Protein 3P94 (pdb70)

CATH classification: 3.40.50.1110

B-factor: mean 22.89, std 10.38, range [4.09, 93.16]

Nearest PDB structures (foldseek):
  3p94-assembly1_A  TM=1.005E+00  e=5.180E-40  Parabacteroides distasonis ATCC 8503
  7pzh-assembly4_GGG  TM=8.261E-01  e=2.204E-11  Phocaeicola vulgatus
  7pzg-assembly1_AAA  TM=8.199E-01  e=1.010E-10  Phocaeicola vulgatus
  2hsj-assembly1_D  TM=8.376E-01  e=4.397E-09  Streptococcus pneumoniae TIGR4
  3dt9-assembly1_A  TM=8.050E-01  e=1.764E-09  Bos taurus

Radius of gyration: 29.75 Å; Cα contacts (8 Å, |Δi|>4): 1535; chains: 4; bounding box: 82×63×66 Å

Foldseek 3Di:
DDDDDVLPLVPCVPVLVPQDPPFAEEEEEVQLVVLCVQPVCLCVVVRYHRDYYYLDALVSLVSCCSRPLVNNYQAYEYAHHPSQLLQSVHPDDLVVSLVSVVVCVVCVVSNHAYEYEQHAFAQAQPVRGDGCQVSSVVSNVSVVVVCVVVVHHYQYLQVCADPSRWADCQQDVRRRHGHSVSVVSSVRVVVRSVVSGD/DDDDDVLPLVVCVVVLVPQDPPFAEEEEEVQLVVLCVQPVCLCVVVRYHRDYYYLDALVNLVNCCSRPLSNNYQAYEYAHHPSQLLQSVHDDDLVVSLVSVVVCVVCVVSNHAYEYEQHAFAQAAPVRGDGCQVSSVVSNVSVVVVCVVVVHHYQYLQVCADPSRWDDCQQDVRRHHGHSVSVVSSVRVVVRSVVRGD/DPVLPLVPCVVVLVPQDPPFAEEEEEVQLVVLCVQPVCLCVVVRYHRDYYYLDALVSLVSCCVRPLVNNYQAYEYAHHPSQLLQSVHDDDLVVSLVSVVVCVVCVVSNHAYEYEQHAFAQADPVRGDGCQVSSVVSNVSVVVVCVVVVHHYQYLQVCADPRSWDDCQQDVRRHHGHSVSSVSSVRVVVSSVVSD/DDDVLPLVPCQPVLVPQDPPFAEEEEEVQLVVLCVQPVCLCVVVRYHRDYYYLDALVNLVSCCRRPLSNNYQAYEYAHHPSQLLQSVHDDDLVVSLVSVVVCVVCVVSNHAYEYEQHAFAQAQPVRGDGCQVSSVVSNVSVVVVCVVVVHHYQYLQVCADPSSWDDCQQDVRRHHGHSVSSVSSVRVVVSSVVRD

Sequence (785 aa):
GEEKGDWAQFGRYAEANKTVKVPSNVVFGNSSITDGWWPADSTFFIRNNFVDRGISGQTTSELVRFRQQDVINLKPKAVVILAGINDIAHNNGVVIALEENVFGNLVSAELAKKANHIKVIFCSVLPAYDFPWWRPGQPADKVIQLNKWIKEYADKNGLTYVDYHSAKDEERNGLPANLSKDGVHPTLEGYKIEKIVLEAIHKTVKGEEKGDWAQFGRYAEANKTVKKVPSNVVFGNSITDGWWPADSTFFIRNNFVDRGISSGQTTSELVRFRQDVINLKPKAVVILAGINDIAHNNGVVIALENVFGNLVSAELAKANHIIKVIFCSVLPAYDFPWRPGQPADKVIQLNKKWIKKEYADKNGLTYVDYHSAKDERNGLPANLSKDGVHPTLEGYKIEKIVLEAIHKTVKGDWAQFGRYAEANKTVKVPSNVVFGNSITDGWWPADSTFFIRNNFVDRGISSGQTTSELVRFRQDVINLKPKAVVILAGINDIAHNNGVIALENVFGNLVSAELAKANHIKVIFCSVLPAYDFPWRRPGQPADKVIIQLNKWIKEYADKNGLTYVDYHSAKDERNGLPANLSKDGVHPTLEGYKIEKIVLEAIHKTVKGDWAQFGRYAEANKTVKVPSNVVFGNSSITDGWWPADSTFFIRNNFVDRGISGQTTSELVRFRQQDVIINLKPKAVVILAGINDIAHNNGVVIALENVFGNLVSAELAKANHIKVIFCSVLPAYDFPWRPGQPADKVIQLNKWIKEYADKNGLTYVDYHSAKDERNGLPANLSKDGVHPTLEGYKIEKIVLEAIHHKKTV

InterPro domains:
  IPR013830 SGNH hydrolase-type esterase domain [PF13472] (50-213)
  IPR036514 SGNH hydrolase superfamily [G3DSA:3.40.50.1110] (24-227)
  IPR051532 Diverse Ester Hydrolysis Enzymes [PTHR30383] (34-227)

Secondary structure (DSSP, 8-state):
---S-TT-TTTTHHHHTTS-SSEEEE---HHHHTHHHH-TTHHHHHTEE----TT--S----THHHHTGGG-EEEEEE---HHHHTTBTB---HHHHHHHHH--HHHHHTT-EEEEEPPPP-S-BTTB----HHHHHHHHHHHHHHHHHTT-EEE-TTT---TTSS--TTTBSSSSSB-HHHHH--HHHHHHHHHH--/---S-TT-TTTTHHHHTTS-SSEEEE---HHHHTHHHHSTTHHHHHTEE----TT--S----THHHHTGGG-EEEEEE---HHHHTTBTB---HHHHHHHHH--HHHHHTT-EEEEEPPPP-S-BTTB----HHHHHHHHHHHHHHHHHTT-EEE-TTT---TTSS--TTTBSSSSSB-HHHHH--HHHHHHHHHH--/-BTT-TTTTHHHHTTS-SSEEEE---HHHHTHHHH-TTHHHHHTEE----TT--S----THHHHTGGG-EEEEEE---HHHHTTBTB---HHHHHHHHH--HHHHHTT-EEEEEPPPP-S-BTTB---HHHHHHHHHHHHHHHHHHTT-EEE-TTT---TTSS--TTTBSSSSSB-HHHHH--HHHHHHHHHH-/---TT-TTTTHHHHTTS-SSEEEE---HHHHTHHHHSTTHHHHHTEE----TT--S----THHHHTGGG-EEEEEE---HHHHTTTTS---HHHHHHHHH--HHHHHTT-EEEEEPPPP-S-BTTB----HHHHHHHHHHHHHHHHHTT-EEE-TTT---TTSS--TTTBSSSSSB-HHHHH--HHHHHHHHHH-

Organism: Parabacteroides distasonis (strain ATCC 8503 / DSM 20701 / CIP 104284 / JCM 5825 / NCTC 11152) (NCBI:txid435591)

Solvent-accessible surface area: 33864 Å² total

Structure (mmCIF, N/CA/C/O backbone):
data_3P94
#
_entry.id   3P94
#
_cell.length_a   72.800
_cell.length_b   58.360
_cell.length_c   98.610
_cell.angle_alpha   90.000
_cell.angle_beta   98.120
_cell.angle_gamma   90.000
#
_symmetry.space_group_name_H-M   'P 1 21 1'
#
loop_
_entity.id
_entity.type
_entity.pdbx_description
1 polymer 'GDSL-like Lipase'
2 non-polymer 'TETRAETHYLENE GLYCOL'
3 water water
#
loop_
_atom_site.group_PDB
_atom_site.id
_atom_site.type_symbol
_atom_site.label_atom_id
_atom_site.label_alt_id
_atom_site.label_comp_id
_atom_site.label_asym_id
_atom_site.label_entity_id
_atom_site.label_seq_id
_atom_site.pdbx_PDB_ins_code
_atom_site.Cartn_x
_atom_site.Cartn_y
_atom_site.Cartn_z
_atom_site.occupancy
_atom_site.B_iso_or_equiv
_atom_site.auth_seq_id
_atom_site.auth_comp_id
_atom_site.auth_asym_id
_atom_site.auth_atom_id
_atom_site.pdbx_PDB_model_num
ATOM 1 N N . GLY A 1 1 ? 33.022 30.168 28.680 1.00 39.26 0 GLY A N 1
ATOM 2 C CA . GLY A 1 1 ? 31.795 29.965 27.920 1.00 37.29 0 GLY A CA 1
ATOM 3 C C . GLY A 1 1 ? 31.946 30.298 26.448 1.00 37.43 0 GLY A C 1
ATOM 4 O O . GLY A 1 1 ? 33.071 30.437 25.952 1.00 38.30 0 GLY A O 1
ATOM 5 N N . GLU A 1 2 ? 30.798 30.424 25.746 1.00 29.80 25 GLU A N 1
ATOM 6 C CA A GLU A 1 2 ? 30.742 30.751 24.313 0.50 27.54 25 GLU A CA 1
ATOM 7 C CA B GLU A 1 2 ? 30.739 30.757 24.321 0.50 27.98 25 GLU A CA 1
ATOM 8 C C . GLU A 1 2 ? 31.270 32.174 24.103 1.00 28.61 25 GLU A C 1
ATOM 9 O O . GLU A 1 2 ? 31.126 33.023 24.984 1.00 26.15 25 GLU A O 1
ATOM 20 N N . LYS A 1 3 ? 31.904 32.424 22.955 1.00 22.73 26 LYS A N 1
ATOM 21 C CA . LYS A 1 3 ? 32.425 33.753 22.664 1.00 21.66 26 LYS A CA 1
ATOM 22 C C . LYS A 1 3 ? 31.534 34.443 21.641 1.00 22.84 26 LYS A C 1
ATOM 23 O O . LYS A 1 3 ? 31.310 35.643 21.737 1.00 22.43 26 LYS A O 1
ATOM 29 N N . GLY A 1 4 ? 31.070 33.685 20.656 1.00 18.53 27 GLY A N 1
ATOM 30 C CA . GLY A 1 4 ? 30.281 34.207 19.553 1.00 17.68 27 GLY A CA 1
ATOM 31 C C . GLY A 1 4 ? 28.782 34.176 19.743 1.00 20.96 27 GLY A C 1
ATOM 32 O O . GLY A 1 4 ? 28.278 34.221 20.863 1.00 20.02 27 GLY A O 1
ATOM 33 N N . ASP A 1 5 ? 28.073 34.120 18.619 1.00 17.28 28 ASP A N 1
ATOM 34 C CA . ASP A 1 5 ? 26.616 34.110 18.517 1.00 16.50 28 ASP A CA 1
ATOM 35 C C . ASP A 1 5 ? 26.114 32.652 18.664 1.00 18.37 28 ASP A C 1
ATOM 36 O O . ASP A 1 5 ? 25.970 31.936 17.675 1.00 17.65 28 ASP A O 1
ATOM 41 N N . TRP A 1 6 ? 25.898 32.212 19.915 1.00 14.01 29 TRP A N 1
ATOM 42 C CA . TRP A 1 6 ? 25.516 30.841 20.266 1.00 14.22 29 TRP A CA 1
ATOM 43 C C . TRP A 1 6 ? 24.279 30.331 19.499 1.00 16.57 29 TRP A C 1
ATOM 44 O O . TRP A 1 6 ? 24.327 29.246 18.922 1.00 15.06 29 TRP A O 1
ATOM 55 N N . ALA A 1 7 ? 23.191 31.109 19.476 1.00 13.17 30 ALA A N 1
ATOM 56 C CA . ALA A 1 7 ? 21.944 30.707 18.821 1.00 11.70 30 ALA A CA 1
ATOM 57 C C . ALA A 1 7 ? 21.975 30.952 17.302 1.00 14.95 30 ALA A C 1
ATOM 58 O O . ALA A 1 7 ? 21.057 30.540 16.595 1.00 13.31 30 ALA A O 1
ATOM 60 N N . GLN A 1 8 ? 23.046 31.603 16.817 1.00 14.59 31 GLN A N 1
ATOM 61 C CA . GLN A 1 8 ? 23.286 31.949 15.398 1.00 15.51 31 GLN A CA 1
ATOM 62 C C . GLN A 1 8 ? 22.122 32.797 14.834 1.00 18.41 31 GLN A C 1
ATOM 63 O O . GLN A 1 8 ? 21.567 32.495 13.778 1.00 18.10 31 GLN A O 1
ATOM 69 N N . PHE A 1 9 ? 21.778 33.879 15.557 1.00 15.32 32 PHE A N 1
ATOM 70 C CA . PHE A 1 9 ? 20.750 34.848 15.139 1.00 14.88 32 PHE A CA 1
ATOM 71 C C . PHE A 1 9 ? 21.216 35.594 13.873 1.00 19.35 32 PHE A C 1
ATOM 72 O O . PHE A 1 9 ? 20.391 36.020 13.063 1.00 19.30 32 PHE A O 1
ATOM 80 N N . GLY A 1 10 ? 22.536 35.733 13.738 1.00 15.93 33 GLY A N 1
ATOM 81 C CA . GLY A 1 10 ? 23.196 36.391 12.614 1.00 16.50 33 GLY A CA 1
ATOM 82 C C . GLY A 1 10 ? 23.080 35.671 11.284 1.00 20.74 33 GLY A C 1
ATOM 83 O O . GLY A 1 10 ? 23.231 36.300 10.240 1.00 21.01 33 GLY A O 1
ATOM 84 N N . ARG A 1 11 ? 22.800 34.354 11.295 1.00 16.88 34 ARG A N 1
ATOM 85 C CA . ARG A 1 11 ? 22.677 33.581 10.056 1.00 15.97 34 ARG A CA 1
ATOM 86 C C . ARG A 1 11 ? 21.520 34.089 9.168 1.00 19.67 34 ARG A C 1
ATOM 87 O O . ARG A 1 11 ? 21.727 34.284 7.961 1.00 19.30 34 ARG A O 1
ATOM 95 N N . TYR A 1 12 ? 20.327 34.314 9.747 1.00 14.72 35 TYR A N 1
ATOM 96 C CA . TYR A 1 12 ? 19.180 34.753 8.940 1.00 14.65 35 TYR A CA 1
ATOM 97 C C . TYR A 1 12 ? 18.621 36.134 9.296 1.00 19.19 35 TYR A C 1
ATOM 98 O O . TYR A 1 12 ? 17.595 36.520 8.726 1.00 18.11 35 TYR A O 1
ATOM 107 N N . ALA A 1 13 ? 19.278 36.886 10.207 1.00 17.47 36 ALA A N 1
ATOM 108 C CA . ALA A 1 13 ? 18.803 38.218 10.617 1.00 18.17 36 ALA A CA 1
ATOM 109 C C . ALA A 1 13 ? 18.520 39.129 9.394 1.00 22.78 36 ALA A C 1
ATOM 110 O O . ALA A 1 13 ? 17.462 39.746 9.327 1.00 22.35 36 ALA A O 1
ATOM 112 N N . GLU A 1 14 ? 19.439 39.152 8.409 1.00 19.66 37 GLU A N 1
ATOM 113 C CA . GLU A 1 14 ? 19.316 39.967 7.202 1.00 20.54 37 GLU A CA 1
ATOM 114 C C . GLU A 1 14 ? 18.256 39.418 6.255 1.00 23.37 37 GLU A C 1
ATOM 115 O O . GLU A 1 14 ? 17.435 40.193 5.753 1.00 24.09 37 GLU A O 1
ATOM 121 N N . ALA A 1 15 ? 18.265 38.094 6.018 1.00 19.20 38 ALA A N 1
ATOM 122 C CA . ALA A 1 15 ? 17.301 37.406 5.159 1.00 18.97 38 ALA A CA 1
ATOM 123 C C . ALA A 1 15 ? 15.854 37.639 5.623 1.00 23.61 38 ALA A C 1
ATOM 124 O O . ALA A 1 15 ? 14.976 37.822 4.782 1.00 24.27 38 ALA A O 1
ATOM 126 N N . ASN A 1 16 ? 15.615 37.667 6.951 1.00 20.96 39 ASN A N 1
ATOM 127 C CA . ASN A 1 16 ? 14.294 37.891 7.555 1.00 21.37 39 ASN A CA 1
ATOM 128 C C . ASN A 1 16 ? 13.686 39.249 7.169 1.00 28.33 39 ASN A C 1
ATOM 129 O O . ASN A 1 16 ? 12.464 39.353 7.056 1.00 28.79 39 ASN A O 1
ATOM 134 N N . LYS A 1 17 ? 14.532 40.263 6.933 1.00 27.10 40 LYS A N 1
ATOM 135 C CA . LYS A 1 17 ? 14.121 41.637 6.586 1.00 28.45 40 LYS A CA 1
ATOM 136 C C . LYS A 1 17 ? 13.454 41.752 5.196 1.00 33.92 40 LYS A C 1
ATOM 137 O O . LYS A 1 17 ? 12.783 42.752 4.943 1.00 35.71 40 LYS A O 1
ATOM 143 N N . THR A 1 18 ? 13.609 40.751 4.313 1.00 29.83 41 THR A N 1
ATOM 144 C CA . THR A 1 18 ? 13.000 40.810 2.979 1.00 30.31 41 THR A CA 1
ATOM 145 C C . THR A 1 18 ? 11.961 39.699 2.762 1.00 33.21 41 THR A C 1
ATOM 146 O O . THR A 1 18 ? 11.378 39.608 1.673 1.00 34.68 41 THR A O 1
ATOM 150 N N . VAL A 1 19 ? 11.681 38.897 3.807 1.00 26.28 42 VAL A N 1
ATOM 151 C CA . VAL A 1 19 ? 10.634 37.884 3.774 1.00 25.33 42 VAL A CA 1
ATOM 152 C C . VAL A 1 19 ? 9.288 38.623 3.837 1.00 28.74 42 VAL A C 1
ATOM 153 O O . VAL A 1 19 ? 9.137 39.530 4.662 1.00 27.67 42 VAL A O 1
ATOM 157 N N . LYS A 1 20 ? 8.329 38.263 2.960 1.00 24.79 43 LYS A N 1
ATOM 158 C CA . LYS A 1 20 ? 6.994 38.868 3.001 1.00 25.07 43 LYS A CA 1
ATOM 159 C C . LYS A 1 20 ? 6.274 38.312 4.236 1.00 29.39 43 LYS A C 1
ATOM 160 O O . LYS A 1 20 ? 6.207 37.092 4.415 1.00 28.51 43 LYS A O 1
ATOM 163 N N . VAL A 1 21 ? 5.803 39.212 5.116 1.00 26.50 44 VAL A N 1
ATOM 164 C CA . VAL A 1 21 ? 5.133 38.841 6.364 1.00 25.87 44 VAL A CA 1
ATOM 165 C C . VAL A 1 21 ? 3.671 39.367 6.341 1.00 29.94 44 VAL A C 1
ATOM 166 O O . VAL A 1 21 ? 3.475 40.540 6.033 1.00 31.22 44 VAL A O 1
ATOM 170 N N . PRO A 1 22 ? 2.636 38.538 6.639 1.00 25.84 45 PRO A N 1
ATOM 171 C CA . PRO A 1 22 ? 2.685 37.112 7.035 1.00 24.29 45 PRO A CA 1
ATOM 172 C C . PRO A 1 22 ? 3.182 36.198 5.911 1.00 26.85 45 PRO A C 1
ATOM 173 O O . PRO A 1 22 ? 2.936 36.457 4.729 1.00 26.48 45 PRO A O 1
ATOM 177 N N . SER A 1 23 ? 3.927 35.158 6.300 1.00 21.94 46 SER A N 1
ATOM 178 C CA . SER A 1 23 ? 4.522 34.179 5.390 1.00 20.41 46 SER A CA 1
ATOM 179 C C . SER A 1 23 ? 3.669 32.913 5.326 1.00 24.43 46 SER A C 1
ATOM 180 O O . SER A 1 23 ? 2.622 32.840 5.974 1.00 24.89 46 SER A O 1
ATOM 183 N N . ASN A 1 24 ? 4.105 31.921 4.531 1.00 20.34 47 ASN A N 1
ATOM 184 C CA . ASN A 1 24 ? 3.355 30.693 4.316 1.00 19.13 47 ASN A CA 1
ATOM 185 C C . ASN A 1 24 ? 3.796 29.596 5.303 1.00 20.98 47 ASN A C 1
ATOM 186 O O . ASN A 1 24 ? 3.136 29.391 6.326 1.00 19.26 47 ASN A O 1
ATOM 191 N N . VAL A 1 25 ? 4.905 28.896 5.004 1.00 16.36 48 VAL A N 1
ATOM 192 C CA . VAL A 1 25 ? 5.427 27.814 5.837 1.00 14.28 48 VAL A CA 1
ATOM 193 C C . VAL A 1 25 ? 6.914 28.023 6.044 1.00 19.31 48 VAL A C 1
ATOM 194 O O . VAL A 1 25 ? 7.654 28.228 5.078 1.00 20.45 48 VAL A O 1
ATOM 198 N N . VAL A 1 26 ? 7.353 27.933 7.294 1.00 14.05 49 VAL A N 1
ATOM 199 C CA . VAL A 1 26 ? 8.745 28.048 7.659 1.00 13.44 49 VAL A CA 1
ATOM 200 C C . VAL A 1 26 ? 9.261 26.643 8.005 1.00 16.90 49 VAL A C 1
ATOM 201 O O . VAL A 1 26 ? 8.591 25.910 8.726 1.00 16.38 49 VAL A O 1
ATOM 205 N N . PHE A 1 27 ? 10.418 26.264 7.458 1.00 13.76 50 PHE A N 1
ATOM 206 C CA . PHE A 1 27 ? 11.073 24.992 7.773 1.00 13.78 50 PHE A CA 1
ATOM 207 C C . PHE A 1 27 ? 12.160 25.281 8.803 1.00 18.30 50 PHE A C 1
ATOM 208 O O . PHE A 1 27 ? 13.162 25.936 8.487 1.00 18.29 50 PHE A O 1
ATOM 224 N N . GLY A 1 29 ? 14.956 23.794 11.349 1.00 18.01 52 GLY A N 1
ATOM 225 C CA . GLY A 1 29 ? 15.773 22.605 11.473 1.00 17.15 52 GLY A CA 1
ATOM 226 C C . GLY A 1 29 ? 17.266 22.791 11.617 1.00 19.52 52 GLY A C 1
ATOM 227 O O . GLY A 1 29 ? 17.783 23.894 11.839 1.00 18.42 52 GLY A O 1
ATOM 228 N N . ASN A 1 30 ? 17.948 21.667 11.505 1.00 16.42 53 ASN A N 1
ATOM 229 C CA . ASN A 1 30 ? 19.388 21.511 11.650 1.00 16.18 53 ASN A CA 1
ATOM 230 C C . ASN A 1 30 ? 20.065 21.326 10.277 1.00 18.17 53 ASN A C 1
ATOM 231 O O . ASN A 1 30 ? 19.619 21.922 9.291 1.00 15.53 53 ASN A O 1
ATOM 236 N N . SER A 1 31 ? 21.140 20.502 10.228 1.00 14.74 54 SER A N 1
ATOM 237 C CA A SER A 1 31 ? 21.920 20.224 9.016 0.50 15.04 54 SER A CA 1
ATOM 238 C CA B SER A 1 31 ? 21.923 20.218 9.018 0.50 14.82 54 SER A CA 1
ATOM 239 C C . SER A 1 31 ? 21.090 19.515 7.928 1.00 18.84 54 SER A C 1
ATOM 240 O O . SER A 1 31 ? 21.368 19.684 6.737 1.00 19.38 54 SER A O 1
ATOM 245 N N . ILE A 1 32 ? 20.075 18.741 8.322 1.00 16.18 55 ILE A N 1
ATOM 246 C CA . ILE A 1 32 ? 19.208 18.056 7.343 1.00 16.91 55 ILE A CA 1
ATOM 247 C C . ILE A 1 32 ? 18.373 19.109 6.583 1.00 20.58 55 ILE A C 1
ATOM 248 O O . ILE A 1 32 ? 18.277 19.038 5.360 1.00 22.07 55 ILE A O 1
ATOM 253 N N . THR A 1 33 ? 17.832 20.105 7.289 1.00 16.06 56 THR A N 1
ATOM 254 C CA . THR A 1 33 ? 17.085 21.187 6.648 1.00 14.94 56 THR A CA 1
ATOM 255 C C . THR A 1 33 ? 18.086 22.089 5.890 1.00 16.86 56 THR A C 1
ATOM 256 O O . THR A 1 33 ? 17.822 22.472 4.755 1.00 15.66 56 THR A O 1
ATOM 260 N N . ASP A 1 34 ? 19.243 22.392 6.509 1.00 14.56 57 ASP A N 1
ATOM 261 C CA . ASP A 1 34 ? 20.288 23.241 5.893 1.00 14.72 57 ASP A CA 1
ATOM 262 C C . ASP A 1 34 ? 20.906 22.604 4.605 1.00 19.19 57 ASP A C 1
ATOM 263 O O . ASP A 1 34 ? 21.358 23.323 3.716 1.00 18.71 57 ASP A O 1
ATOM 268 N N . GLY A 1 35 ? 20.885 21.277 4.505 1.00 17.83 58 GLY A N 1
ATOM 269 C CA . GLY A 1 35 ? 21.420 20.561 3.352 1.00 17.38 58 GLY A CA 1
ATOM 270 C C . GLY A 1 35 ? 20.454 20.416 2.192 1.00 20.64 58 GLY A C 1
ATOM 271 O O . GLY A 1 35 ? 20.834 19.949 1.112 1.00 20.35 58 GLY A O 1
ATOM 272 N N . TRP A 1 36 ? 19.198 20.815 2.398 1.00 15.95 59 TRP A N 1
ATOM 273 C CA . TRP A 1 36 ? 18.154 20.685 1.398 1.00 15.58 59 TRP A CA 1
ATOM 274 C C . TRP A 1 36 ? 18.375 21.626 0.211 1.00 17.91 59 TRP A C 1
ATOM 275 O O . TRP A 1 36 ? 18.269 21.153 -0.922 1.00 18.03 59 TRP A O 1
ATOM 286 N N . TRP A 1 37 ? 18.679 22.929 0.447 1.00 14.19 60 TRP A N 1
ATOM 287 C CA . TRP A 1 37 ? 18.903 23.891 -0.654 1.00 14.65 60 TRP A CA 1
ATOM 288 C C . TRP A 1 37 ? 20.074 23.443 -1.589 1.00 17.84 60 TRP A C 1
ATOM 289 O O . TRP A 1 37 ? 19.824 23.379 -2.784 1.00 15.13 60 TRP A O 1
ATOM 300 N N . PRO A 1 38 ? 21.297 23.065 -1.119 1.00 15.95 61 PRO A N 1
ATOM 301 C CA . PRO A 1 38 ? 22.325 22.621 -2.075 1.00 17.58 61 PRO A CA 1
ATOM 302 C C . PRO A 1 38 ? 21.903 21.397 -2.907 1.00 22.47 61 PRO A C 1
ATOM 303 O O . PRO A 1 38 ? 22.297 21.290 -4.063 1.00 20.86 61 PRO A O 1
ATOM 307 N N . ALA A 1 39 ? 21.066 20.501 -2.335 1.00 19.51 62 ALA A N 1
ATOM 308 C CA . ALA A 1 39 ? 20.575 19.310 -3.020 1.00 19.28 62 ALA A CA 1
ATOM 309 C C . ALA A 1 39 ? 19.477 19.653 -4.056 1.00 22.20 62 ALA A C 1
ATOM 310 O O . ALA A 1 39 ? 19.448 19.042 -5.126 1.00 22.72 62 ALA A O 1
ATOM 312 N N . ASP A 1 40 ? 18.572 20.599 -3.725 1.00 16.61 63 ASP A N 1
ATOM 313 C CA . ASP A 1 40 ? 17.439 20.994 -4.577 1.00 16.74 63 ASP A CA 1
ATOM 314 C C . ASP A 1 40 ? 17.176 22.488 -4.359 1.00 20.41 63 ASP A C 1
ATOM 315 O O . ASP A 1 40 ? 16.301 22.858 -3.584 1.00 20.26 63 ASP A O 1
ATOM 320 N N . SER A 1 41 ? 17.945 23.334 -5.058 1.00 17.11 64 SER A N 1
ATOM 321 C CA . SER A 1 41 ? 17.961 24.799 -4.924 1.00 17.40 64 SER A CA 1
ATOM 322 C C . SER A 1 41 ? 16.601 25.503 -5.084 1.00 21.32 64 SER A C 1
ATOM 323 O O . SER A 1 41 ? 16.454 26.598 -4.550 1.00 20.74 64 SER A O 1
ATOM 326 N N . THR A 1 42 ? 15.609 24.884 -5.762 1.00 19.30 65 THR A N 1
ATOM 327 C CA . THR A 1 42 ? 14.312 25.543 -5.941 1.00 19.05 65 THR A CA 1
ATOM 328 C C . THR A 1 42 ? 13.177 24.934 -5.076 1.00 22.68 65 THR A C 1
ATOM 329 O O . THR A 1 42 ? 12.051 25.414 -5.193 1.00 22.84 65 THR A O 1
ATOM 333 N N . PHE A 1 43 ? 13.463 23.931 -4.200 1.00 18.25 66 PHE A N 1
ATOM 334 C CA . PHE A 1 43 ? 12.433 23.279 -3.363 1.00 17.18 66 PHE A CA 1
ATOM 335 C C . PHE A 1 43 ? 11.608 24.281 -2.542 1.00 19.45 66 PHE A C 1
ATOM 336 O O . PHE A 1 43 ? 10.377 24.194 -2.513 1.00 18.99 66 PHE A O 1
ATOM 344 N N . PHE A 1 44 ? 12.284 25.174 -1.831 1.00 15.07 67 PHE A N 1
ATOM 345 C CA . PHE A 1 44 ? 11.583 26.124 -0.976 1.00 14.22 67 PHE A CA 1
ATOM 346 C C . PHE A 1 44 ? 10.891 27.204 -1.809 1.00 19.59 67 PHE A C 1
ATOM 347 O O . PHE A 1 44 ? 9.724 27.477 -1.569 1.00 18.69 67 PHE A O 1
ATOM 355 N N . ILE A 1 45 ? 11.596 27.789 -2.792 1.00 18.64 68 ILE A N 1
ATOM 356 C CA . ILE A 1 45 ? 11.083 28.875 -3.629 1.00 20.90 68 ILE A CA 1
ATOM 357 C C . ILE A 1 45 ? 9.836 28.444 -4.437 1.00 23.45 68 ILE A C 1
ATOM 358 O O . ILE A 1 45 ? 8.876 29.205 -4.465 1.00 23.24 68 ILE A O 1
ATOM 363 N N . ARG A 1 46 ? 9.833 27.250 -5.074 1.00 19.47 69 ARG A N 1
ATOM 364 C CA . ARG A 1 46 ? 8.683 26.815 -5.900 1.00 19.62 69 ARG A CA 1
ATOM 365 C C . ARG A 1 46 ? 7.419 26.523 -5.076 1.00 24.45 69 ARG A C 1
ATOM 366 O O . ARG A 1 46 ? 6.314 26.552 -5.612 1.00 24.40 69 ARG A O 1
ATOM 374 N N . ASN A 1 47 ? 7.577 26.289 -3.770 1.00 21.20 70 ASN A N 1
ATOM 375 C CA . ASN A 1 47 ? 6.449 26.013 -2.891 1.00 20.23 70 ASN A CA 1
ATOM 376 C C . ASN A 1 47 ? 6.121 27.187 -1.961 1.00 25.98 70 ASN A C 1
ATOM 377 O O . ASN A 1 47 ? 5.177 27.090 -1.170 1.00 27.34 70 ASN A O 1
ATOM 382 N N . ASN A 1 48 ? 6.892 28.288 -2.053 1.00 21.77 71 ASN A N 1
ATOM 383 C CA . ASN A 1 48 ? 6.779 29.472 -1.204 1.00 21.81 71 ASN A CA 1
ATOM 384 C C . ASN A 1 48 ? 7.009 29.065 0.264 1.00 24.80 71 ASN A C 1
ATOM 385 O O . ASN A 1 48 ? 6.225 29.393 1.147 1.00 24.71 71 ASN A O 1
ATOM 390 N N . PHE A 1 49 ? 8.085 28.308 0.504 1.00 20.13 72 PHE A N 1
ATOM 391 C CA . PHE A 1 49 ? 8.511 27.898 1.841 1.00 18.55 72 PHE A CA 1
ATOM 392 C C . PHE A 1 49 ? 9.718 28.734 2.251 1.00 21.80 72 PHE A C 1
ATOM 393 O O . PHE A 1 49 ? 10.506 29.136 1.389 1.00 22.27 72 PHE A O 1
ATOM 401 N N . VAL A 1 50 ? 9.862 28.991 3.554 1.00 16.53 73 VAL A N 1
ATOM 402 C CA . VAL A 1 50 ? 10.983 29.762 4.088 1.00 15.69 73 VAL A CA 1
ATOM 403 C C . VAL A 1 50 ? 11.935 28.768 4.753 1.00 19.05 73 VAL A C 1
ATOM 404 O O . VAL A 1 50 ? 11.536 28.077 5.685 1.00 20.07 73 VAL A O 1
ATOM 408 N N . ASP A 1 51 ? 13.176 28.688 4.263 1.00 13.95 74 ASP A N 1
ATOM 409 C CA . ASP A 1 51 ? 14.189 27.762 4.776 1.00 13.53 74 ASP A CA 1
ATOM 410 C C . ASP A 1 51 ? 14.952 28.422 5.929 1.00 15.68 74 ASP A C 1
ATOM 411 O O . ASP A 1 51 ? 15.627 29.432 5.737 1.00 15.41 74 ASP A O 1
ATOM 416 N N . ARG A 1 52 ? 14.824 27.857 7.129 1.00 13.36 75 ARG A N 1
ATOM 417 C CA . ARG A 1 52 ? 15.502 28.384 8.309 1.00 12.27 75 ARG A CA 1
ATOM 418 C C . ARG A 1 52 ? 16.303 27.281 9.029 1.00 15.62 75 ARG A C 1
ATOM 419 O O . ARG A 1 52 ? 16.467 27.318 10.250 1.00 15.40 75 ARG A O 1
ATOM 427 N N . GLY A 1 53 ? 16.855 26.347 8.249 1.00 13.41 76 GLY A N 1
ATOM 428 C CA . GLY A 1 53 ? 17.710 25.289 8.781 1.00 12.62 76 GLY A CA 1
ATOM 429 C C . GLY A 1 53 ? 19.113 25.802 9.049 1.00 14.23 76 GLY A C 1
ATOM 430 O O . GLY A 1 53 ? 19.614 26.625 8.283 1.00 15.61 76 GLY A O 1
ATOM 431 N N . ILE A 1 54 ? 19.738 25.383 10.159 1.00 9.79 77 ILE A N 1
ATOM 432 C CA . ILE A 1 54 ? 21.122 25.783 10.486 1.00 9.79 77 ILE A CA 1
ATOM 433 C C . ILE A 1 54 ? 21.912 24.551 10.909 1.00 16.20 77 ILE A C 1
ATOM 434 O O . ILE A 1 54 ? 21.590 23.931 11.935 1.00 13.58 77 ILE A O 1
ATOM 439 N N . SER A 1 55 ? 22.979 24.230 10.141 1.00 12.68 78 SER A N 1
ATOM 440 C CA . SER A 1 55 ? 23.846 23.089 10.411 1.00 13.24 78 SER A CA 1
ATOM 441 C C . SER A 1 55 ? 24.332 23.031 11.863 1.00 18.77 78 SER A C 1
ATOM 442 O O . SER A 1 55 ? 24.692 24.059 12.425 1.00 17.02 78 SER A O 1
ATOM 445 N N . GLY A 1 56 ? 24.321 21.818 12.427 1.00 17.60 79 GLY A N 1
ATOM 446 C CA . GLY A 1 56 ? 24.809 21.512 13.768 1.00 18.19 79 GLY A CA 1
ATOM 447 C C . GLY A 1 56 ? 23.964 21.920 14.958 1.00 20.81 79 GLY A C 1
ATOM 448 O O . GLY A 1 56 ? 24.328 21.603 16.095 1.00 20.23 79 GLY A O 1
ATOM 449 N N . GLN A 1 57 ? 22.838 22.607 14.725 1.00 16.74 80 GLN A N 1
ATOM 450 C CA . GLN A 1 57 ? 22.004 23.097 15.819 1.00 15.74 80 GLN A CA 1
ATOM 451 C C . GLN A 1 57 ? 21.217 21.995 16.523 1.00 18.07 80 GLN A C 1
ATOM 452 O O . GLN A 1 57 ? 20.789 21.022 15.898 1.00 18.00 80 GLN A O 1
ATOM 458 N N . THR A 1 58 ? 21.030 22.176 17.829 1.00 13.71 81 THR A N 1
ATOM 459 C CA . THR A 1 58 ? 20.231 21.287 18.663 1.00 13.40 81 THR A CA 1
ATOM 460 C C . THR A 1 58 ? 18.896 21.996 18.926 1.00 15.16 81 THR A C 1
ATOM 461 O O . THR A 1 58 ? 18.729 23.162 18.541 1.00 11.13 81 THR A O 1
ATOM 465 N N . THR A 1 59 ? 17.968 21.316 19.617 1.00 12.95 82 THR A N 1
ATOM 466 C CA . THR A 1 59 ? 16.653 21.901 19.953 1.00 12.54 82 THR A CA 1
ATOM 467 C C . THR A 1 59 ? 16.812 23.135 20.866 1.00 15.13 82 THR A C 1
ATOM 468 O O . THR A 1 59 ? 15.928 23.988 20.860 1.00 14.21 82 THR A O 1
ATOM 472 N N . SER A 1 60 ? 17.939 23.231 21.638 1.00 12.44 83 SER A N 1
ATOM 473 C CA . SER A 1 60 ? 18.186 24.364 22.536 1.00 12.95 83 SER A CA 1
ATOM 474 C C . SER A 1 60 ? 18.391 25.671 21.744 1.00 15.18 83 SER A C 1
ATOM 475 O O . SER A 1 60 ? 17.707 26.650 22.038 1.00 14.99 83 SER A O 1
ATOM 478 N N . GLU A 1 61 ? 19.282 25.684 20.722 1.00 13.09 84 GLU A N 1
ATOM 479 C CA . GLU A 1 61 ? 19.506 26.889 19.899 1.00 12.40 84 GLU A CA 1
ATOM 480 C C . GLU A 1 61 ? 18.243 27.239 19.148 1.00 14.90 84 GLU A C 1
ATOM 481 O O . GLU A 1 61 ? 17.894 28.408 19.011 1.00 13.71 84 GLU A O 1
ATOM 495 N N . LEU A 1 63 ? 15.047 26.621 20.036 1.00 11.15 86 LEU A N 1
ATOM 496 C CA . LEU A 1 63 ? 14.045 27.227 20.926 1.00 10.30 86 LEU A CA 1
ATOM 497 C C . LEU A 1 63 ? 14.360 28.730 21.135 1.00 13.69 86 LEU A C 1
ATOM 498 O O . LEU A 1 63 ? 13.444 29.556 21.134 1.00 14.34 86 LEU A O 1
ATOM 503 N N . VAL A 1 64 ? 15.647 29.080 21.265 1.00 10.84 87 VAL A N 1
ATOM 504 C CA . VAL A 1 64 ? 16.085 30.469 21.455 1.00 10.54 87 VAL A CA 1
ATOM 505 C C . VAL A 1 64 ? 15.940 31.276 20.123 1.00 15.39 87 VAL A C 1
ATOM 506 O O . VAL A 1 64 ? 15.472 32.412 20.144 1.00 14.50 87 VAL A O 1
ATOM 510 N N . ARG A 1 65 ? 16.291 30.672 18.988 1.00 13.56 88 ARG A N 1
ATOM 511 C CA . ARG A 1 65 ? 16.208 31.276 17.646 1.00 13.98 88 ARG A CA 1
ATOM 512 C C . ARG A 1 65 ? 14.752 31.367 17.118 1.00 17.34 88 ARG A C 1
ATOM 513 O O . ARG A 1 65 ? 14.478 32.133 16.189 1.00 15.46 88 ARG A O 1
ATOM 521 N N . PHE A 1 66 ? 13.833 30.565 17.699 1.00 16.08 89 PHE A N 1
ATOM 522 C CA . PHE A 1 66 ? 12.430 30.417 17.305 1.00 14.92 89 PHE A CA 1
ATOM 523 C C . PHE A 1 66 ? 11.684 31.734 17.125 1.00 18.05 89 PHE A C 1
ATOM 524 O O . PHE A 1 66 ? 10.913 31.861 16.177 1.00 16.05 89 PHE A O 1
ATOM 532 N N . ARG A 1 67 ? 11.883 32.700 18.034 1.00 15.68 90 ARG A N 1
ATOM 533 C CA . ARG A 1 67 ? 11.187 33.988 17.960 1.00 14.69 90 ARG A CA 1
ATOM 534 C C . ARG A 1 67 ? 11.563 34.776 16.666 1.00 15.52 90 ARG A C 1
ATOM 535 O O . ARG A 1 67 ? 10.668 35.255 15.982 1.00 14.46 90 ARG A O 1
ATOM 543 N N . GLN A 1 68 ? 12.863 34.877 16.332 1.00 12.21 91 GLN A N 1
ATOM 544 C CA A GLN A 1 68 ? 13.340 35.622 15.160 0.60 11.74 91 GLN A CA 1
ATOM 545 C CA B GLN A 1 68 ? 13.306 35.630 15.153 0.40 11.93 91 GLN A CA 1
ATOM 546 C C . GLN A 1 68 ? 13.045 34.903 13.841 1.00 15.17 91 GLN A C 1
ATOM 547 O O . GLN A 1 68 ? 12.597 35.529 12.884 1.00 14.61 91 GLN A O 1
ATOM 558 N N . ASP A 1 69 ? 13.333 33.609 13.784 1.00 11.95 92 ASP A N 1
ATOM 559 C CA . ASP A 1 69 ? 13.217 32.854 12.551 1.00 11.39 92 ASP A CA 1
ATOM 560 C C . ASP A 1 69 ? 11.880 32.177 12.302 1.00 15.59 92 ASP A C 1
ATOM 561 O O . ASP A 1 69 ? 11.696 31.645 11.211 1.00 12.02 92 ASP A O 1
ATOM 566 N N . VAL A 1 70 ? 10.931 32.221 13.266 1.00 15.05 93 VAL A N 1
ATOM 567 C CA . VAL A 1 70 ? 9.613 31.612 13.079 1.00 15.04 93 VAL A CA 1
ATOM 568 C C . VAL A 1 70 ? 8.518 32.611 13.469 1.00 17.51 93 VAL A C 1
ATOM 569 O O . VAL A 1 70 ? 7.795 33.062 12.595 1.00 16.31 93 VAL A O 1
ATOM 573 N N . ILE A 1 71 ? 8.386 32.932 14.771 1.00 14.57 94 ILE A N 1
ATOM 574 C CA . ILE A 1 71 ? 7.319 33.810 15.303 1.00 14.25 94 ILE A CA 1
ATOM 575 C C . ILE A 1 71 ? 7.261 35.160 14.562 1.00 19.17 94 ILE A C 1
ATOM 576 O O . ILE A 1 71 ? 6.184 35.549 14.097 1.00 17.23 94 ILE A O 1
ATOM 581 N N . ASN A 1 72 ? 8.407 35.860 14.439 1.00 16.48 95 ASN A N 1
ATOM 582 C CA . ASN A 1 72 ? 8.448 37.180 13.803 1.00 17.14 95 ASN A CA 1
ATOM 583 C C . ASN A 1 72 ? 8.135 37.151 12.296 1.00 20.61 95 ASN A C 1
ATOM 584 O O . ASN A 1 72 ? 7.803 38.206 11.741 1.00 20.53 95 ASN A O 1
ATOM 589 N N . LEU A 1 73 ? 8.161 35.960 11.661 1.00 15.54 96 LEU A N 1
ATOM 590 C CA . LEU A 1 73 ? 7.820 35.839 10.238 1.00 16.25 96 LEU A CA 1
ATOM 591 C C . LEU A 1 73 ? 6.313 35.594 10.049 1.00 19.96 96 LEU A C 1
ATOM 592 O O . LEU A 1 73 ? 5.838 35.584 8.919 1.00 19.56 96 LEU A O 1
ATOM 597 N N . LYS A 1 74 ? 5.563 35.426 11.162 1.00 17.00 97 LYS A N 1
ATOM 598 C CA . LYS A 1 74 ? 4.112 35.176 11.199 1.00 16.80 97 LYS A CA 1
ATOM 599 C C . LYS A 1 74 ? 3.656 34.134 10.121 1.00 20.81 97 LYS A C 1
ATOM 600 O O . LYS A 1 74 ? 2.809 34.456 9.287 1.00 21.08 97 LYS A O 1
ATOM 606 N N . PRO A 1 75 ? 4.208 32.898 10.087 1.00 16.67 98 PRO A N 1
ATOM 607 C CA . PRO A 1 75 ? 3.757 31.936 9.068 1.00 17.01 98 PRO A CA 1
ATOM 608 C C . PRO A 1 75 ? 2.440 31.268 9.436 1.00 21.16 98 PRO A C 1
ATOM 609 O O . PRO A 1 75 ? 2.037 31.299 10.588 1.00 20.03 98 PRO A O 1
ATOM 613 N N . LYS A 1 76 ? 1.802 30.618 8.457 1.00 18.80 99 LYS A N 1
ATOM 614 C CA . LYS A 1 76 ? 0.589 29.827 8.675 1.00 17.93 99 LYS A CA 1
ATOM 615 C C . LYS A 1 76 ? 0.973 28.575 9.463 1.00 18.90 99 LYS A C 1
ATOM 616 O O . LYS A 1 76 ? 0.248 28.152 10.368 1.00 15.24 99 LYS A O 1
ATOM 622 N N . ALA A 1 77 ? 2.147 28.005 9.134 1.00 15.35 100 ALA A N 1
ATOM 623 C CA . ALA A 1 77 ? 2.660 26.800 9.787 1.00 14.55 100 ALA A CA 1
ATOM 624 C C . ALA A 1 77 ? 4.178 26.786 9.883 1.00 17.06 100 ALA A C 1
ATOM 625 O O . ALA A 1 77 ? 4.857 27.511 9.164 1.00 16.86 100 ALA A O 1
ATOM 627 N N . VAL A 1 78 ? 4.702 25.952 10.780 1.00 12.55 101 VAL A N 1
ATOM 628 C CA . VAL A 1 78 ? 6.134 25.717 10.939 1.00 12.36 101 VAL A CA 1
ATOM 629 C C . VAL A 1 78 ? 6.351 24.191 10.863 1.00 16.40 101 VAL A C 1
ATOM 630 O O . VAL A 1 78 ? 5.617 23.417 11.489 1.00 17.10 101 VAL A O 1
ATOM 634 N N . VAL A 1 79 ? 7.331 23.777 10.056 1.00 12.37 102 VAL A N 1
ATOM 635 C CA . VAL A 1 79 ? 7.710 22.378 9.886 1.00 11.51 102 VAL A CA 1
ATOM 636 C C . VAL A 1 79 ? 8.958 22.209 10.725 1.00 16.59 102 VAL A C 1
ATOM 637 O O . VAL A 1 79 ? 9.962 22.876 10.455 1.00 16.52 102 VAL A O 1
ATOM 641 N N . ILE A 1 80 ? 8.881 21.378 11.790 1.00 13.77 103 ILE A N 1
ATOM 642 C CA . ILE A 1 80 ? 10.028 21.206 12.674 1.00 13.83 103 ILE A CA 1
ATOM 643 C C . ILE A 1 80 ? 10.648 19.814 12.511 1.00 16.91 103 ILE A C 1
ATOM 644 O O . ILE A 1 80 ? 9.980 18.810 12.724 1.00 16.57 103 ILE A O 1
ATOM 649 N N . LEU A 1 81 ? 11.939 19.780 12.177 1.00 14.95 104 LEU A N 1
ATOM 650 C CA . LEU A 1 81 ? 12.733 18.566 12.101 1.00 16.01 104 LEU A CA 1
ATOM 651 C C . LEU A 1 81 ? 13.979 18.827 12.934 1.00 17.63 104 LEU A C 1
ATOM 652 O O . LEU A 1 81 ? 14.876 19.539 12.499 1.00 15.73 104 LEU A O 1
ATOM 657 N N . ALA A 1 82 ? 13.985 18.309 14.169 1.00 16.59 105 ALA A N 1
ATOM 658 C CA . ALA A 1 82 ? 15.047 18.588 15.131 1.00 16.93 105 ALA A CA 1
ATOM 659 C C . ALA A 1 82 ? 15.200 17.485 16.173 1.00 19.56 105 ALA A C 1
ATOM 660 O O . ALA A 1 82 ? 14.256 16.751 16.441 1.00 18.66 105 ALA A O 1
ATOM 662 N N . GLY A 1 83 ? 16.386 17.417 16.770 1.00 16.39 106 GLY A N 1
ATOM 663 C CA . GLY A 1 83 ? 16.684 16.458 17.825 1.00 17.08 106 GLY A CA 1
ATOM 664 C C . GLY A 1 83 ? 17.894 15.576 17.600 1.00 21.73 106 GLY A C 1
ATOM 665 O O . GLY A 1 83 ? 18.477 15.101 18.580 1.00 23.79 106 GLY A O 1
ATOM 666 N N . ILE A 1 84 ? 18.283 15.328 16.326 1.00 15.54 107 ILE A N 1
ATOM 667 C CA . ILE A 1 84 ? 19.421 14.447 16.051 1.00 14.71 107 ILE A CA 1
ATOM 668 C C . ILE A 1 84 ? 20.737 15.015 16.622 1.00 15.92 107 ILE A C 1
ATOM 669 O O . ILE A 1 84 ? 21.544 14.242 17.142 1.00 14.90 107 ILE A O 1
ATOM 674 N N . ASN A 1 85 ? 20.948 16.341 16.555 1.00 11.54 108 ASN A N 1
ATOM 675 C CA . ASN A 1 85 ? 22.201 16.909 17.076 1.00 11.44 108 ASN A CA 1
ATOM 676 C C . ASN A 1 85 ? 22.206 16.918 18.615 1.00 14.24 108 ASN A C 1
ATOM 677 O O . ASN A 1 85 ? 23.277 16.875 19.206 1.00 13.18 108 ASN A O 1
ATOM 682 N N . ASP A 1 86 ? 21.018 16.882 19.249 1.00 11.17 109 ASP A N 1
ATOM 683 C CA . ASP A 1 86 ? 20.904 16.731 20.709 1.00 12.41 109 ASP A CA 1
ATOM 684 C C . ASP A 1 86 ? 21.348 15.319 21.105 1.00 19.23 109 ASP A C 1
ATOM 685 O O . ASP A 1 86 ? 22.020 15.147 22.119 1.00 20.94 109 ASP A O 1
ATOM 690 N N . ILE A 1 87 ? 20.966 14.310 20.288 1.00 16.68 110 ILE A N 1
ATOM 691 C CA . ILE A 1 87 ? 21.336 12.894 20.494 1.00 17.36 110 ILE A CA 1
ATOM 692 C C . ILE A 1 87 ? 22.865 12.758 20.299 1.00 20.23 110 ILE A C 1
ATOM 693 O O . ILE A 1 87 ? 23.514 12.004 21.027 1.00 19.20 110 ILE A O 1
ATOM 698 N N . ALA A 1 88 ? 23.440 13.556 19.387 1.00 17.89 111 ALA A N 1
ATOM 699 C CA . ALA A 1 88 ? 24.892 13.569 19.146 1.00 18.57 111 ALA A CA 1
ATOM 700 C C . ALA A 1 88 ? 25.653 14.427 20.195 1.00 24.78 111 ALA A C 1
ATOM 701 O O . ALA A 1 88 ? 26.891 14.461 20.170 1.00 26.85 111 ALA A O 1
ATOM 703 N N . HIS A 1 89 ? 24.915 15.105 21.107 1.00 19.20 112 HIS A N 1
ATOM 704 C CA . HIS A 1 89 ? 25.432 15.993 22.162 1.00 19.27 112 HIS A CA 1
ATOM 705 C C . HIS A 1 89 ? 26.234 17.174 21.583 1.00 22.61 112 HIS A C 1
ATOM 706 O O . HIS A 1 89 ? 27.265 17.553 22.154 1.00 22.97 112 HIS A O 1
ATOM 713 N N . ASN A 1 90 ? 25.755 17.774 20.474 1.00 18.05 113 ASN A N 1
ATOM 714 C CA . ASN A 1 90 ? 26.440 18.920 19.852 1.00 17.95 113 ASN A CA 1
ATOM 715 C C . ASN A 1 90 ? 26.537 20.119 20.802 1.00 21.50 113 ASN A C 1
ATOM 716 O O . ASN A 1 90 ? 27.513 20.864 20.738 1.00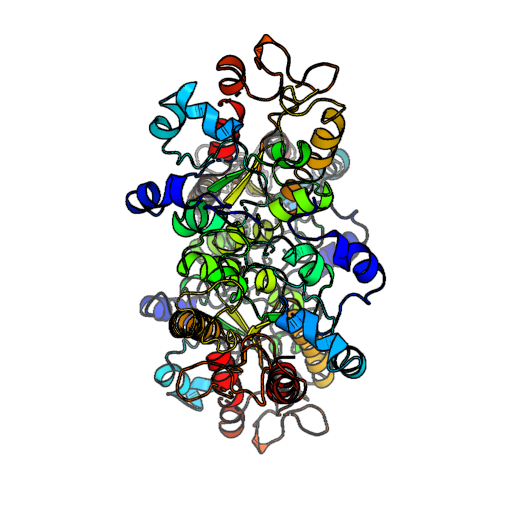 21.37 113 ASN A O 1
ATOM 721 N N . ASN A 1 91 ? 25.522 20.310 21.664 1.00 17.28 114 ASN A N 1
ATOM 722 C CA . ASN A 1 91 ? 25.515 21.402 22.636 1.00 17.17 114 ASN A CA 1
ATOM 723 C C . ASN A 1 91 ? 25.749 20.836 24.051 1.00 21.73 114 ASN A C 1
ATOM 724 O O . ASN A 1 91 ? 25.297 21.406 25.052 1.00 20.04 114 ASN A O 1
ATOM 729 N N . GLY A 1 92 ? 26.488 19.728 24.113 1.00 20.12 115 GLY A N 1
ATOM 730 C CA . GLY A 1 92 ? 26.798 19.050 25.364 1.00 19.79 115 GLY A CA 1
ATOM 731 C C . GLY A 1 92 ? 25.771 17.991 25.703 1.00 21.68 115 GLY A C 1
ATOM 732 O O . GLY A 1 92 ? 24.823 17.788 24.945 1.00 19.27 115 GLY A O 1
ATOM 733 N N . VAL A 1 93 ? 25.965 17.313 26.849 1.00 18.59 116 VAL A N 1
ATOM 734 C CA A VAL A 1 93 ? 25.083 16.251 27.329 0.50 18.59 116 VAL A CA 1
ATOM 735 C CA B VAL A 1 93 ? 25.084 16.247 27.342 0.50 18.82 116 VAL A CA 1
ATOM 736 C C . VAL A 1 93 ? 23.681 16.828 27.615 1.00 22.10 116 VAL A C 1
ATOM 737 O O . VAL A 1 93 ? 23.551 17.910 28.209 1.00 21.62 116 VAL A O 1
ATOM 744 N N . ILE A 1 94 ? 22.653 16.117 27.173 1.00 17.25 117 ILE A N 1
ATOM 745 C CA . ILE A 1 94 ? 21.257 16.495 27.391 1.00 16.70 117 ILE A CA 1
ATOM 746 C C . ILE A 1 94 ? 20.409 15.213 27.452 1.00 20.77 117 ILE A C 1
ATOM 747 O O . ILE A 1 94 ? 20.560 14.339 26.597 1.00 20.56 117 ILE A O 1
ATOM 752 N N . ALA A 1 95 ? 19.552 15.091 28.481 1.00 17.54 118 ALA A N 1
ATOM 753 C CA . ALA A 1 95 ? 18.650 13.947 28.627 1.00 18.38 118 ALA A CA 1
ATOM 754 C C . ALA A 1 95 ? 17.597 14.003 27.526 1.00 22.27 118 ALA A C 1
ATOM 755 O O . ALA A 1 95 ? 17.150 15.095 27.150 1.00 20.49 118 ALA A O 1
ATOM 757 N N . LEU A 1 96 ? 17.234 12.836 26.973 1.00 19.64 119 LEU A N 1
ATOM 758 C CA . LEU A 1 96 ? 16.292 12.750 25.855 1.00 19.86 119 LEU A CA 1
ATOM 759 C C . LEU A 1 96 ? 14.945 13.414 26.177 1.00 21.97 119 LEU A C 1
ATOM 760 O O . LEU A 1 96 ? 14.347 14.016 25.276 1.00 21.92 119 LEU A O 1
ATOM 765 N N . GLU A 1 97 ? 14.498 13.340 27.452 1.00 16.24 120 GLU A N 1
ATOM 766 C CA A GLU A 1 97 ? 13.253 13.965 27.917 0.50 15.79 120 GLU A CA 1
ATOM 767 C CA B GLU A 1 97 ? 13.253 13.967 27.923 0.50 16.00 120 GLU A CA 1
ATOM 768 C C . GLU A 1 97 ? 13.316 15.498 27.791 1.00 18.29 120 GLU A C 1
ATOM 769 O O . GLU A 1 97 ? 12.294 16.133 27.535 1.00 18.69 120 GLU A O 1
ATOM 780 N N . ASN A 1 98 ? 14.511 16.088 27.966 1.00 14.33 121 ASN A N 1
ATOM 781 C CA . ASN A 1 98 ? 14.728 17.528 27.890 1.00 13.23 121 ASN A CA 1
ATOM 782 C C . ASN A 1 98 ? 14.804 17.996 26.434 1.00 16.55 121 ASN A C 1
ATOM 783 O O . ASN A 1 98 ? 14.454 19.144 26.143 1.00 14.80 121 ASN A O 1
ATOM 788 N N . VAL A 1 99 ? 15.210 17.091 25.517 1.00 13.71 122 VAL A N 1
ATOM 789 C CA . VAL A 1 99 ? 15.215 17.320 24.065 1.00 13.14 122 VAL A CA 1
ATOM 790 C C . VAL A 1 99 ? 13.745 17.446 23.647 1.00 17.69 122 VAL A C 1
ATOM 791 O O . VAL A 1 99 ? 13.363 18.420 22.988 1.00 17.51 122 VAL A O 1
ATOM 795 N N . PHE A 1 100 ? 12.913 16.485 24.110 1.00 11.74 123 PHE A N 1
ATOM 796 C CA . PHE A 1 100 ? 11.474 16.476 23.873 1.00 12.58 123 PHE A CA 1
ATOM 797 C C . PHE A 1 100 ? 10.829 17.752 24.450 1.00 16.55 123 PHE A C 1
ATOM 798 O O . PHE A 1 100 ? 9.975 18.338 23.794 1.00 15.96 123 PHE A O 1
ATOM 806 N N . GLY A 1 101 ? 11.260 18.156 25.651 1.00 13.82 124 GLY A N 1
ATOM 807 C CA . GLY A 1 101 ? 10.766 19.347 26.340 1.00 14.42 124 GLY A CA 1
ATOM 808 C C . GLY A 1 101 ? 10.963 20.619 25.541 1.00 17.15 124 GLY A C 1
ATOM 809 O O . GLY A 1 101 ? 10.075 21.477 25.514 1.00 16.72 124 GLY A O 1
ATOM 810 N N . ASN A 1 102 ? 12.124 20.747 24.871 1.00 13.74 125 ASN A N 1
ATOM 811 C CA . ASN A 1 102 ? 12.431 21.881 24.002 1.00 13.00 125 ASN A CA 1
ATOM 812 C C . ASN A 1 102 ? 11.462 21.922 22.817 1.00 16.52 125 ASN A C 1
ATOM 813 O O . ASN A 1 102 ? 11.018 23.007 22.427 1.00 14.45 125 ASN A O 1
ATOM 818 N N . LEU A 1 103 ? 11.145 20.733 22.245 1.00 13.25 126 LEU A N 1
ATOM 819 C CA . LEU A 1 103 ? 10.205 20.626 21.120 1.00 12.95 126 LEU A CA 1
ATOM 820 C C . LEU A 1 103 ? 8.797 21.023 21.580 1.00 15.55 126 LEU A C 1
ATOM 821 O O . LEU A 1 103 ? 8.113 21.727 20.848 1.00 13.92 126 LEU A O 1
ATOM 826 N N . VAL A 1 104 ? 8.392 20.621 22.808 1.00 12.45 127 VAL A N 1
ATOM 827 C CA . VAL A 1 104 ? 7.081 20.982 23.399 1.00 12.34 127 VAL A CA 1
ATOM 828 C C . VAL A 1 104 ? 7.009 22.515 23.602 1.00 16.34 127 VAL A C 1
ATOM 829 O O . VAL A 1 104 ? 5.983 23.126 23.295 1.00 13.93 127 VAL A O 1
ATOM 833 N N . SER A 1 105 ? 8.101 23.131 24.084 1.00 12.73 128 SER A N 1
ATOM 834 C CA . SER A 1 105 ? 8.143 24.584 24.281 1.00 12.40 128 SER A CA 1
ATOM 835 C C . SER A 1 105 ? 8.028 25.314 22.932 1.00 14.23 128 SER A C 1
ATOM 836 O O . SER A 1 105 ? 7.306 26.302 22.862 1.00 13.98 128 SER A O 1
ATOM 847 N N . ALA A 1 107 ? 6.426 24.100 20.246 1.00 12.21 130 ALA A N 1
ATOM 848 C CA . ALA A 1 107 ? 5.025 23.869 19.870 1.00 12.74 130 ALA A CA 1
ATOM 849 C C . ALA A 1 107 ? 4.101 24.837 20.603 1.00 17.39 130 ALA A C 1
ATOM 850 O O . ALA A 1 107 ? 3.211 25.416 19.981 1.00 17.67 130 ALA A O 1
ATOM 852 N N . GLU A 1 108 ? 4.336 25.046 21.908 1.00 14.24 131 GLU A N 1
ATOM 853 C CA . GLU A 1 108 ? 3.510 25.936 22.729 1.00 14.99 131 GLU A CA 1
ATOM 854 C C . GLU A 1 108 ? 3.699 27.407 22.328 1.00 19.08 131 GLU A C 1
ATOM 855 O O . GLU A 1 108 ? 2.717 28.154 22.317 1.00 19.04 131 GLU A O 1
ATOM 861 N N . LEU A 1 109 ? 4.930 27.816 21.967 1.00 15.82 132 LEU A N 1
ATOM 862 C CA . LEU A 1 109 ? 5.196 29.186 21.502 1.00 15.80 132 LEU A CA 1
ATOM 863 C C . LEU A 1 109 ? 4.509 29.437 20.162 1.00 16.47 132 LEU A C 1
ATOM 864 O O . LEU A 1 109 ? 3.943 30.513 19.960 1.00 15.35 132 LEU A O 1
ATOM 869 N N . ALA A 1 110 ? 4.543 28.437 19.255 1.00 12.56 133 ALA A N 1
ATOM 870 C CA . ALA A 1 110 ? 3.890 28.531 17.954 1.00 12.66 133 ALA A CA 1
ATOM 871 C C . ALA A 1 110 ? 2.372 28.639 18.121 1.00 15.63 133 ALA A C 1
ATOM 872 O O . ALA A 1 110 ? 1.766 29.503 17.483 1.00 15.98 133 ALA A O 1
ATOM 874 N N . LYS A 1 111 ? 1.761 27.797 18.988 1.00 11.04 134 LYS A N 1
ATOM 875 C CA A LYS A 1 111 ? 0.315 27.832 19.190 0.60 11.53 134 LYS A CA 1
ATOM 876 C CA B LYS A 1 111 ? 0.314 27.826 19.204 0.40 11.70 134 LYS A CA 1
ATOM 877 C C . LYS A 1 111 ? -0.135 29.188 19.793 1.00 16.84 134 LYS A C 1
ATOM 878 O O . LYS A 1 111 ? -1.164 29.736 19.375 1.00 16.99 134 LYS A O 1
ATOM 889 N N . ALA A 1 112 ? 0.637 29.740 20.746 1.00 14.58 135 ALA A N 1
ATOM 890 C CA . ALA A 1 112 ? 0.336 31.031 21.379 1.00 14.75 135 ALA A CA 1
ATOM 891 C C . ALA A 1 112 ? 0.386 32.191 20.359 1.00 19.14 135 ALA A C 1
ATOM 892 O O . ALA A 1 112 ? -0.244 33.224 20.567 1.00 18.90 135 ALA A O 1
ATOM 894 N N . ASN A 1 113 ? 1.115 31.989 19.255 1.00 16.83 136 ASN A N 1
ATOM 895 C CA . ASN A 1 113 ? 1.274 32.967 18.185 1.00 17.50 136 ASN A CA 1
ATOM 896 C C . ASN A 1 113 ? 0.474 32.584 16.922 1.00 22.57 136 ASN A C 1
ATOM 897 O O . ASN A 1 113 ? 0.670 33.180 15.856 1.00 22.52 136 ASN A O 1
ATOM 902 N N . HIS A 1 114 ? -0.470 31.633 17.080 1.00 20.53 137 HIS A N 1
ATOM 903 C CA . HIS A 1 114 ? -1.432 31.139 16.086 1.00 22.32 137 HIS A CA 1
ATOM 904 C C . HIS A 1 114 ? -0.740 30.526 14.856 1.00 24.16 137 HIS A C 1
ATOM 905 O O . HIS A 1 114 ? -1.212 30.679 13.724 1.00 24.47 137 HIS A O 1
ATOM 912 N N . ILE A 1 115 ? 0.361 29.807 15.093 1.00 17.20 138 ILE A N 1
ATOM 913 C CA . ILE A 1 115 ? 1.112 29.107 14.048 1.00 15.72 138 ILE A CA 1
ATOM 914 C C . ILE A 1 115 ? 0.844 27.609 14.205 1.00 19.38 138 ILE A C 1
ATOM 915 O O . ILE A 1 115 ? 0.992 27.084 15.309 1.00 18.66 138 ILE A O 1
ATOM 920 N N . LYS A 1 116 ? 0.451 26.927 13.108 1.00 16.32 139 LYS A N 1
ATOM 921 C CA . LYS A 1 116 ? 0.207 25.479 13.116 1.00 16.01 139 LYS A CA 1
ATOM 922 C C . LYS A 1 116 ? 1.545 24.738 13.144 1.00 18.12 139 LYS A C 1
ATOM 923 O O . LYS A 1 116 ? 2.435 25.069 12.360 1.00 16.44 139 LYS A O 1
ATOM 929 N N . VAL A 1 117 ? 1.696 23.754 14.038 1.00 13.97 140 VAL A N 1
ATOM 930 C CA . VAL A 1 117 ? 2.951 22.994 14.115 1.00 14.11 140 VAL A CA 1
ATOM 931 C C . VAL A 1 117 ? 2.831 21.676 13.354 1.00 17.77 140 VAL A C 1
ATOM 932 O O . VAL A 1 117 ? 1.933 20.869 13.615 1.00 16.36 140 VAL A O 1
ATOM 936 N N . ILE A 1 118 ? 3.800 21.442 12.466 1.00 14.83 141 ILE A N 1
ATOM 937 C CA . ILE A 1 118 ? 3.949 20.195 11.738 1.00 14.40 141 ILE A CA 1
ATOM 938 C C . ILE A 1 118 ? 5.249 19.570 12.247 1.00 19.79 141 ILE A C 1
ATOM 939 O O . ILE A 1 118 ? 6.329 20.082 11.969 1.00 19.20 141 ILE A O 1
ATOM 944 N N . PHE A 1 119 ? 5.135 18.506 13.049 1.00 17.18 142 PHE A N 1
ATOM 945 C CA . PHE A 1 119 ? 6.300 17.821 13.594 1.00 16.21 142 PHE A CA 1
ATOM 946 C C . PHE A 1 119 ? 6.766 16.727 12.655 1.00 19.89 142 PHE A C 1
ATOM 947 O O . PHE A 1 119 ? 5.941 15.987 12.114 1.00 18.49 142 PHE A O 1
ATOM 955 N N . CYS A 1 120 ? 8.096 16.610 12.479 1.00 16.44 143 CYS A N 1
ATOM 956 C CA . CYS A 1 120 ? 8.707 15.573 11.652 1.00 15.91 143 CYS A CA 1
ATOM 957 C C . CYS A 1 120 ? 9.424 14.571 12.517 1.00 17.98 143 CYS A C 1
ATOM 958 O O . CYS A 1 120 ? 10.132 14.951 13.449 1.00 15.87 143 CYS A O 1
ATOM 961 N N . SER A 1 121 ? 9.326 13.292 12.135 1.00 16.10 144 SER A N 1
ATOM 962 C CA . SER A 1 121 ? 10.073 12.211 12.764 1.00 16.00 144 SER A CA 1
ATOM 963 C C . SER A 1 121 ? 11.542 12.478 12.569 1.00 19.88 144 SER A C 1
ATOM 964 O O . SER A 1 121 ? 11.943 12.817 11.451 1.00 19.01 144 SER A O 1
ATOM 967 N N . VAL A 1 122 ? 12.350 12.310 13.621 1.00 17.43 145 VAL A N 1
ATOM 968 C CA . VAL A 1 122 ? 13.803 12.419 13.497 1.00 16.26 145 VAL A CA 1
ATOM 969 C C . VAL A 1 122 ? 14.203 11.296 12.527 1.00 19.02 145 VAL A C 1
ATOM 970 O O . VAL A 1 122 ? 13.646 10.191 12.604 1.00 17.23 145 VAL A O 1
ATOM 974 N N . LEU A 1 123 ? 15.087 11.603 11.562 1.00 14.59 146 LEU A N 1
ATOM 975 C CA . LEU A 1 123 ? 15.502 10.622 10.564 1.00 14.53 146 LEU A CA 1
ATOM 976 C C . LEU A 1 123 ? 16.262 9.442 11.208 1.00 18.86 146 LEU A C 1
ATOM 977 O O . LEU A 1 123 ? 16.906 9.613 12.254 1.00 16.83 146 LEU A O 1
ATOM 982 N N . PRO A 1 124 ? 16.203 8.240 10.584 1.00 16.10 147 PRO A N 1
ATOM 983 C CA . PRO A 1 124 ? 16.998 7.113 11.101 1.00 16.14 147 PRO A CA 1
ATOM 984 C C . PRO A 1 124 ? 18.493 7.450 11.071 1.00 19.25 147 PRO A C 1
ATOM 985 O O . PRO A 1 124 ? 18.945 8.192 10.199 1.00 18.50 147 PRO A O 1
ATOM 989 N N . ALA A 1 125 ? 19.233 6.973 12.070 1.00 16.19 148 ALA A N 1
ATOM 990 C CA . ALA A 1 125 ? 20.681 7.136 12.173 1.00 15.65 148 ALA A CA 1
ATOM 991 C C . ALA A 1 125 ? 21.227 5.986 12.982 1.00 20.99 148 ALA A C 1
ATOM 992 O O . ALA A 1 125 ? 20.796 5.772 14.114 1.00 19.87 148 ALA A O 1
ATOM 994 N N . TYR A 1 126 ? 22.156 5.234 12.396 1.00 18.66 149 TYR A N 1
ATOM 995 C CA . TYR A 1 126 ? 22.775 4.091 13.067 1.00 19.45 149 TYR A CA 1
ATOM 996 C C . TYR A 1 126 ? 24.049 4.510 13.805 1.00 23.17 149 TYR A C 1
ATOM 997 O O . TYR A 1 126 ? 24.393 3.907 14.824 1.00 21.83 149 TYR A O 1
ATOM 1006 N N . ASP A 1 127 ? 24.761 5.527 13.277 1.00 20.75 150 ASP A N 1
ATOM 1007 C CA . ASP A 1 127 ? 26.014 6.023 13.858 1.00 21.31 150 ASP A CA 1
ATOM 1008 C C . ASP A 1 127 ? 26.344 7.422 13.348 1.00 26.26 150 ASP A C 1
ATOM 1009 O O . ASP A 1 127 ? 25.946 7.792 12.233 1.00 27.09 150 ASP A O 1
ATOM 1014 N N . PHE A 1 128 ? 27.057 8.200 14.170 1.00 22.62 151 PHE A N 1
ATOM 1015 C CA . PHE A 1 128 ? 27.517 9.539 13.812 1.00 22.15 151 PHE A CA 1
ATOM 1016 C C . PHE A 1 128 ? 28.995 9.456 13.470 1.00 29.98 151 PHE A C 1
ATOM 1017 O O . PHE A 1 128 ? 29.799 9.243 14.374 1.00 29.84 151 PHE A O 1
ATOM 1025 N N . PRO A 1 129 ? 29.404 9.544 12.192 1.00 29.70 152 PRO A N 1
ATOM 1026 C CA . PRO A 1 129 ? 30.843 9.430 11.884 1.00 31.67 152 PRO A CA 1
ATOM 1027 C C . PRO A 1 129 ? 31.703 10.466 12.632 1.00 38.78 152 PRO A C 1
ATOM 1028 O O . PRO A 1 129 ? 32.832 10.157 13.010 1.00 39.86 152 PRO A O 1
ATOM 1032 N N . TRP A 1 130 ? 31.123 11.671 12.868 1.00 36.24 153 TRP A N 1
ATOM 1033 C CA A TRP A 1 130 ? 31.735 12.816 13.555 0.50 36.05 153 TRP A CA 1
ATOM 1034 C CA B TRP A 1 130 ? 31.730 12.814 13.549 0.50 36.41 153 TRP A CA 1
ATOM 1035 C C . TRP A 1 130 ? 31.718 12.648 15.093 1.00 41.69 153 TRP A C 1
ATOM 1036 O O . TRP A 1 130 ? 32.472 13.336 15.786 1.00 42.78 153 TRP A O 1
ATOM 1057 N N . ARG A 1 131 ? 30.857 11.750 15.630 1.00 38.34 154 ARG A N 1
ATOM 1058 C CA . ARG A 1 131 ? 30.748 11.465 17.072 1.00 37.82 154 ARG A CA 1
ATOM 1059 C C . ARG A 1 131 ? 30.542 9.932 17.255 1.00 41.15 154 ARG A C 1
ATOM 1060 O O . ARG A 1 131 ? 29.426 9.485 17.523 1.00 40.47 154 ARG A O 1
ATOM 1068 N N . PRO A 1 132 ? 31.588 9.106 17.021 1.00 38.08 155 PRO A N 1
ATOM 1069 C CA . PRO A 1 132 ? 31.409 7.640 17.080 1.00 38.43 155 PRO A CA 1
ATOM 1070 C C . PRO A 1 132 ? 30.998 7.058 18.440 1.00 42.67 155 PRO A C 1
ATOM 1071 O O . PRO A 1 132 ? 31.239 7.660 19.486 1.00 43.25 155 PRO A O 1
ATOM 1075 N N . GLY A 1 133 ? 30.394 5.871 18.384 1.00 38.58 156 GLY A N 1
ATOM 1076 C CA . GLY A 1 133 ? 29.953 5.074 19.529 1.00 38.59 156 GLY A CA 1
ATOM 1077 C C . GLY A 1 133 ? 28.808 5.625 20.349 1.00 40.17 156 GLY A C 1
ATOM 1078 O O . GLY A 1 133 ? 28.693 5.287 21.526 1.00 39.87 156 GLY A O 1
ATOM 1087 N N . GLN A 1 135 ? 25.519 5.167 19.587 1.00 25.31 158 GLN A N 1
ATOM 1088 C CA . GLN A 1 135 ? 24.380 4.263 19.379 1.00 25.06 158 GLN A CA 1
ATOM 1089 C C . GLN A 1 135 ? 23.023 5.040 19.263 1.00 25.64 158 GLN A C 1
ATOM 1090 O O . GLN A 1 135 ? 22.127 4.872 20.092 1.00 26.00 158 GLN A O 1
ATOM 1096 N N . PRO A 1 136 ? 22.868 5.908 18.239 1.00 20.62 159 PRO A N 1
ATOM 1097 C CA . PRO A 1 136 ? 21.650 6.740 18.170 1.00 19.66 159 PRO A CA 1
ATOM 1098 C C . PRO A 1 136 ? 20.341 6.072 17.739 1.00 23.40 159 PRO A C 1
ATOM 1099 O O . PRO A 1 136 ? 19.290 6.663 18.012 1.00 21.38 159 PRO A O 1
ATOM 1103 N N . ALA A 1 137 ? 20.384 4.902 17.043 1.00 21.18 160 ALA A N 1
ATOM 1104 C CA . ALA A 1 137 ? 19.203 4.246 16.448 1.00 21.09 160 ALA A CA 1
ATOM 1105 C C . ALA A 1 137 ? 17.976 4.168 17.372 1.00 26.29 160 ALA A C 1
ATOM 1106 O O . ALA A 1 137 ? 16.906 4.638 16.980 1.00 26.85 160 ALA A O 1
ATOM 1108 N N . ASP A 1 138 ? 18.121 3.596 18.573 1.00 23.30 161 ASP A N 1
ATOM 1109 C CA . ASP A 1 138 ? 16.992 3.420 19.501 1.00 22.80 161 ASP A CA 1
ATOM 1110 C C . ASP A 1 138 ? 16.590 4.714 20.187 1.00 24.43 161 ASP A C 1
ATOM 1111 O O . ASP A 1 138 ? 15.434 4.834 20.601 1.00 23.26 161 ASP A O 1
ATOM 1116 N N . LYS A 1 139 ? 17.528 5.678 20.310 1.00 19.72 162 LYS A N 1
ATOM 1117 C CA . LYS A 1 139 ? 17.272 6.999 20.908 1.00 18.24 162 LYS A CA 1
ATOM 1118 C C . LYS A 1 139 ? 16.356 7.786 19.977 1.00 22.64 162 LYS A C 1
ATOM 1119 O O . LYS A 1 139 ? 15.383 8.390 20.437 1.00 21.15 162 LYS A O 1
ATOM 1125 N N . VAL A 1 140 ? 16.625 7.712 18.650 1.00 20.18 163 VAL A N 1
ATOM 1126 C CA . VAL A 1 140 ? 15.795 8.334 17.603 1.00 18.00 163 VAL A CA 1
ATOM 1127 C C . VAL A 1 140 ? 14.364 7.754 17.686 1.00 19.91 163 VAL A C 1
ATOM 1128 O O . VAL A 1 140 ? 13.401 8.515 17.670 1.00 18.94 163 VAL A O 1
ATOM 1132 N N . ILE A 1 141 ? 14.244 6.414 17.813 1.00 16.60 164 ILE A N 1
ATOM 1133 C CA . ILE A 1 141 ? 12.950 5.734 17.892 1.00 16.90 164 ILE A CA 1
ATOM 1134 C C . ILE A 1 141 ? 12.199 6.176 19.161 1.00 19.12 164 ILE A C 1
ATOM 1135 O O . ILE A 1 141 ? 11.008 6.454 19.061 1.00 17.22 164 ILE A O 1
ATOM 1140 N N . GLN A 1 142 ? 12.890 6.274 20.324 1.00 17.07 165 GLN A N 1
ATOM 1141 C CA . GLN A 1 142 ? 12.248 6.692 21.578 1.00 17.94 165 GLN A CA 1
ATOM 1142 C C . GLN A 1 142 ? 11.726 8.135 21.478 1.00 20.38 165 GLN A C 1
ATOM 1143 O O . GLN A 1 142 ? 10.569 8.397 21.830 1.00 19.62 165 GLN A O 1
ATOM 1149 N N . LEU A 1 143 ? 12.570 9.051 20.984 1.00 14.86 166 LEU A N 1
ATOM 1150 C CA . LEU A 1 143 ? 12.193 10.456 20.810 1.00 13.67 166 LEU A CA 1
ATOM 1151 C C . LEU A 1 143 ? 10.996 10.570 19.867 1.00 17.69 166 LEU A C 1
ATOM 1152 O O . LEU A 1 143 ? 10.071 11.311 20.185 1.00 17.19 166 LEU A O 1
ATOM 1157 N N . ASN A 1 144 ? 10.995 9.815 18.742 1.00 14.42 167 ASN A N 1
ATOM 1158 C CA . ASN A 1 144 ? 9.899 9.838 17.767 1.00 14.46 167 ASN A CA 1
ATOM 1159 C C . ASN A 1 144 ? 8.590 9.340 18.361 1.00 18.44 167 ASN A C 1
ATOM 1160 O O . ASN A 1 144 ? 7.540 9.852 17.993 1.00 16.13 167 ASN A O 1
ATOM 1165 N N . LYS A 1 145 ? 8.656 8.373 19.304 1.00 16.80 168 LYS A N 1
ATOM 1166 C CA . LYS A 1 145 ? 7.483 7.839 19.987 1.00 17.43 168 LYS A CA 1
ATOM 1167 C C . LYS A 1 145 ? 6.817 8.954 20.786 1.00 19.51 168 LYS A C 1
ATOM 1168 O O . LYS A 1 145 ? 5.595 9.103 20.729 1.00 18.48 168 LYS A O 1
ATOM 1174 N N . TRP A 1 146 ? 7.634 9.753 21.502 1.00 16.13 169 TRP A N 1
ATOM 1175 C CA . TRP A 1 146 ? 7.173 10.890 22.308 1.00 15.99 169 TRP A CA 1
ATOM 1176 C C . TRP A 1 146 ? 6.605 12.002 21.430 1.00 18.91 169 TRP A C 1
ATOM 1177 O O . TRP A 1 146 ? 5.535 12.533 21.752 1.00 16.67 169 TRP A O 1
ATOM 1188 N N . ILE A 1 147 ? 7.312 12.345 20.329 1.00 16.18 170 ILE A N 1
ATOM 1189 C CA . ILE A 1 147 ? 6.871 13.380 19.382 1.00 15.34 170 ILE A CA 1
ATOM 1190 C C . ILE A 1 147 ? 5.509 12.994 18.794 1.00 19.18 170 ILE A C 1
ATOM 1191 O O . ILE A 1 147 ? 4.593 13.820 18.801 1.00 17.29 170 ILE A O 1
ATOM 1196 N N . LYS A 1 148 ? 5.387 11.747 18.285 1.00 17.55 171 LYS A N 1
ATOM 1197 C CA . LYS A 1 148 ? 4.145 11.251 17.679 1.00 18.26 171 LYS A CA 1
ATOM 1198 C C . LYS A 1 148 ? 2.973 11.264 18.671 1.00 22.39 171 LYS A C 1
ATOM 1199 O O . LYS A 1 148 ? 1.877 11.693 18.304 1.00 21.86 171 LYS A O 1
ATOM 1205 N N . GLU A 1 149 ? 3.198 10.789 19.910 1.00 19.21 172 GLU A N 1
ATOM 1206 C CA . GLU A 1 149 ? 2.172 10.754 20.955 1.00 17.71 172 GLU A CA 1
ATOM 1207 C C . GLU A 1 149 ? 1.720 12.180 21.318 1.00 20.36 172 GLU A C 1
ATOM 1208 O O . GLU A 1 149 ? 0.516 12.416 21.451 1.00 19.06 172 GLU A O 1
ATOM 1214 N N . TYR A 1 150 ? 2.668 13.132 21.422 1.00 17.55 173 TYR A N 1
ATOM 1215 C CA . TYR A 1 150 ? 2.370 14.546 21.678 1.00 17.56 173 TYR A CA 1
ATOM 1216 C C . TYR A 1 150 ? 1.548 15.150 20.516 1.00 22.01 173 TYR A C 1
ATOM 1217 O O . TYR A 1 150 ? 0.549 15.829 20.766 1.00 21.18 173 TYR A O 1
ATOM 1226 N N . ALA A 1 151 ? 1.979 14.911 19.260 1.00 18.80 174 ALA A N 1
ATOM 1227 C CA . ALA A 1 151 ? 1.301 15.426 18.070 1.00 18.31 174 ALA A CA 1
ATOM 1228 C C . ALA A 1 151 ? -0.142 14.909 17.994 1.00 24.20 174 ALA A C 1
ATOM 1229 O O . ALA A 1 151 ? -1.053 15.712 17.780 1.00 25.47 174 ALA A O 1
ATOM 1231 N N . ASP A 1 152 ? -0.353 13.593 18.235 1.00 20.25 175 ASP A N 1
ATOM 1232 C CA . ASP A 1 152 ? -1.671 12.963 18.203 1.00 21.21 175 ASP A CA 1
ATOM 1233 C C . ASP A 1 152 ? -2.598 13.547 19.277 1.00 27.63 175 ASP A C 1
ATOM 1234 O O . ASP A 1 152 ? -3.747 13.883 18.982 1.00 28.72 175 ASP A O 1
ATOM 1239 N N . LYS A 1 153 ? -2.084 13.687 20.507 1.00 24.39 176 LYS A N 1
ATOM 1240 C CA . LYS A 1 153 ? -2.825 14.193 21.666 1.00 24.79 176 LYS A CA 1
ATOM 1241 C C . LYS A 1 153 ? -3.184 15.689 21.523 1.00 25.48 176 LYS A C 1
ATOM 1242 O O . LYS A 1 153 ? -4.137 16.141 22.162 1.00 25.36 176 LYS A O 1
ATOM 1246 N N . ASN A 1 154 ? -2.415 16.455 20.713 1.00 18.29 177 ASN A N 1
ATOM 1247 C CA . ASN A 1 154 ? -2.626 17.891 20.582 1.00 17.30 177 ASN A CA 1
ATOM 1248 C C . ASN A 1 154 ? -3.111 18.329 19.194 1.00 21.47 177 ASN A C 1
ATOM 1249 O O . ASN A 1 154 ? -3.078 19.525 18.889 1.00 19.14 177 ASN A O 1
ATOM 1254 N N . GLY A 1 155 ? -3.595 17.378 18.397 1.00 20.08 178 GLY A N 1
ATOM 1255 C CA . GLY A 1 155 ? -4.125 17.642 17.061 1.00 21.09 178 GLY A CA 1
ATOM 1256 C C . GLY A 1 155 ? -3.129 18.243 16.084 1.00 23.76 178 GLY A C 1
ATOM 1257 O O . GLY A 1 155 ? -3.506 19.046 15.228 1.00 23.83 178 GLY A O 1
ATOM 1258 N N . LEU A 1 156 ? -1.848 17.872 16.220 1.00 19.52 179 LEU A N 1
ATOM 1259 C CA . LEU A 1 156 ? -0.777 18.340 15.341 1.00 18.76 179 LEU A CA 1
ATOM 1260 C C . LEU A 1 156 ? -0.455 17.266 14.307 1.00 23.66 179 LEU A C 1
ATOM 1261 O O . LEU A 1 156 ? -0.595 16.076 14.593 1.00 24.48 179 LEU A O 1
ATOM 1266 N N . THR A 1 157 ? -0.039 17.679 13.108 1.00 19.72 180 THR A N 1
ATOM 1267 C CA . THR A 1 157 ? 0.327 16.759 12.030 1.00 18.98 180 THR A CA 1
ATOM 1268 C C . THR A 1 157 ? 1.718 16.156 12.324 1.00 22.18 180 THR A C 1
ATOM 1269 O O . THR A 1 157 ? 2.634 16.892 12.709 1.00 19.82 180 THR A O 1
ATOM 1273 N N . TYR A 1 158 ? 1.864 14.824 12.146 1.00 17.99 181 TYR A N 1
ATOM 1274 C CA . TYR A 1 158 ? 3.144 14.132 12.321 1.00 17.75 181 TYR A CA 1
ATOM 1275 C C . TYR A 1 158 ? 3.611 13.616 10.955 1.00 22.27 181 TYR A C 1
ATOM 1276 O O . TYR A 1 158 ? 2.858 12.930 10.264 1.00 23.89 181 TYR A O 1
ATOM 1285 N N . VAL A 1 159 ? 4.825 13.996 10.549 1.00 17.66 182 VAL A N 1
ATOM 1286 C CA . VAL A 1 159 ? 5.420 13.615 9.267 1.00 16.63 182 VAL A CA 1
ATOM 1287 C C . VAL A 1 159 ? 6.371 12.455 9.536 1.00 19.28 182 VAL A C 1
ATOM 1288 O O . VAL A 1 159 ? 7.426 12.650 10.154 1.00 16.49 182 VAL A O 1
ATOM 1292 N N . ASP A 1 160 ? 5.993 11.247 9.088 1.00 16.59 183 ASP A N 1
ATOM 1293 C CA . ASP A 1 160 ? 6.797 10.062 9.345 1.00 16.48 183 ASP A CA 1
ATOM 1294 C C . ASP A 1 160 ? 7.813 9.771 8.223 1.00 20.28 183 ASP A C 1
ATOM 1295 O O . ASP A 1 160 ? 7.663 8.823 7.428 1.00 19.96 183 ASP A O 1
ATOM 1300 N N . TYR A 1 161 ? 8.908 10.539 8.233 1.00 15.69 184 TYR A N 1
ATOM 1301 C CA . TYR A 1 161 ? 10.028 10.288 7.328 1.00 15.55 184 TYR A CA 1
ATOM 1302 C C . TYR A 1 161 ? 10.704 8.963 7.665 1.00 19.02 184 TYR A C 1
ATOM 1303 O O . TYR A 1 161 ? 11.132 8.240 6.767 1.00 18.36 184 TYR A O 1
ATOM 1312 N N . HIS A 1 162 ? 10.861 8.699 8.980 1.00 15.07 185 HIS A N 1
ATOM 1313 C CA . HIS A 1 162 ? 11.588 7.566 9.564 1.00 15.02 185 HIS A CA 1
ATOM 1314 C C . HIS A 1 162 ? 11.127 6.206 9.018 1.00 21.18 185 HIS A C 1
ATOM 1315 O O . HIS A 1 162 ? 11.976 5.444 8.553 1.00 21.89 185 HIS A O 1
ATOM 1322 N N . SER A 1 163 ? 9.810 5.899 9.051 1.00 18.23 186 SER A N 1
ATOM 1323 C CA . SER A 1 163 ? 9.310 4.614 8.548 1.00 18.73 186 SER A CA 1
ATOM 1324 C C . SER A 1 163 ? 9.551 4.438 7.040 1.00 23.57 186 SER A C 1
ATOM 1325 O O . SER A 1 163 ? 9.791 3.313 6.581 1.00 23.53 186 SER A O 1
ATOM 1328 N N . ALA A 1 164 ? 9.506 5.546 6.283 1.00 19.25 187 ALA A N 1
ATOM 1329 C CA . ALA A 1 164 ? 9.706 5.548 4.833 1.00 20.54 187 ALA A CA 1
ATOM 1330 C C . ALA A 1 164 ? 11.176 5.394 4.419 1.00 24.38 187 ALA A C 1
ATOM 1331 O O . ALA A 1 164 ? 11.445 5.026 3.273 1.00 26.48 187 ALA A O 1
ATOM 1341 N N . LYS A 1 166 ? 13.965 4.121 6.824 1.00 19.34 189 LYS A N 1
ATOM 1342 C CA . LYS A 1 166 ? 14.805 3.226 7.639 1.00 19.14 189 LYS A CA 1
ATOM 1343 C C . LYS A 1 166 ? 15.169 1.910 6.937 1.00 25.13 189 LYS A C 1
ATOM 1344 O O . LYS A 1 166 ? 14.409 1.416 6.110 1.00 24.53 189 LYS A O 1
ATOM 1350 N N . ASP A 1 167 ? 16.352 1.356 7.285 1.00 23.29 190 ASP A N 1
ATOM 1351 C CA . ASP A 1 167 ? 16.805 0.038 6.838 1.00 24.11 190 ASP A CA 1
ATOM 1352 C C . ASP A 1 167 ? 16.574 -0.935 8.008 1.00 28.76 190 ASP A C 1
ATOM 1353 O O . ASP A 1 167 ? 15.963 -0.537 9.011 1.00 27.77 190 ASP A O 1
ATOM 1358 N N . GLU A 1 168 ? 17.073 -2.185 7.884 1.00 27.30 191 GLU A N 1
ATOM 1359 C CA A GLU A 1 168 ? 16.915 -3.256 8.879 0.50 27.55 191 GLU A CA 1
ATOM 1360 C CA B GLU A 1 168 ? 16.927 -3.264 8.871 0.50 27.60 191 GLU A CA 1
ATOM 1361 C C . GLU A 1 168 ? 17.558 -2.938 10.250 1.00 30.87 191 GLU A C 1
ATOM 1362 O O . GLU A 1 168 ? 17.162 -3.532 11.253 1.00 31.81 191 GLU A O 1
ATOM 1373 N N . ARG A 1 169 ? 18.555 -2.034 10.303 1.00 26.06 192 ARG A N 1
ATOM 1374 C CA . ARG A 1 169 ? 19.225 -1.701 11.568 1.00 25.40 192 ARG A CA 1
ATOM 1375 C C . ARG A 1 169 ? 18.807 -0.314 12.087 1.00 27.35 192 ARG A C 1
ATOM 1376 O O . ARG A 1 169 ? 19.467 0.237 12.974 1.00 27.98 192 ARG A O 1
ATOM 1384 N N . ASN A 1 170 ? 17.682 0.219 11.557 1.00 22.01 193 ASN A N 1
ATOM 1385 C CA . ASN A 1 170 ? 17.084 1.528 11.911 1.00 21.27 193 ASN A CA 1
ATOM 1386 C C . ASN A 1 170 ? 18.039 2.700 11.640 1.00 23.46 193 ASN A C 1
ATOM 1387 O O . ASN A 1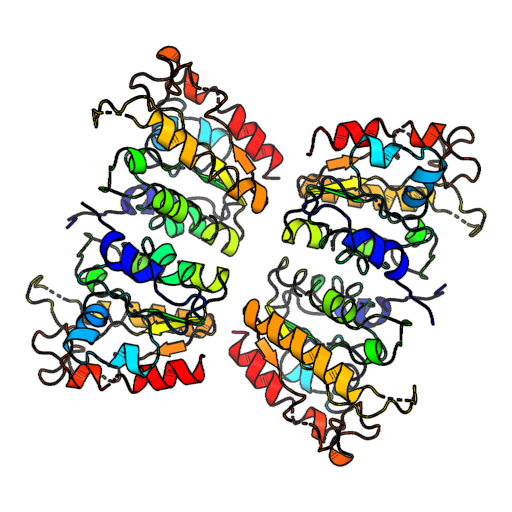 170 ? 18.047 3.702 12.361 1.00 21.26 193 ASN A O 1
ATOM 1392 N N . GLY A 1 171 ? 18.805 2.558 10.569 1.00 20.77 194 GLY A N 1
ATOM 1393 C CA . GLY A 1 171 ? 19.707 3.582 10.069 1.00 20.19 194 GLY A CA 1
ATOM 1394 C C . GLY A 1 171 ? 19.267 3.978 8.679 1.00 23.99 194 GLY A C 1
ATOM 1395 O O . GLY A 1 171 ? 18.205 3.534 8.214 1.00 23.15 194 GLY A O 1
ATOM 1396 N N . LEU A 1 172 ? 20.062 4.817 8.007 1.00 20.19 195 LEU A N 1
ATOM 1397 C CA . LEU A 1 172 ? 19.780 5.215 6.627 1.00 20.12 195 LEU A CA 1
ATOM 1398 C C . LEU A 1 172 ? 20.618 4.371 5.660 1.00 23.77 195 LEU A C 1
ATOM 1399 O O . LEU A 1 172 ? 21.818 4.242 5.867 1.00 23.63 195 LEU A O 1
ATOM 1404 N N . PRO A 1 173 ? 20.034 3.797 4.595 1.00 21.06 196 PRO A N 1
ATOM 1405 C CA . PRO A 1 173 ? 20.867 3.034 3.646 1.00 22.01 196 PRO A CA 1
ATOM 1406 C C . PRO A 1 173 ? 21.728 3.972 2.793 1.00 26.00 196 PRO A C 1
ATOM 1407 O O . PRO A 1 173 ? 21.402 5.156 2.672 1.00 24.95 196 PRO A O 1
ATOM 1411 N N . ALA A 1 174 ? 22.825 3.446 2.224 1.00 23.18 197 ALA A N 1
ATOM 1412 C CA . ALA A 1 174 ? 23.811 4.182 1.418 1.00 24.21 197 ALA A CA 1
ATOM 1413 C C . ALA A 1 174 ? 23.199 4.996 0.268 1.00 29.50 197 ALA A C 1
ATOM 1414 O O . ALA A 1 174 ? 23.682 6.092 0.002 1.00 29.30 197 ALA A O 1
ATOM 1416 N N . ASN A 1 175 ? 22.129 4.495 -0.388 1.00 27.03 198 ASN A N 1
ATOM 1417 C CA . ASN A 1 175 ? 21.484 5.219 -1.494 1.00 26.48 198 ASN A CA 1
ATOM 1418 C C . ASN A 1 175 ? 20.734 6.459 -1.002 1.00 27.34 198 ASN A C 1
ATOM 1419 O O . ASN A 1 175 ? 20.573 7.408 -1.772 1.00 28.11 198 ASN A O 1
ATOM 1424 N N . LEU A 1 176 ? 20.321 6.478 0.279 1.00 20.98 199 LEU A N 1
ATOM 1425 C CA . LEU A 1 176 ? 19.597 7.622 0.839 1.00 19.51 199 LEU A CA 1
ATOM 1426 C C . LEU A 1 176 ? 20.493 8.577 1.613 1.00 21.71 199 LEU A C 1
ATOM 1427 O O . LEU A 1 176 ? 20.041 9.675 1.934 1.00 18.43 199 LEU A O 1
ATOM 1432 N N . SER A 1 177 ? 21.751 8.189 1.901 1.00 19.64 200 SER A N 1
ATOM 1433 C CA . SER A 1 177 ? 22.650 9.016 2.709 1.00 20.07 200 SER A CA 1
ATOM 1434 C C . SER A 1 177 ? 24.109 8.638 2.524 1.00 26.87 200 SER A C 1
ATOM 1435 O O . SER A 1 177 ? 24.433 7.453 2.504 1.00 28.19 200 SER A O 1
ATOM 1438 N N . LYS A 1 178 ? 25.000 9.644 2.427 1.00 24.73 201 LYS A N 1
ATOM 1439 C CA . LYS A 1 178 ? 26.440 9.386 2.293 1.00 25.36 201 LYS A CA 1
ATOM 1440 C C . LYS A 1 178 ? 27.091 9.083 3.654 1.00 28.16 201 LYS A C 1
ATOM 1441 O O . LYS A 1 178 ? 27.990 8.241 3.709 1.00 28.77 201 LYS A O 1
ATOM 1447 N N . ASP A 1 179 ? 26.633 9.743 4.746 1.00 22.22 202 ASP A N 1
ATOM 1448 C CA . ASP A 1 179 ? 27.199 9.522 6.075 1.00 22.28 202 ASP A CA 1
ATOM 1449 C C . ASP A 1 179 ? 26.268 8.684 6.985 1.00 27.26 202 ASP A C 1
ATOM 1450 O O . ASP A 1 179 ? 26.589 8.478 8.165 1.00 26.68 202 ASP A O 1
ATOM 1455 N N . GLY A 1 180 ? 25.124 8.253 6.445 1.00 24.22 203 GLY A N 1
ATOM 1456 C CA . GLY A 1 180 ? 24.119 7.497 7.190 1.00 23.63 203 GLY A CA 1
ATOM 1457 C C . GLY A 1 180 ? 23.251 8.346 8.113 1.00 24.45 203 GLY A C 1
ATOM 1458 O O . GLY A 1 180 ? 22.509 7.796 8.926 1.00 22.79 203 GLY A O 1
ATOM 1459 N N . VAL A 1 181 ? 23.333 9.696 8.008 1.00 19.26 204 VAL A N 1
ATOM 1460 C CA . VAL A 1 181 ? 22.570 10.649 8.836 1.00 17.79 204 VAL A CA 1
ATOM 1461 C C . VAL A 1 181 ? 21.906 11.733 7.939 1.00 21.01 204 VAL A C 1
ATOM 1462 O O . VAL A 1 181 ? 20.713 12.032 8.100 1.00 19.88 204 VAL A O 1
ATOM 1466 N N . HIS A 1 182 ? 22.699 12.339 7.036 1.00 17.13 205 HIS A N 1
ATOM 1467 C CA . HIS A 1 182 ? 22.252 13.416 6.153 1.00 16.83 205 HIS A CA 1
ATOM 1468 C C . HIS A 1 182 ? 21.914 12.871 4.781 1.00 21.51 205 HIS A C 1
ATOM 1469 O O . HIS A 1 182 ? 22.684 12.118 4.170 1.00 20.81 205 HIS A O 1
ATOM 1476 N N . PRO A 1 183 ? 20.704 13.186 4.316 1.00 19.43 206 PRO A N 1
ATOM 1477 C CA . PRO A 1 183 ? 20.241 12.601 3.053 1.00 19.53 206 PRO A CA 1
ATOM 1478 C C . PRO A 1 183 ? 20.944 13.112 1.810 1.00 23.01 206 PRO A C 1
ATOM 1479 O O . PRO A 1 183 ? 21.476 14.216 1.768 1.00 21.32 206 PRO A O 1
ATOM 1483 N N . THR A 1 184 ? 20.913 12.281 0.785 1.00 20.03 207 THR A N 1
ATOM 1484 C CA . THR A 1 184 ? 21.330 12.600 -0.574 1.00 20.16 207 THR A CA 1
ATOM 1485 C C . THR A 1 184 ? 20.087 13.200 -1.237 1.00 23.46 207 THR A C 1
ATOM 1486 O O . THR A 1 184 ? 19.045 13.282 -0.584 1.00 21.51 207 THR A O 1
ATOM 1490 N N . LEU A 1 185 ? 20.144 13.516 -2.536 1.00 22.04 208 LEU A N 1
ATOM 1491 C CA . LEU A 1 185 ? 18.974 14.020 -3.257 1.00 21.65 208 LEU A CA 1
ATOM 1492 C C . LEU A 1 185 ? 17.849 12.963 -3.268 1.00 25.64 208 LEU A C 1
ATOM 1493 O O . LEU A 1 185 ? 16.677 13.317 -3.116 1.00 27.38 208 LEU A O 1
ATOM 1498 N N . GLU A 1 186 ? 18.209 11.669 -3.393 1.00 22.53 209 GLU A N 1
ATOM 1499 C CA . GLU A 1 186 ? 17.250 10.559 -3.384 1.00 23.00 209 GLU A CA 1
ATOM 1500 C C . GLU A 1 186 ? 16.433 10.566 -2.084 1.00 24.26 209 GLU A C 1
ATOM 1501 O O . GLU A 1 186 ? 15.216 10.379 -2.125 1.00 23.99 209 GLU A O 1
ATOM 1507 N N . GLY A 1 187 ? 17.106 10.812 -0.962 1.00 17.41 210 GLY A N 1
ATOM 1508 C CA . GLY A 1 187 ? 16.460 10.881 0.338 1.00 15.71 210 GLY A CA 1
ATOM 1509 C C . GLY A 1 187 ? 15.575 12.097 0.436 1.00 17.60 210 GLY A C 1
ATOM 1510 O O . GLY A 1 187 ? 14.440 11.988 0.893 1.00 18.71 210 GLY A O 1
ATOM 1511 N N . TYR A 1 188 ? 16.063 13.260 -0.050 1.00 14.48 211 TYR A N 1
ATOM 1512 C CA . TYR A 1 188 ? 15.282 14.506 -0.025 1.00 13.44 211 TYR A CA 1
ATOM 1513 C C . TYR A 1 188 ? 14.012 14.403 -0.862 1.00 17.67 211 TYR A C 1
ATOM 1514 O O . TYR A 1 188 ? 13.015 15.024 -0.505 1.00 17.38 211 TYR A O 1
ATOM 1523 N N . LYS A 1 189 ? 14.042 13.624 -1.962 1.00 15.04 212 LYS A N 1
ATOM 1524 C CA . LYS A 1 189 ? 12.875 13.439 -2.825 1.00 15.78 212 LYS A CA 1
ATOM 1525 C C . LYS A 1 189 ? 11.802 12.599 -2.114 1.00 19.90 212 LYS A C 1
ATOM 1526 O O . LYS A 1 189 ? 10.609 12.892 -2.268 1.00 20.47 212 LYS A O 1
ATOM 1532 N N . ILE A 1 190 ? 12.215 11.601 -1.290 1.00 16.71 213 ILE A N 1
ATOM 1533 C CA . ILE A 1 190 ? 11.269 10.811 -0.471 1.00 16.49 213 ILE A CA 1
ATOM 1534 C C . ILE A 1 190 ? 10.605 11.774 0.526 1.00 18.00 213 ILE A C 1
ATOM 1535 O O . ILE A 1 190 ? 9.382 11.808 0.656 1.00 17.76 213 ILE A O 1
ATOM 1548 N N . GLU A 1 192 ? 10.375 15.143 0.393 1.00 16.58 215 GLU A N 1
ATOM 1549 C CA . GLU A 1 192 ? 9.586 16.142 -0.318 1.00 16.00 215 GLU A CA 1
ATOM 1550 C C . GLU A 1 192 ? 8.141 15.657 -0.538 1.00 20.51 215 GLU A C 1
ATOM 1551 O O . GLU A 1 192 ? 7.217 16.407 -0.234 1.00 18.79 215 GLU A O 1
ATOM 1557 N N . LYS A 1 193 ? 7.958 14.413 -1.033 1.00 17.80 216 LYS A N 1
ATOM 1558 C CA . LYS A 1 193 ? 6.650 13.821 -1.306 1.00 19.07 216 LYS A CA 1
ATOM 1559 C C . LYS A 1 193 ? 5.802 13.740 -0.037 1.00 24.03 216 LYS A C 1
ATOM 1560 O O . LYS A 1 193 ? 4.652 14.162 -0.059 1.00 23.79 216 LYS A O 1
ATOM 1564 N N . ILE A 1 194 ? 6.384 13.257 1.074 1.00 21.84 217 ILE A N 1
ATOM 1565 C CA . ILE A 1 194 ? 5.693 13.080 2.355 1.00 21.69 217 ILE A CA 1
ATOM 1566 C C . ILE A 1 194 ? 5.325 14.437 3.001 1.00 24.16 217 ILE A C 1
ATOM 1567 O O . ILE A 1 194 ? 4.190 14.603 3.452 1.00 23.78 217 ILE A O 1
ATOM 1572 N N . VAL A 1 195 ? 6.273 15.392 3.051 1.00 18.19 218 VAL A N 1
ATOM 1573 C CA . VAL A 1 195 ? 6.024 16.686 3.695 1.00 17.18 218 VAL A CA 1
ATOM 1574 C C . VAL A 1 195 ? 5.041 17.537 2.872 1.00 21.13 218 VAL A C 1
ATOM 1575 O O . VAL A 1 195 ? 4.240 18.251 3.470 1.00 20.45 218 VAL A O 1
ATOM 1579 N N . LEU A 1 196 ? 5.071 17.445 1.523 1.00 18.52 219 LEU A N 1
ATOM 1580 C CA . LEU A 1 196 ? 4.134 18.214 0.699 1.00 19.42 219 LEU A CA 1
ATOM 1581 C C . LEU A 1 196 ? 2.695 17.755 0.947 1.00 25.54 219 LEU A C 1
ATOM 1582 O O . LEU A 1 196 ? 1.804 18.592 1.035 1.00 24.89 219 LEU A O 1
ATOM 1587 N N . GLU A 1 197 ? 2.486 16.437 1.090 1.00 23.55 220 GLU A N 1
ATOM 1588 C CA . GLU A 1 197 ? 1.169 15.841 1.359 1.00 25.08 220 GLU A CA 1
ATOM 1589 C C . GLU A 1 197 ? 0.677 16.284 2.752 1.00 28.64 220 GLU A C 1
ATOM 1590 O O . GLU A 1 197 ? -0.487 16.640 2.892 1.00 28.93 220 GLU A O 1
ATOM 1596 N N . ALA A 1 198 ? 1.576 16.303 3.757 1.00 25.39 221 ALA A N 1
ATOM 1597 C CA . ALA A 1 198 ? 1.250 16.739 5.120 1.00 24.62 221 ALA A CA 1
ATOM 1598 C C . ALA A 1 198 ? 0.892 18.236 5.170 1.00 28.27 221 ALA A C 1
ATOM 1599 O O . ALA A 1 198 ? -0.093 18.595 5.807 1.00 27.23 221 ALA A O 1
ATOM 1601 N N . ILE A 1 199 ? 1.669 19.096 4.476 1.00 24.65 222 ILE A N 1
ATOM 1602 C CA . ILE A 1 199 ? 1.424 20.546 4.430 1.00 24.50 222 ILE A CA 1
ATOM 1603 C C . ILE A 1 199 ? 0.079 20.841 3.747 1.00 31.77 222 ILE A C 1
ATOM 1604 O O . ILE A 1 199 ? -0.699 21.636 4.279 1.00 31.67 222 ILE A O 1
ATOM 1609 N N . HIS A 1 200 ? -0.195 20.213 2.581 1.00 30.71 223 HIS A N 1
ATOM 1610 C CA . HIS A 1 200 ? -1.425 20.455 1.820 1.00 32.71 223 HIS A CA 1
ATOM 1611 C C . HIS A 1 200 ? -2.679 20.002 2.589 1.00 36.73 223 HIS A C 1
ATOM 1612 O O . HIS A 1 200 ? -3.724 20.609 2.408 1.00 36.69 223 HIS A O 1
ATOM 1619 N N . LYS A 1 201 ? -2.566 18.997 3.476 1.00 34.17 224 LYS A N 1
ATOM 1620 C CA . LYS A 1 201 ? -3.691 18.543 4.289 1.00 34.99 224 LYS A CA 1
ATOM 1621 C C . LYS A 1 201 ? -3.873 19.448 5.538 1.00 38.27 224 LYS A C 1
ATOM 1622 O O . LYS A 1 201 ? -5.005 19.603 5.987 1.00 39.30 224 LYS A O 1
ATOM 1625 N N . THR A 1 202 ? -2.787 20.083 6.044 1.00 33.04 225 THR A N 1
ATOM 1626 C CA . THR A 1 202 ? -2.774 20.948 7.234 1.00 32.47 225 THR A CA 1
ATOM 1627 C C . THR A 1 202 ? -3.041 22.437 6.922 1.00 36.92 225 THR A C 1
ATOM 1628 O O . THR A 1 202 ? -3.738 23.103 7.691 1.00 36.50 225 THR A O 1
ATOM 1632 N N . VAL A 1 203 ? -2.412 22.965 5.855 1.00 33.38 226 VAL A N 1
ATOM 1633 C CA . VAL A 1 203 ? -2.433 24.381 5.482 1.00 32.72 226 VAL A CA 1
ATOM 1634 C C . VAL A 1 203 ? -3.310 24.599 4.264 1.00 38.32 226 VAL A C 1
ATOM 1635 O O . VAL A 1 203 ? -3.071 24.001 3.215 1.00 38.62 226 VAL A O 1
ATOM 1639 N N . LYS A 1 204 ? -4.285 25.501 4.384 1.00 36.26 227 LYS A N 1
ATOM 1640 C CA . LYS A 1 204 ? -5.189 25.825 3.278 1.00 41.77 227 LYS A CA 1
ATOM 1641 C C . LYS A 1 204 ? -5.114 27.318 2.934 1.00 65.91 227 LYS A C 1
ATOM 1642 O O . LYS A 1 204 ? -4.729 28.123 3.812 1.00 68.68 227 LYS A O 1
ATOM 1649 N N . GLY B 1 1 ? -42.924 22.347 20.471 1.00 39.19 0 GLY B N 1
ATOM 1650 C CA . GLY B 1 1 ? -41.791 23.141 20.013 1.00 38.05 0 GLY B CA 1
ATOM 1651 C C . GLY B 1 1 ? -42.066 24.628 19.867 1.00 38.41 0 GLY B C 1
ATOM 1652 O O . GLY B 1 1 ? -43.224 25.053 19.742 1.00 38.80 0 GLY B O 1
ATOM 1653 N N . GLU B 1 2 ? -40.973 25.421 19.878 1.00 31.05 25 GLU B N 1
ATOM 1654 C CA A GLU B 1 2 ? -41.019 26.876 19.751 0.60 29.39 25 GLU B CA 1
ATOM 1655 C CA B GLU B 1 2 ? -40.994 26.885 19.747 0.40 29.20 25 GLU B CA 1
ATOM 1656 C C . GLU B 1 2 ? -41.515 27.270 18.358 1.00 31.13 25 GLU B C 1
ATOM 1657 O O . GLU B 1 2 ? -41.315 26.527 17.396 1.00 31.42 25 GLU B O 1
ATOM 1668 N N . LYS B 1 3 ? -42.189 28.416 18.257 1.00 24.55 26 LYS B N 1
ATOM 1669 C CA . LYS B 1 3 ? -42.710 28.902 16.984 1.00 23.88 26 LYS B CA 1
ATOM 1670 C C . LYS B 1 3 ? -41.868 30.073 16.476 1.00 24.57 26 LYS B C 1
ATOM 1671 O O . LYS B 1 3 ? -41.717 30.239 15.264 1.00 24.39 26 LYS B O 1
ATOM 1677 N N . GLY B 1 4 ? -41.345 30.866 17.403 1.00 17.46 27 GLY B N 1
ATOM 1678 C CA . GLY B 1 4 ? -40.566 32.058 17.093 1.00 16.02 27 GLY B CA 1
ATOM 1679 C C . GLY B 1 4 ? -39.068 31.846 17.069 1.00 18.35 27 GLY B C 1
ATOM 1680 O O . GLY B 1 4 ? -38.584 30.730 16.865 1.00 18.33 27 GLY B O 1
ATOM 1681 N N . ASP B 1 5 ? -38.338 32.932 17.283 1.00 13.17 28 ASP B N 1
ATOM 1682 C CA . ASP B 1 5 ? -36.870 32.995 17.302 1.00 12.13 28 ASP B CA 1
ATOM 1683 C C . ASP B 1 5 ? -36.384 32.652 18.723 1.00 14.16 28 ASP B C 1
ATOM 1684 O O . ASP B 1 5 ? -36.227 33.545 19.567 1.00 12.74 28 ASP B O 1
ATOM 1689 N N . TRP B 1 6 ? -36.166 31.335 18.981 1.00 11.40 29 TRP B N 1
ATOM 1690 C CA . TRP B 1 6 ? -35.773 30.786 20.278 1.00 11.46 29 TRP B CA 1
ATOM 1691 C C . TRP B 1 6 ? -34.539 31.474 20.903 1.00 12.40 29 TRP B C 1
ATOM 1692 O O . TRP B 1 6 ? -34.615 31.872 22.070 1.00 10.59 29 TRP B O 1
ATOM 1703 N N . ALA B 1 7 ? -33.415 31.587 20.163 1.00 9.32 30 ALA B N 1
ATOM 1704 C CA . ALA B 1 7 ? -32.169 32.188 20.662 1.00 9.94 30 ALA B CA 1
ATOM 1705 C C . ALA B 1 7 ? -32.244 33.701 20.703 1.00 12.86 30 ALA B C 1
ATOM 1706 O O . ALA B 1 7 ? -31.341 34.324 21.256 1.00 11.86 30 ALA B O 1
ATOM 1708 N N . GLN B 1 8 ? -33.288 34.292 20.080 1.00 10.45 31 GLN B N 1
ATOM 1709 C CA . GLN B 1 8 ? -33.538 35.747 19.968 1.00 11.03 31 GLN B CA 1
ATOM 1710 C C . GLN B 1 8 ? -32.386 36.450 19.232 1.00 14.72 31 GLN B C 1
ATOM 1711 O O . GLN B 1 8 ? -31.855 37.472 19.688 1.00 14.25 31 GLN B O 1
ATOM 1717 N N . PHE B 1 9 ? -32.023 35.894 18.058 1.00 11.23 32 PHE B N 1
ATOM 1718 C CA . PHE B 1 9 ? -31.008 36.474 17.166 1.00 10.15 32 PHE B CA 1
ATOM 1719 C C . PHE B 1 9 ? -31.515 37.819 16.624 1.00 16.22 32 PHE B C 1
ATOM 1720 O O . PHE B 1 9 ? -30.713 38.679 16.301 1.00 15.51 32 PHE B O 1
ATOM 1728 N N . GLY B 1 10 ? -32.841 37.972 16.523 1.00 15.20 33 GLY B N 1
ATOM 1729 C CA . GLY B 1 10 ? -33.508 39.178 16.022 1.00 15.41 33 GLY B CA 1
ATOM 1730 C C . GLY B 1 10 ? -33.372 40.397 16.919 1.00 18.24 33 GLY B C 1
ATOM 1731 O O . GLY B 1 10 ? -33.499 41.520 16.440 1.00 18.29 33 GLY B O 1
ATOM 1732 N N . ARG B 1 11 ? -33.094 40.204 18.216 1.00 14.36 34 ARG B N 1
ATOM 1733 C CA . ARG B 1 11 ? -32.957 41.327 19.145 1.00 14.81 34 ARG B CA 1
ATOM 1734 C C . ARG B 1 11 ? -31.772 42.276 18.747 1.00 18.67 34 ARG B C 1
ATOM 1735 O O . ARG B 1 11 ? -31.949 43.496 18.713 1.00 17.21 34 ARG B O 1
ATOM 1743 N N . TYR B 1 12 ? -30.596 41.713 18.443 1.00 14.28 35 TYR B N 1
ATOM 1744 C CA . TYR B 1 12 ? -29.431 42.535 18.114 1.00 13.66 35 TYR B CA 1
ATOM 1745 C C . TYR B 1 12 ? -28.887 42.336 16.695 1.00 19.58 35 TYR B C 1
ATOM 1746 O O . TYR B 1 12 ? -27.861 42.942 16.385 1.00 21.61 35 TYR B O 1
ATOM 1755 N N . ALA B 1 13 ? -29.545 41.526 15.836 1.00 16.57 36 ALA B N 1
ATOM 1756 C CA . ALA B 1 13 ? -29.076 41.257 14.455 1.00 17.96 36 ALA B CA 1
ATOM 1757 C C . ALA B 1 13 ? -28.779 42.535 13.691 1.00 22.39 36 ALA B C 1
ATOM 1758 O O . ALA B 1 13 ? -27.702 42.648 13.120 1.00 22.04 36 ALA B O 1
ATOM 1760 N N . GLU B 1 14 ? -29.704 43.508 13.716 1.00 19.52 37 GLU B N 1
ATOM 1761 C CA . GLU B 1 14 ? -29.531 44.785 13.019 1.00 20.84 37 GLU B CA 1
ATOM 1762 C C . GLU B 1 14 ? -28.492 45.667 13.693 1.00 23.59 37 GLU B C 1
ATOM 1763 O O . GLU B 1 14 ? -27.645 46.223 12.992 1.00 22.95 37 GLU B O 1
ATOM 1769 N N . ALA B 1 15 ? -28.517 45.755 15.045 1.00 20.08 38 ALA B N 1
ATOM 1770 C CA . ALA B 1 15 ? -27.558 46.540 15.841 1.00 19.72 38 ALA B CA 1
ATOM 1771 C C . ALA B 1 15 ? -26.121 46.097 15.565 1.00 23.27 38 ALA B C 1
ATOM 1772 O O . ALA B 1 15 ? -25.253 46.943 15.439 1.00 24.28 38 ALA B O 1
ATOM 1774 N N . ASN B 1 16 ? -25.878 44.782 15.411 1.00 19.59 39 ASN B N 1
ATOM 1775 C CA . ASN B 1 16 ? -24.548 44.206 15.149 1.00 19.58 39 ASN B CA 1
ATOM 1776 C C . ASN B 1 16 ? -23.911 44.706 13.852 1.00 25.65 39 ASN B C 1
ATOM 1777 O O . ASN B 1 16 ? -22.689 44.832 13.780 1.00 26.07 39 ASN B O 1
ATOM 1782 N N . LYS B 1 17 ? -24.738 44.985 12.838 1.00 23.10 40 LYS B N 1
ATOM 1783 C CA . LYS B 1 17 ? -24.300 45.423 11.509 1.00 23.65 40 LYS B CA 1
ATOM 1784 C C . LYS B 1 17 ? -23.634 46.825 11.504 1.00 25.97 40 LYS B C 1
ATOM 1785 O O . LYS B 1 17 ? -22.926 47.143 10.545 1.00 25.69 40 LYS B O 1
ATOM 1791 N N . THR B 1 18 ? -23.852 47.647 12.542 1.00 21.71 41 THR B N 1
ATOM 1792 C CA . THR B 1 18 ? -23.271 48.991 12.579 1.00 22.20 41 THR B CA 1
ATOM 1793 C C . THR B 1 18 ? -22.313 49.175 13.768 1.00 25.80 41 THR B C 1
ATOM 1794 O O . THR B 1 18 ? -21.765 50.274 13.930 1.00 26.20 41 THR B O 1
ATOM 1798 N N . VAL B 1 19 ? -22.072 48.104 14.563 1.00 20.81 42 VAL B N 1
ATOM 1799 C CA . VAL B 1 19 ? -21.088 48.111 15.652 1.00 20.44 42 VAL B CA 1
ATOM 1800 C C . VAL B 1 19 ? -19.721 48.210 15.016 1.00 24.55 42 VAL B C 1
ATOM 1801 O O . VAL B 1 19 ? -19.463 47.515 14.021 1.00 24.35 42 VAL B O 1
ATOM 1805 N N . LYS B 1 20 ? -18.849 49.079 15.582 1.00 23.06 43 LYS B N 1
ATOM 1806 C CA A LYS B 1 20 ? -17.470 49.236 15.121 0.60 22.94 43 LYS B CA 1
ATOM 1807 C CA B LYS B 1 20 ? -17.471 49.231 15.113 0.40 23.02 43 LYS B CA 1
ATOM 1808 C C . LYS B 1 20 ? -16.710 47.948 15.474 1.00 26.25 43 LYS B C 1
ATOM 1809 O O . LYS B 1 20 ? -16.656 47.575 16.652 1.00 24.93 43 LYS B O 1
ATOM 1820 N N . VAL B 1 21 ? -16.186 47.235 14.449 1.00 23.88 44 VAL B N 1
ATOM 1821 C CA . VAL B 1 21 ? -15.461 45.968 14.623 1.00 23.14 44 VAL B CA 1
ATOM 1822 C C . VAL B 1 21 ? -14.013 46.166 14.130 1.00 28.47 44 VAL B C 1
ATOM 1823 O O . VAL B 1 21 ? -13.834 46.738 13.050 1.00 30.50 44 VAL B O 1
ATOM 1827 N N . PRO B 1 22 ? -12.966 45.764 14.904 1.00 23.33 45 PRO B N 1
ATOM 1828 C CA . PRO B 1 22 ? -13.008 45.118 16.232 1.00 21.73 45 PRO B CA 1
ATOM 1829 C C . PRO B 1 22 ? -13.552 46.060 17.320 1.00 24.06 45 PRO B C 1
ATOM 1830 O O . PRO B 1 22 ? -13.355 47.274 17.271 1.00 23.84 45 PRO B O 1
ATOM 1834 N N . SER B 1 23 ? -14.283 45.485 18.279 1.00 18.59 46 SER B N 1
ATOM 1835 C CA . SER B 1 23 ? -14.888 46.219 19.385 1.00 17.16 46 SER B CA 1
ATOM 1836 C C . SER B 1 23 ? -14.004 46.097 20.650 1.00 20.66 46 SER B C 1
ATOM 1837 O O . SER B 1 23 ? -12.948 45.458 20.614 1.00 20.15 46 SER B O 1
ATOM 1840 N N . ASN B 1 24 ? -14.425 46.732 21.749 1.00 17.36 47 ASN B N 1
ATOM 1841 C CA . ASN B 1 24 ? -13.666 46.752 22.996 1.00 17.21 47 ASN B CA 1
ATOM 1842 C C . ASN B 1 24 ? -14.102 45.596 23.917 1.00 19.23 47 ASN B C 1
ATOM 1843 O O . ASN B 1 24 ? -13.453 44.550 23.938 1.00 17.69 47 ASN B O 1
ATOM 1848 N N . VAL B 1 25 ? -15.174 45.789 24.685 1.00 15.60 48 VAL B N 1
ATOM 1849 C CA . VAL B 1 25 ? -15.700 44.788 25.609 1.00 12.99 48 VAL B CA 1
ATOM 1850 C C . VAL B 1 25 ? -17.192 44.592 25.342 1.00 16.66 48 VAL B C 1
ATOM 1851 O O . VAL B 1 25 ? -17.936 45.573 25.306 1.00 17.24 48 VAL B O 1
ATOM 1855 N N . VAL B 1 26 ? -17.621 43.321 25.205 1.00 11.48 49 VAL B N 1
ATOM 1856 C CA . VAL B 1 26 ? -19.028 42.960 25.048 1.00 10.43 49 VAL B CA 1
ATOM 1857 C C . VAL B 1 26 ? -19.518 42.396 26.387 1.00 13.91 49 VAL B C 1
ATOM 1858 O O . VAL B 1 26 ? -18.846 41.557 26.996 1.00 12.44 49 VAL B O 1
ATOM 1862 N N . PHE B 1 27 ? -20.702 42.850 26.828 1.00 11.14 50 PHE B N 1
ATOM 1863 C CA . PHE B 1 27 ? -21.348 42.342 28.023 1.00 11.33 50 PHE B CA 1
ATOM 1864 C C . PHE B 1 27 ? -22.422 41.360 27.574 1.00 17.13 50 PHE B C 1
ATOM 1865 O O . PHE B 1 27 ? -23.417 41.760 26.964 1.00 17.54 50 PHE B O 1
ATOM 1881 N N . GLY B 1 29 ? -25.208 38.596 28.630 1.00 16.61 52 GLY B N 1
ATOM 1882 C CA . GLY B 1 29 ? -26.030 38.279 29.779 1.00 15.35 52 GLY B CA 1
ATOM 1883 C C . GLY B 1 29 ? -27.522 38.172 29.558 1.00 18.28 52 GLY B C 1
ATOM 1884 O O . GLY B 1 29 ? -28.026 38.155 28.429 1.00 15.82 52 GLY B O 1
ATOM 1885 N N . ASN B 1 30 ? -28.218 38.109 30.690 1.00 14.85 53 ASN B N 1
ATOM 1886 C CA . ASN B 1 30 ? -29.653 37.935 30.821 1.00 14.73 53 ASN B CA 1
ATOM 1887 C C . ASN B 1 30 ? -30.329 39.263 31.211 1.00 18.33 53 ASN B C 1
ATOM 1888 O O . ASN B 1 30 ? -29.880 40.330 30.777 1.00 16.67 53 ASN B O 1
ATOM 1893 N N . SER B 1 31 ? -31.397 39.195 32.029 1.00 15.32 54 SER B N 1
ATOM 1894 C CA . SER B 1 31 ? -32.165 40.361 32.489 1.00 15.65 54 SER B CA 1
ATOM 1895 C C . SER B 1 31 ? -31.342 41.309 33.370 1.00 18.95 54 SER B C 1
ATOM 1896 O O . SER B 1 31 ? -31.643 42.504 33.406 1.00 19.07 54 SER B O 1
ATOM 1899 N N . ILE B 1 32 ? -30.330 40.797 34.086 1.00 14.70 55 ILE B N 1
ATOM 1900 C CA . ILE B 1 32 ? -29.469 41.647 34.914 1.00 15.00 55 ILE B CA 1
ATOM 1901 C C . ILE B 1 32 ? -28.634 42.567 33.982 1.00 19.43 55 ILE B C 1
ATOM 1902 O O . ILE B 1 32 ? -28.538 43.769 34.228 1.00 21.36 55 ILE B O 1
ATOM 1907 N N . THR B 1 33 ? -28.086 42.015 32.889 1.00 14.30 56 THR B N 1
ATOM 1908 C CA . THR B 1 33 ? -27.353 42.826 31.911 1.00 13.71 56 THR B CA 1
ATOM 1909 C C . THR B 1 33 ? -28.361 43.706 31.136 1.00 16.31 56 THR B C 1
ATOM 1910 O O . THR B 1 33 ? -28.104 44.887 30.945 1.00 16.44 56 THR B O 1
ATOM 1914 N N . ASP B 1 34 ? -29.519 43.139 30.733 1.00 13.20 57 ASP B N 1
ATOM 1915 C CA . ASP B 1 34 ? -30.558 43.867 29.987 1.00 12.96 57 ASP B CA 1
ATOM 1916 C C . ASP B 1 34 ? -31.198 45.014 30.823 1.00 17.44 57 ASP B C 1
ATOM 1917 O O . ASP B 1 34 ? -31.638 46.006 30.242 1.00 17.68 57 ASP B O 1
ATOM 1922 N N . GLY B 1 35 ? -31.205 44.883 32.156 1.00 13.80 58 GLY B N 1
ATOM 1923 C CA . GLY B 1 35 ? -31.741 45.897 33.069 1.00 13.15 58 GLY B CA 1
ATOM 1924 C C . GLY B 1 35 ? -30.786 47.028 33.402 1.00 17.22 58 GLY B C 1
ATOM 1925 O O . GLY B 1 35 ? -31.196 48.008 34.042 1.00 17.82 58 GLY B O 1
ATOM 1926 N N . TRP B 1 36 ? -29.510 46.916 32.980 1.00 12.51 59 TRP B N 1
ATOM 1927 C CA . TRP B 1 36 ? -28.500 47.945 33.284 1.00 14.16 59 TRP B CA 1
ATOM 1928 C C . TRP B 1 36 ? -28.785 49.253 32.538 1.00 20.44 59 TRP B C 1
ATOM 1929 O O . TRP B 1 36 ? -28.752 50.309 33.170 1.00 20.92 59 TRP B O 1
ATOM 1940 N N . TRP B 1 37 ? -29.028 49.194 31.208 1.00 17.21 60 TRP B N 1
ATOM 1941 C CA . TRP B 1 37 ? -29.294 50.415 30.431 1.00 18.52 60 TRP B CA 1
ATOM 1942 C C . TRP B 1 37 ? -30.476 51.232 31.034 1.00 23.27 60 TRP B C 1
ATOM 1943 O O . TRP B 1 37 ? -30.261 52.415 31.300 1.00 22.54 60 TRP B O 1
ATOM 1954 N N . PRO B 1 38 ? -31.692 50.681 31.330 1.00 20.50 61 PRO B N 1
ATOM 1955 C CA . PRO B 1 38 ? -32.736 51.547 31.924 1.00 20.31 61 PRO B CA 1
ATOM 1956 C C . PRO B 1 38 ? -32.334 52.162 33.277 1.00 23.02 61 PRO B C 1
ATOM 1957 O O . PRO B 1 38 ? -32.793 53.253 33.592 1.00 22.10 61 PRO B O 1
ATOM 1961 N N . ALA B 1 39 ? -31.470 51.482 34.056 1.00 20.06 62 ALA B N 1
ATOM 1962 C CA . ALA B 1 39 ? -30.994 51.969 35.353 1.00 20.52 62 ALA B CA 1
ATOM 1963 C C . ALA B 1 39 ? -29.922 53.058 35.204 1.00 24.08 62 ALA B C 1
ATOM 1964 O O . ALA B 1 39 ? -29.914 54.022 35.984 1.00 23.24 62 ALA B O 1
ATOM 1966 N N . ASP B 1 40 ? -28.981 52.860 34.257 1.00 18.58 63 ASP B N 1
ATOM 1967 C CA . ASP B 1 40 ? -27.848 53.741 33.976 1.00 17.95 63 ASP B CA 1
ATOM 1968 C C . ASP B 1 40 ? -27.612 53.762 32.444 1.00 22.44 63 ASP B C 1
ATOM 1969 O O . ASP B 1 40 ? -26.790 52.983 31.922 1.00 20.97 63 ASP B O 1
ATOM 1974 N N . SER B 1 41 ? -28.384 54.627 31.727 1.00 20.08 64 SER B N 1
ATOM 1975 C CA . SER B 1 41 ? -28.422 54.730 30.256 1.00 19.78 64 SER B CA 1
ATOM 1976 C C . SER B 1 41 ? -27.065 55.025 29.583 1.00 24.66 64 SER B C 1
ATOM 1977 O O . SER B 1 41 ? -26.916 54.704 28.404 1.00 24.82 64 SER B O 1
ATOM 1980 N N . THR B 1 42 ? -26.085 55.588 30.310 1.00 21.90 65 THR B N 1
ATOM 1981 C CA . THR B 1 42 ? -24.787 55.903 29.712 1.00 21.68 65 THR B CA 1
ATOM 1982 C C . THR B 1 42 ? -23.656 54.957 30.161 1.00 24.27 65 THR B C 1
ATOM 1983 O O . THR B 1 42 ? -22.523 55.160 29.715 1.00 24.01 65 THR B O 1
ATOM 1987 N N . PHE B 1 43 ? -23.953 53.926 31.004 1.00 19.31 66 PHE B N 1
ATOM 1988 C CA . PHE B 1 43 ? -22.943 52.959 31.504 1.00 18.13 66 PHE B CA 1
ATOM 1989 C C . PHE B 1 43 ? -22.098 52.319 30.379 1.00 20.41 66 PHE B C 1
ATOM 1990 O O . PHE B 1 43 ? -20.877 52.256 30.487 1.00 19.21 66 PHE B O 1
ATOM 1998 N N . PHE B 1 44 ? -22.735 51.830 29.327 1.00 17.73 67 PHE B N 1
ATOM 1999 C CA . PHE B 1 44 ? -21.997 51.164 28.255 1.00 17.14 67 PHE B CA 1
ATOM 2000 C C . PHE B 1 44 ? -21.309 52.168 27.335 1.00 20.74 67 PHE B C 1
ATOM 2001 O O . PHE B 1 44 ? -20.125 51.999 27.047 1.00 19.76 67 PHE B O 1
ATOM 2009 N N . ILE B 1 45 ? -22.026 53.226 26.925 1.00 19.01 68 ILE B N 1
ATOM 2010 C CA . ILE B 1 45 ? -21.519 54.244 26.005 1.00 20.65 68 ILE B CA 1
ATOM 2011 C C . ILE B 1 45 ? -20.292 54.984 26.566 1.00 23.27 68 ILE B C 1
ATOM 2012 O O . ILE B 1 45 ? -19.312 55.140 25.834 1.00 22.53 68 ILE B O 1
ATOM 2017 N N . ARG B 1 46 ? -20.329 55.422 27.834 1.00 20.32 69 ARG B N 1
ATOM 2018 C CA . ARG B 1 46 ? -19.214 56.185 28.414 1.00 20.90 69 ARG B CA 1
ATOM 2019 C C . ARG B 1 46 ? -17.924 55.334 28.534 1.00 23.84 69 ARG B C 1
ATOM 2020 O O . ARG B 1 46 ? -16.831 55.881 28.459 1.00 23.71 69 ARG B O 1
ATOM 2028 N N . ASN B 1 47 ? -18.057 54.018 28.677 1.00 19.67 70 ASN B N 1
ATOM 2029 C CA . ASN B 1 47 ? -16.912 53.129 28.810 1.00 19.50 70 ASN B CA 1
ATOM 2030 C C . ASN B 1 47 ? -16.537 52.408 27.505 1.00 22.85 70 ASN B C 1
ATOM 2031 O O . ASN B 1 47 ? -15.583 51.622 27.497 1.00 21.99 70 ASN B O 1
ATOM 2036 N N . ASN B 1 48 ? -17.296 52.660 26.413 1.00 19.17 71 ASN B N 1
ATOM 2037 C CA . ASN B 1 48 ? -17.135 52.008 25.105 1.00 18.05 71 ASN B CA 1
ATOM 2038 C C . ASN B 1 48 ? -17.338 50.480 25.273 1.00 20.06 71 ASN B C 1
ATOM 2039 O O . ASN B 1 48 ? -16.512 49.673 24.856 1.00 20.53 71 ASN B O 1
ATOM 2044 N N . PHE B 1 49 ? -18.436 50.104 25.938 1.00 15.51 72 PHE B N 1
ATOM 2045 C CA . PHE B 1 49 ? -18.849 48.709 26.122 1.00 14.58 72 PHE B CA 1
ATOM 2046 C C . PHE B 1 49 ? -20.041 48.420 25.214 1.00 18.28 72 PHE B C 1
ATOM 2047 O O . PHE B 1 49 ? -20.831 49.328 24.944 1.00 19.28 72 PHE B O 1
ATOM 2055 N N . VAL B 1 50 ? -20.164 47.173 24.729 1.00 13.74 73 VAL B N 1
ATOM 2056 C CA . VAL B 1 50 ? -21.284 46.749 23.871 1.00 12.40 73 VAL B CA 1
ATOM 2057 C C . VAL B 1 50 ? -22.217 45.904 24.741 1.00 18.73 73 VAL B C 1
ATOM 2058 O O . VAL B 1 50 ? -21.801 44.886 25.294 1.00 18.19 73 VAL B O 1
ATOM 2062 N N . ASP B 1 51 ? -23.469 46.350 24.874 1.00 16.08 74 ASP B N 1
ATOM 2063 C CA . ASP B 1 51 ? -24.484 45.690 25.686 1.00 15.88 74 ASP B CA 1
ATOM 2064 C C . ASP B 1 51 ? -25.211 44.638 24.846 1.00 18.11 74 ASP B C 1
ATOM 2065 O O . ASP B 1 51 ? -25.877 44.969 23.861 1.00 17.09 74 ASP B O 1
ATOM 2070 N N . ARG B 1 52 ? -25.067 43.361 25.239 1.00 14.43 75 ARG B N 1
ATOM 2071 C CA . ARG B 1 52 ? -25.722 42.267 24.531 1.00 13.63 75 ARG B CA 1
ATOM 2072 C C . ARG B 1 52 ? -26.530 41.386 25.502 1.00 15.55 75 ARG B C 1
ATOM 2073 O O . ARG B 1 52 ? -26.700 40.191 25.271 1.00 14.40 75 ARG B O 1
ATOM 2081 N N . GLY B 1 53 ? -27.077 42.011 26.546 1.00 12.25 76 GLY B N 1
ATOM 2082 C CA . GLY B 1 53 ? -27.944 41.335 27.502 1.00 12.44 76 GLY B CA 1
ATOM 2083 C C . GLY B 1 53 ? -29.358 41.173 26.965 1.00 15.70 76 GLY B C 1
ATOM 2084 O O . GLY B 1 53 ? -29.872 42.074 26.293 1.00 15.34 76 GLY B O 1
ATOM 2085 N N . ILE B 1 54 ? -29.985 39.994 27.198 1.00 11.94 77 ILE B N 1
ATOM 2086 C CA . ILE B 1 54 ? -31.370 39.744 26.767 1.00 10.89 77 ILE B CA 1
ATOM 2087 C C . ILE B 1 54 ? -32.169 39.136 27.935 1.00 15.13 77 ILE B C 1
ATOM 2088 O O . ILE B 1 54 ? -31.834 38.035 28.396 1.00 14.75 77 ILE B O 1
ATOM 2093 N N . SER B 1 55 ? -33.241 39.841 28.365 1.00 11.01 78 SER B N 1
ATOM 2094 C CA A SER B 1 55 ? -34.107 39.416 29.461 0.50 11.08 78 SER B CA 1
ATOM 2095 C CA B SER B 1 55 ? -34.099 39.419 29.468 0.50 11.14 78 SER B CA 1
ATOM 2096 C C . SER B 1 55 ? -34.597 37.981 29.298 1.00 14.36 78 SER B C 1
ATOM 2097 O O . SER B 1 55 ? -34.948 37.582 28.187 1.00 14.78 78 SER B O 1
ATOM 2102 N N . GLY B 1 56 ? -34.605 37.241 30.414 1.00 11.44 79 GLY B N 1
ATOM 2103 C CA . GLY B 1 56 ? -35.078 35.860 30.542 1.00 11.56 79 GLY B CA 1
ATOM 2104 C C . GLY B 1 56 ? -34.227 34.745 29.972 1.00 16.97 79 GLY B C 1
ATOM 2105 O O . GLY B 1 56 ? -34.575 33.571 30.125 1.00 16.67 79 GLY B O 1
ATOM 2106 N N . GLN B 1 57 ? -33.102 35.078 29.323 1.00 14.49 80 GLN B N 1
ATOM 2107 C CA . GLN B 1 57 ? -32.274 34.066 28.678 1.00 13.97 80 GLN B CA 1
ATOM 2108 C C . GLN B 1 57 ? -31.502 33.202 29.657 1.00 15.43 80 GLN B C 1
ATOM 2109 O O . GLN B 1 57 ? -31.075 33.669 30.707 1.00 15.77 80 GLN B O 1
ATOM 2115 N N . THR B 1 58 ? -31.323 31.931 29.284 1.00 10.80 81 THR B N 1
ATOM 2116 C CA . THR B 1 58 ? -30.512 30.977 30.027 1.00 10.70 81 THR B CA 1
ATOM 2117 C C . THR B 1 58 ? -29.163 30.846 29.290 1.00 12.94 81 THR B C 1
ATOM 2118 O O . THR B 1 58 ? -28.994 31.423 28.225 1.00 10.74 81 THR B O 1
ATOM 2122 N N . THR B 1 59 ? -28.247 30.044 29.823 1.00 10.18 82 THR B N 1
ATOM 2123 C CA . THR B 1 59 ? -26.937 29.798 29.215 1.00 10.03 82 THR B CA 1
ATOM 2124 C C . THR B 1 59 ? -27.078 29.080 27.855 1.00 13.62 82 THR B C 1
ATOM 2125 O O . THR B 1 59 ? -26.186 29.214 27.031 1.00 11.34 82 THR B O 1
ATOM 2129 N N . SER B 1 60 ? -28.195 28.334 27.628 1.00 10.95 83 SER B N 1
ATOM 2130 C CA . SER B 1 60 ? -28.451 27.613 26.379 1.00 10.70 83 SER B CA 1
ATOM 2131 C C . SER B 1 60 ? -28.655 28.593 25.211 1.00 13.55 83 SER B C 1
ATOM 2132 O O . SER B 1 60 ? -27.962 28.464 24.213 1.00 12.58 83 SER B O 1
ATOM 2135 N N . GLU B 1 61 ? -29.584 29.568 25.329 1.00 11.56 84 GLU B N 1
ATOM 2136 C CA . GLU B 1 61 ? -29.801 30.594 24.285 1.00 9.98 84 GLU B CA 1
ATOM 2137 C C . GLU B 1 61 ? -28.538 31.410 24.085 1.00 14.65 84 GLU B C 1
ATOM 2138 O O . GLU B 1 61 ? -28.224 31.770 22.955 1.00 14.54 84 GLU B O 1
ATOM 2152 N N . LEU B 1 63 ? -25.307 30.440 24.549 1.00 12.99 86 LEU B N 1
ATOM 2153 C CA . LEU B 1 63 ? -24.298 29.653 23.829 1.00 11.59 86 LEU B CA 1
ATOM 2154 C C . LEU B 1 63 ? -24.600 29.674 22.327 1.00 14.24 86 LEU B C 1
ATOM 2155 O O . LEU B 1 63 ? -23.679 29.840 21.537 1.00 13.89 86 LEU B O 1
ATOM 2160 N N . VAL B 1 64 ? -25.877 29.537 21.936 1.00 11.23 87 VAL B N 1
ATOM 2161 C CA . VAL B 1 64 ? -26.289 29.546 20.515 1.00 11.62 87 VAL B CA 1
ATOM 2162 C C . VAL B 1 64 ? -26.122 30.962 19.911 1.00 15.61 87 VAL B C 1
ATOM 2163 O O . VAL B 1 64 ? -25.644 31.113 18.790 1.00 13.61 87 VAL B O 1
ATOM 2167 N N . ARG B 1 65 ? -26.485 31.980 20.681 1.00 14.78 88 ARG B N 1
ATOM 2168 C CA . ARG B 1 65 ? -26.417 33.388 20.267 1.00 15.44 88 ARG B CA 1
ATOM 2169 C C . ARG B 1 65 ? -24.951 33.933 20.236 1.00 18.65 88 ARG B C 1
ATOM 2170 O O . ARG B 1 65 ? -24.674 34.932 19.568 1.00 18.10 88 ARG B O 1
ATOM 2178 N N . PHE B 1 66 ? -24.046 33.302 20.999 1.00 15.42 89 PHE B N 1
ATOM 2179 C CA . PHE B 1 66 ? -22.641 33.697 21.214 1.00 14.31 89 PHE B CA 1
ATOM 2180 C C . PHE B 1 66 ? -21.852 34.061 19.934 1.00 18.09 89 PHE B C 1
ATOM 2181 O O . PHE B 1 66 ? -21.064 34.998 19.956 1.00 16.13 89 PHE B O 1
ATOM 2189 N N . ARG B 1 67 ? -22.041 33.320 18.843 1.00 14.96 90 ARG B N 1
ATOM 2190 C CA . ARG B 1 67 ? -21.315 33.584 17.602 1.00 14.95 90 ARG B CA 1
ATOM 2191 C C . ARG B 1 67 ? -21.693 34.956 17.003 1.00 18.39 90 ARG B C 1
ATOM 2192 O O . ARG B 1 67 ? -20.802 35.724 16.620 1.00 17.95 90 ARG B O 1
ATOM 2200 N N . GLN B 1 68 ? -22.991 35.275 16.953 1.00 13.94 91 GLN B N 1
ATOM 2201 C CA . GLN B 1 68 ? -23.432 36.530 16.358 1.00 14.13 91 GLN B CA 1
ATOM 2202 C C . GLN B 1 68 ? -23.204 37.741 17.264 1.00 18.82 91 GLN B C 1
ATOM 2203 O O . GLN B 1 68 ? -22.764 38.791 16.781 1.00 19.19 91 GLN B O 1
ATOM 2209 N N . ASP B 1 69 ? -23.469 37.595 18.557 1.00 14.43 92 ASP B N 1
ATOM 2210 C CA . ASP B 1 69 ? -23.409 38.718 19.472 1.00 14.69 92 ASP B CA 1
ATOM 2211 C C . ASP B 1 69 ? -22.094 38.881 20.190 1.00 17.85 92 ASP B C 1
ATOM 2212 O O . ASP B 1 69 ? -21.937 39.882 20.893 1.00 16.54 92 ASP B O 1
ATOM 2217 N N . VAL B 1 70 ? -21.135 37.940 20.020 1.00 14.53 93 VAL B N 1
ATOM 2218 C CA . VAL B 1 70 ? -19.829 38.071 20.671 1.00 14.29 93 VAL B CA 1
ATOM 2219 C C . VAL B 1 70 ? -18.712 37.853 19.650 1.00 18.60 93 VAL B C 1
ATOM 2220 O O . VAL B 1 70 ? -17.987 38.807 19.350 1.00 18.62 93 VAL B O 1
ATOM 2224 N N . ILE B 1 71 ? -18.554 36.598 19.145 1.00 13.68 94 ILE B N 1
ATOM 2225 C CA . ILE B 1 71 ? -17.474 36.228 18.211 1.00 13.80 94 ILE B CA 1
ATOM 2226 C C . ILE B 1 71 ? -17.402 37.188 16.999 1.00 16.94 94 ILE B C 1
ATOM 2227 O O . ILE B 1 71 ? -16.329 37.722 16.706 1.00 16.75 94 ILE B O 1
ATOM 2232 N N . ASN B 1 72 ? -18.529 37.400 16.315 1.00 14.21 95 ASN B N 1
ATOM 2233 C CA . ASN B 1 72 ? -18.574 38.214 15.098 1.00 15.63 95 ASN B CA 1
ATOM 2234 C C . ASN B 1 72 ? -18.293 39.717 15.347 1.00 20.24 95 ASN B C 1
ATOM 2235 O O . ASN B 1 72 ? -17.980 40.434 14.397 1.00 21.35 95 ASN B O 1
ATOM 2240 N N . LEU B 1 73 ? -18.344 40.171 16.609 1.00 15.62 96 LEU B N 1
ATOM 2241 C CA . LEU B 1 73 ? -18.056 41.571 16.956 1.00 16.00 96 LEU B CA 1
ATOM 2242 C C . LEU B 1 73 ? -16.566 41.772 17.250 1.00 21.62 96 LEU B C 1
ATOM 2243 O O . LEU B 1 73 ? -16.121 42.909 17.430 1.00 23.00 96 LEU B O 1
ATOM 2248 N N . LYS B 1 74 ? -15.789 40.665 17.252 1.00 18.59 97 LYS B N 1
ATOM 2249 C CA . LYS B 1 74 ? -14.338 40.641 17.491 1.00 17.65 97 LYS B CA 1
ATOM 2250 C C . LYS B 1 74 ? -13.919 41.555 18.677 1.00 21.36 97 LYS B C 1
ATOM 2251 O O . LYS B 1 74 ? -13.091 42.456 18.487 1.00 22.36 97 LYS B O 1
ATOM 2257 N N . PRO B 1 75 ? -14.479 41.379 19.900 1.00 17.93 98 PRO B N 1
ATOM 2258 C CA . PRO B 1 75 ? -14.044 42.243 21.014 1.00 17.20 98 PRO B CA 1
ATOM 2259 C C . PRO B 1 75 ? -12.720 41.774 21.612 1.00 19.98 98 PRO B C 1
ATOM 2260 O O . PRO B 1 75 ? -12.291 40.637 21.388 1.00 19.76 98 PRO B O 1
ATOM 2264 N N . LYS B 1 76 ? -12.097 42.633 22.408 1.00 16.19 99 LYS B N 1
ATOM 2265 C CA . LYS B 1 76 ? -10.892 42.291 23.164 1.00 15.92 99 LYS B CA 1
ATOM 2266 C C . LYS B 1 76 ? -11.285 41.312 24.267 1.00 18.89 99 LYS B C 1
ATOM 2267 O O . LYS B 1 76 ? -10.563 40.362 24.550 1.00 19.08 99 LYS B O 1
ATOM 2273 N N . ALA B 1 77 ? -12.461 41.543 24.881 1.00 16.04 100 ALA B N 1
ATOM 2274 C CA . ALA B 1 77 ? -12.954 40.714 25.963 1.00 15.55 100 ALA B CA 1
ATOM 2275 C C . ALA B 1 77 ? -14.470 40.604 25.965 1.00 16.02 100 ALA B C 1
ATOM 2276 O O . ALA B 1 77 ? -15.170 41.425 25.360 1.00 13.77 100 ALA B O 1
ATOM 2278 N N . VAL B 1 78 ? -14.968 39.567 26.653 1.00 11.22 101 VAL B N 1
ATOM 2279 C CA . VAL B 1 78 ? -16.404 39.359 26.853 1.00 9.56 101 VAL B CA 1
ATOM 2280 C C . VAL B 1 78 ? -16.627 39.196 28.362 1.00 15.30 101 VAL B C 1
ATOM 2281 O O . VAL B 1 78 ? -15.891 38.463 29.019 1.00 17.24 101 VAL B O 1
ATOM 2285 N N . VAL B 1 79 ? -17.587 39.937 28.903 1.00 11.77 102 VAL B N 1
ATOM 2286 C CA . VAL B 1 79 ? -17.985 39.879 30.316 1.00 11.98 102 VAL B CA 1
ATOM 2287 C C . VAL B 1 79 ? -19.243 39.010 30.352 1.00 15.71 102 VAL B C 1
ATOM 2288 O O . VAL B 1 79 ? -20.232 39.364 29.728 1.00 17.24 102 VAL B O 1
ATOM 2292 N N . ILE B 1 80 ? -19.176 37.849 31.010 1.00 13.02 103 ILE B N 1
ATOM 2293 C CA . ILE B 1 80 ? -20.317 36.922 31.026 1.00 13.09 103 ILE B CA 1
ATOM 2294 C C . ILE B 1 80 ? -20.934 36.843 32.399 1.00 16.38 103 ILE B C 1
ATOM 2295 O O . ILE B 1 80 ? -20.267 36.461 33.353 1.00 16.72 103 ILE B O 1
ATOM 2300 N N . LEU B 1 81 ? -22.240 37.176 32.483 1.00 14.39 104 LEU B N 1
ATOM 2301 C CA . LEU B 1 81 ? -23.035 37.022 33.695 1.00 13.39 104 LEU B CA 1
ATOM 2302 C C . LEU B 1 81 ? -24.267 36.234 33.289 1.00 17.69 104 LEU B C 1
ATOM 2303 O O . LEU B 1 81 ? -25.156 36.764 32.621 1.00 16.41 104 LEU B O 1
ATOM 2308 N N . ALA B 1 82 ? -24.284 34.938 33.631 1.00 16.50 105 ALA B N 1
ATOM 2309 C CA . ALA B 1 82 ? -25.348 34.026 33.203 1.00 16.71 105 ALA B CA 1
ATOM 2310 C C . ALA B 1 82 ? -25.499 32.829 34.122 1.00 19.90 105 ALA B C 1
ATOM 2311 O O . ALA B 1 82 ? -24.543 32.428 34.795 1.00 18.99 105 ALA B O 1
ATOM 2313 N N . GLY B 1 83 ? -26.698 32.250 34.120 1.00 15.43 106 GLY B N 1
ATOM 2314 C CA . GLY B 1 83 ? -26.972 31.038 34.891 1.00 14.13 106 GLY B CA 1
ATOM 2315 C C . GLY B 1 83 ? -28.178 31.095 35.794 1.00 15.80 106 GLY B C 1
ATOM 2316 O O . GLY B 1 83 ? -28.751 30.049 36.096 1.00 13.96 106 GLY B O 1
ATOM 2317 N N . ILE B 1 84 ? -28.569 32.302 36.260 1.00 12.53 107 ILE B N 1
ATOM 2318 C CA . ILE B 1 84 ? -29.699 32.426 37.182 1.00 11.91 107 ILE B CA 1
ATOM 2319 C C . ILE B 1 84 ? -31.021 31.968 36.536 1.00 13.97 107 ILE B C 1
ATOM 2320 O O . ILE B 1 84 ? -31.821 31.334 37.216 1.00 13.96 107 ILE B O 1
ATOM 2325 N N . ASN B 1 85 ? -31.237 32.245 35.241 1.00 12.62 108 ASN B N 1
ATOM 2326 C CA . ASN B 1 85 ? -32.485 31.837 34.595 1.00 13.33 108 ASN B CA 1
ATOM 2327 C C . ASN B 1 85 ? -32.500 30.331 34.335 1.00 16.50 108 ASN B C 1
ATOM 2328 O O . ASN B 1 85 ? -33.582 29.742 34.281 1.00 17.22 108 ASN B O 1
ATOM 2333 N N . ASP B 1 86 ? -31.311 29.687 34.264 1.00 13.51 109 ASP B N 1
ATOM 2334 C CA . ASP B 1 86 ? -31.206 28.226 34.166 1.00 11.68 109 ASP B CA 1
ATOM 2335 C C . ASP B 1 86 ? -31.645 27.610 35.494 1.00 15.60 109 ASP B C 1
ATOM 2336 O O . ASP B 1 86 ? -32.298 26.580 35.504 1.00 15.70 109 ASP B O 1
ATOM 2341 N N . ILE B 1 87 ? -31.251 28.253 36.629 1.00 12.70 110 ILE B N 1
ATOM 2342 C CA . ILE B 1 87 ? -31.600 27.802 37.978 1.00 12.19 110 ILE B CA 1
ATOM 2343 C C . ILE B 1 87 ? -33.128 27.965 38.148 1.00 16.83 110 ILE B C 1
ATOM 2344 O O . ILE B 1 87 ? -33.761 27.120 38.775 1.00 18.72 110 ILE B O 1
ATOM 2349 N N . ALA B 1 88 ? -33.723 29.002 37.521 1.00 13.54 111 ALA B N 1
ATOM 2350 C CA . ALA B 1 88 ? -35.176 29.259 37.559 1.00 13.44 111 ALA B CA 1
ATOM 2351 C C . ALA B 1 88 ? -35.943 28.378 36.550 1.00 18.74 111 ALA B C 1
ATOM 2352 O O . ALA B 1 88 ? -37.179 28.406 36.522 1.00 19.37 111 ALA B O 1
ATOM 2354 N N . HIS B 1 89 ? -35.205 27.585 35.735 1.00 15.14 112 HIS B N 1
ATOM 2355 C CA . HIS B 1 89 ? -35.733 26.680 34.702 1.00 14.45 112 HIS B CA 1
ATOM 2356 C C . HIS B 1 89 ? -36.543 27.448 33.632 1.00 16.77 112 HIS B C 1
ATOM 2357 O O . HIS B 1 89 ? -37.574 26.948 33.172 1.00 15.85 112 HIS B O 1
ATOM 2364 N N . ASN B 1 90 ? -36.060 28.642 33.213 1.00 13.54 113 ASN B N 1
ATOM 2365 C CA . ASN B 1 90 ? -36.739 29.447 32.176 1.00 14.50 113 ASN B CA 1
ATOM 2366 C C . ASN B 1 90 ? -36.826 28.699 30.844 1.00 17.64 113 ASN B C 1
ATOM 2367 O O . ASN B 1 90 ? -37.801 28.876 30.120 1.00 17.05 113 ASN B O 1
ATOM 2372 N N . ASN B 1 91 ? -35.819 27.863 30.529 1.00 12.96 114 ASN B N 1
ATOM 2373 C CA . ASN B 1 91 ? -35.825 27.057 29.302 1.00 11.66 114 ASN B CA 1
ATOM 2374 C C . ASN B 1 91 ? -36.039 25.568 29.666 1.00 17.03 114 ASN B C 1
ATOM 2375 O O . ASN B 1 91 ? -35.580 24.673 28.966 1.00 16.79 114 ASN B O 1
ATOM 2380 N N . GLY B 1 92 ? -36.773 25.333 30.748 1.00 14.29 115 GLY B N 1
ATOM 2381 C CA . GLY B 1 92 ? -37.071 23.994 31.218 1.00 14.86 115 GLY B CA 1
ATOM 2382 C C . GLY B 1 92 ? -36.048 23.487 32.210 1.00 20.15 115 GLY B C 1
ATOM 2383 O O . GLY B 1 92 ? -35.107 24.213 32.557 1.00 20.23 115 GLY B O 1
ATOM 2384 N N . VAL B 1 93 ? -36.226 22.234 32.662 1.00 18.32 116 VAL B N 1
ATOM 2385 C CA A VAL B 1 93 ? -35.333 21.598 33.637 0.50 18.38 116 VAL B CA 1
ATOM 2386 C CA B VAL B 1 93 ? -35.337 21.603 33.640 0.50 18.44 116 VAL B CA 1
ATOM 2387 C C . VAL B 1 93 ? -33.930 21.430 33.033 1.00 20.78 116 VAL B C 1
ATOM 2388 O O . VAL B 1 93 ? -33.797 21.039 31.870 1.00 19.98 116 VAL B O 1
ATOM 2395 N N . ILE B 1 94 ? -32.899 21.749 33.813 1.00 16.70 117 ILE B N 1
ATOM 2396 C CA . ILE B 1 94 ? -31.498 21.593 33.399 1.00 16.29 117 ILE B CA 1
ATOM 2397 C C . ILE B 1 94 ? -30.639 21.345 34.660 1.00 19.86 117 ILE B C 1
ATOM 2398 O O . ILE B 1 94 ? -30.765 22.077 35.645 1.00 19.23 117 ILE B O 1
ATOM 2403 N N . ALA B 1 95 ? -29.790 20.309 34.626 1.00 16.80 118 ALA B N 1
ATOM 2404 C CA . ALA B 1 95 ? -28.889 19.984 35.732 1.00 16.76 118 ALA B CA 1
ATOM 2405 C C . ALA B 1 95 ? -27.841 21.087 35.852 1.00 17.79 118 ALA B C 1
ATOM 2406 O O . ALA B 1 95 ? -27.398 21.627 34.835 1.00 15.14 118 ALA B O 1
ATOM 2408 N N . LEU B 1 96 ? -27.470 21.444 37.084 1.00 14.93 119 LEU B N 1
ATOM 2409 C CA . LEU B 1 96 ? -26.506 22.523 37.346 1.00 14.41 119 LEU B CA 1
ATOM 2410 C C . LEU B 1 96 ? -25.164 22.297 36.653 1.00 16.62 119 LEU B C 1
ATOM 2411 O O . LEU B 1 96 ? -24.572 23.271 36.180 1.00 13.99 119 LEU B O 1
ATOM 2416 N N . GLU B 1 97 ? -24.715 21.029 36.536 1.00 13.93 120 GLU B N 1
ATOM 2417 C CA . GLU B 1 97 ? -23.451 20.716 35.855 1.00 13.92 120 GLU B CA 1
ATOM 2418 C C . GLU B 1 97 ? -23.526 21.034 34.342 1.00 17.41 120 GLU B C 1
ATOM 2419 O O . GLU B 1 97 ? -22.501 21.375 33.759 1.00 16.40 120 GLU B O 1
ATOM 2425 N N . ASN B 1 98 ? -24.743 20.964 33.734 1.00 14.01 121 ASN B N 1
ATOM 2426 C CA . ASN B 1 98 ? -24.959 21.257 32.321 1.00 12.36 121 ASN B CA 1
ATOM 2427 C C . ASN B 1 98 ? -25.029 22.772 32.095 1.00 15.34 121 ASN B C 1
ATOM 2428 O O . ASN B 1 98 ? -24.687 23.239 31.005 1.00 14.38 121 ASN B O 1
ATOM 2433 N N . VAL B 1 99 ? -25.440 23.540 33.136 1.00 10.22 122 VAL B N 1
ATOM 2434 C CA . VAL B 1 99 ? -25.455 25.006 33.136 1.00 8.97 122 VAL B CA 1
ATOM 2435 C C . VAL B 1 99 ? -23.994 25.442 33.079 1.00 13.40 122 VAL B C 1
ATOM 2436 O O . VAL B 1 99 ? -23.624 26.241 32.224 1.00 13.23 122 VAL B O 1
ATOM 2440 N N . PHE B 1 100 ? -23.153 24.841 33.952 1.00 11.68 123 PHE B N 1
ATOM 2441 C CA . PHE B 1 100 ? -21.711 25.078 33.989 1.00 12.20 123 PHE B CA 1
ATOM 2442 C C . PHE B 1 100 ? -21.072 24.703 32.648 1.00 14.30 123 PHE B C 1
ATOM 2443 O O . PHE B 1 100 ? -20.225 25.452 32.175 1.00 12.13 123 PHE B O 1
ATOM 2451 N N . GLY B 1 101 ? -21.499 23.570 32.062 1.00 11.72 124 GLY B N 1
ATOM 2452 C CA . GLY B 1 101 ? -21.014 23.096 30.769 1.00 11.18 124 GLY B CA 1
ATOM 2453 C C . GLY B 1 101 ? -21.213 24.089 29.642 1.00 13.51 124 GLY B C 1
ATOM 2454 O O . GLY B 1 101 ? -20.325 24.253 28.796 1.00 12.37 124 GLY B O 1
ATOM 2455 N N . ASN B 1 102 ? -22.388 24.774 29.631 1.00 9.18 125 ASN B N 1
ATOM 2456 C CA . ASN B 1 102 ? -22.693 25.805 28.642 1.00 9.10 125 ASN B CA 1
ATOM 2457 C C . ASN B 1 102 ? -21.731 26.988 28.788 1.00 13.50 125 ASN B C 1
ATOM 2458 O O . ASN B 1 102 ? -21.295 27.559 27.787 1.00 13.49 125 ASN B O 1
ATOM 2463 N N . LEU B 1 103 ? -21.411 27.355 30.041 1.00 11.45 126 LEU B N 1
ATOM 2464 C CA . LEU B 1 103 ? -20.466 28.447 30.331 1.00 11.47 126 LEU B CA 1
ATOM 2465 C C . LEU B 1 103 ? -19.052 28.067 29.878 1.00 12.18 126 LEU B C 1
ATOM 2466 O O . LEU B 1 103 ? -18.359 28.902 29.300 1.00 12.05 126 LEU B O 1
ATOM 2471 N N . VAL B 1 104 ? -18.649 26.791 30.078 1.00 9.31 127 VAL B N 1
ATOM 2472 C CA . VAL B 1 104 ? -17.339 26.274 29.625 1.00 8.71 127 VAL B CA 1
ATOM 2473 C C . VAL B 1 104 ? -17.272 26.340 28.080 1.00 12.16 127 VAL B C 1
ATOM 2474 O O . VAL B 1 104 ? -16.245 26.727 27.523 1.00 12.60 127 VAL B O 1
ATOM 2478 N N . SER B 1 105 ? -18.371 25.962 27.396 1.00 9.26 128 SER B N 1
ATOM 2479 C CA . SER B 1 105 ? -18.401 25.987 25.935 1.00 8.85 128 SER B CA 1
ATOM 2480 C C . SER B 1 105 ? -18.275 27.428 25.427 1.00 13.51 128 SER B C 1
ATOM 2481 O O . SER B 1 105 ? -17.551 27.650 24.461 1.00 12.54 128 SER B O 1
ATOM 2492 N N . ALA B 1 107 ? -16.670 29.894 27.029 1.00 12.74 130 ALA B N 1
ATOM 2493 C CA . ALA B 1 107 ? -15.271 30.227 27.311 1.00 13.59 130 ALA B CA 1
ATOM 2494 C C . ALA B 1 107 ? -14.338 29.649 26.246 1.00 17.59 130 ALA B C 1
ATOM 2495 O O . ALA B 1 107 ? -13.433 30.348 25.772 1.00 17.52 130 ALA B O 1
ATOM 2497 N N . GLU B 1 108 ? -14.577 28.385 25.842 1.00 12.58 131 GLU B N 1
ATOM 2498 C CA . GLU B 1 108 ? -13.759 27.705 24.833 1.00 11.05 131 GLU B CA 1
ATOM 2499 C C . GLU B 1 108 ? -13.933 28.346 23.452 1.00 14.55 131 GLU B C 1
ATOM 2500 O O . GLU B 1 108 ? -12.941 28.499 22.743 1.00 13.89 131 GLU B O 1
ATOM 2506 N N . LEU B 1 109 ? -15.162 28.756 23.093 1.00 11.54 132 LEU B N 1
ATOM 2507 C CA . LEU B 1 109 ? -15.434 29.438 21.818 1.00 12.08 132 LEU B CA 1
ATOM 2508 C C . LEU B 1 109 ? -14.748 30.795 21.775 1.00 15.39 132 LEU B C 1
ATOM 2509 O O . LEU B 1 109 ? -14.180 31.156 20.745 1.00 14.06 132 LEU B O 1
ATOM 2514 N N . ALA B 1 110 ? -14.783 31.547 22.906 1.00 14.26 133 ALA B N 1
ATOM 2515 C CA . ALA B 1 110 ? -14.128 32.850 23.004 1.00 13.61 133 ALA B CA 1
ATOM 2516 C C . ALA B 1 110 ? -12.612 32.706 22.866 1.00 17.07 133 ALA B C 1
ATOM 2517 O O . ALA B 1 110 ? -12.010 33.465 22.105 1.00 16.00 133 ALA B O 1
ATOM 2519 N N . LYS B 1 111 ? -12.003 31.716 23.569 1.00 13.18 134 LYS B N 1
ATOM 2520 C CA . LYS B 1 111 ? -10.556 31.461 23.518 1.00 13.95 134 LYS B CA 1
ATOM 2521 C C . LYS B 1 111 ? -10.092 31.120 22.093 1.00 18.47 134 LYS B C 1
ATOM 2522 O O . LYS B 1 111 ? -9.072 31.636 21.633 1.00 17.44 134 LYS B O 1
ATOM 2528 N N . ALA B 1 112 ? -10.851 30.259 21.404 1.00 16.55 135 ALA B N 1
ATOM 2529 C CA . ALA B 1 112 ? -10.544 29.818 20.035 1.00 16.23 135 ALA B CA 1
ATOM 2530 C C . ALA B 1 112 ? -10.572 31.001 19.049 1.00 19.44 135 ALA B C 1
ATOM 2531 O O . ALA B 1 112 ? -9.926 30.949 17.998 1.00 19.23 135 ALA B O 1
ATOM 2533 N N . ASN B 1 113 ? -11.323 32.054 19.400 1.00 15.94 136 ASN B N 1
ATOM 2534 C CA . ASN B 1 113 ? -11.486 33.264 18.587 1.00 15.58 136 ASN B CA 1
ATOM 2535 C C . ASN B 1 113 ? -10.711 34.467 19.159 1.00 19.15 136 ASN B C 1
ATOM 2536 O O . ASN B 1 113 ? -10.926 35.612 18.735 1.00 18.73 136 ASN B O 1
ATOM 2541 N N . HIS B 1 114 ? -9.772 34.177 20.076 1.00 16.96 137 HIS B N 1
ATOM 2542 C CA . HIS B 1 114 ? -8.822 35.103 20.719 1.00 18.70 137 HIS B CA 1
ATOM 2543 C C . HIS B 1 114 ? -9.517 36.235 21.508 1.00 20.21 137 HIS B C 1
ATOM 2544 O O . HIS B 1 114 ? -9.038 37.370 21.533 1.00 21.04 137 HIS B O 1
ATOM 2551 N N . ILE B 1 115 ? -10.618 35.890 22.187 1.00 15.28 138 ILE B N 1
ATOM 2552 C CA A ILE B 1 115 ? -11.349 36.835 23.032 0.50 13.54 138 ILE B CA 1
ATOM 2553 C CA B ILE B 1 115 ? -11.383 36.801 23.049 0.50 14.66 138 ILE B CA 1
ATOM 2554 C C . ILE B 1 115 ? -11.084 36.452 24.483 1.00 17.58 138 ILE B C 1
ATOM 2555 O O . ILE B 1 115 ? -11.221 35.271 24.842 1.00 16.32 138 ILE B O 1
ATOM 2564 N N . LYS B 1 116 ? -10.708 37.449 25.316 1.00 14.98 139 LYS B N 1
ATOM 2565 C CA . LYS B 1 116 ? -10.461 37.226 26.749 1.00 14.96 139 LYS B CA 1
ATOM 2566 C C . LYS B 1 116 ? -11.804 37.065 27.471 1.00 17.76 139 LYS B C 1
ATOM 2567 O O . LYS B 1 116 ? -12.698 37.889 27.283 1.00 17.76 139 LYS B O 1
ATOM 2573 N N . VAL B 1 117 ? -11.952 36.018 28.289 1.00 13.54 140 VAL B N 1
ATOM 2574 C CA . VAL B 1 117 ? -13.203 35.818 29.031 1.00 12.39 140 VAL B CA 1
ATOM 2575 C C . VAL B 1 117 ? -13.088 36.367 30.451 1.00 15.68 140 VAL B C 1
ATOM 2576 O O . VAL B 1 117 ? -12.166 36.017 31.191 1.00 15.11 140 VAL B O 1
ATOM 2580 N N . ILE B 1 118 ? -14.074 37.181 30.829 1.00 12.41 141 ILE B N 1
ATOM 2581 C CA . ILE B 1 118 ? -14.228 37.711 32.167 1.00 12.95 141 ILE B CA 1
ATOM 2582 C C . ILE B 1 118 ? -15.527 37.099 32.697 1.00 18.37 141 ILE B C 1
ATOM 2583 O O . ILE B 1 118 ? -16.613 37.457 32.233 1.00 17.63 141 ILE B O 1
ATOM 2588 N N . PHE B 1 119 ? -15.400 36.132 33.619 1.00 14.35 142 PHE B N 1
ATOM 2589 C CA . PHE B 1 119 ? -16.563 35.471 34.215 1.00 13.64 142 PHE B CA 1
ATOM 2590 C C . PHE B 1 119 ? -17.043 36.226 35.439 1.00 18.49 142 PHE B C 1
ATOM 2591 O O . PHE B 1 119 ? -16.221 36.657 36.255 1.00 19.24 142 PHE B O 1
ATOM 2599 N N . CYS B 1 120 ? -18.371 36.372 35.576 1.00 15.45 143 CYS B N 1
ATOM 2600 C CA . CYS B 1 120 ? -18.996 37.018 36.726 1.00 15.89 143 CYS B CA 1
ATOM 2601 C C . CYS B 1 120 ? -19.698 35.994 37.573 1.00 19.56 143 CYS B C 1
ATOM 2602 O O . CYS B 1 120 ? -20.388 35.114 37.046 1.00 18.09 143 CYS B O 1
ATOM 2605 N N . SER B 1 121 ? -19.593 36.169 38.894 1.00 16.25 144 SER B N 1
ATOM 2606 C CA . SER B 1 121 ? -20.335 35.371 39.851 1.00 15.45 144 SER B CA 1
ATOM 2607 C C . SER B 1 121 ? -21.811 35.593 39.609 1.00 18.85 144 SER B C 1
ATOM 2608 O O . SER B 1 121 ? -22.223 36.756 39.470 1.00 18.63 144 SER B O 1
ATOM 2611 N N . VAL B 1 122 ? -22.612 34.516 39.589 1.00 13.44 145 VAL B N 1
ATOM 2612 C CA . VAL B 1 122 ? -24.073 34.642 39.512 1.00 12.49 145 VAL B CA 1
ATOM 2613 C C . VAL B 1 122 ? -24.471 35.413 40.781 1.00 16.80 145 VAL B C 1
ATOM 2614 O O . VAL B 1 122 ? -23.898 35.159 41.850 1.00 16.41 145 VAL B O 1
ATOM 2618 N N . LEU B 1 123 ? -25.365 36.402 40.651 1.00 13.06 146 LEU B N 1
ATOM 2619 C CA . LEU B 1 123 ? -25.774 37.213 41.786 1.00 14.52 146 LEU B CA 1
ATOM 2620 C C . LEU B 1 123 ? -26.524 36.381 42.841 1.00 16.28 146 LEU B C 1
ATOM 2621 O O . LEU B 1 123 ? -27.162 35.384 42.491 1.00 13.97 146 LEU B O 1
ATOM 2626 N N . PRO B 1 124 ? -26.473 36.788 44.129 1.00 13.27 147 PRO B N 1
ATOM 2627 C CA . PRO B 1 124 ? -27.257 36.067 45.152 1.00 13.61 147 PRO B CA 1
ATOM 2628 C C . PRO B 1 124 ? -28.751 36.113 44.842 1.00 18.28 147 PRO B C 1
ATOM 2629 O O . PRO B 1 124 ? -29.233 37.085 44.259 1.00 18.46 147 PRO B O 1
ATOM 2633 N N . ALA B 1 125 ? -29.464 35.032 45.165 1.00 15.46 148 ALA B N 1
ATOM 2634 C CA . ALA B 1 125 ? -30.925 34.939 44.994 1.00 15.66 148 ALA B CA 1
ATOM 2635 C C . ALA B 1 125 ? -31.477 33.950 45.983 1.00 20.55 148 ALA B C 1
ATOM 2636 O O . ALA B 1 125 ? -31.041 32.803 45.993 1.00 19.24 148 ALA B O 1
ATOM 2638 N N . TYR B 1 126 ? -32.403 34.394 46.843 1.00 19.28 149 TYR B N 1
ATOM 2639 C CA . TYR B 1 126 ? -33.011 33.539 47.859 1.00 19.46 149 TYR B CA 1
ATOM 2640 C C . TYR B 1 126 ? -34.294 32.876 47.326 1.00 23.92 149 TYR B C 1
ATOM 2641 O O . TYR B 1 126 ? -34.638 31.774 47.752 1.00 23.38 149 TYR B O 1
ATOM 2650 N N . ASP B 1 127 ? -35.013 33.562 46.424 1.00 20.87 150 ASP B N 1
ATOM 2651 C CA . ASP B 1 127 ? -36.276 33.078 45.860 1.00 20.73 150 ASP B CA 1
ATOM 2652 C C . ASP B 1 127 ? -36.633 33.830 44.583 1.00 23.34 150 ASP B C 1
ATOM 2653 O O . ASP B 1 127 ? -36.221 34.976 44.399 1.00 23.53 150 ASP B O 1
ATOM 2658 N N . PHE B 1 128 ? -37.375 33.160 43.687 1.00 18.60 151 PHE B N 1
ATOM 2659 C CA . PHE B 1 128 ? -37.840 33.745 42.431 1.00 17.79 151 PHE B CA 1
ATOM 2660 C C . PHE B 1 128 ? -39.310 34.102 42.555 1.00 23.56 151 PHE B C 1
ATOM 2661 O O . PHE B 1 128 ? -40.128 33.183 42.646 1.00 23.89 151 PHE B O 1
ATOM 2669 N N . PRO B 1 129 ? -39.688 35.407 42.491 1.00 22.31 152 PRO B N 1
ATOM 2670 C CA . PRO B 1 129 ? -41.127 35.766 42.578 1.00 23.93 152 PRO B CA 1
ATOM 2671 C C . PRO B 1 129 ? -41.919 35.342 41.340 1.00 30.74 152 PRO B C 1
ATOM 2672 O O . PRO B 1 129 ? -43.138 35.211 41.419 1.00 32.66 152 PRO B O 1
ATOM 2676 N N . TRP B 1 130 ? -41.223 35.110 40.207 1.00 26.98 153 TRP B N 1
ATOM 2677 C CA . TRP B 1 130 ? -41.833 34.643 38.972 1.00 26.85 153 TRP B CA 1
ATOM 2678 C C . TRP B 1 130 ? -41.860 33.097 38.909 1.00 32.83 153 TRP B C 1
ATOM 2679 O O . TRP B 1 130 ? -42.500 32.542 38.010 1.00 33.71 153 TRP B O 1
ATOM 2690 N N . ARG B 1 131 ? -41.169 32.411 39.856 1.00 28.68 154 ARG B N 1
ATOM 2691 C CA . ARG B 1 131 ? -41.098 30.940 39.933 1.00 28.25 154 ARG B CA 1
ATOM 2692 C C . ARG B 1 131 ? -40.948 30.507 41.420 1.00 32.79 154 ARG B C 1
ATOM 2693 O O . ARG B 1 131 ? -39.849 30.144 41.845 1.00 30.60 154 ARG B O 1
ATOM 2701 N N . PRO B 1 132 ? -42.039 30.566 42.224 1.00 32.87 155 PRO B N 1
ATOM 2702 C CA . PRO B 1 132 ? -41.909 30.265 43.667 1.00 33.96 155 PRO B CA 1
ATOM 2703 C C . PRO B 1 132 ? -41.598 28.804 44.028 1.00 39.59 155 PRO B C 1
ATOM 2704 O O . PRO B 1 132 ? -41.930 27.883 43.269 1.00 38.12 155 PRO B O 1
ATOM 2708 N N . GLY B 1 133 ? -40.952 28.637 45.194 1.00 37.68 156 GLY B N 1
ATOM 2709 C CA . GLY B 1 133 ? -40.560 27.353 45.779 1.00 38.34 156 GLY B CA 1
ATOM 2710 C C . GLY B 1 133 ? -39.467 26.583 45.054 1.00 41.58 156 GLY B C 1
ATOM 2711 O O . GLY B 1 133 ? -39.654 25.405 44.730 1.00 40.85 156 GLY B O 1
ATOM 2720 N N . GLN B 1 135 ? -35.696 27.355 46.043 1.00 25.30 158 GLN B N 1
ATOM 2721 C CA . GLN B 1 135 ? -34.510 27.522 46.906 1.00 22.88 158 GLN B CA 1
ATOM 2722 C C . GLN B 1 135 ? -33.192 27.666 46.068 1.00 20.64 158 GLN B C 1
ATOM 2723 O O . GLN B 1 135 ? -32.291 26.820 46.164 1.00 17.24 158 GLN B O 1
ATOM 2729 N N . PRO B 1 136 ? -33.081 28.755 45.255 1.00 14.43 159 PRO B N 1
ATOM 2730 C CA . PRO B 1 136 ? -31.878 28.951 44.415 1.00 12.94 159 PRO B CA 1
ATOM 2731 C C . PRO B 1 136 ? -30.558 29.284 45.128 1.00 18.78 159 PRO B C 1
ATOM 2732 O O . PRO B 1 136 ? -29.505 29.146 44.496 1.00 17.60 159 PRO B O 1
ATOM 2736 N N . ALA B 1 137 ? -30.601 29.785 46.387 1.00 16.58 160 ALA B N 1
ATOM 2737 C CA . ALA B 1 137 ? -29.423 30.269 47.131 1.00 17.14 160 ALA B CA 1
ATOM 2738 C C . ALA B 1 137 ? -28.183 29.384 47.051 1.00 20.19 160 ALA B C 1
ATOM 2739 O O . ALA B 1 137 ? -27.126 29.877 46.640 1.00 20.17 160 ALA B O 1
ATOM 2741 N N . ASP B 1 138 ? -28.299 28.099 47.434 1.00 15.67 161 ASP B N 1
ATOM 2742 C CA . ASP B 1 138 ? -27.167 27.168 47.452 1.00 15.32 161 ASP B CA 1
ATOM 2743 C C . ASP B 1 138 ? -26.761 26.730 46.065 1.00 18.96 161 ASP B C 1
ATOM 2744 O O . ASP B 1 138 ? -25.606 26.361 45.883 1.00 19.57 161 ASP B O 1
ATOM 2749 N N . LYS B 1 139 ? -27.697 26.770 45.089 1.00 15.06 162 LYS B N 1
ATOM 2750 C CA . LYS B 1 139 ? -27.439 26.408 43.697 1.00 14.89 162 LYS B CA 1
ATOM 2751 C C . LYS B 1 139 ? -26.537 27.476 43.077 1.00 17.88 162 LYS B C 1
ATOM 2752 O O . LYS B 1 139 ? -25.563 27.137 42.408 1.00 16.28 162 LYS B O 1
ATOM 2758 N N . VAL B 1 140 ? -26.833 28.768 43.349 1.00 14.19 163 VAL B N 1
ATOM 2759 C CA . VAL B 1 140 ? -26.008 29.898 42.914 1.00 13.72 163 VAL B CA 1
ATOM 2760 C C . VAL B 1 140 ? -24.576 29.740 43.481 1.00 16.43 163 VAL B C 1
ATOM 2761 O O . VAL B 1 140 ? -23.605 29.913 42.742 1.00 15.29 163 VAL B O 1
ATOM 2765 N N . ILE B 1 141 ? -24.456 29.397 44.781 1.00 13.44 164 ILE B N 1
ATOM 2766 C CA . ILE B 1 141 ? -23.153 29.224 45.451 1.00 13.81 164 ILE B CA 1
ATOM 2767 C C . ILE B 1 141 ? -22.381 28.060 44.820 1.00 18.03 164 ILE B C 1
ATOM 2768 O O . ILE B 1 141 ? -21.182 28.205 44.573 1.00 17.40 164 ILE B O 1
ATOM 2773 N N . GLN B 1 142 ? -23.065 26.929 44.528 1.00 13.59 165 GLN B N 1
ATOM 2774 C CA . GLN B 1 142 ? -22.403 25.772 43.929 1.00 12.46 165 GLN B CA 1
ATOM 2775 C C . GLN B 1 142 ? -21.883 26.113 42.519 1.00 14.89 165 GLN B C 1
ATOM 2776 O O . GLN B 1 142 ? -20.732 25.828 42.212 1.00 13.75 165 GLN B O 1
ATOM 2782 N N . LEU B 1 143 ? -22.728 26.732 41.686 1.00 12.18 166 LEU B N 1
ATOM 2783 C CA . LEU B 1 143 ? -22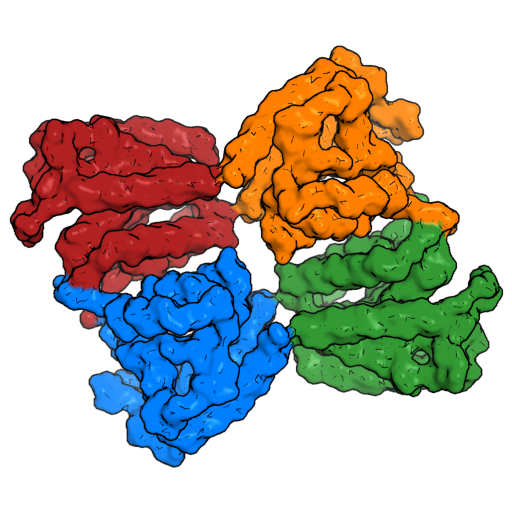.360 27.132 40.336 1.00 12.15 166 LEU B CA 1
ATOM 2784 C C . LEU B 1 143 ? -21.174 28.100 40.379 1.00 14.79 166 LEU B C 1
ATOM 2785 O O . LEU B 1 143 ? -20.235 27.895 39.620 1.00 12.87 166 LEU B O 1
ATOM 2790 N N . ASN B 1 144 ? -21.187 29.095 41.302 1.00 11.59 167 ASN B N 1
ATOM 2791 C CA . ASN B 1 144 ? -20.095 30.068 41.439 1.00 11.18 167 ASN B CA 1
ATOM 2792 C C . ASN B 1 144 ? -18.775 29.409 41.844 1.00 16.87 167 ASN B C 1
ATOM 2793 O O . ASN B 1 144 ? -17.719 29.872 41.408 1.00 17.67 167 ASN B O 1
ATOM 2798 N N . LYS B 1 145 ? -18.827 28.342 42.668 1.00 14.36 168 LYS B N 1
ATOM 2799 C CA A LYS B 1 145 ? -17.628 27.603 43.080 0.50 14.24 168 LYS B CA 1
ATOM 2800 C CA B LYS B 1 145 ? -17.633 27.587 43.077 0.50 14.16 168 LYS B CA 1
ATOM 2801 C C . LYS B 1 145 ? -16.973 26.969 41.844 1.00 17.91 168 LYS B C 1
ATOM 2802 O O . LYS B 1 145 ? -15.751 27.030 41.698 1.00 18.91 168 LYS B O 1
ATOM 2813 N N . TRP B 1 146 ? -17.788 26.390 40.949 1.00 13.74 169 TRP B N 1
ATOM 2814 C CA . TRP B 1 146 ? -17.325 25.770 39.709 1.00 14.66 169 TRP B CA 1
ATOM 2815 C C . TRP B 1 146 ? -16.763 26.815 38.749 1.00 15.46 169 TRP B C 1
ATOM 2816 O O . TRP B 1 146 ? -15.698 26.586 38.178 1.00 13.97 169 TRP B O 1
ATOM 2827 N N . ILE B 1 147 ? -17.466 27.955 38.594 1.00 12.13 170 ILE B N 1
ATOM 2828 C CA . ILE B 1 147 ? -17.035 29.055 37.718 1.00 11.63 170 ILE B CA 1
ATOM 2829 C C . ILE B 1 147 ? -15.680 29.598 38.192 1.00 14.40 170 ILE B C 1
ATOM 2830 O O . ILE B 1 147 ? -14.761 29.721 37.376 1.00 12.89 170 ILE B O 1
ATOM 2835 N N . LYS B 1 148 ? -15.553 29.903 39.508 1.00 12.79 171 LYS B N 1
ATOM 2836 C CA A LYS B 1 148 ? -14.320 30.450 40.079 0.50 12.64 171 LYS B CA 1
ATOM 2837 C CA B LYS B 1 148 ? -14.323 30.442 40.098 0.50 12.96 171 LYS B CA 1
ATOM 2838 C C . LYS B 1 148 ? -13.144 29.468 39.900 1.00 17.50 171 LYS B C 1
ATOM 2839 O O . LYS B 1 148 ? -12.050 29.902 39.519 1.00 17.50 171 LYS B O 1
ATOM 2850 N N . GLU B 1 149 ? -13.364 28.161 40.163 1.00 16.19 172 GLU B N 1
ATOM 2851 C CA . GLU B 1 149 ? -12.331 27.127 40.019 1.00 17.04 172 GLU B CA 1
ATOM 2852 C C . GLU B 1 149 ? -11.884 27.003 38.550 1.00 19.92 172 GLU B C 1
ATOM 2853 O O . GLU B 1 149 ? -10.685 26.920 38.282 1.00 18.43 172 GLU B O 1
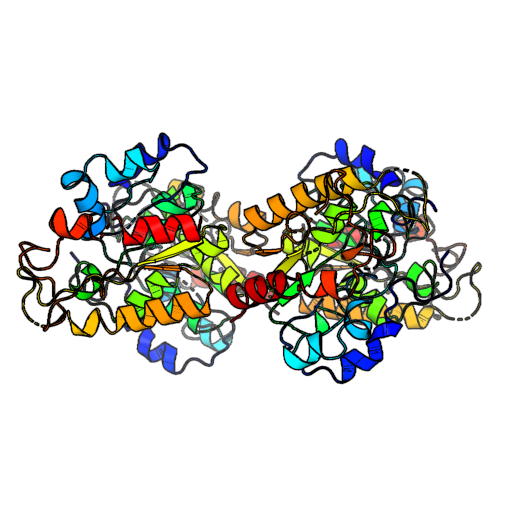ATOM 2859 N N . TYR B 1 150 ? -12.841 27.044 37.603 1.00 15.72 173 TYR B N 1
ATOM 2860 C CA . TYR B 1 150 ? -12.555 27.011 36.167 1.00 14.76 173 TYR B CA 1
ATOM 2861 C C . TYR B 1 150 ? -11.742 28.261 35.748 1.00 20.46 173 TYR B C 1
ATOM 2862 O O . TYR B 1 150 ? -10.751 28.128 35.030 1.00 20.45 173 TYR B O 1
ATOM 2871 N N . ALA B 1 151 ? -12.171 29.462 36.186 1.00 18.21 174 ALA B N 1
ATOM 2872 C CA . ALA B 1 151 ? -11.504 30.731 35.872 1.00 17.25 174 ALA B CA 1
ATOM 2873 C C . ALA B 1 151 ? -10.055 30.728 36.381 1.00 22.14 174 ALA B C 1
ATOM 2874 O O . ALA B 1 151 ? -9.144 31.076 35.625 1.00 21.37 174 ALA B O 1
ATOM 2876 N N . ASP B 1 152 ? -9.835 30.279 37.636 1.00 20.48 175 ASP B N 1
ATOM 2877 C CA . ASP B 1 152 ? -8.497 30.206 38.240 1.00 21.80 175 ASP B CA 1
ATOM 2878 C C . ASP B 1 152 ? -7.581 29.240 37.475 1.00 25.56 175 ASP B C 1
ATOM 2879 O O . ASP B 1 152 ? -6.434 29.580 37.176 1.00 26.61 175 ASP B O 1
ATOM 2884 N N . LYS B 1 153 ? -8.092 28.044 37.152 1.00 20.69 176 LYS B N 1
ATOM 2885 C CA . LYS B 1 153 ? -7.353 26.996 36.437 1.00 20.99 176 LYS B CA 1
ATOM 2886 C C . LYS B 1 153 ? -7.023 27.400 34.979 1.00 22.77 176 LYS B C 1
ATOM 2887 O O . LYS B 1 153 ? -6.067 26.877 34.413 1.00 22.33 176 LYS B O 1
ATOM 2893 N N . ASN B 1 154 ? -7.810 28.315 34.376 1.00 17.50 177 ASN B N 1
ATOM 2894 C CA . ASN B 1 154 ? -7.622 28.699 32.980 1.00 17.28 177 ASN B CA 1
ATOM 2895 C C . ASN B 1 154 ? -7.136 30.152 32.780 1.00 21.95 177 ASN B C 1
ATOM 2896 O O . ASN B 1 154 ? -7.157 30.652 31.652 1.00 21.52 177 ASN B O 1
ATOM 2901 N N . GLY B 1 155 ? -6.655 30.783 33.844 1.00 18.77 178 GLY B N 1
ATOM 2902 C CA . GLY B 1 155 ? -6.126 32.143 33.787 1.00 18.47 178 GLY B CA 1
ATOM 2903 C C . GLY B 1 155 ? -7.137 33.197 33.370 1.00 20.71 178 GLY B C 1
ATOM 2904 O O . GLY B 1 155 ? -6.783 34.185 32.719 1.00 18.76 178 GLY B O 1
ATOM 2905 N N . LEU B 1 156 ? -8.405 32.991 33.737 1.00 17.44 179 LEU B N 1
ATOM 2906 C CA . LEU B 1 156 ? -9.488 33.923 33.426 1.00 16.77 179 LEU B CA 1
ATOM 2907 C C . LEU B 1 156 ? -9.815 34.762 34.654 1.00 22.18 179 LEU B C 1
ATOM 2908 O O . LEU B 1 156 ? -9.678 34.281 35.782 1.00 22.76 179 LEU B O 1
ATOM 2913 N N . THR B 1 157 ? -10.235 36.015 34.442 1.00 18.09 180 THR B N 1
ATOM 2914 C CA . THR B 1 157 ? -10.611 36.929 35.524 1.00 16.64 180 THR B CA 1
ATOM 2915 C C . THR B 1 157 ? -11.993 36.526 36.061 1.00 19.41 180 THR B C 1
ATOM 2916 O O . THR B 1 157 ? -12.906 36.251 35.270 1.00 17.45 180 THR B O 1
ATOM 2920 N N . TYR B 1 158 ? -12.144 36.498 37.404 1.00 14.82 181 TYR B N 1
ATOM 2921 C CA . TYR B 1 158 ? -13.419 36.203 38.057 1.00 13.99 181 TYR B CA 1
ATOM 2922 C C . TYR B 1 158 ? -13.912 37.473 38.771 1.00 18.98 181 TYR B C 1
ATOM 2923 O O . TYR B 1 158 ? -13.172 38.065 39.560 1.00 19.37 181 TYR B O 1
ATOM 2932 N N . VAL B 1 159 ? -15.132 37.916 38.443 1.00 14.70 182 VAL B N 1
ATOM 2933 C CA . VAL B 1 159 ? -15.739 39.112 39.025 1.00 14.14 182 VAL B CA 1
ATOM 2934 C C . VAL B 1 159 ? -16.678 38.648 40.144 1.00 18.87 182 VAL B C 1
ATOM 2935 O O . VAL B 1 159 ? -17.726 38.059 39.867 1.00 17.15 182 VAL B O 1
ATOM 2939 N N . ASP B 1 160 ? -16.295 38.911 41.412 1.00 16.69 183 ASP B N 1
ATOM 2940 C CA . ASP B 1 160 ? -17.078 38.444 42.541 1.00 16.20 183 ASP B CA 1
ATOM 2941 C C . ASP B 1 160 ? -18.120 39.471 43.012 1.00 19.22 183 ASP B C 1
ATOM 2942 O O . ASP B 1 160 ? -17.985 40.082 44.076 1.00 20.56 183 ASP B O 1
ATOM 2947 N N . TYR B 1 161 ? -19.210 39.584 42.249 1.00 14.13 184 TYR B N 1
ATOM 2948 C CA . TYR B 1 161 ? -20.350 40.408 42.648 1.00 13.87 184 TYR B CA 1
ATOM 2949 C C . TYR B 1 161 ? -21.016 39.841 43.896 1.00 18.16 184 TYR B C 1
ATOM 2950 O O . TYR B 1 161 ? -21.448 40.596 44.760 1.00 19.10 184 TYR B O 1
ATOM 2959 N N . HIS B 1 162 ? -21.142 38.500 43.942 1.00 13.68 185 HIS B N 1
ATOM 2960 C CA . HIS B 1 162 ? -21.858 37.729 44.963 1.00 14.09 185 HIS B CA 1
ATOM 2961 C C . HIS B 1 162 ? -21.395 38.045 46.398 1.00 16.73 185 HIS B C 1
ATOM 2962 O O . HIS B 1 162 ? -22.238 38.365 47.230 1.00 14.70 185 HIS B O 1
ATOM 2969 N N . SER B 1 163 ? -20.088 37.980 46.690 1.00 15.00 186 SER B N 1
ATOM 2970 C CA . SER B 1 163 ? -19.580 38.263 48.045 1.00 15.94 186 SER B CA 1
ATOM 2971 C C . SER B 1 163 ? -19.840 39.716 48.472 1.00 20.02 186 SER B C 1
ATOM 2972 O O . SER B 1 163 ? -20.080 39.973 49.651 1.00 21.47 186 SER B O 1
ATOM 2975 N N . ALA B 1 164 ? -19.820 40.653 47.508 1.00 16.68 187 ALA B N 1
ATOM 2976 C CA . ALA B 1 164 ? -20.045 42.076 47.758 1.00 17.01 187 ALA B CA 1
ATOM 2977 C C . ALA B 1 164 ? -21.526 42.427 47.978 1.00 19.87 187 ALA B C 1
ATOM 2978 O O . ALA B 1 164 ? -21.830 43.490 48.532 1.00 20.74 187 ALA B O 1
ATOM 2988 N N . LYS B 1 166 ? -24.267 39.789 48.813 1.00 19.04 189 LYS B N 1
ATOM 2989 C CA . LYS B 1 166 ? -25.081 38.820 49.575 1.00 18.89 189 LYS B CA 1
ATOM 2990 C C . LYS B 1 166 ? -25.435 39.270 51.002 1.00 24.97 189 LYS B C 1
ATOM 2991 O O . LYS B 1 166 ? -24.678 40.015 51.626 1.00 24.82 189 LYS B O 1
ATOM 2997 N N . ASP B 1 167 ? -26.589 38.793 51.504 1.00 22.88 190 ASP B N 1
ATOM 2998 C CA . ASP B 1 167 ? -27.041 38.994 52.885 1.00 23.64 190 ASP B CA 1
ATOM 2999 C C . ASP B 1 167 ? -26.797 37.664 53.634 1.00 27.83 190 ASP B C 1
ATOM 3000 O O . ASP B 1 167 ? -26.203 36.756 53.054 1.00 25.37 190 ASP B O 1
ATOM 3005 N N . GLU B 1 168 ? -27.258 37.535 54.887 1.00 26.96 191 GLU B N 1
ATOM 3006 C CA . GLU B 1 168 ? -27.068 36.345 55.731 1.00 27.87 191 GLU B CA 1
ATOM 3007 C C . GLU B 1 168 ? -27.719 35.059 55.190 1.00 31.86 191 GLU B C 1
ATOM 3008 O O . GLU B 1 168 ? -27.307 33.969 55.598 1.00 33.24 191 GLU B O 1
ATOM 3014 N N . ARG B 1 169 ? -28.735 35.166 54.316 1.00 25.44 192 ARG B N 1
ATOM 3015 C CA . ARG B 1 169 ? -29.409 33.978 53.778 1.00 24.05 192 ARG B CA 1
ATOM 3016 C C . ARG B 1 169 ? -29.005 33.718 52.314 1.00 24.37 192 ARG B C 1
ATOM 3017 O O . ARG B 1 169 ? -29.662 32.930 51.624 1.00 21.81 192 ARG B O 1
ATOM 3025 N N . ASN B 1 170 ? -27.890 34.359 51.864 1.00 20.36 193 ASN B N 1
ATOM 3026 C CA . ASN B 1 170 ? -27.293 34.266 50.519 1.00 19.19 193 ASN B CA 1
ATOM 3027 C C . ASN B 1 170 ? -28.263 34.724 49.427 1.00 21.22 193 ASN B C 1
ATOM 3028 O O . ASN B 1 170 ? -28.279 34.198 48.321 1.00 18.65 193 ASN B O 1
ATOM 3033 N N . GLY B 1 171 ? -29.035 35.744 49.761 1.00 19.75 194 GLY B N 1
ATOM 3034 C CA . GLY B 1 171 ? -29.950 36.403 48.836 1.00 18.49 194 GLY B CA 1
ATOM 3035 C C . GLY B 1 171 ? -29.522 37.845 48.682 1.00 19.60 194 GLY B C 1
ATOM 3036 O O . GLY B 1 171 ? -28.467 38.237 49.199 1.00 17.63 194 GLY B O 1
ATOM 3037 N N . LEU B 1 172 ? -30.336 38.644 47.989 1.00 15.93 195 LEU B N 1
ATOM 3038 C CA . LEU B 1 172 ? -30.072 40.062 47.813 1.00 17.00 195 LEU B CA 1
ATOM 3039 C C . LEU B 1 172 ? -30.904 40.854 48.814 1.00 22.75 195 LEU B C 1
ATOM 3040 O O . LEU B 1 172 ? -32.112 40.610 48.908 1.00 22.93 195 LEU B O 1
ATOM 3045 N N . PRO B 1 173 ? -30.323 41.823 49.547 1.00 19.89 196 PRO B N 1
ATOM 3046 C CA . PRO B 1 173 ? -31.151 42.625 50.457 1.00 20.65 196 PRO B CA 1
ATOM 3047 C C . PRO B 1 173 ? -32.046 43.596 49.669 1.00 23.80 196 PRO B C 1
ATOM 3048 O O . PRO B 1 173 ? -31.762 43.919 48.510 1.00 22.50 196 PRO B O 1
ATOM 3052 N N . ALA B 1 174 ? -33.144 44.012 50.287 1.00 20.63 197 ALA B N 1
ATOM 3053 C CA . ALA B 1 174 ? -34.181 44.889 49.741 1.00 20.60 197 ALA B CA 1
ATOM 3054 C C . ALA B 1 174 ? -33.640 46.166 49.078 1.00 26.08 197 ALA B C 1
ATOM 3055 O O . ALA B 1 174 ? -34.177 46.558 48.040 1.00 26.89 197 ALA B O 1
ATOM 3057 N N . ASN B 1 175 ? -32.579 46.793 49.639 1.00 21.20 198 ASN B N 1
ATOM 3058 C CA . ASN B 1 175 ? -32.005 48.024 49.070 1.00 20.82 198 ASN B CA 1
ATOM 3059 C C . ASN B 1 175 ? -31.271 47.764 47.746 1.00 23.33 198 ASN B C 1
ATOM 3060 O O . ASN B 1 175 ? -31.154 48.675 46.918 1.00 22.68 198 ASN B O 1
ATOM 3065 N N . LEU B 1 176 ? -30.781 46.520 47.546 1.00 18.39 199 LEU B N 1
ATOM 3066 C CA . LEU B 1 176 ? -30.036 46.167 46.341 1.00 17.33 199 LEU B CA 1
ATOM 3067 C C . LEU B 1 176 ? -30.911 45.549 45.260 1.00 21.78 199 LEU B C 1
ATOM 3068 O O . LEU B 1 176 ? -30.451 45.451 44.128 1.00 20.78 199 LEU B O 1
ATOM 3073 N N . SER B 1 177 ? -32.168 45.172 45.571 1.00 19.19 200 SER B N 1
ATOM 3074 C CA . SER B 1 177 ? -33.057 44.556 44.585 1.00 19.03 200 SER B CA 1
ATOM 3075 C C . SER B 1 177 ? -34.521 44.629 45.005 1.00 22.94 200 SER B C 1
ATOM 3076 O O . SER B 1 177 ? -34.841 44.321 46.146 1.00 23.18 200 SER B O 1
ATOM 3079 N N . LYS B 1 178 ? -35.410 44.941 44.062 1.00 20.06 201 LYS B N 1
ATOM 3080 C CA . LYS B 1 178 ? -36.852 44.993 44.346 1.00 20.69 201 LYS B CA 1
ATOM 3081 C C . LYS B 1 178 ? -37.466 43.587 44.425 1.00 24.06 201 LYS B C 1
ATOM 3082 O O . LYS B 1 178 ? -38.323 43.335 45.278 1.00 23.63 201 LYS B O 1
ATOM 3088 N N . ASP B 1 179 ? -37.049 42.684 43.536 1.00 19.30 202 ASP B N 1
ATOM 3089 C CA . ASP B 1 179 ? -37.601 41.323 43.491 1.00 18.26 202 ASP B CA 1
ATOM 3090 C C . ASP B 1 179 ? -36.681 40.278 44.194 1.00 22.08 202 ASP B C 1
ATOM 3091 O O . ASP B 1 179 ? -37.032 39.095 44.252 1.00 22.05 202 ASP B O 1
ATOM 3096 N N . GLY B 1 180 ? -35.520 40.714 44.683 1.00 18.60 203 GLY B N 1
ATOM 3097 C CA . GLY B 1 180 ? -34.554 39.819 45.319 1.00 18.28 203 GLY B CA 1
ATOM 3098 C C . GLY B 1 180 ? -33.665 39.086 44.330 1.00 21.06 203 GLY B C 1
ATOM 3099 O O . GLY B 1 180 ? -32.897 38.203 44.727 1.00 21.04 203 GLY B O 1
ATOM 3100 N N . VAL B 1 181 ? -33.760 39.424 43.029 1.00 16.21 204 VAL B N 1
ATOM 3101 C CA . VAL B 1 181 ? -32.957 38.786 41.976 1.00 16.44 204 VAL B CA 1
ATOM 3102 C C . VAL B 1 181 ? -32.258 39.876 41.126 1.00 18.99 204 VAL B C 1
ATOM 3103 O O . VAL B 1 181 ? -31.037 39.854 40.969 1.00 18.67 204 VAL B O 1
ATOM 3107 N N . HIS B 1 182 ? -33.037 40.800 40.572 1.00 15.78 205 HIS B N 1
ATOM 3108 C CA . HIS B 1 182 ? -32.544 41.847 39.672 1.00 15.94 205 HIS B CA 1
ATOM 3109 C C . HIS B 1 182 ? -32.216 43.119 40.469 1.00 18.03 205 HIS B C 1
ATOM 3110 O O . HIS B 1 182 ? -32.991 43.536 41.326 1.00 14.93 205 HIS B O 1
ATOM 3117 N N . PRO B 1 183 ? -31.029 43.709 40.228 1.00 15.61 206 PRO B N 1
ATOM 3118 C CA . PRO B 1 183 ? -30.603 44.861 41.037 1.00 15.93 206 PRO B CA 1
ATOM 3119 C C . PRO B 1 183 ? -31.331 46.160 40.745 1.00 17.67 206 PRO B C 1
ATOM 3120 O O . PRO B 1 183 ? -31.866 46.359 39.660 1.00 17.16 206 PRO B O 1
ATOM 3124 N N . THR B 1 184 ? -31.302 47.046 41.733 1.00 14.26 207 THR B N 1
ATOM 3125 C CA . THR B 1 184 ? -31.725 48.438 41.650 1.00 14.90 207 THR B CA 1
ATOM 3126 C C . THR B 1 184 ? -30.493 49.203 41.192 1.00 19.28 207 THR B C 1
ATOM 3127 O O . THR B 1 184 ? -29.422 48.604 41.088 1.00 17.12 207 THR B O 1
ATOM 3131 N N . LEU B 1 185 ? -30.594 50.530 41.035 1.00 17.53 208 LEU B N 1
ATOM 3132 C CA . LEU B 1 185 ? -29.445 51.360 40.662 1.00 16.87 208 LEU B CA 1
ATOM 3133 C C . LEU B 1 185 ? -28.334 51.217 41.719 1.00 20.95 208 LEU B C 1
ATOM 3134 O O . LEU B 1 185 ? -27.158 51.138 41.353 1.00 18.49 208 LEU B O 1
ATOM 3139 N N . GLU B 1 186 ? -28.713 51.111 43.021 1.00 19.68 209 GLU B N 1
ATOM 3140 C CA . GLU B 1 186 ? -27.765 50.913 44.134 1.00 19.55 209 GLU B CA 1
ATOM 3141 C C . GLU B 1 186 ? -26.920 49.643 43.923 1.00 21.47 209 GLU B C 1
ATOM 3142 O O . GLU B 1 186 ? -25.704 49.680 44.120 1.00 21.58 209 GLU B O 1
ATOM 3148 N N . GLY B 1 187 ? -27.563 48.549 43.521 1.00 16.02 210 GLY B N 1
ATOM 3149 C CA . GLY B 1 187 ? -26.881 47.299 43.220 1.00 14.86 210 GLY B CA 1
ATOM 3150 C C . GLY B 1 187 ? -25.990 47.426 42.000 1.00 20.05 210 GLY B C 1
ATOM 3151 O O . GLY B 1 187 ? -24.845 46.972 42.021 1.00 19.20 210 GLY B O 1
ATOM 3152 N N . TYR B 1 188 ? -26.496 48.084 40.930 1.00 18.14 211 TYR B N 1
ATOM 3153 C CA . TYR B 1 188 ? -25.713 48.294 39.703 1.00 17.09 211 TYR B CA 1
ATOM 3154 C C . TYR B 1 188 ? -24.455 49.114 39.950 1.00 20.72 211 TYR B C 1
ATOM 3155 O O . TYR B 1 188 ? -23.450 48.864 39.288 1.00 20.53 211 TYR B O 1
ATOM 3164 N N . LYS B 1 189 ? -24.506 50.079 40.885 1.00 16.73 212 LYS B N 1
ATOM 3165 C CA . LYS B 1 189 ? -23.357 50.918 41.225 1.00 16.97 212 LYS B CA 1
ATOM 3166 C C . LYS B 1 189 ? -22.265 50.086 41.954 1.00 20.59 212 LYS B C 1
ATOM 3167 O O . LYS B 1 189 ? -21.072 50.299 41.697 1.00 20.52 212 LYS B O 1
ATOM 3173 N N . ILE B 1 190 ? -22.668 49.107 42.799 1.00 15.98 213 ILE B N 1
ATOM 3174 C CA . ILE B 1 190 ? -21.725 48.185 43.460 1.00 15.30 213 ILE B CA 1
ATOM 3175 C C . ILE B 1 190 ? -21.031 47.354 42.358 1.00 18.34 213 ILE B C 1
ATOM 3176 O O . ILE B 1 190 ? -19.807 47.209 42.341 1.00 18.93 213 ILE B O 1
ATOM 3189 N N . GLU B 1 192 ? -20.757 48.080 39.129 1.00 13.94 215 GLU B N 1
ATOM 3190 C CA . GLU B 1 192 ? -19.983 48.944 38.244 1.00 13.45 215 GLU B CA 1
ATOM 3191 C C . GLU B 1 192 ? -18.568 49.100 38.731 1.00 20.78 215 GLU B C 1
ATOM 3192 O O . GLU B 1 192 ? -17.646 48.943 37.936 1.00 21.77 215 GLU B O 1
ATOM 3198 N N . LYS B 1 193 ? -18.392 49.362 40.035 1.00 18.41 216 LYS B N 1
ATOM 3199 C CA . LYS B 1 193 ? -17.081 49.559 40.654 1.00 19.38 216 LYS B CA 1
ATOM 3200 C C . LYS B 1 193 ? -16.211 48.301 40.519 1.00 23.74 216 LYS B C 1
ATOM 3201 O O . LYS B 1 193 ? -15.059 48.408 40.108 1.00 25.22 216 LYS B O 1
ATOM 3207 N N . ILE B 1 194 ? -16.784 47.114 40.809 1.00 19.02 217 ILE B N 1
ATOM 3208 C CA . ILE B 1 194 ? -16.084 45.823 40.764 1.00 18.88 217 ILE B CA 1
ATOM 3209 C C . ILE B 1 194 ? -15.706 45.418 39.315 1.00 21.79 217 ILE B C 1
ATOM 3210 O O . ILE B 1 194 ? -14.562 45.020 39.079 1.00 22.26 217 ILE B O 1
ATOM 3215 N N . VAL B 1 195 ? -16.652 45.512 38.369 1.00 17.35 218 VAL B N 1
ATOM 3216 C CA . VAL B 1 195 ? -16.404 45.102 36.982 1.00 16.54 218 VAL B CA 1
ATOM 3217 C C . VAL B 1 195 ? -15.427 46.064 36.276 1.00 20.83 218 VAL B C 1
ATOM 3218 O O . VAL B 1 195 ? -14.608 45.599 35.475 1.00 21.03 218 VAL B O 1
ATOM 3222 N N . LEU B 1 196 ? -15.472 47.378 36.592 1.00 16.99 219 LEU B N 1
ATOM 3223 C CA . LEU B 1 196 ? -14.555 48.328 35.961 1.00 17.14 219 LEU B CA 1
ATOM 3224 C C . LEU B 1 196 ? -13.111 48.035 36.365 1.00 23.57 219 LEU B C 1
ATOM 3225 O O . LEU B 1 196 ? -12.220 48.098 35.523 1.00 22.91 219 LEU B O 1
ATOM 3230 N N . GLU B 1 197 ? -12.894 47.674 37.646 1.00 22.60 220 GLU B N 1
ATOM 3231 C CA . GLU B 1 197 ? -11.576 47.329 38.183 1.00 23.63 220 GLU B CA 1
ATOM 3232 C C . GLU B 1 197 ? -11.068 46.043 37.519 1.00 27.42 220 GLU B C 1
ATOM 3233 O O . GLU B 1 197 ? -9.896 45.970 37.163 1.00 27.02 220 GLU B O 1
ATOM 3239 N N . ALA B 1 198 ? -11.957 45.045 37.331 1.00 24.66 221 ALA B N 1
ATOM 3240 C CA . ALA B 1 198 ? -11.607 43.765 36.695 1.00 23.58 221 ALA B CA 1
ATOM 3241 C C . ALA B 1 198 ? -11.240 43.951 35.215 1.00 26.90 221 ALA B C 1
ATOM 3242 O O . ALA B 1 198 ? -10.238 43.384 34.771 1.00 25.80 221 ALA B O 1
ATOM 3244 N N . ILE B 1 199 ? -12.026 44.772 34.468 1.00 22.19 222 ILE B N 1
ATOM 3245 C CA . ILE B 1 199 ? -11.792 45.044 33.049 1.00 21.20 222 ILE B CA 1
ATOM 3246 C C . ILE B 1 199 ? -10.450 45.784 32.865 1.00 26.85 222 ILE B C 1
ATOM 3247 O O . ILE B 1 199 ? -9.669 45.392 32.002 1.00 25.76 222 ILE B O 1
ATOM 3252 N N . HIS B 1 200 ? -10.193 46.841 33.667 1.00 26.38 223 HIS B N 1
ATOM 3253 C CA . HIS B 1 200 ? -8.970 47.643 33.550 1.00 29.00 223 HIS B CA 1
ATOM 3254 C C . HIS B 1 200 ? -7.700 46.823 33.879 1.00 31.47 223 HIS B C 1
ATOM 3255 O O . HIS B 1 200 ? -6.656 47.104 33.303 1.00 29.89 223 HIS B O 1
ATOM 3262 N N . LYS B 1 201 ? -7.805 45.787 34.738 1.00 28.93 224 LYS B N 1
ATOM 3263 C CA . LYS B 1 201 ? -6.673 44.907 35.070 1.00 29.75 224 LYS B CA 1
ATOM 3264 C C . LYS B 1 201 ? -6.483 43.822 33.962 1.00 34.72 224 LYS B C 1
ATOM 3265 O O . LYS B 1 201 ? -5.349 43.407 33.740 1.00 36.83 224 LYS B O 1
ATOM 3271 N N . THR B 1 202 ? -7.561 43.415 33.255 1.00 29.09 225 THR B N 1
ATOM 3272 C CA . THR B 1 202 ? -7.569 42.380 32.204 1.00 28.34 225 THR B CA 1
ATOM 3273 C C . THR B 1 202 ? -7.315 42.925 30.790 1.00 33.78 225 THR B C 1
ATOM 3274 O O . THR B 1 202 ? -6.607 42.276 30.010 1.00 34.42 225 THR B O 1
ATOM 3278 N N . VAL B 1 203 ? -7.951 44.057 30.439 1.00 30.10 226 VAL B N 1
ATOM 3279 C CA . VAL B 1 203 ? -7.921 44.641 29.096 1.00 30.56 226 VAL B CA 1
ATOM 3280 C C . VAL B 1 203 ? -7.050 45.883 29.073 1.00 35.53 226 VAL B C 1
ATOM 3281 O O . VAL B 1 203 ? -7.286 46.827 29.831 1.00 35.45 226 VAL B O 1
ATOM 3285 N N . LYS B 1 204 ? -6.069 45.899 28.164 1.00 33.54 227 LYS B N 1
ATOM 3286 C CA . LYS B 1 204 ? -5.155 47.035 28.016 1.00 37.26 227 LYS B CA 1
ATOM 3287 C C . LYS B 1 204 ? -5.231 47.589 26.600 1.00 55.01 227 LYS B C 1
ATOM 3288 O O . LYS B 1 204 ? -5.590 46.822 25.679 1.00 59.78 227 LYS B O 1
ATOM 3295 N N . GLY C 1 4 ? -39.987 20.934 30.151 1.00 27.38 27 GLY C N 1
ATOM 3296 C CA . GLY C 1 4 ? -39.219 19.693 30.198 1.00 26.07 27 GLY C CA 1
ATOM 3297 C C . GLY C 1 4 ? -37.739 19.886 29.931 1.00 26.99 27 GLY C C 1
ATOM 3298 O O . GLY C 1 4 ? -37.218 20.991 30.081 1.00 26.39 27 GLY C O 1
ATOM 3299 N N . ASP C 1 5 ? -37.058 18.803 29.543 1.00 21.26 28 ASP C N 1
ATOM 3300 C CA . ASP C 1 5 ? -35.620 18.767 29.256 1.00 19.40 28 ASP C CA 1
ATOM 3301 C C . ASP C 1 5 ? -35.417 19.096 27.781 1.00 20.12 28 ASP C C 1
ATOM 3302 O O . ASP C 1 5 ? -35.387 18.193 26.944 1.00 19.39 28 ASP C O 1
ATOM 3307 N N . TRP C 1 6 ? -35.293 20.405 27.468 1.00 15.20 29 TRP C N 1
ATOM 3308 C CA . TRP C 1 6 ? -35.179 20.957 26.115 1.00 14.32 29 TRP C CA 1
ATOM 3309 C C . TRP C 1 6 ? -34.047 20.308 25.287 1.00 16.81 29 TRP C C 1
ATOM 3310 O O . TRP C 1 6 ? -34.301 19.888 24.158 1.00 15.94 29 TRP C O 1
ATOM 3321 N N . ALA C 1 7 ? -32.823 20.231 25.833 1.00 12.34 30 ALA C N 1
ATOM 3322 C CA . ALA C 1 7 ? -31.668 19.684 25.095 1.00 11.14 30 ALA C CA 1
ATOM 3323 C C . ALA C 1 7 ? -31.642 18.152 25.140 1.00 16.40 30 ALA C C 1
ATOM 3324 O O . ALA C 1 7 ? -30.824 17.533 24.463 1.00 14.98 30 ALA C O 1
ATOM 3326 N N . GLN C 1 8 ? -32.543 17.546 25.937 1.00 14.84 31 GLN C N 1
ATOM 3327 C CA . GLN C 1 8 ? -32.662 16.105 26.144 1.00 15.29 31 GLN C CA 1
ATOM 3328 C C . GLN C 1 8 ? -31.339 15.500 26.657 1.00 20.02 31 GLN C C 1
ATOM 3329 O O . GLN C 1 8 ? -30.855 14.485 26.139 1.00 19.20 31 GLN C O 1
ATOM 3335 N N . PHE C 1 9 ? -30.780 16.122 27.712 1.00 15.52 32 PHE C N 1
ATOM 3336 C CA . PHE C 1 9 ? -29.584 15.628 28.409 1.00 14.48 32 PHE C CA 1
ATOM 3337 C C . PHE C 1 9 ? -29.865 14.267 29.072 1.00 18.31 32 PHE C C 1
ATOM 3338 O O . PHE C 1 9 ? -28.958 13.439 29.200 1.00 18.71 32 PHE C O 1
ATOM 3346 N N . GLY C 1 10 ? -31.121 14.068 29.463 1.00 15.76 33 GLY C N 1
ATOM 3347 C CA . GLY C 1 10 ? -31.606 12.856 30.121 1.00 16.04 33 GLY C CA 1
ATOM 3348 C C . GLY C 1 10 ? -31.645 11.615 29.247 1.00 20.98 33 GLY C C 1
ATOM 3349 O O . GLY C 1 10 ? -31.671 10.504 29.775 1.00 19.94 33 GLY C O 1
ATOM 3350 N N . ARG C 1 11 ? -31.658 11.780 27.900 1.00 17.28 34 ARG C N 1
ATOM 3351 C CA . ARG C 1 11 ? -31.706 10.638 26.985 1.00 16.69 34 ARG C CA 1
ATOM 3352 C C . ARG C 1 11 ? -30.471 9.743 27.123 1.00 20.17 34 ARG C C 1
ATOM 3353 O O . ARG C 1 11 ? -30.636 8.527 27.178 1.00 21.08 34 ARG C O 1
ATOM 3361 N N . TYR C 1 12 ? -29.262 10.323 27.186 1.00 15.68 35 TYR C N 1
ATOM 3362 C CA . TYR C 1 12 ? -28.035 9.514 27.250 1.00 15.67 35 TYR C CA 1
ATOM 3363 C C . TYR C 1 12 ? -27.196 9.725 28.509 1.00 21.10 35 TYR C C 1
ATOM 3364 O O . TYR C 1 12 ? -26.125 9.105 28.600 1.00 21.62 35 TYR C O 1
ATOM 3373 N N . ALA C 1 13 ? -27.654 10.552 29.481 1.00 17.42 36 ALA C N 1
ATOM 3374 C CA . ALA C 1 13 ? -26.906 10.828 30.720 1.00 18.00 36 ALA C CA 1
ATOM 3375 C C . ALA C 1 13 ? -26.433 9.535 31.426 1.00 24.37 36 ALA C C 1
ATOM 3376 O O . ALA C 1 13 ? -25.252 9.425 31.776 1.00 24.75 36 ALA C O 1
ATOM 3378 N N . GLU C 1 14 ? -27.341 8.553 31.571 1.00 20.79 37 GLU C N 1
ATOM 3379 C CA . GLU C 1 14 ? -27.047 7.272 32.210 1.00 21.99 37 GLU C CA 1
ATOM 3380 C C . GLU C 1 14 ? -26.168 6.391 31.326 1.00 24.97 37 GLU C C 1
ATOM 3381 O O . GLU C 1 14 ? -25.191 5.828 31.830 1.00 26.26 37 GLU C O 1
ATOM 3387 N N . ALA C 1 15 ? -26.485 6.30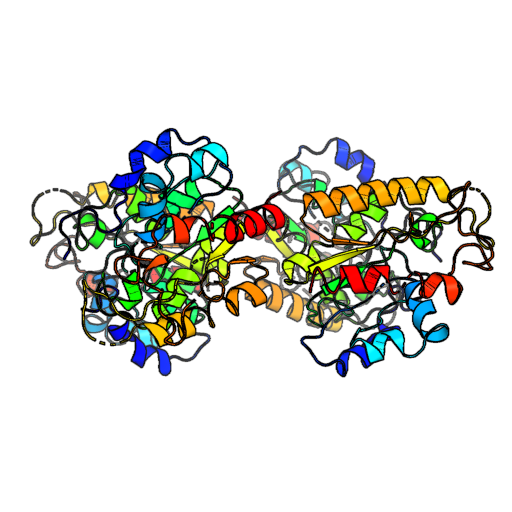3 30.019 1.00 20.52 38 ALA C N 1
ATOM 3388 C CA . ALA C 1 15 ? -25.718 5.514 29.040 1.00 20.59 38 ALA C CA 1
ATOM 3389 C C . ALA C 1 15 ? -24.244 5.950 28.987 1.00 22.59 38 ALA C C 1
ATOM 3390 O O . ALA C 1 15 ? -23.363 5.102 28.921 1.00 22.14 38 ALA C O 1
ATOM 3392 N N . ASN C 1 16 ? -23.981 7.263 29.100 1.00 18.98 39 ASN C N 1
ATOM 3393 C CA . ASN C 1 16 ? -22.629 7.847 29.075 1.00 19.50 39 ASN C CA 1
ATOM 3394 C C . ASN C 1 16 ? -21.733 7.335 30.207 1.00 26.21 39 ASN C C 1
ATOM 3395 O O . ASN C 1 16 ? -20.525 7.235 30.008 1.00 25.08 39 ASN C O 1
ATOM 3400 N N . LYS C 1 17 ? -22.329 7.007 31.381 1.00 23.71 40 LYS C N 1
ATOM 3401 C CA . LYS C 1 17 ? -21.624 6.533 32.572 1.00 24.15 40 LYS C CA 1
ATOM 3402 C C . LYS C 1 17 ? -20.955 5.152 32.389 1.00 28.75 40 LYS C C 1
ATOM 3403 O O . LYS C 1 17 ? -20.064 4.824 33.169 1.00 29.95 40 LYS C O 1
ATOM 3409 N N . THR C 1 18 ? -21.352 4.355 31.376 1.00 25.02 41 THR C N 1
ATOM 3410 C CA . THR C 1 18 ? -20.751 3.033 31.154 1.00 26.15 41 THR C CA 1
ATOM 3411 C C . THR C 1 18 ? -20.014 2.951 29.792 1.00 30.61 41 THR C C 1
ATOM 3412 O O . THR C 1 18 ? -19.514 1.881 29.422 1.00 30.62 41 THR C O 1
ATOM 3416 N N . VAL C 1 19 ? -19.916 4.084 29.069 1.00 26.25 42 VAL C N 1
ATOM 3417 C CA . VAL C 1 19 ? -19.138 4.167 27.827 1.00 25.77 42 VAL C CA 1
ATOM 3418 C C . VAL C 1 19 ? -17.662 4.163 28.234 1.00 27.90 42 VAL C C 1
ATOM 3419 O O . VAL C 1 19 ? -17.299 4.864 29.178 1.00 25.46 42 VAL C O 1
ATOM 3423 N N . LYS C 1 20 ? -16.827 3.358 27.562 1.00 25.83 43 LYS C N 1
ATOM 3424 C CA . LYS C 1 20 ? -15.391 3.346 27.846 1.00 27.11 43 LYS C CA 1
ATOM 3425 C C . LYS C 1 20 ? -14.804 4.665 27.322 1.00 32.40 43 LYS C C 1
ATOM 3426 O O . LYS C 1 20 ? -14.998 5.001 26.149 1.00 31.38 43 LYS C O 1
ATOM 3430 N N . VAL C 1 21 ? -14.144 5.434 28.204 1.00 29.75 44 VAL C N 1
ATOM 3431 C CA . VAL C 1 21 ? -13.557 6.728 27.860 1.00 28.61 44 VAL C CA 1
ATOM 3432 C C . VAL C 1 21 ? -12.024 6.657 28.073 1.00 34.17 44 VAL C C 1
ATOM 3433 O O . VAL C 1 21 ? -11.602 6.211 29.138 1.00 35.55 44 VAL C O 1
ATOM 3437 N N . PRO C 1 22 ? -11.171 7.064 27.097 1.00 30.30 45 PRO C N 1
ATOM 3438 C CA . PRO C 1 22 ? -11.501 7.637 25.776 1.00 28.67 45 PRO C CA 1
ATOM 3439 C C . PRO C 1 22 ? -12.182 6.632 24.851 1.00 31.26 45 PRO C C 1
ATOM 3440 O O . PRO C 1 22 ? -11.891 5.431 24.898 1.00 30.84 45 PRO C O 1
ATOM 3444 N N . SER C 1 23 ? -13.134 7.136 24.049 1.00 25.63 46 SER C N 1
ATOM 3445 C CA . SER C 1 23 ? -13.918 6.344 23.113 1.00 24.28 46 SER C CA 1
ATOM 3446 C C . SER C 1 23 ? -13.335 6.448 21.701 1.00 26.50 46 SER C C 1
ATOM 3447 O O . SER C 1 23 ? -12.314 7.114 21.493 1.00 25.66 46 SER C O 1
ATOM 3450 N N . ASN C 1 24 ? -13.952 5.748 20.746 1.00 21.74 47 ASN C N 1
ATOM 3451 C CA . ASN C 1 24 ? -13.479 5.695 19.369 1.00 20.85 47 ASN C CA 1
ATOM 3452 C C . ASN C 1 24 ? -14.127 6.814 18.518 1.00 23.16 47 ASN C C 1
ATOM 3453 O O . ASN C 1 24 ? -13.514 7.874 18.317 1.00 22.68 47 ASN C O 1
ATOM 3458 N N . VAL C 1 25 ? -15.355 6.575 18.031 1.00 16.98 48 VAL C N 1
ATOM 3459 C CA . VAL C 1 25 ? -16.090 7.523 17.200 1.00 15.48 48 VAL C CA 1
ATOM 3460 C C . VAL C 1 25 ? -17.504 7.680 17.747 1.00 17.63 48 VAL C C 1
ATOM 3461 O O . VAL C 1 25 ? -18.201 6.682 17.952 1.00 14.09 48 VAL C O 1
ATOM 3465 N N . VAL C 1 26 ? -17.930 8.947 17.939 1.00 14.04 49 VAL C N 1
ATOM 3466 C CA . VAL C 1 26 ? -19.276 9.280 18.383 1.00 12.17 49 VAL C CA 1
ATOM 3467 C C . VAL C 1 26 ? -20.041 9.811 17.174 1.00 16.49 49 VAL C C 1
ATOM 3468 O O . VAL C 1 26 ? -19.519 10.667 16.457 1.00 14.85 49 VAL C O 1
ATOM 3472 N N . PHE C 1 27 ? -21.280 9.301 16.951 1.00 12.41 50 PHE C N 1
ATOM 3473 C CA . PHE C 1 27 ? -22.175 9.783 15.901 1.00 10.95 50 PHE C CA 1
ATOM 3474 C C . PHE C 1 27 ? -23.169 10.738 16.544 1.00 15.64 50 PHE C C 1
ATOM 3475 O O . PHE C 1 27 ? -24.021 10.307 17.330 1.00 15.18 50 PHE C O 1
ATOM 3496 N N . GLY C 1 29 ? -26.174 13.479 16.064 1.00 14.17 52 GLY C N 1
ATOM 3497 C CA . GLY C 1 29 ? -27.215 13.772 15.103 1.00 13.88 52 GLY C CA 1
ATOM 3498 C C . GLY C 1 29 ? -28.631 13.844 15.613 1.00 17.93 52 GLY C C 1
ATOM 3499 O O . GLY C 1 29 ? -28.892 13.864 16.821 1.00 19.18 52 GLY C O 1
ATOM 3500 N N . ASN C 1 30 ? -29.542 13.890 14.652 1.00 14.95 53 ASN C N 1
ATOM 3501 C CA . ASN C 1 30 ? -30.981 14.010 14.808 1.00 15.22 53 ASN C CA 1
ATOM 3502 C C . ASN C 1 30 ? -31.683 12.660 14.583 1.00 18.38 53 ASN C C 1
ATOM 3503 O O . ASN C 1 30 ? -31.122 11.619 14.917 1.00 16.32 53 ASN C O 1
ATOM 3508 N N . SER C 1 31 ? -32.905 12.688 14.005 1.00 16.84 54 SER C N 1
ATOM 3509 C CA . SER C 1 31 ? -33.729 11.516 13.723 1.00 17.59 54 SER C CA 1
ATOM 3510 C C . SER C 1 31 ? -33.076 10.551 12.736 1.00 19.36 54 SER C C 1
ATOM 3511 O O . SER C 1 31 ? -33.315 9.347 12.821 1.00 18.53 54 SER C O 1
ATOM 3514 N N . ILE C 1 32 ? -32.264 11.070 11.797 1.00 15.72 55 ILE C N 1
ATOM 3515 C CA . ILE C 1 32 ? -31.577 10.204 10.823 1.00 15.00 55 ILE C CA 1
ATOM 3516 C C . ILE C 1 32 ? -30.533 9.347 11.556 1.00 18.88 55 ILE C C 1
ATOM 3517 O O . ILE C 1 32 ? -30.462 8.141 11.309 1.00 19.33 55 ILE C O 1
ATOM 3522 N N . THR C 1 33 ? -29.780 9.942 12.499 1.00 14.93 56 THR C N 1
ATOM 3523 C CA . THR C 1 33 ? -28.809 9.169 13.292 1.00 14.31 56 THR C CA 1
ATOM 3524 C C . THR C 1 33 ? -29.579 8.284 14.271 1.00 17.79 56 THR C C 1
ATOM 3525 O O . THR C 1 33 ? -29.232 7.114 14.404 1.00 16.80 56 THR C O 1
ATOM 3529 N N . ASP C 1 34 ? -30.650 8.828 14.912 1.00 16.84 57 ASP C N 1
ATOM 3530 C CA . ASP C 1 34 ? -31.482 8.084 15.886 1.00 18.60 57 ASP C CA 1
ATOM 3531 C C . ASP C 1 34 ? -32.212 6.904 15.237 1.00 23.61 57 ASP C C 1
ATOM 3532 O O . ASP C 1 34 ? -32.450 5.916 15.914 1.00 25.75 57 ASP C O 1
ATOM 3537 N N . GLY C 1 35 ? -32.514 6.979 13.948 1.00 18.56 58 GLY C N 1
ATOM 3538 C CA . GLY C 1 35 ? -33.186 5.878 13.244 1.00 17.95 58 GLY C CA 1
ATOM 3539 C C . GLY C 1 35 ? -32.231 4.816 12.713 1.00 18.40 58 GLY C C 1
ATOM 3540 O O . GLY C 1 35 ? -32.665 3.784 12.171 1.00 15.89 58 GLY C O 1
ATOM 3541 N N . TRP C 1 36 ? -30.912 5.068 12.839 1.00 14.38 59 TRP C N 1
ATOM 3542 C CA . TRP C 1 36 ? -29.919 4.123 12.359 1.00 14.57 59 TRP C CA 1
ATOM 3543 C C . TRP C 1 36 ? -29.980 2.789 13.138 1.00 22.63 59 TRP C C 1
ATOM 3544 O O . TRP C 1 36 ? -30.027 1.754 12.491 1.00 22.13 59 TRP C O 1
ATOM 3555 N N . TRP C 1 37 ? -30.095 2.810 14.489 1.00 24.29 60 TRP C N 1
ATOM 3556 C CA . TRP C 1 37 ? -30.192 1.599 15.331 1.00 26.31 60 TRP C CA 1
ATOM 3557 C C . TRP C 1 37 ? -31.439 0.762 14.993 1.00 30.82 60 TRP C C 1
ATOM 3558 O O . TRP C 1 37 ? -31.238 -0.410 14.709 1.00 32.64 60 TRP C O 1
ATOM 3569 N N . PRO C 1 38 ? -32.708 1.266 14.948 1.00 26.75 61 PRO C N 1
ATOM 3570 C CA . PRO C 1 38 ? -33.825 0.362 14.591 1.00 27.15 61 PRO C CA 1
ATOM 3571 C C . PRO C 1 38 ? -33.671 -0.281 13.205 1.00 30.33 61 PRO C C 1
ATOM 3572 O O . PRO C 1 38 ? -34.160 -1.391 13.009 1.00 31.37 61 PRO C O 1
ATOM 3576 N N . ALA C 1 39 ? -32.991 0.398 12.258 1.00 24.02 62 ALA C N 1
ATOM 3577 C CA . ALA C 1 39 ? -32.783 -0.142 10.908 1.00 22.86 62 ALA C CA 1
ATOM 3578 C C . ALA C 1 39 ? -31.667 -1.182 10.874 1.00 25.92 62 ALA C C 1
ATOM 3579 O O . ALA C 1 39 ? -31.791 -2.174 10.162 1.00 26.16 62 ALA C O 1
ATOM 3581 N N . ASP C 1 40 ? -30.572 -0.944 11.621 1.00 22.27 63 ASP C N 1
ATOM 3582 C CA . ASP C 1 40 ? -29.402 -1.835 11.672 1.00 22.60 63 ASP C CA 1
ATOM 3583 C C . ASP C 1 40 ? -28.842 -1.829 13.096 1.00 28.59 63 ASP C C 1
ATOM 3584 O O . ASP C 1 40 ? -27.879 -1.116 13.373 1.00 26.12 63 ASP C O 1
ATOM 3589 N N . SER C 1 41 ? -29.464 -2.633 13.993 1.00 27.60 64 SER C N 1
ATOM 3590 C CA . SER C 1 41 ? -29.194 -2.697 15.433 1.00 28.46 64 SER C CA 1
ATOM 3591 C C . SER C 1 41 ? -27.733 -2.950 15.820 1.00 32.04 64 SER C C 1
ATOM 3592 O O . SER C 1 41 ? -27.355 -2.556 16.922 1.00 32.91 64 SER C O 1
ATOM 3595 N N . THR C 1 42 ? -26.912 -3.544 14.933 1.00 27.71 65 THR C N 1
ATOM 3596 C CA . THR C 1 42 ? -25.517 -3.848 15.258 1.00 27.02 65 THR C CA 1
ATOM 3597 C C . THR C 1 42 ? -24.477 -2.963 14.548 1.00 28.47 65 THR C C 1
ATOM 3598 O O . THR C 1 42 ? -23.282 -3.167 14.789 1.00 27.46 65 THR C O 1
ATOM 3602 N N . PHE C 1 43 ? -24.889 -1.980 13.716 1.00 23.32 66 PHE C N 1
ATOM 3603 C CA . PHE C 1 43 ? -23.939 -1.109 12.995 1.00 22.15 66 PHE C CA 1
ATOM 3604 C C . PHE C 1 43 ? -22.941 -0.400 13.929 1.00 23.79 66 PHE C C 1
ATOM 3605 O O . PHE C 1 43 ? -21.749 -0.348 13.604 1.00 23.13 66 PHE C O 1
ATOM 3613 N N . PHE C 1 44 ? -23.428 0.176 15.048 1.00 19.29 67 PHE C N 1
ATOM 3614 C CA . PHE C 1 44 ? -22.560 0.892 15.974 1.00 18.39 67 PHE C CA 1
ATOM 3615 C C . PHE C 1 44 ? -21.696 -0.074 16.795 1.00 19.96 67 PHE C C 1
ATOM 3616 O O . PHE C 1 44 ? -20.480 0.121 16.884 1.00 17.84 67 PHE C O 1
ATOM 3624 N N . ILE C 1 45 ? -22.308 -1.130 17.355 1.00 17.59 68 ILE C N 1
ATOM 3625 C CA . ILE C 1 45 ? -21.594 -2.123 18.174 1.00 17.78 68 ILE C CA 1
ATOM 3626 C C . ILE C 1 45 ? -20.478 -2.862 17.393 1.00 20.77 68 ILE C C 1
ATOM 3627 O O . ILE C 1 45 ? -19.372 -2.996 17.927 1.00 18.74 68 ILE C O 1
ATOM 3632 N N . ARG C 1 46 ? -20.747 -3.332 16.157 1.00 18.78 69 ARG C N 1
ATOM 3633 C CA . ARG C 1 46 ? -19.747 -4.087 15.388 1.00 20.14 69 ARG C CA 1
ATOM 3634 C C . ARG C 1 46 ? -18.543 -3.230 14.965 1.00 24.20 69 ARG C C 1
ATOM 3635 O O . ARG C 1 46 ? -17.474 -3.781 14.713 1.00 26.82 69 ARG C O 1
ATOM 3643 N N . ASN C 1 47 ? -18.692 -1.907 14.937 1.00 18.93 70 ASN C N 1
ATOM 3644 C CA . ASN C 1 47 ? -17.609 -0.997 14.558 1.00 18.16 70 ASN C CA 1
ATOM 3645 C C . ASN C 1 47 ? -17.028 -0.222 15.747 1.00 22.64 70 ASN C C 1
ATOM 3646 O O . ASN C 1 47 ? -16.104 0.577 15.560 1.00 22.42 70 ASN C O 1
ATOM 3651 N N . ASN C 1 48 ? -17.564 -0.456 16.960 1.00 19.70 71 ASN C N 1
ATOM 3652 C CA . ASN C 1 48 ? -17.188 0.253 18.194 1.00 19.88 71 ASN C CA 1
ATOM 3653 C C . ASN C 1 48 ? -17.460 1.761 18.025 1.00 21.53 71 ASN C C 1
ATOM 3654 O O . ASN C 1 48 ? -16.589 2.608 18.270 1.00 21.72 71 ASN C O 1
ATOM 3659 N N . PHE C 1 49 ? -18.677 2.083 17.556 1.00 17.34 72 PHE C N 1
ATOM 3660 C CA . PHE C 1 49 ? -19.142 3.468 17.408 1.00 16.26 72 PHE C CA 1
ATOM 3661 C C . PHE C 1 49 ? -20.158 3.777 18.499 1.00 21.34 72 PHE C C 1
ATOM 3662 O O . PHE C 1 49 ? -20.873 2.877 18.933 1.00 22.38 72 PHE C O 1
ATOM 3670 N N . VAL C 1 50 ? -20.221 5.040 18.947 1.00 17.70 73 VAL C N 1
ATOM 3671 C CA . VAL C 1 50 ? -21.164 5.465 19.992 1.00 17.13 73 VAL C CA 1
ATOM 3672 C C . VAL C 1 50 ? -22.275 6.251 19.309 1.00 21.08 73 VAL C C 1
ATOM 3673 O O . VAL C 1 50 ? -22.010 7.270 18.672 1.00 20.49 73 VAL C O 1
ATOM 3677 N N . ASP C 1 51 ? -23.507 5.760 19.411 1.00 17.98 74 ASP C N 1
ATOM 3678 C CA . ASP C 1 51 ? -24.689 6.383 18.810 1.00 17.09 74 ASP C CA 1
ATOM 3679 C C . ASP C 1 51 ? -25.284 7.423 19.772 1.00 19.75 74 ASP C C 1
ATOM 3680 O O . ASP C 1 51 ? -25.752 7.084 20.856 1.00 19.16 74 ASP C O 1
ATOM 3685 N N . ARG C 1 52 ? -25.244 8.697 19.365 1.00 17.25 75 ARG C N 1
ATOM 3686 C CA . ARG C 1 52 ? -25.782 9.779 20.186 1.00 17.19 75 ARG C CA 1
ATOM 3687 C C . ARG C 1 52 ? -26.790 10.654 19.386 1.00 19.18 75 ARG C C 1
ATOM 3688 O O . ARG C 1 52 ? -26.922 11.848 19.642 1.00 18.94 75 ARG C O 1
ATOM 3696 N N . GLY C 1 53 ? -27.527 10.027 18.470 1.00 15.00 76 GLY C N 1
ATOM 3697 C CA . GLY C 1 53 ? -28.570 10.696 17.702 1.00 12.93 76 GLY C CA 1
ATOM 3698 C C . GLY C 1 53 ? -29.843 10.849 18.509 1.00 13.92 76 GLY C C 1
ATOM 3699 O O . GLY C 1 53 ? -30.221 9.940 19.246 1.00 13.62 76 GLY C O 1
ATOM 3700 N N . ILE C 1 54 ? -30.522 12.005 18.401 1.00 10.12 77 ILE C N 1
ATOM 3701 C CA . ILE C 1 54 ? -31.795 12.208 19.121 1.00 8.87 77 ILE C CA 1
ATOM 3702 C C . ILE C 1 54 ? -32.829 12.782 18.158 1.00 11.80 77 ILE C C 1
ATOM 3703 O O . ILE C 1 54 ? -32.635 13.882 17.645 1.00 9.19 77 ILE C O 1
ATOM 3708 N N . SER C 1 55 ? -33.939 12.036 17.959 1.00 9.59 78 SER C N 1
ATOM 3709 C CA A SER C 1 55 ? -35.028 12.426 17.068 0.50 10.21 78 SER C CA 1
ATOM 3710 C CA B SER C 1 55 ? -35.035 12.424 17.074 0.50 10.30 78 SER C CA 1
ATOM 3711 C C . SER C 1 55 ? -35.502 13.862 17.314 1.00 14.40 78 SER C C 1
ATOM 3712 O O . SER C 1 55 ? -35.605 14.301 18.475 1.00 14.79 78 SER C O 1
ATOM 3717 N N . GLY C 1 56 ? -35.756 14.575 16.213 1.00 11.53 79 GLY C N 1
ATOM 3718 C CA . GLY C 1 56 ? -36.284 15.938 16.190 1.00 11.85 79 GLY C CA 1
ATOM 3719 C C . GLY C 1 56 ? -35.372 17.084 16.587 1.00 16.79 79 GLY C C 1
ATOM 3720 O O . GLY C 1 56 ? -35.788 18.244 16.510 1.00 16.17 79 GLY C O 1
ATOM 3721 N N . GLN C 1 57 ? -34.119 16.792 16.974 1.00 12.75 80 GLN C N 1
ATOM 3722 C CA . GLN C 1 57 ? -33.196 17.837 17.425 1.00 12.42 80 GLN C CA 1
ATOM 3723 C C . GLN C 1 57 ? -32.673 18.695 16.298 1.00 16.49 80 GLN C C 1
ATOM 3724 O O . GLN C 1 57 ? -32.450 18.215 15.185 1.00 18.07 80 GLN C O 1
ATOM 3730 N N . THR C 1 58 ? -32.489 19.982 16.596 1.00 12.70 81 THR C N 1
ATOM 3731 C CA . THR C 1 58 ? -31.890 20.940 15.678 1.00 12.37 81 THR C CA 1
ATOM 3732 C C . THR C 1 58 ? -30.437 21.148 16.108 1.00 14.74 81 THR C C 1
ATOM 3733 O O . THR C 1 58 ? -30.035 20.615 17.141 1.00 13.44 81 THR C O 1
ATOM 3737 N N . THR C 1 59 ? -29.671 21.954 15.354 1.00 11.13 82 THR C N 1
ATOM 3738 C CA . THR C 1 59 ? -28.270 22.244 15.671 1.00 11.22 82 THR C CA 1
ATOM 3739 C C . THR C 1 59 ? -28.151 22.981 17.020 1.00 15.54 82 THR C C 1
ATOM 3740 O O . THR C 1 59 ? -27.105 22.891 17.648 1.00 16.43 82 THR C O 1
ATOM 3744 N N . SER C 1 60 ? -29.214 23.704 17.462 1.00 12.81 83 SER C N 1
ATOM 3745 C CA . SER C 1 60 ? -29.209 24.427 18.748 1.00 11.96 83 SER C CA 1
ATOM 3746 C C . SER C 1 60 ? -29.142 23.461 19.932 1.00 15.69 83 SER C C 1
ATOM 3747 O O . SER C 1 60 ? -28.252 23.630 20.770 1.00 14.38 83 SER C O 1
ATOM 3750 N N . GLU C 1 61 ? -30.028 22.431 19.996 1.00 13.47 84 GLU C N 1
ATOM 3751 C CA . GLU C 1 61 ? -29.993 21.434 21.092 1.00 12.10 84 GLU C CA 1
ATOM 3752 C C . GLU C 1 61 ? -28.684 20.658 21.046 1.00 14.79 84 GLU C C 1
ATOM 3753 O O . GLU C 1 61 ? -28.1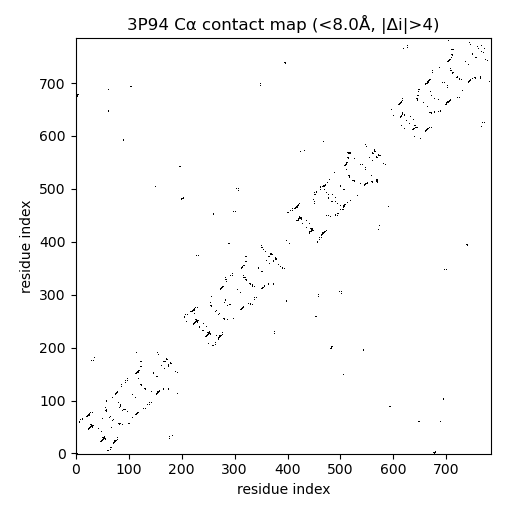28 20.329 22.088 1.00 15.13 84 GLU C O 1
ATOM 3767 N N . LEU C 1 63 ? -25.684 21.680 19.842 1.00 11.24 86 LEU C N 1
ATOM 3768 C CA . LEU C 1 63 ? -24.571 22.489 20.351 1.00 10.00 86 LEU C CA 1
ATOM 3769 C C . LEU C 1 63 ? -24.557 22.471 21.897 1.00 10.02 86 LEU C C 1
ATOM 3770 O O . LEU C 1 63 ? -23.486 22.368 22.489 1.00 10.71 86 LEU C O 1
ATOM 3775 N N . VAL C 1 64 ? -25.734 22.533 22.529 1.00 6.86 87 VAL C N 1
ATOM 3776 C CA . VAL C 1 64 ? -25.855 22.530 23.991 1.00 7.68 87 VAL C CA 1
ATOM 3777 C C . VAL C 1 64 ? -25.522 21.113 24.566 1.00 14.82 87 VAL C C 1
ATOM 3778 O O . VAL C 1 64 ? -24.797 21.006 25.571 1.00 15.83 87 VAL C O 1
ATOM 3782 N N . ARG C 1 65 ? -25.972 20.056 23.897 1.00 11.25 88 ARG C N 1
ATOM 3783 C CA . ARG C 1 65 ? -25.776 18.670 24.341 1.00 12.53 88 ARG C CA 1
ATOM 3784 C C . ARG C 1 65 ? -24.354 18.145 23.965 1.00 16.00 88 ARG C C 1
ATOM 3785 O O . ARG C 1 65 ? -23.936 17.095 24.458 1.00 14.95 88 ARG C O 1
ATOM 3793 N N . PHE C 1 66 ? -23.634 18.874 23.080 1.00 12.70 89 PHE C N 1
ATOM 3794 C CA . PHE C 1 66 ? -22.313 18.509 22.560 1.00 12.08 89 PHE C CA 1
ATOM 3795 C C . PHE C 1 66 ? -21.288 18.189 23.657 1.00 15.24 89 PHE C C 1
ATOM 3796 O O . PHE C 1 66 ? -20.528 17.238 23.507 1.00 14.37 89 PHE C O 1
ATOM 3804 N N . ARG C 1 67 ? -21.245 18.983 24.735 1.00 12.63 90 ARG C N 1
ATOM 3805 C CA . ARG C 1 67 ? -20.286 18.787 25.822 1.00 13.28 90 ARG C CA 1
ATOM 3806 C C . ARG C 1 67 ? -20.514 17.424 26.513 1.00 17.71 90 ARG C C 1
ATOM 3807 O O . ARG C 1 67 ? -19.546 16.691 26.737 1.00 18.07 90 ARG C O 1
ATOM 3815 N N . GLN C 1 68 ? -21.775 17.071 26.801 1.00 13.95 91 GLN C N 1
ATOM 3816 C CA . GLN C 1 68 ? -22.086 15.803 27.473 1.00 14.18 91 GLN C CA 1
ATOM 3817 C C . GLN C 1 68 ? -21.884 14.606 26.558 1.00 18.25 91 GLN C C 1
ATOM 3818 O O . GLN C 1 68 ? -21.176 13.684 26.914 1.00 19.27 91 GLN C O 1
ATOM 3824 N N . ASP C 1 69 ? -22.535 14.603 25.407 1.00 14.35 92 ASP C N 1
ATOM 3825 C CA . ASP C 1 69 ? -22.571 13.449 24.515 1.00 13.13 92 ASP C CA 1
ATOM 3826 C C . ASP C 1 69 ? -21.413 13.350 23.526 1.00 17.29 92 ASP C C 1
ATOM 3827 O O . ASP C 1 69 ? -21.342 12.347 22.805 1.00 18.13 92 ASP C O 1
ATOM 3832 N N . VAL C 1 70 ? -20.483 14.331 23.499 1.00 12.77 93 VAL C N 1
ATOM 3833 C CA . VAL C 1 70 ? -19.311 14.239 22.618 1.00 11.72 93 VAL C CA 1
ATOM 3834 C C . VAL C 1 70 ? -18.036 14.522 23.399 1.00 15.83 93 VAL C C 1
ATOM 3835 O O . VAL C 1 70 ? -17.242 13.606 23.572 1.00 15.10 93 VAL C O 1
ATOM 3839 N N . ILE C 1 71 ? -17.823 15.786 23.850 1.00 12.58 94 ILE C N 1
ATOM 3840 C CA . ILE C 1 71 ? -16.600 16.211 24.542 1.00 14.49 94 ILE C CA 1
ATOM 3841 C C . ILE C 1 71 ? -16.281 15.315 25.746 1.00 21.04 94 ILE C C 1
ATOM 3842 O O . ILE C 1 71 ? -15.151 14.828 25.845 1.00 22.70 94 ILE C O 1
ATOM 3847 N N . ASN C 1 72 ? -17.258 15.086 26.631 1.00 16.83 95 ASN C N 1
ATOM 3848 C CA . ASN C 1 72 ? -17.027 14.297 27.850 1.00 18.36 95 ASN C CA 1
ATOM 3849 C C . ASN C 1 72 ? -16.758 12.800 27.574 1.00 21.03 95 ASN C C 1
ATOM 3850 O O . ASN C 1 72 ? -16.249 12.116 28.461 1.00 20.18 95 ASN C O 1
ATOM 3855 N N . LEU C 1 73 ? -17.047 12.310 26.345 1.00 15.71 96 LEU C N 1
ATOM 3856 C CA . LEU C 1 73 ? -16.768 10.919 25.975 1.00 15.52 96 LEU C CA 1
ATOM 3857 C C . LEU C 1 73 ? -15.354 10.774 25.396 1.00 20.95 96 LEU C C 1
ATOM 3858 O O . LEU C 1 73 ? -14.914 9.650 25.141 1.00 23.27 96 LEU C O 1
ATOM 3863 N N . LYS C 1 74 ? -14.635 11.903 25.222 1.00 17.18 97 LYS C N 1
ATOM 3864 C CA . LYS C 1 74 ? -13.255 11.995 24.703 1.00 18.19 97 LYS C CA 1
ATOM 3865 C C . LYS C 1 74 ? -13.031 11.056 23.468 1.00 23.48 97 LYS C C 1
ATOM 3866 O O . LYS C 1 74 ? -12.155 10.190 23.508 1.00 22.88 97 LYS C O 1
ATOM 3872 N N . PRO C 1 75 ? -13.833 11.161 22.384 1.00 19.74 98 PRO C N 1
ATOM 3873 C CA . PRO C 1 75 ? -13.599 10.279 21.235 1.00 19.50 98 PRO C CA 1
ATOM 3874 C C . PRO C 1 75 ? -12.443 10.766 20.366 1.00 23.16 98 PRO C C 1
ATOM 3875 O O . PRO C 1 75 ? -12.035 11.930 20.454 1.00 23.26 98 PRO C O 1
ATOM 3879 N N . LYS C 1 76 ? -11.958 9.884 19.484 1.00 19.15 99 LYS C N 1
ATOM 3880 C CA . LYS C 1 76 ? -10.938 10.233 18.497 1.00 18.34 99 LYS C CA 1
ATOM 3881 C C . LYS C 1 76 ? -11.573 11.178 17.465 1.00 19.04 99 LYS C C 1
ATOM 3882 O O . LYS C 1 76 ? -10.942 12.124 16.998 1.00 17.50 99 LYS C O 1
ATOM 3888 N N . ALA C 1 77 ? -12.844 10.909 17.127 1.00 15.14 100 ALA C N 1
ATOM 3889 C CA . ALA C 1 77 ? -13.584 11.681 16.148 1.00 14.53 100 ALA C CA 1
ATOM 3890 C C . ALA C 1 77 ? -15.070 11.738 16.451 1.00 16.85 100 ALA C C 1
ATOM 3891 O O . ALA C 1 77 ? -15.602 10.907 17.192 1.00 15.34 100 ALA C O 1
ATOM 3893 N N . VAL C 1 78 ? -15.735 12.736 15.854 1.00 13.01 101 VAL C N 1
ATOM 3894 C CA . VAL C 1 78 ? -17.176 12.916 15.951 1.00 11.91 101 VAL C CA 1
ATOM 3895 C C . VAL C 1 78 ? -17.728 13.030 14.530 1.00 14.61 101 VAL C C 1
ATOM 3896 O O . VAL C 1 78 ? -17.175 13.760 13.707 1.00 12.72 101 VAL C O 1
ATOM 3900 N N . VAL C 1 79 ? -18.781 12.267 14.240 1.00 11.47 102 VAL C N 1
ATOM 3901 C CA . VAL C 1 79 ? -19.461 12.284 12.945 1.00 11.93 102 VAL C CA 1
ATOM 3902 C C . VAL C 1 79 ? -20.717 13.125 13.150 1.00 17.10 102 VAL C C 1
ATOM 3903 O O . VAL C 1 79 ? -21.564 12.748 13.963 1.00 15.83 102 VAL C O 1
ATOM 3907 N N . ILE C 1 80 ? -20.801 14.298 12.481 1.00 14.02 103 ILE C N 1
ATOM 3908 C CA . ILE C 1 80 ? -21.932 15.202 12.681 1.00 12.96 103 ILE C CA 1
ATOM 3909 C C . ILE C 1 80 ? -22.834 15.224 11.466 1.00 17.77 103 ILE C C 1
ATOM 3910 O O . ILE C 1 80 ? -22.396 15.574 10.380 1.00 18.77 103 ILE C O 1
ATOM 3915 N N . LEU C 1 81 ? -24.108 14.906 11.669 1.00 15.66 104 LEU C N 1
ATOM 3916 C CA . LEU C 1 81 ? -25.143 14.991 10.643 1.00 15.29 104 LEU C CA 1
ATOM 3917 C C . LEU C 1 81 ? -26.283 15.767 11.273 1.00 19.11 104 LEU C C 1
ATOM 3918 O O . LEU C 1 81 ? -27.008 15.225 12.118 1.00 18.69 104 LEU C O 1
ATOM 3923 N N . ALA C 1 82 ? -26.401 17.055 10.919 1.00 15.68 105 ALA C N 1
ATOM 3924 C CA . ALA C 1 82 ? -27.389 17.941 11.531 1.00 15.38 105 ALA C CA 1
ATOM 3925 C C . ALA C 1 82 ? -27.790 19.107 10.633 1.00 19.52 105 ALA C C 1
ATOM 3926 O O . ALA C 1 82 ? -27.017 19.496 9.750 1.00 18.32 105 ALA C O 1
ATOM 3928 N N . GLY C 1 83 ? -28.988 19.654 10.873 1.00 14.22 106 GLY C N 1
ATOM 3929 C CA . GLY C 1 83 ? -29.478 20.818 10.150 1.00 12.48 106 GLY C CA 1
ATOM 3930 C C . GLY C 1 83 ? -30.841 20.691 9.513 1.00 15.17 106 GLY C C 1
ATOM 3931 O O . GLY C 1 83 ? -31.505 21.714 9.302 1.00 14.01 106 GLY C O 1
ATOM 3932 N N . ILE C 1 84 ? -31.281 19.449 9.182 1.00 11.57 107 ILE C N 1
ATOM 3933 C CA . ILE C 1 84 ? -32.587 19.272 8.527 1.00 10.97 107 ILE C CA 1
ATOM 3934 C C . ILE C 1 84 ? -33.759 19.713 9.440 1.00 16.09 107 ILE C C 1
ATOM 3935 O O . ILE C 1 84 ? -34.726 20.295 8.939 1.00 15.76 107 ILE C O 1
ATOM 3940 N N . ASN C 1 85 ? -33.659 19.482 10.758 1.00 13.11 108 ASN C N 1
ATOM 3941 C CA . ASN C 1 85 ? -34.750 19.878 11.649 1.00 13.13 108 ASN C CA 1
ATOM 3942 C C . ASN C 1 85 ? -34.761 21.388 11.874 1.00 15.79 108 ASN C C 1
ATOM 3943 O O . ASN C 1 85 ? -35.823 21.947 12.141 1.00 15.13 108 ASN C O 1
ATOM 3948 N N . ASP C 1 86 ? -33.611 22.063 11.667 1.00 13.05 109 ASP C N 1
ATOM 3949 C CA . ASP C 1 86 ? -33.536 23.535 11.686 1.00 12.97 109 ASP C CA 1
ATOM 3950 C C . ASP C 1 86 ? -34.273 24.094 10.474 1.00 17.16 109 ASP C C 1
ATOM 3951 O O . ASP C 1 86 ? -34.952 25.110 10.580 1.00 16.50 109 ASP C O 1
ATOM 3956 N N . ILE C 1 87 ? -34.128 23.417 9.302 1.00 13.99 110 ILE C N 1
ATOM 3957 C CA . ILE C 1 87 ? -34.786 23.802 8.045 1.00 12.58 110 ILE C CA 1
ATOM 3958 C C . ILE C 1 87 ? -36.307 23.592 8.215 1.00 17.72 110 ILE C C 1
ATOM 3959 O O . ILE C 1 87 ? -37.097 24.405 7.713 1.00 18.06 110 ILE C O 1
ATOM 3964 N N . ALA C 1 88 ? -36.712 22.563 9.003 1.00 14.07 111 ALA C N 1
ATOM 3965 C CA . ALA C 1 88 ? -38.128 22.287 9.290 1.00 13.39 111 ALA C CA 1
ATOM 3966 C C . ALA C 1 88 ? -38.666 23.194 10.416 1.00 17.56 111 ALA C C 1
ATOM 3967 O O . ALA C 1 88 ? -39.862 23.178 10.696 1.00 17.12 111 ALA C O 1
ATOM 3969 N N . HIS C 1 89 ? -37.788 24.016 11.040 1.00 14.21 112 HIS C N 1
ATOM 3970 C CA . HIS C 1 89 ? -38.118 24.938 12.141 1.00 13.46 112 HIS C CA 1
ATOM 3971 C C . HIS C 1 89 ? -38.658 24.179 13.373 1.00 17.63 112 HIS C C 1
ATOM 3972 O O . HIS C 1 89 ? -39.571 24.674 14.049 1.00 15.86 112 HIS C O 1
ATOM 3979 N N . ASN C 1 90 ? -38.052 23.007 13.700 1.00 13.93 113 ASN C N 1
ATOM 3980 C CA . ASN C 1 90 ? -38.460 22.225 14.874 1.00 13.82 113 ASN C CA 1
ATOM 3981 C C . ASN C 1 90 ? -38.283 23.002 16.177 1.00 17.65 113 ASN C C 1
ATOM 3982 O O . ASN C 1 90 ? -39.058 22.803 17.102 1.00 17.13 113 ASN C O 1
ATOM 3987 N N . ASN C 1 91 ? -37.256 23.874 16.254 1.00 15.46 114 ASN C N 1
ATOM 3988 C CA . ASN C 1 91 ? -37.017 24.706 17.438 1.00 14.33 114 ASN C CA 1
ATOM 3989 C C . ASN C 1 91 ? -37.392 26.165 17.130 1.00 16.90 114 ASN C C 1
ATOM 3990 O O . ASN C 1 91 ? -36.876 27.098 17.750 1.00 17.62 114 ASN C O 1
ATOM 3995 N N . GLY C 1 92 ? -38.328 26.337 16.199 1.00 12.97 115 GLY C N 1
ATOM 3996 C CA . GLY C 1 92 ? -38.807 27.644 15.766 1.00 12.55 115 GLY C CA 1
ATOM 3997 C C . GLY C 1 92 ? -38.007 28.182 14.602 1.00 16.32 115 GLY C C 1
ATOM 3998 O O . GLY C 1 92 ? -37.119 27.495 14.083 1.00 16.11 115 GLY C O 1
ATOM 3999 N N . VAL C 1 93 ? -38.328 29.420 14.177 1.00 13.58 116 VAL C N 1
ATOM 4000 C CA . VAL C 1 93 ? -37.690 30.073 13.027 1.00 13.76 116 VAL C CA 1
ATOM 4001 C C . VAL C 1 93 ? -36.196 30.312 13.324 1.00 16.20 116 VAL C C 1
ATOM 4002 O O . VAL C 1 93 ? -35.841 30.735 14.423 1.00 16.23 116 VAL C O 1
ATOM 4006 N N . ILE C 1 94 ? -35.327 29.985 12.355 1.00 11.92 117 ILE C N 1
ATOM 4007 C CA . ILE C 1 94 ? -33.887 30.204 12.462 1.00 11.02 117 ILE C CA 1
ATOM 4008 C C . ILE C 1 94 ? -33.320 30.469 11.057 1.00 16.60 117 ILE C C 1
ATOM 4009 O O . ILE C 1 94 ? -33.664 29.750 10.119 1.00 18.10 117 ILE C O 1
ATOM 4014 N N . ALA C 1 95 ? -32.491 31.514 10.908 1.00 13.54 118 ALA C N 1
ATOM 4015 C CA . ALA C 1 95 ? -31.851 31.840 9.625 1.00 13.91 118 ALA C CA 1
ATOM 4016 C C . ALA C 1 95 ? -30.819 30.761 9.296 1.00 17.37 118 ALA C C 1
ATOM 4017 O O . ALA C 1 95 ? -30.157 30.237 10.209 1.00 16.94 118 ALA C O 1
ATOM 4019 N N . LEU C 1 96 ? -30.711 30.390 8.012 1.00 14.26 119 LEU C N 1
ATOM 4020 C CA . LEU C 1 96 ? -29.807 29.330 7.566 1.00 14.65 119 LEU C CA 1
ATOM 4021 C C . LEU C 1 96 ? -28.346 29.601 7.955 1.00 18.49 119 LEU C C 1
ATOM 4022 O O . LEU C 1 96 ? -27.640 28.662 8.304 1.00 16.98 119 LEU C O 1
ATOM 4027 N N . GLU C 1 97 ? -27.916 30.872 7.961 1.00 16.53 120 GLU C N 1
ATOM 4028 C CA . GLU C 1 97 ? -26.542 31.231 8.360 1.00 16.50 120 GLU C CA 1
ATOM 4029 C C . GLU C 1 97 ? -26.290 30.937 9.854 1.00 17.35 120 GLU C C 1
ATOM 4030 O O . GLU C 1 97 ? -25.160 30.603 10.210 1.00 16.35 120 GLU C O 1
ATOM 4036 N N . ASN C 1 98 ? -27.345 31.014 10.708 1.00 12.05 121 ASN C N 1
ATOM 4037 C CA . ASN C 1 98 ? -27.250 30.724 12.139 1.00 11.54 121 ASN C CA 1
ATOM 4038 C C . ASN C 1 98 ? -27.225 29.214 12.393 1.00 14.23 121 ASN C C 1
ATOM 4039 O O . ASN C 1 98 ? -26.641 28.762 13.383 1.00 14.10 121 ASN C O 1
ATOM 4044 N N . VAL C 1 99 ? -27.835 28.434 11.491 1.00 11.63 122 VAL C N 1
ATOM 4045 C CA . VAL C 1 99 ? -27.800 26.960 11.507 1.00 11.53 122 VAL C CA 1
ATOM 4046 C C . VAL C 1 99 ? -26.341 26.569 11.263 1.00 15.52 122 VAL C C 1
ATOM 4047 O O . VAL C 1 99 ? -25.767 25.788 12.027 1.00 14.96 122 VAL C O 1
ATOM 4051 N N . PHE C 1 100 ? -25.731 27.182 10.225 1.00 12.13 123 PHE C N 1
ATOM 4052 C CA . PHE C 1 100 ? -24.317 26.971 9.884 1.00 11.99 123 PHE C CA 1
ATOM 4053 C C . PHE C 1 100 ? -23.413 27.395 11.041 1.00 16.26 123 PHE C C 1
ATOM 4054 O O . PHE C 1 100 ? -22.465 26.677 11.353 1.00 17.89 123 PHE C O 1
ATOM 4062 N N . GLY C 1 101 ? -23.738 28.520 11.690 1.00 12.43 124 GLY C N 1
ATOM 4063 C CA . GLY C 1 101 ? -23.002 29.045 12.842 1.00 12.17 124 GLY C CA 1
ATOM 4064 C C . GLY C 1 101 ? -22.914 28.062 14.003 1.00 14.95 124 GLY C C 1
ATOM 4065 O O . GLY C 1 101 ? -21.857 27.919 14.616 1.00 14.13 124 GLY C O 1
ATOM 4066 N N . ASN C 1 102 ? -24.018 27.351 14.286 1.00 12.21 125 ASN C N 1
ATOM 4067 C CA . ASN C 1 102 ? -24.088 26.313 15.309 1.00 11.91 125 ASN C CA 1
ATOM 4068 C C . ASN C 1 102 ? -23.159 25.147 14.962 1.00 14.44 125 ASN C C 1
ATOM 4069 O O . ASN C 1 102 ? -22.495 24.603 15.857 1.00 12.92 125 ASN C O 1
ATOM 4074 N N . LEU C 1 103 ? -23.090 24.785 13.660 1.00 9.53 126 LEU C N 1
ATOM 4075 C CA . LEU C 1 103 ? -22.207 23.702 13.195 1.00 10.78 126 LEU C CA 1
ATOM 4076 C C . LEU C 1 103 ? -20.732 24.133 13.337 1.00 16.57 126 LEU C C 1
ATOM 4077 O O . LEU C 1 103 ? -19.900 23.336 13.768 1.00 14.78 126 LEU C O 1
ATOM 4082 N N . VAL C 1 104 ? -20.429 25.413 13.052 1.00 15.79 127 VAL C N 1
ATOM 4083 C CA . VAL C 1 104 ? -19.067 25.971 13.203 1.00 15.91 127 VAL C CA 1
ATOM 4084 C C . VAL C 1 104 ? -18.666 25.943 14.694 1.00 18.33 127 VAL C C 1
ATOM 4085 O O . VAL C 1 104 ? -17.537 25.565 15.018 1.00 18.53 127 VAL C O 1
ATOM 4089 N N . SER C 1 105 ? -19.607 26.295 15.595 1.00 12.92 128 SER C N 1
ATOM 4090 C CA . SER C 1 105 ? -19.338 26.275 17.036 1.00 11.33 128 SER C CA 1
ATOM 4091 C C . SER C 1 105 ? -19.067 24.851 17.510 1.00 12.93 128 SER C C 1
ATOM 4092 O O . SER C 1 105 ? -18.131 24.668 18.283 1.00 12.58 128 SER C O 1
ATOM 4103 N N . ALA C 1 107 ? -17.762 22.398 15.628 1.00 13.17 130 ALA C N 1
ATOM 4104 C CA . ALA C 1 107 ? -16.435 22.101 15.064 1.00 13.71 130 ALA C CA 1
ATOM 4105 C C . ALA C 1 107 ? -15.322 22.732 15.892 1.00 17.84 130 ALA C C 1
ATOM 4106 O O . ALA C 1 107 ? -14.327 22.057 16.170 1.00 16.08 130 ALA C O 1
ATOM 4108 N N . GLU C 1 108 ? -15.512 24.002 16.330 1.00 14.15 131 GLU C N 1
ATOM 4109 C CA . GLU C 1 108 ? -14.533 24.726 17.140 1.00 14.40 131 GLU C CA 1
ATOM 4110 C C . GLU C 1 108 ? -14.398 24.118 18.545 1.00 16.68 131 GLU C C 1
ATOM 4111 O O . GLU C 1 108 ? -13.283 24.027 19.046 1.00 14.33 131 GLU C O 1
ATOM 4117 N N . LEU C 1 109 ? -15.509 23.655 19.154 1.00 13.23 132 LEU C N 1
ATOM 4118 C CA . LEU C 1 109 ? -15.475 22.987 20.466 1.00 13.14 132 LEU C CA 1
ATOM 4119 C C . LEU C 1 109 ? -14.737 21.652 20.375 1.00 17.56 132 LEU C C 1
ATOM 4120 O O . LEU C 1 109 ? -13.926 21.329 21.256 1.00 16.80 132 LEU C O 1
ATOM 4125 N N . ALA C 1 110 ? -14.989 20.890 19.294 1.00 14.15 133 ALA C N 1
ATOM 4126 C CA . ALA C 1 110 ? -14.318 19.610 19.062 1.00 14.91 133 ALA C CA 1
ATOM 4127 C C . ALA C 1 110 ? -12.818 19.804 18.852 1.00 19.39 133 ALA C C 1
ATOM 4128 O O . ALA C 1 110 ? -12.032 19.093 19.474 1.00 19.58 133 ALA C O 1
ATOM 4130 N N . LYS C 1 111 ? -12.416 20.805 18.023 1.00 16.78 134 LYS C N 1
ATOM 4131 C CA . LYS C 1 111 ? -11.003 21.107 17.743 1.00 17.93 134 LYS C CA 1
ATOM 4132 C C . LYS C 1 111 ? -10.259 21.510 19.021 1.00 22.97 134 LYS C C 1
ATOM 4133 O O . LYS C 1 111 ? -9.135 21.048 19.240 1.00 22.87 134 LYS C O 1
ATOM 4139 N N . ALA C 1 112 ? -10.889 22.358 19.869 1.00 18.35 135 ALA C N 1
ATOM 4140 C CA . ALA C 1 112 ? -10.321 22.812 21.137 1.00 19.07 135 ALA C CA 1
ATOM 4141 C C . ALA C 1 112 ? -10.075 21.645 22.106 1.00 22.03 135 ALA C C 1
ATOM 4142 O O . ALA C 1 112 ? -9.201 21.738 22.970 1.00 22.33 135 ALA C O 1
ATOM 4144 N N . ASN C 1 113 ? -10.816 20.546 21.929 1.00 16.12 136 ASN C N 1
ATOM 4145 C CA . ASN C 1 113 ? -10.733 19.356 22.777 1.00 16.55 136 ASN C CA 1
ATOM 4146 C C . ASN C 1 113 ? -10.042 18.196 22.064 1.00 20.72 136 ASN C C 1
ATOM 4147 O O . ASN C 1 113 ? -10.072 17.071 22.559 1.00 21.71 136 ASN C O 1
ATOM 4152 N N . HIS C 1 114 ? -9.376 18.492 20.928 1.00 15.90 137 HIS C N 1
ATOM 4153 C CA . HIS C 1 114 ? -8.572 17.586 20.096 1.00 16.80 137 HIS C CA 1
ATOM 4154 C C . HIS C 1 114 ? -9.381 16.391 19.579 1.00 20.83 137 HIS C C 1
ATOM 4155 O O . HIS C 1 114 ? -8.890 15.259 19.530 1.00 20.67 137 HIS C O 1
ATOM 4162 N N . ILE C 1 115 ? -10.619 16.673 19.169 1.00 16.03 138 ILE C N 1
ATOM 4163 C CA . ILE C 1 115 ? -11.520 15.686 18.562 1.00 14.58 138 ILE C CA 1
ATOM 4164 C C . ILE C 1 115 ? -11.604 16.028 17.079 1.00 19.67 138 ILE C C 1
ATOM 4165 O O . ILE C 1 115 ? -11.869 17.188 16.733 1.00 20.61 138 ILE C O 1
ATOM 4170 N N . LYS C 1 116 ? -11.377 15.031 16.208 1.00 15.91 139 LYS C N 1
ATOM 4171 C CA . LYS C 1 116 ? -11.443 15.215 14.761 1.00 15.42 139 LYS C CA 1
ATOM 4172 C C . LYS C 1 116 ? -12.900 15.292 14.324 1.00 19.71 139 LYS C C 1
ATOM 4173 O O . LYS C 1 116 ? -13.697 14.458 14.735 1.00 19.17 139 LYS C O 1
ATOM 4179 N N . VAL C 1 117 ? -13.259 16.309 13.527 1.00 16.67 140 VAL C N 1
ATOM 4180 C CA . VAL C 1 117 ? -14.637 16.479 13.072 1.00 15.46 140 VAL C CA 1
ATOM 4181 C C . VAL C 1 117 ? -14.803 15.898 11.682 1.00 18.10 140 VAL C C 1
ATOM 4182 O O . VAL C 1 117 ? -14.077 16.261 10.755 1.00 17.72 140 VAL C O 1
ATOM 4186 N N . ILE C 1 118 ? -15.823 15.053 11.539 1.00 12.89 141 ILE C N 1
ATOM 4187 C CA . ILE C 1 118 ? -16.253 14.488 10.284 1.00 12.06 141 ILE C CA 1
ATOM 4188 C C . ILE C 1 118 ? -17.640 15.059 10.019 1.00 16.78 141 ILE C C 1
ATOM 4189 O O . ILE C 1 118 ? -18.608 14.696 10.704 1.00 16.07 141 ILE C O 1
ATOM 4194 N N . PHE C 1 119 ? -17.728 16.014 9.086 1.00 13.41 142 PHE C N 1
ATOM 4195 C CA . PHE C 1 119 ? -19.009 16.636 8.745 1.00 12.63 142 PHE C CA 1
ATOM 4196 C C . PHE C 1 119 ? -19.710 15.844 7.662 1.00 17.97 142 PHE C C 1
ATOM 4197 O O . PHE C 1 119 ? -19.070 15.415 6.699 1.00 17.55 142 PHE C O 1
ATOM 4205 N N . CYS C 1 120 ? -21.038 15.694 7.801 1.00 15.68 143 CYS C N 1
ATOM 4206 C CA . CYS C 1 120 ? -21.867 15.000 6.826 1.00 15.05 143 CYS C CA 1
ATOM 4207 C C . CYS C 1 120 ? -22.777 15.978 6.140 1.00 18.55 143 CYS C C 1
ATOM 4208 O O . CYS C 1 120 ? -23.383 16.843 6.788 1.00 17.46 143 CYS C O 1
ATOM 4211 N N . SER C 1 121 ? -22.948 15.785 4.845 1.00 14.60 144 SER C N 1
ATOM 4212 C CA . SER C 1 121 ? -23.912 16.534 4.058 1.00 13.72 144 SER C CA 1
ATOM 4213 C C . SER C 1 121 ? -25.304 16.276 4.611 1.00 17.54 144 SER C C 1
ATOM 4214 O O . SER C 1 121 ? -25.639 15.117 4.875 1.00 13.95 144 SER C O 1
ATOM 4217 N N . VAL C 1 122 ? -26.119 17.331 4.760 1.00 15.28 145 VAL C N 1
ATOM 4218 C CA . VAL C 1 122 ? -27.522 17.167 5.144 1.00 13.99 145 VAL C CA 1
ATOM 4219 C C . VAL C 1 122 ? -28.158 16.335 4.028 1.00 15.84 145 VAL C C 1
ATOM 4220 O O . VAL C 1 122 ? -27.843 16.559 2.856 1.00 16.08 145 VAL C O 1
ATOM 4224 N N . LEU C 1 123 ? -28.976 15.333 4.385 1.00 11.04 146 LEU C N 1
ATOM 4225 C CA . LEU C 1 123 ? -29.589 14.463 3.381 1.00 11.48 146 LEU C CA 1
ATOM 4226 C C . LEU C 1 123 ? -30.569 15.218 2.481 1.00 13.69 146 LEU C C 1
ATOM 4227 O O . LEU C 1 123 ? -31.168 16.202 2.919 1.00 14.14 146 LEU C O 1
ATOM 4232 N N . PRO C 1 124 ? -30.755 14.764 1.222 1.00 9.92 147 PRO C N 1
ATOM 4233 C CA . PRO C 1 124 ? -31.766 15.401 0.362 1.00 9.15 147 PRO C CA 1
ATOM 4234 C C . PRO C 1 124 ? -33.164 15.294 0.970 1.00 14.11 147 PRO C C 1
ATOM 4235 O O . PRO C 1 124 ? -33.475 14.315 1.656 1.00 13.54 147 PRO C O 1
ATOM 4239 N N . ALA C 1 125 ? -33.974 16.333 0.782 1.00 11.85 148 ALA C N 1
ATOM 4240 C CA . ALA C 1 125 ? -35.379 16.380 1.230 1.00 12.06 148 ALA C CA 1
ATOM 4241 C C . ALA C 1 125 ? -36.133 17.334 0.343 1.00 16.54 148 ALA C C 1
ATOM 4242 O O . ALA C 1 125 ? -35.740 18.497 0.229 1.00 17.29 148 ALA C O 1
ATOM 4244 N N . TYR C 1 126 ? -37.181 16.837 -0.311 1.00 12.08 149 TYR C N 1
ATOM 4245 C CA . TYR C 1 126 ? -37.997 17.640 -1.221 1.00 12.90 149 TYR C CA 1
ATOM 4246 C C . TYR C 1 126 ? -39.155 18.341 -0.482 1.00 15.28 149 TYR C C 1
ATOM 4247 O O . TYR C 1 126 ? -39.574 19.432 -0.884 1.00 14.01 149 TYR C O 1
ATOM 4256 N N . ASP C 1 127 ? -39.684 17.697 0.570 1.00 12.26 150 ASP C N 1
ATOM 4257 C CA . ASP C 1 127 ? -40.802 18.218 1.339 1.00 12.77 150 ASP C CA 1
ATOM 4258 C C . ASP C 1 127 ? -40.921 17.502 2.681 1.00 19.04 150 ASP C C 1
ATOM 4259 O O . ASP C 1 127 ? -40.536 16.331 2.803 1.00 18.28 150 ASP C O 1
ATOM 4264 N N . PHE C 1 128 ? -41.457 18.211 3.682 1.00 16.20 151 PHE C N 1
ATOM 4265 C CA . PHE C 1 128 ? -41.744 17.664 5.002 1.00 15.86 151 PHE C CA 1
ATOM 4266 C C . PHE C 1 128 ? -43.253 17.401 5.048 1.00 18.77 151 PHE C C 1
ATOM 4267 O O . PHE C 1 128 ? -44.019 18.371 5.064 1.00 17.73 151 PHE C O 1
ATOM 4275 N N . PRO C 1 129 ? -43.723 16.132 4.963 1.00 14.54 152 PRO C N 1
ATOM 4276 C CA . PRO C 1 129 ? -45.179 15.899 4.940 1.00 15.73 152 PRO C CA 1
ATOM 4277 C C . PRO C 1 129 ? -45.902 16.471 6.171 1.00 19.13 152 PRO C C 1
ATOM 4278 O O . PRO C 1 129 ? -47.029 16.933 6.052 1.00 17.30 152 PRO C O 1
ATOM 4282 N N . TRP C 1 130 ? -45.215 16.529 7.316 1.00 16.99 153 TRP C N 1
ATOM 4283 C CA . TRP C 1 130 ? -45.793 17.053 8.553 1.00 17.62 153 TRP C CA 1
ATOM 4284 C C . TRP C 1 130 ? -45.624 18.585 8.682 1.00 20.44 153 TRP C C 1
ATOM 4285 O O . TRP C 1 130 ? -46.217 19.169 9.586 1.00 18.70 153 TRP C O 1
ATOM 4296 N N . ARG C 1 131 ? -44.797 19.216 7.795 1.00 18.33 154 ARG C N 1
ATOM 4297 C CA A ARG C 1 131 ? -44.582 20.669 7.737 0.50 18.65 154 ARG C CA 1
ATOM 4298 C CA B ARG C 1 131 ? -44.593 20.675 7.734 0.50 18.63 154 ARG C CA 1
ATOM 4299 C C . ARG C 1 131 ? -44.604 21.083 6.245 1.00 22.16 154 ARG C C 1
ATOM 4300 O O . ARG C 1 131 ? -43.561 21.403 5.668 1.00 20.71 154 ARG C O 1
ATOM 4315 N N . PRO C 1 132 ? -45.780 20.992 5.558 1.00 20.11 155 PRO C N 1
ATOM 4316 C CA . PRO C 1 132 ? -45.816 21.292 4.121 1.00 20.57 155 PRO C CA 1
ATOM 4317 C C . PRO C 1 132 ? -45.468 22.734 3.720 1.00 23.61 155 PRO C C 1
ATOM 4318 O O . PRO C 1 132 ? -45.591 23.670 4.524 1.00 22.86 155 PRO C O 1
ATOM 4322 N N . GLY C 1 133 ? -45.027 22.869 2.468 1.00 19.32 156 GLY C N 1
ATOM 4323 C CA . GLY C 1 133 ? -44.650 24.131 1.839 1.00 18.75 156 GLY C CA 1
ATOM 4324 C C . GLY C 1 133 ? -43.414 24.806 2.392 1.00 21.16 156 GLY C C 1
ATOM 4325 O O . GLY C 1 133 ? -43.300 26.024 2.302 1.00 22.18 156 GLY C O 1
ATOM 4334 N N . GLN C 1 135 ? -40.325 24.081 1.315 1.00 14.98 158 GLN C N 1
ATOM 4335 C CA . GLN C 1 135 ? -39.369 24.050 0.199 1.00 14.41 158 GLN C CA 1
ATOM 4336 C C . GLN C 1 135 ? -37.946 23.724 0.695 1.00 16.84 158 GLN C C 1
ATOM 4337 O O . GLN C 1 135 ? -37.054 24.563 0.521 1.00 16.78 158 GLN C O 1
ATOM 4343 N N . PRO C 1 136 ? -37.675 22.566 1.340 1.00 12.72 159 PRO C N 1
ATOM 4344 C CA . PRO C 1 136 ? -36.328 22.364 1.894 1.00 11.43 159 PRO C CA 1
ATOM 4345 C C . PRO C 1 136 ? -35.197 22.060 0.907 1.00 16.59 159 PRO C C 1
ATOM 4346 O O . PRO C 1 136 ? -34.052 22.267 1.302 1.00 16.61 159 PRO C O 1
ATOM 4350 N N . ALA C 1 137 ? -35.481 21.524 -0.306 1.00 14.11 160 ALA C N 1
ATOM 4351 C CA . ALA C 1 137 ? -34.466 21.038 -1.271 1.00 14.82 160 ALA C CA 1
ATOM 4352 C C . ALA C 1 137 ? -33.292 21.980 -1.483 1.00 18.72 160 ALA C C 1
ATOM 4353 O O . ALA C 1 137 ? -32.163 21.541 -1.287 1.00 19.02 160 ALA C O 1
ATOM 4355 N N . ASP C 1 138 ? -33.547 23.257 -1.854 1.00 14.45 161 ASP C N 1
ATOM 4356 C CA . ASP C 1 138 ? -32.492 24.233 -2.138 1.00 14.34 161 ASP C CA 1
ATOM 4357 C C . ASP C 1 138 ? -31.813 24.751 -0.881 1.00 15.61 161 ASP C C 1
ATOM 4358 O O . ASP C 1 138 ? -30.659 25.166 -0.960 1.00 13.95 161 ASP C O 1
ATOM 4363 N N . LYS C 1 139 ? -32.511 24.713 0.268 1.00 10.97 162 LYS C N 1
ATOM 4364 C CA . LYS C 1 139 ? -31.975 25.134 1.576 1.00 10.30 162 LYS C CA 1
ATOM 4365 C C . LYS C 1 139 ? -30.932 24.122 2.024 1.00 14.05 162 LYS C C 1
ATOM 4366 O O . LYS C 1 139 ? -29.853 24.513 2.462 1.00 12.68 162 LYS C O 1
ATOM 4372 N N . VAL C 1 140 ? -31.225 22.818 1.828 1.00 10.48 163 VAL C N 1
ATOM 4373 C CA . VAL C 1 140 ? -30.290 21.724 2.117 1.00 9.56 163 VAL C CA 1
ATOM 4374 C C . VAL C 1 140 ? -29.020 21.915 1.253 1.00 12.78 163 VAL C C 1
ATOM 4375 O O . VAL C 1 140 ? -27.912 21.800 1.777 1.00 13.80 163 VAL C O 1
ATOM 4379 N N . ILE C 1 141 ? -29.197 22.204 -0.058 1.00 9.39 164 ILE C N 1
ATOM 4380 C CA A ILE C 1 141 ? -28.105 22.436 -1.020 0.50 10.79 164 ILE C CA 1
ATOM 4381 C CA B ILE C 1 141 ? -28.067 22.387 -0.975 0.50 9.77 164 ILE C CA 1
ATOM 4382 C C . ILE C 1 141 ? -27.227 23.607 -0.542 1.00 14.47 164 ILE C C 1
ATOM 4383 O O . ILE C 1 141 ? -26.003 23.497 -0.528 1.00 14.64 164 ILE C O 1
ATOM 4392 N N . GLN C 1 142 ? -27.865 24.729 -0.149 1.00 12.85 165 GLN C N 1
ATOM 4393 C CA . GLN C 1 142 ? -27.134 25.927 0.297 1.00 13.47 165 GLN C CA 1
ATOM 4394 C C . GLN C 1 142 ? -26.325 25.650 1.569 1.00 15.74 165 GLN C C 1
ATOM 4395 O O . GLN C 1 142 ? -25.127 25.977 1.622 1.00 13.92 165 GLN C O 1
ATOM 4401 N N . LEU C 1 143 ? -26.965 25.025 2.567 1.00 12.18 166 LEU C N 1
ATOM 4402 C CA . LEU C 1 143 ? -26.297 24.687 3.822 1.00 11.53 166 LEU C CA 1
ATOM 4403 C C . LEU C 1 143 ? -25.114 23.750 3.567 1.00 14.37 166 LEU C C 1
ATOM 4404 O O . LEU C 1 143 ? -24.057 23.969 4.145 1.00 12.98 166 LEU C O 1
ATOM 4409 N N . ASN C 1 144 ? -25.280 22.742 2.672 1.00 11.45 167 ASN C N 1
ATOM 4410 C CA . ASN C 1 144 ? -24.217 21.784 2.347 1.00 11.01 167 ASN C CA 1
ATOM 4411 C C . ASN C 1 144 ? -23.036 22.459 1.675 1.00 14.36 167 ASN C C 1
ATOM 4412 O O . ASN C 1 144 ? -21.903 22.049 1.905 1.00 12.05 167 ASN C O 1
ATOM 4417 N N . LYS C 1 145 ? -23.295 23.499 0.854 1.00 14.28 168 LYS C N 1
ATOM 4418 C CA . LYS C 1 145 ? -22.246 24.273 0.182 1.00 15.60 168 LYS C CA 1
ATOM 4419 C C . LYS C 1 145 ? -21.346 24.926 1.233 1.00 19.79 168 LYS C C 1
ATOM 4420 O O . LYS C 1 145 ? -20.126 24.871 1.108 1.00 19.05 168 LYS C O 1
ATOM 4426 N N . TRP C 1 146 ? -21.961 25.514 2.280 1.00 15.31 169 TRP C N 1
ATOM 4427 C CA . TRP C 1 146 ? -21.266 26.172 3.383 1.00 15.72 169 TRP C CA 1
ATOM 4428 C C . TRP C 1 146 ? -20.503 25.168 4.232 1.00 16.40 169 TRP C C 1
ATOM 4429 O O . TRP C 1 146 ? -19.341 25.422 4.573 1.00 15.63 169 TRP C O 1
ATOM 4440 N N . ILE C 1 147 ? -21.134 24.018 4.562 1.00 10.80 170 ILE C N 1
ATOM 4441 C CA . ILE C 1 147 ? -20.479 22.946 5.339 1.00 10.44 170 ILE C CA 1
ATOM 4442 C C . ILE C 1 147 ? -19.235 22.440 4.588 1.00 14.57 170 ILE C C 1
ATOM 4443 O O . ILE C 1 147 ? -18.161 22.352 5.180 1.00 14.64 170 ILE C O 1
ATOM 4448 N N . LYS C 1 148 ? -19.386 22.114 3.290 1.00 12.03 171 LYS C N 1
ATOM 4449 C CA . LYS C 1 148 ? -18.288 21.595 2.461 1.00 12.30 171 LYS C CA 1
ATOM 4450 C C . LYS C 1 148 ? -17.127 22.599 2.357 1.00 17.11 171 LYS C C 1
ATOM 4451 O O . LYS C 1 148 ? -15.968 22.200 2.482 1.00 18.50 171 LYS C O 1
ATOM 4457 N N . GLU C 1 149 ? -17.434 23.882 2.131 1.00 14.46 172 GLU C N 1
ATOM 4458 C CA . GLU C 1 149 ? -16.428 24.939 2.017 1.00 15.18 172 GLU C CA 1
ATOM 4459 C C . GLU C 1 149 ? -15.679 25.088 3.351 1.00 19.45 172 GLU C C 1
ATOM 4460 O O . GLU C 1 149 ? -14.452 25.174 3.346 1.00 18.79 172 GLU C O 1
ATOM 4466 N N . TYR C 1 150 ? -16.406 25.047 4.482 1.00 16.12 173 TYR C N 1
ATOM 4467 C CA . TYR C 1 150 ? -15.813 25.130 5.821 1.00 16.40 173 TYR C CA 1
ATOM 4468 C C . TYR C 1 150 ? -14.892 23.900 6.081 1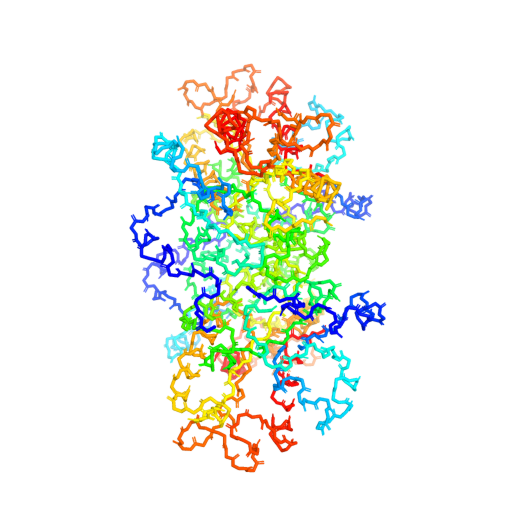.00 18.85 173 TYR C C 1
ATOM 4469 O O . TYR C 1 150 ? -13.779 24.063 6.573 1.00 16.26 173 TYR C O 1
ATOM 4478 N N . ALA C 1 151 ? -15.368 22.692 5.759 1.00 15.93 174 ALA C N 1
ATOM 4479 C CA . ALA C 1 151 ? -14.611 21.454 5.954 1.00 16.06 174 ALA C CA 1
ATOM 4480 C C . ALA C 1 151 ? -13.317 21.466 5.135 1.00 20.59 174 ALA C C 1
ATOM 4481 O O . ALA C 1 151 ? -12.258 21.163 5.691 1.00 21.25 174 ALA C O 1
ATOM 4483 N N . ASP C 1 152 ? -13.392 21.877 3.843 1.00 17.01 175 ASP C N 1
ATOM 4484 C CA . ASP C 1 152 ? -12.229 21.965 2.952 1.00 19.77 175 ASP C CA 1
ATOM 4485 C C . ASP C 1 152 ? -11.191 22.968 3.472 1.00 25.52 175 ASP C C 1
ATOM 4486 O O . ASP C 1 152 ? -10.001 22.647 3.521 1.00 26.84 175 ASP C O 1
ATOM 4491 N N . LYS C 1 153 ? -11.646 24.160 3.876 1.00 21.84 176 LYS C N 1
ATOM 4492 C CA . LYS C 1 153 ? -10.815 25.255 4.385 1.00 22.63 176 LYS C CA 1
ATOM 4493 C C . LYS C 1 153 ? -10.159 24.914 5.731 1.00 25.93 176 LYS C C 1
ATOM 4494 O O . LYS C 1 153 ? -9.099 25.463 6.036 1.00 26.78 176 LYS C O 1
ATOM 4500 N N . ASN C 1 154 ? -10.769 24.012 6.527 1.00 19.13 177 ASN C N 1
ATOM 4501 C CA . ASN C 1 154 ? -10.245 23.681 7.851 1.00 18.59 177 ASN C CA 1
ATOM 4502 C C . ASN C 1 154 ? -9.671 22.256 7.978 1.00 23.57 177 ASN C C 1
ATOM 4503 O O . ASN C 1 154 ? -9.411 21.797 9.099 1.00 22.76 177 ASN C O 1
ATOM 4508 N N . GLY C 1 155 ? -9.430 21.598 6.842 1.00 21.22 178 GLY C N 1
ATOM 4509 C CA . GLY C 1 155 ? -8.859 20.253 6.794 1.00 21.79 178 GLY C CA 1
ATOM 4510 C C . GLY C 1 155 ? -9.698 19.189 7.468 1.00 25.77 178 GLY C C 1
ATOM 4511 O O . GLY C 1 155 ? -9.156 18.253 8.065 1.00 25.81 178 GLY C O 1
ATOM 4512 N N . LEU C 1 156 ? -11.031 19.343 7.395 1.00 20.91 179 LEU C N 1
ATOM 4513 C CA . LEU C 1 156 ? -11.980 18.393 7.973 1.00 19.40 179 LEU C CA 1
ATOM 4514 C C . LEU C 1 156 ? -12.536 17.498 6.865 1.00 23.31 179 LEU C C 1
ATOM 4515 O O . LEU C 1 156 ? -12.661 17.935 5.716 1.00 23.48 179 LEU C O 1
ATOM 4520 N N . THR C 1 157 ? -12.839 16.247 7.199 1.00 18.69 180 THR C N 1
ATOM 4521 C CA . THR C 1 157 ? -13.422 15.289 6.258 1.00 17.90 180 THR C CA 1
ATOM 4522 C C . THR C 1 157 ? -14.894 15.660 5.994 1.00 19.69 180 THR C C 1
ATOM 4523 O O . THR C 1 157 ? -15.638 15.925 6.942 1.00 17.90 180 THR C O 1
ATOM 4527 N N . TYR C 1 158 ? -15.307 15.679 4.705 1.00 16.45 181 TYR C N 1
ATOM 4528 C CA . TYR C 1 158 ? -16.711 15.922 4.333 1.00 15.83 181 TYR C CA 1
ATOM 4529 C C . TYR C 1 158 ? -17.294 14.627 3.756 1.00 19.57 181 TYR C C 1
ATOM 4530 O O . TYR C 1 158 ? -16.711 14.040 2.853 1.00 19.89 181 TYR C O 1
ATOM 4539 N N . VAL C 1 159 ? -18.396 14.153 4.337 1.00 17.46 182 VAL C N 1
ATOM 4540 C CA . VAL C 1 159 ? -19.080 12.922 3.945 1.00 17.52 182 VAL C CA 1
ATOM 4541 C C . VAL C 1 159 ? -20.256 13.344 3.064 1.00 19.13 182 VAL C C 1
ATOM 4542 O O . VAL C 1 159 ? -21.232 13.911 3.560 1.00 15.43 182 VAL C O 1
ATOM 4546 N N . ASP C 1 160 ? -20.156 13.063 1.757 1.00 16.08 183 ASP C N 1
ATOM 4547 C CA . ASP C 1 160 ? -21.190 13.491 0.829 1.00 14.68 183 ASP C CA 1
ATOM 4548 C C . ASP C 1 160 ? -22.250 12.420 0.623 1.00 18.22 183 ASP C C 1
ATOM 4549 O O . ASP C 1 160 ? -22.302 11.765 -0.420 1.00 17.48 183 ASP C O 1
ATOM 4554 N N . TYR C 1 161 ? -23.161 12.309 1.597 1.00 15.80 184 TYR C N 1
ATOM 4555 C CA . TYR C 1 161 ? -24.309 11.421 1.483 1.00 15.14 184 TYR C CA 1
ATOM 4556 C C . TYR C 1 161 ? -25.242 11.920 0.395 1.00 18.27 184 TYR C C 1
ATOM 4557 O O . TYR C 1 161 ? -25.810 11.122 -0.332 1.00 17.21 184 TYR C O 1
ATOM 4566 N N . HIS C 1 162 ? -25.442 13.252 0.344 1.00 15.71 185 HIS C N 1
ATOM 4567 C CA . HIS C 1 162 ? -26.384 13.961 -0.536 1.00 14.10 185 HIS C CA 1
ATOM 4568 C C . HIS C 1 162 ? -26.204 13.609 -2.024 1.00 17.65 185 HIS C C 1
ATOM 4569 O O . HIS C 1 162 ? -27.184 13.224 -2.662 1.00 16.28 185 HIS C O 1
ATOM 4576 N N . SER C 1 163 ? -24.977 13.713 -2.584 1.00 15.12 186 SER C N 1
ATOM 4577 C CA . SER C 1 163 ? -24.759 13.393 -4.002 1.00 15.47 186 SER C CA 1
ATOM 4578 C C . SER C 1 163 ? -25.013 11.915 -4.314 1.00 19.43 186 SER C C 1
ATOM 4579 O O . SER C 1 163 ? -25.464 11.590 -5.411 1.00 18.88 186 SER C O 1
ATOM 4582 N N . ALA C 1 164 ? -24.755 11.031 -3.335 1.00 16.23 187 ALA C N 1
ATOM 4583 C CA . ALA C 1 164 ? -24.932 9.587 -3.492 1.00 16.33 187 ALA C CA 1
ATOM 4584 C C . ALA C 1 164 ? -26.389 9.160 -3.392 1.00 18.92 187 ALA C C 1
ATOM 4585 O O . ALA C 1 164 ? -26.715 8.076 -3.843 1.00 20.77 187 ALA C O 1
ATOM 4595 N N . LYS C 1 166 ? -29.386 11.638 -3.760 1.00 14.14 189 LYS C N 1
ATOM 4596 C CA . LYS C 1 166 ? -30.388 12.542 -4.350 1.00 14.78 189 LYS C CA 1
ATOM 4597 C C . LYS C 1 166 ? -31.005 12.025 -5.657 1.00 20.58 189 LYS C C 1
ATOM 4598 O O . LYS C 1 166 ? -30.350 11.313 -6.424 1.00 20.28 189 LYS C O 1
ATOM 4604 N N . ASP C 1 167 ? -32.269 12.405 -5.900 1.00 17.55 190 ASP C N 1
ATOM 4605 C CA . ASP C 1 167 ? -32.977 12.128 -7.152 1.00 17.75 190 ASP C CA 1
ATOM 4606 C C . ASP C 1 167 ? -32.967 13.415 -7.992 1.00 22.94 190 ASP C C 1
ATOM 4607 O O . ASP C 1 167 ? -32.300 14.375 -7.598 1.00 22.59 190 ASP C O 1
ATOM 4612 N N . GLU C 1 168 ? -33.707 13.447 -9.118 1.00 21.36 191 GLU C N 1
ATOM 4613 C CA . GLU C 1 168 ? -33.772 14.584 -10.044 1.00 22.56 191 GLU C CA 1
ATOM 4614 C C . GLU C 1 168 ? -34.343 15.885 -9.423 1.00 25.66 191 GLU C C 1
ATOM 4615 O O . GLU C 1 168 ? -34.106 16.963 -9.967 1.00 25.84 191 GLU C O 1
ATOM 4617 N N . ARG C 1 169 ? -35.114 15.790 -8.330 1.00 21.44 192 ARG C N 1
ATOM 4618 C CA . ARG C 1 169 ? -35.709 16.973 -7.705 1.00 20.99 192 ARG C CA 1
ATOM 4619 C C . ARG C 1 169 ? -35.021 17.322 -6.369 1.00 21.56 192 ARG C C 1
ATOM 4620 O O . ARG C 1 169 ? -35.549 18.113 -5.575 1.00 19.90 192 ARG C O 1
ATOM 4628 N N . ASN C 1 170 ? -33.811 16.765 -6.155 1.00 16.65 193 ASN C N 1
ATOM 4629 C CA . ASN C 1 170 ? -32.960 16.959 -4.967 1.00 14.58 193 ASN C CA 1
ATOM 4630 C C . ASN C 1 170 ? -33.649 16.506 -3.668 1.00 15.02 193 ASN C C 1
ATOM 4631 O O . ASN C 1 170 ? -33.458 17.091 -2.598 1.00 14.04 193 ASN C O 1
ATOM 4636 N N . GLY C 1 171 ? -34.419 15.438 -3.791 1.00 11.78 194 GLY C N 1
ATOM 4637 C CA . GLY C 1 171 ? -35.100 14.790 -2.675 1.00 11.25 194 GLY C CA 1
ATOM 4638 C C . GLY C 1 171 ? -34.604 13.366 -2.574 1.00 16.04 194 GLY C C 1
ATOM 4639 O O . GLY C 1 171 ? -33.656 12.990 -3.274 1.00 15.82 194 GLY C O 1
ATOM 4640 N N . LEU C 1 172 ? -35.223 12.567 -1.708 1.00 15.11 195 LEU C N 1
ATOM 4641 C CA . LEU C 1 172 ? -34.873 11.148 -1.571 1.00 15.78 195 LEU C CA 1
ATOM 4642 C C . LEU C 1 172 ? -35.861 10.276 -2.349 1.00 21.19 195 LEU C C 1
ATOM 4643 O O . LEU C 1 172 ? -37.072 10.466 -2.200 1.00 22.43 195 LEU C O 1
ATOM 4648 N N . PRO C 1 173 ? -35.391 9.320 -3.177 1.00 16.94 196 PRO C N 1
ATOM 4649 C CA . PRO C 1 173 ? -36.340 8.464 -3.904 1.00 17.00 196 PRO C CA 1
ATOM 4650 C C . PRO C 1 173 ? -36.994 7.450 -2.974 1.00 18.57 196 PRO C C 1
ATOM 4651 O O . PRO C 1 173 ? -36.468 7.170 -1.897 1.00 15.62 196 PRO C O 1
ATOM 4655 N N . ALA C 1 174 ? -38.147 6.913 -3.398 1.00 17.23 197 ALA C N 1
ATOM 4656 C CA . ALA C 1 174 ? -38.983 5.947 -2.673 1.00 17.67 197 ALA C CA 1
ATOM 4657 C C . ALA C 1 174 ? -38.200 4.740 -2.112 1.00 21.27 197 ALA C C 1
ATOM 4658 O O . ALA C 1 174 ? -38.479 4.323 -0.995 1.00 21.22 197 ALA C O 1
ATOM 4660 N N . ASN C 1 175 ? -37.221 4.202 -2.855 1.00 16.81 198 ASN C N 1
ATOM 4661 C CA . ASN C 1 175 ? -36.450 3.046 -2.392 1.00 17.04 198 ASN C CA 1
ATOM 4662 C C . ASN C 1 175 ? -35.491 3.414 -1.241 1.00 18.24 198 ASN C C 1
ATOM 4663 O O . ASN C 1 175 ? -35.159 2.554 -0.426 1.00 16.68 198 ASN C O 1
ATOM 4668 N N . LEU C 1 176 ? -35.088 4.687 -1.142 1.00 13.04 199 LEU C N 1
ATOM 4669 C CA . LEU C 1 176 ? -34.163 5.133 -0.100 1.00 12.35 199 LEU C CA 1
ATOM 4670 C C . LEU C 1 176 ? -34.867 5.772 1.099 1.00 15.73 199 LEU C C 1
ATOM 4671 O O . LEU C 1 176 ? -34.221 5.968 2.135 1.00 11.98 199 LEU C O 1
ATOM 4676 N N . SER C 1 177 ? -36.163 6.130 0.963 1.00 12.89 200 SER C N 1
ATOM 4677 C CA . SER C 1 177 ? -36.924 6.719 2.059 1.00 13.78 200 SER C CA 1
ATOM 4678 C C . SER C 1 177 ? -38.406 6.510 1.836 1.00 19.28 200 SER C C 1
ATOM 4679 O O . SER C 1 177 ? -38.890 6.765 0.730 1.00 18.42 200 SER C O 1
ATOM 4682 N N . LYS C 1 178 ? -39.148 6.126 2.893 1.00 17.03 201 LYS C N 1
ATOM 4683 C CA . LYS C 1 178 ? -40.603 5.972 2.744 1.00 17.09 201 LYS C CA 1
ATOM 4684 C C . LYS C 1 178 ? -41.318 7.313 2.718 1.00 22.01 201 LYS C C 1
ATOM 4685 O O . LYS C 1 178 ? -42.256 7.497 1.937 1.00 23.38 201 LYS C O 1
ATOM 4691 N N . ASP C 1 179 ? -40.902 8.246 3.585 1.00 17.16 202 ASP C N 1
ATOM 4692 C CA . ASP C 1 179 ? -41.583 9.532 3.729 1.00 15.84 202 ASP C CA 1
ATOM 4693 C C . ASP C 1 179 ? -40.875 10.706 3.017 1.00 19.45 202 ASP C C 1
ATOM 4694 O O . ASP C 1 179 ? -41.378 11.831 3.066 1.00 17.82 202 ASP C O 1
ATOM 4699 N N . GLY C 1 180 ? -39.715 10.441 2.411 1.00 15.95 203 GLY C N 1
ATOM 4700 C CA . GLY C 1 180 ? -38.918 11.462 1.733 1.00 15.27 203 GLY C CA 1
ATOM 4701 C C . GLY C 1 180 ? -37.900 12.159 2.630 1.00 16.51 203 GLY C C 1
ATOM 4702 O O . GLY C 1 180 ? -37.176 13.048 2.167 1.00 15.35 203 GLY C O 1
ATOM 4703 N N . VAL C 1 181 ? -37.832 11.769 3.915 1.00 11.73 204 VAL C N 1
ATOM 4704 C CA . VAL C 1 181 ? -36.921 12.381 4.894 1.00 12.33 204 VAL C CA 1
ATOM 4705 C C . VAL C 1 181 ? -36.026 11.324 5.570 1.00 16.77 204 VAL C C 1
ATOM 4706 O O . VAL C 1 181 ? -34.801 11.463 5.598 1.00 14.58 204 VAL C O 1
ATOM 4710 N N . HIS C 1 182 ? -36.659 10.305 6.174 1.00 14.39 205 HIS C N 1
ATOM 4711 C CA . HIS C 1 182 ? -35.945 9.308 6.955 1.00 13.28 205 HIS C CA 1
ATOM 4712 C C . HIS C 1 182 ? -35.530 8.156 6.060 1.00 13.96 205 HIS C C 1
ATOM 4713 O O . HIS C 1 182 ? -36.378 7.597 5.346 1.00 13.97 205 HIS C O 1
ATOM 4720 N N . PRO C 1 183 ? -34.237 7.787 6.031 1.00 10.36 206 PRO C N 1
ATOM 4721 C CA . PRO C 1 183 ? -33.861 6.663 5.162 1.00 9.92 206 PRO C CA 1
ATOM 4722 C C . PRO C 1 183 ? -34.427 5.314 5.585 1.00 13.74 206 PRO C C 1
ATOM 4723 O O . PRO C 1 183 ? -34.724 5.071 6.753 1.00 13.88 206 PRO C O 1
ATOM 4727 N N . THR C 1 184 ? -34.583 4.445 4.584 1.00 11.22 207 THR C N 1
ATOM 4728 C CA . THR C 1 184 ? -34.886 3.017 4.708 1.00 11.55 207 THR C CA 1
ATOM 4729 C C . THR C 1 184 ? -33.549 2.320 5.013 1.00 16.14 207 THR C C 1
ATOM 4730 O O . THR C 1 184 ? -32.490 2.961 4.917 1.00 13.81 207 THR C O 1
ATOM 4734 N N . LEU C 1 185 ? -33.565 0.998 5.236 1.00 13.81 208 LEU C N 1
ATOM 4735 C CA . LEU C 1 185 ? -32.327 0.237 5.415 1.00 13.44 208 LEU C CA 1
ATOM 4736 C C . LEU C 1 185 ? -31.426 0.376 4.161 1.00 16.07 208 LEU C C 1
ATOM 4737 O O . LEU C 1 185 ? -30.211 0.524 4.295 1.00 14.05 208 LEU C O 1
ATOM 4742 N N . GLU C 1 186 ? -32.037 0.404 2.955 1.00 13.50 209 GLU C N 1
ATOM 4743 C CA . GLU C 1 186 ? -31.301 0.589 1.700 1.00 13.59 209 GLU C CA 1
ATOM 4744 C C . GLU C 1 186 ? -30.536 1.939 1.727 1.00 14.69 209 GLU C C 1
ATOM 4745 O O . GLU C 1 186 ? -29.386 1.995 1.301 1.00 12.57 209 GLU C O 1
ATOM 4751 N N . GLY C 1 187 ? -31.188 2.991 2.247 1.00 10.65 210 GLY C N 1
ATOM 4752 C CA . GLY C 1 187 ? -30.587 4.317 2.397 1.00 9.55 210 GLY C CA 1
ATOM 4753 C C . GLY C 1 187 ? -29.424 4.301 3.379 1.00 13.74 210 GLY C C 1
ATOM 4754 O O . GLY C 1 187 ? -28.347 4.862 3.117 1.00 11.16 210 GLY C O 1
ATOM 4755 N N . TYR C 1 188 ? -29.624 3.608 4.518 1.00 11.31 211 TYR C N 1
ATOM 4756 C CA . TYR C 1 188 ? -28.597 3.478 5.554 1.00 10.61 211 TYR C CA 1
ATOM 4757 C C . TYR C 1 188 ? -27.376 2.682 5.086 1.00 13.77 211 TYR C C 1
ATOM 4758 O O . TYR C 1 188 ? -26.276 2.961 5.535 1.00 12.82 211 TYR C O 1
ATOM 4767 N N . LYS C 1 189 ? -27.569 1.701 4.190 1.00 10.85 212 LYS C N 1
ATOM 4768 C CA . LYS C 1 189 ? -26.459 0.898 3.673 1.00 11.19 212 LYS C CA 1
ATOM 4769 C C . LYS C 1 189 ? -25.582 1.744 2.736 1.00 15.00 212 LYS C C 1
ATOM 4770 O O . LYS C 1 189 ? -24.359 1.584 2.751 1.00 14.40 212 LYS C O 1
ATOM 4776 N N . ILE C 1 190 ? -26.188 2.681 1.966 1.00 12.77 213 ILE C N 1
ATOM 4777 C CA . ILE C 1 190 ? -25.416 3.622 1.117 1.00 13.41 213 ILE C CA 1
ATOM 4778 C C . ILE C 1 190 ? -24.532 4.488 2.043 1.00 14.61 213 ILE C C 1
ATOM 4779 O O . ILE C 1 190 ? -23.322 4.629 1.825 1.00 14.32 213 ILE C O 1
ATOM 4792 N N . GLU C 1 192 ? -23.636 3.861 5.233 1.00 13.43 215 GLU C N 1
ATOM 4793 C CA . GLU C 1 192 ? -22.670 3.031 5.952 1.00 13.19 215 GLU C CA 1
ATOM 4794 C C . GLU C 1 192 ? -21.369 2.873 5.163 1.00 17.44 215 GLU C C 1
ATOM 4795 O O . GLU C 1 192 ? -20.295 3.053 5.738 1.00 16.66 215 GLU C O 1
ATOM 4801 N N . LYS C 1 193 ? -21.461 2.585 3.848 1.00 15.49 216 LYS C N 1
ATOM 4802 C CA . LYS C 1 193 ? -20.289 2.397 2.984 1.00 16.47 216 LYS C CA 1
ATOM 4803 C C . LYS C 1 193 ? -19.430 3.671 2.920 1.00 20.86 216 LYS C C 1
ATOM 4804 O O . LYS C 1 193 ? -18.213 3.590 3.097 1.00 21.56 216 LYS C O 1
ATOM 4810 N N . ILE C 1 194 ? -20.073 4.834 2.732 1.00 16.99 217 ILE C N 1
ATOM 4811 C CA . ILE C 1 194 ? -19.414 6.139 2.613 1.00 17.36 217 ILE C CA 1
ATOM 4812 C C . ILE C 1 194 ? -18.770 6.562 3.944 1.00 20.45 217 ILE C C 1
ATOM 4813 O O . ILE C 1 194 ? -17.612 6.970 3.945 1.00 19.91 217 ILE C O 1
ATOM 4818 N N . VAL C 1 195 ? -19.514 6.478 5.063 1.00 16.49 218 VAL C N 1
ATOM 4819 C CA . VAL C 1 195 ? -19.010 6.932 6.357 1.00 14.94 218 VAL C CA 1
ATOM 4820 C C . VAL C 1 195 ? -17.897 5.994 6.891 1.00 18.96 218 VAL C C 1
ATOM 4821 O O . VAL C 1 195 ? -16.954 6.493 7.521 1.00 18.28 218 VAL C O 1
ATOM 4825 N N . LEU C 1 196 ? -17.965 4.666 6.612 1.00 15.96 219 LEU C N 1
ATOM 4826 C CA . LEU C 1 196 ? -16.919 3.747 7.072 1.00 16.78 219 LEU C CA 1
ATOM 4827 C C . LEU C 1 196 ? -15.583 4.084 6.421 1.00 21.82 219 LEU C C 1
ATOM 4828 O O . LEU C 1 196 ? -14.546 4.069 7.100 1.00 22.36 219 LEU C O 1
ATOM 4833 N N . GLU C 1 197 ? -15.616 4.405 5.119 1.00 19.89 220 GLU C N 1
ATOM 4834 C CA . GLU C 1 197 ? -14.427 4.768 4.337 1.00 21.12 220 GLU C CA 1
ATOM 4835 C C . GLU C 1 197 ? -13.856 6.094 4.832 1.00 23.80 220 GLU C C 1
ATOM 4836 O O . GLU C 1 197 ? -12.635 6.212 4.988 1.00 23.47 220 GLU C O 1
ATOM 4842 N N . ALA C 1 198 ? -14.738 7.074 5.127 1.00 20.08 221 ALA C N 1
ATOM 4843 C CA . ALA C 1 198 ? -14.344 8.399 5.640 1.00 19.90 221 ALA C CA 1
ATOM 4844 C C . ALA C 1 198 ? -13.701 8.298 7.026 1.00 22.69 221 ALA C C 1
ATOM 4845 O O . ALA C 1 198 ? -12.672 8.929 7.255 1.00 23.07 221 ALA C O 1
ATOM 4847 N N . ILE C 1 199 ? -14.270 7.475 7.928 1.00 18.23 222 ILE C N 1
ATOM 4848 C CA . ILE C 1 199 ? -13.738 7.262 9.284 1.00 17.58 222 ILE C CA 1
ATOM 4849 C C . ILE C 1 199 ? -12.345 6.620 9.222 1.00 23.46 222 ILE C C 1
ATOM 4850 O O . ILE C 1 199 ? -11.444 7.104 9.904 1.00 23.10 222 ILE C O 1
ATOM 4855 N N . HIS C 1 200 ? -12.171 5.551 8.435 1.00 22.14 223 HIS C N 1
ATOM 4856 C CA . HIS C 1 200 ? -10.874 4.883 8.348 1.00 23.70 223 HIS C CA 1
ATOM 4857 C C . HIS C 1 200 ? -9.802 5.849 7.847 1.00 30.68 223 HIS C C 1
ATOM 4858 O O . HIS C 1 200 ? -8.703 5.858 8.395 1.00 31.94 223 HIS C O 1
ATOM 4865 N N . LYS C 1 201 ? -10.123 6.680 6.837 1.00 27.97 224 LYS C N 1
ATOM 4866 C CA . LYS C 1 201 ? -9.142 7.609 6.269 1.00 28.49 224 LYS C CA 1
ATOM 4867 C C . LYS C 1 201 ? -8.814 8.771 7.247 1.00 30.95 224 LYS C C 1
ATOM 4868 O O . LYS C 1 201 ? -7.698 9.285 7.214 1.00 32.81 224 LYS C O 1
ATOM 4871 N N . THR C 1 202 ? -9.744 9.108 8.162 1.00 24.61 225 THR C N 1
ATOM 4872 C CA . THR C 1 202 ? -9.595 10.173 9.169 1.00 24.32 225 THR C CA 1
ATOM 4873 C C . THR C 1 202 ? -8.987 9.675 10.508 1.00 28.60 225 THR C C 1
ATOM 4874 O O . THR C 1 202 ? -8.131 10.352 11.079 1.00 27.40 225 THR C O 1
ATOM 4878 N N . VAL C 1 203 ? -9.446 8.515 11.002 1.00 24.99 226 VAL C N 1
ATOM 4879 C CA . VAL C 1 203 ? -9.072 7.935 12.296 1.00 39.32 226 VAL C CA 1
ATOM 4880 C C . VAL C 1 203 ? -8.106 6.765 12.094 1.00 81.20 226 VAL C C 1
ATOM 4881 O O . VAL C 1 203 ? -8.449 5.794 11.425 1.00 53.41 226 VAL C O 1
ATOM 4885 N N . LYS D 1 3 ? 30.632 20.641 26.441 1.00 42.63 26 LYS D N 1
ATOM 4886 C CA . LYS D 1 3 ? 30.769 19.208 26.699 1.00 42.96 26 LYS D CA 1
ATOM 4887 C C . LYS D 1 3 ? 29.839 18.771 27.832 1.00 44.69 26 LYS D C 1
ATOM 4888 O O . LYS D 1 3 ? 29.332 17.646 27.810 1.00 46.33 26 LYS D O 1
ATOM 4894 N N . GLY D 1 4 ? 29.609 19.670 28.789 1.00 36.74 27 GLY D N 1
ATOM 4895 C CA . GLY D 1 4 ? 28.758 19.427 29.952 1.00 33.64 27 GLY D CA 1
ATOM 4896 C C . GLY D 1 4 ? 27.289 19.750 29.750 1.00 31.75 27 GLY D C 1
ATOM 4897 O O . GLY D 1 4 ? 26.796 19.798 28.620 1.00 31.04 27 GLY D O 1
ATOM 4898 N N . ASP D 1 5 ? 26.584 19.960 30.859 1.00 24.28 28 ASP D N 1
ATOM 4899 C CA . ASP D 1 5 ? 25.157 20.260 30.906 1.00 21.78 28 ASP D CA 1
ATOM 4900 C C . ASP D 1 5 ? 24.984 21.793 30.789 1.00 22.97 28 ASP D C 1
ATOM 4901 O O . ASP D 1 5 ? 24.944 22.501 31.793 1.00 21.23 28 ASP D O 1
ATOM 4906 N N . TRP D 1 6 ? 24.899 22.289 29.537 1.00 19.61 29 TRP D N 1
ATOM 4907 C CA . TRP D 1 6 ? 24.804 23.709 29.180 1.00 18.11 29 TRP D CA 1
ATOM 4908 C C . TRP D 1 6 ? 23.682 24.445 29.927 1.00 19.26 29 TRP D C 1
ATOM 4909 O O . TRP D 1 6 ? 23.956 25.495 30.509 1.00 17.55 29 TRP D O 1
ATOM 4920 N N . ALA D 1 7 ? 22.435 23.916 29.909 1.00 15.27 30 ALA D N 1
ATOM 4921 C CA . ALA D 1 7 ? 21.287 24.573 30.550 1.00 14.10 30 ALA D CA 1
ATOM 4922 C C . ALA D 1 7 ? 21.236 24.297 32.063 1.00 18.04 30 ALA D C 1
ATOM 4923 O O . ALA D 1 7 ? 20.429 24.904 32.777 1.00 17.27 30 ALA D O 1
ATOM 4925 N N . GLN D 1 8 ? 22.122 23.414 32.550 1.00 14.80 31 GLN D N 1
ATOM 4926 C CA . GLN D 1 8 ? 22.211 23.000 33.953 1.00 15.28 31 GLN D CA 1
ATOM 4927 C C . GLN D 1 8 ? 20.856 22.428 34.449 1.00 20.86 31 GLN D C 1
ATOM 4928 O O . GLN D 1 8 ? 20.328 22.833 35.492 1.00 20.60 31 GLN D O 1
ATOM 4934 N N . PHE D 1 9 ? 20.310 21.462 33.680 1.00 18.22 32 PHE D N 1
ATOM 4935 C CA . PHE D 1 9 ? 19.075 20.745 34.037 1.00 17.64 32 PHE D CA 1
ATOM 4936 C C . PHE D 1 9 ? 19.302 19.899 35.289 1.00 22.25 32 PHE D C 1
ATOM 4937 O O . PHE D 1 9 ? 18.372 19.689 36.071 1.00 22.17 32 PHE D O 1
ATOM 4945 N N . GLY D 1 10 ? 20.544 19.447 35.462 1.00 19.21 33 GLY D N 1
ATOM 4946 C CA . GLY D 1 10 ? 20.974 18.622 36.584 1.00 19.62 33 GLY D CA 1
ATOM 4947 C C . GLY D 1 10 ? 20.974 19.324 37.929 1.00 24.03 33 GLY D C 1
ATOM 4948 O O . GLY D 1 10 ? 20.917 18.651 38.960 1.00 24.47 33 GLY D O 1
ATOM 4949 N N . ARG D 1 11 ? 21.017 20.678 37.943 1.00 20.52 34 ARG D N 1
ATOM 4950 C CA . ARG D 1 11 ? 21.051 21.431 39.199 1.00 20.60 34 ARG D CA 1
ATOM 4951 C C . ARG D 1 11 ? 19.779 21.193 40.039 1.00 23.96 34 ARG D C 1
ATOM 4952 O O . ARG D 1 11 ? 19.898 20.924 41.233 1.00 22.16 34 ARG D O 1
ATOM 4960 N N . TYR D 1 12 ? 18.581 21.275 39.424 1.00 20.49 35 TYR D N 1
ATOM 4961 C CA . TYR D 1 12 ? 17.341 21.114 40.183 1.00 20.23 35 TYR D CA 1
ATOM 4962 C C . TYR D 1 12 ? 16.461 19.927 39.754 1.00 26.35 35 TYR D C 1
ATOM 4963 O O . TYR D 1 12 ? 15.361 19.781 40.302 1.00 26.12 35 TYR D O 1
ATOM 4972 N N . ALA D 1 13 ? 16.931 19.073 38.816 1.00 23.41 36 ALA D N 1
ATOM 4973 C CA . ALA D 1 13 ? 16.148 17.930 38.317 1.00 23.69 36 ALA D CA 1
ATOM 4974 C C . ALA D 1 13 ? 15.565 17.074 39.456 1.00 28.94 36 ALA D C 1
ATOM 4975 O O . ALA D 1 13 ? 14.362 16.792 39.456 1.00 28.10 36 ALA D O 1
ATOM 4977 N N . GLU D 1 14 ? 16.416 16.708 40.433 1.00 26.62 37 GLU D N 1
ATOM 4978 C CA . GLU D 1 14 ? 16.007 15.874 41.563 1.00 28.14 37 GLU D CA 1
ATOM 4979 C C . GLU D 1 14 ? 15.148 16.647 42.554 1.00 29.38 37 GLU D C 1
ATOM 4980 O O . GLU D 1 14 ? 14.137 16.113 42.999 1.00 28.74 37 GLU D O 1
ATOM 4986 N N . ALA D 1 15 ? 15.524 17.908 42.863 1.00 24.20 38 ALA D N 1
ATOM 4987 C CA . ALA D 1 15 ? 14.796 18.794 43.786 1.00 23.28 38 ALA D CA 1
ATOM 4988 C C . ALA D 1 15 ? 13.333 18.979 43.343 1.00 26.98 38 ALA D C 1
ATOM 4989 O O . ALA D 1 15 ? 12.429 18.949 44.181 1.00 26.52 38 ALA D O 1
ATOM 4991 N N . ASN D 1 16 ? 13.111 19.102 42.016 1.00 22.98 39 ASN D N 1
ATOM 4992 C CA . ASN D 1 16 ? 11.790 19.275 41.420 1.00 23.39 39 ASN D CA 1
ATOM 4993 C C . ASN D 1 16 ? 10.825 18.126 41.711 1.00 29.54 39 ASN D C 1
ATOM 4994 O O . ASN D 1 16 ? 9.613 18.358 41.833 1.0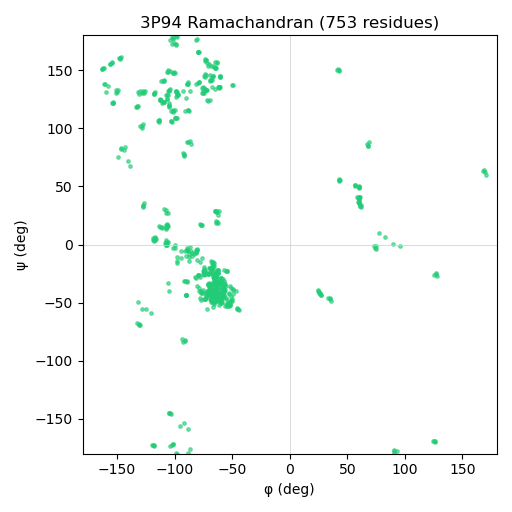0 30.79 39 ASN D O 1
ATOM 4999 N N . LYS D 1 17 ? 11.352 16.903 41.821 1.00 26.23 40 LYS D N 1
ATOM 5000 C CA . LYS D 1 17 ? 10.566 15.685 42.040 1.00 27.34 40 LYS D CA 1
ATOM 5001 C C . LYS D 1 17 ? 9.873 15.620 43.418 1.00 33.01 40 LYS D C 1
ATOM 5002 O O . LYS D 1 17 ? 8.942 14.823 43.580 1.00 34.78 40 LYS D O 1
ATOM 5008 N N . THR D 1 18 ? 10.307 16.433 44.400 1.00 28.30 41 THR D N 1
ATOM 5009 C CA . THR D 1 18 ? 9.687 16.396 45.731 1.00 29.39 41 THR D CA 1
ATOM 5010 C C . THR D 1 18 ? 8.996 17.725 46.066 1.00 32.68 41 THR D C 1
ATOM 5011 O O . THR D 1 18 ? 8.472 17.875 47.176 1.00 32.29 41 THR D O 1
ATOM 5015 N N . VAL D 1 19 ? 8.964 18.678 45.103 1.00 28.90 42 VAL D N 1
ATOM 5016 C CA . VAL D 1 19 ? 8.253 19.949 45.282 1.00 28.28 42 VAL D CA 1
ATOM 5017 C C . VAL D 1 19 ? 6.757 19.611 45.222 1.00 31.13 42 VAL D C 1
ATOM 5018 O O . VAL D 1 19 ? 6.352 18.836 44.341 1.00 30.28 42 VAL D O 1
ATOM 5022 N N . LYS D 1 20 ? 5.959 20.127 46.172 1.00 27.37 43 LYS D N 1
ATOM 5023 C CA . LYS D 1 20 ? 4.512 19.891 46.173 1.00 28.76 43 LYS D CA 1
ATOM 5024 C C . LYS D 1 20 ? 3.916 20.661 44.986 1.00 32.35 43 LYS D C 1
ATOM 5025 O O . LYS D 1 20 ? 4.160 21.864 44.839 1.00 32.00 43 LYS D O 1
ATOM 5031 N N . VAL D 1 21 ? 3.202 19.940 44.117 1.00 29.03 44 VAL D N 1
ATOM 5032 C CA . VAL D 1 21 ? 2.618 20.487 42.890 1.00 28.79 44 VAL D CA 1
ATOM 5033 C C . VAL D 1 21 ? 1.071 20.360 42.944 1.00 33.90 44 VAL D C 1
ATOM 5034 O O . VAL D 1 21 ? 0.572 19.284 43.289 1.00 34.67 44 VAL D O 1
ATOM 5038 N N . PRO D 1 22 ? 0.294 21.441 42.671 1.00 28.73 45 PRO D N 1
ATOM 5039 C CA . PRO D 1 22 ? 0.730 22.787 42.255 1.00 27.66 45 PRO D CA 1
ATOM 5040 C C . PRO D 1 22 ? 1.457 23.526 43.384 1.00 31.90 45 PRO D C 1
ATOM 5041 O O . PRO D 1 22 ? 1.159 23.321 44.568 1.00 32.22 45 PRO D O 1
ATOM 5045 N N . SER D 1 23 ? 2.454 24.341 43.005 1.00 26.42 46 SER D N 1
ATOM 5046 C CA . SER D 1 23 ? 3.266 25.111 43.941 1.00 24.87 46 SER D CA 1
ATOM 5047 C C . SER D 1 23 ? 2.755 26.553 44.038 1.00 27.66 46 SER D C 1
ATOM 5048 O O . SER D 1 23 ? 1.770 26.907 43.384 1.00 26.23 46 SER D O 1
ATOM 5051 N N . ASN D 1 24 ? 3.413 27.375 44.864 1.00 23.63 47 ASN D N 1
ATOM 5052 C CA . ASN D 1 24 ? 3.004 28.752 45.094 1.00 23.18 47 ASN D CA 1
ATOM 5053 C C . ASN D 1 24 ? 3.702 29.715 44.105 1.00 24.57 47 ASN D C 1
ATOM 5054 O O . ASN D 1 24 ? 3.106 30.081 43.086 1.00 24.14 47 ASN D O 1
ATOM 5059 N N . VAL D 1 25 ? 4.939 30.134 44.412 1.00 18.45 48 VAL D N 1
ATOM 5060 C CA . VAL D 1 25 ? 5.703 31.056 43.585 1.00 17.53 48 VAL D CA 1
ATOM 5061 C C . VAL D 1 25 ? 7.103 30.488 43.348 1.00 19.69 48 VAL D C 1
ATOM 5062 O O . VAL D 1 25 ? 7.785 30.100 44.295 1.00 19.56 48 VAL D O 1
ATOM 5066 N N . VAL D 1 26 ? 7.540 30.499 42.083 1.00 15.73 49 VAL D N 1
ATOM 5067 C CA . VAL D 1 26 ? 8.860 30.064 41.655 1.00 14.51 49 VAL D CA 1
ATOM 5068 C C . VAL D 1 26 ? 9.670 31.324 41.346 1.00 17.42 49 VAL D C 1
ATOM 5069 O O . VAL D 1 26 ? 9.155 32.225 40.700 1.00 15.64 49 VAL D O 1
ATOM 5073 N N . PHE D 1 27 ? 10.909 31.404 41.852 1.00 14.60 50 PHE D N 1
ATOM 5074 C CA . PHE D 1 27 ? 11.835 32.498 41.558 1.00 13.79 50 PHE D CA 1
ATOM 5075 C C . PHE D 1 27 ? 12.832 31.983 40.530 1.00 18.73 50 PHE D C 1
ATOM 5076 O O . PHE D 1 27 ? 13.654 31.116 40.846 1.00 20.03 50 PHE D O 1
ATOM 5097 N N . GLY D 1 29 ? 15.891 32.793 37.988 1.00 19.22 52 GLY D N 1
ATOM 5098 C CA . GLY D 1 29 ? 16.960 33.771 37.860 1.00 19.26 52 GLY D CA 1
ATOM 5099 C C . GLY D 1 29 ? 18.365 33.246 37.715 1.00 21.12 52 GLY D C 1
ATOM 5100 O O . GLY D 1 29 ? 18.595 32.053 37.485 1.00 20.72 52 GLY D O 1
ATOM 5101 N N . ASN D 1 30 ? 19.300 34.188 37.835 1.00 17.75 53 ASN D N 1
ATOM 5102 C CA . ASN D 1 30 ? 20.739 34.019 37.697 1.00 18.22 53 ASN D CA 1
ATOM 5103 C C . ASN D 1 30 ? 21.427 34.025 39.072 1.00 23.93 53 ASN D C 1
ATOM 5104 O O . ASN D 1 30 ? 20.837 33.540 40.046 1.00 25.07 53 ASN D O 1
ATOM 5109 N N . SER D 1 31 ? 22.664 34.588 39.138 1.00 20.20 54 SER D N 1
ATOM 5110 C CA A SER D 1 31 ? 23.480 34.669 40.353 0.50 21.13 54 SER D CA 1
ATOM 5111 C CA B SER D 1 31 ? 23.486 34.673 40.349 0.50 20.68 54 SER D CA 1
ATOM 5112 C C . SER D 1 31 ? 22.828 35.525 41.447 1.00 24.59 54 SER D C 1
ATOM 5113 O O . SER D 1 31 ? 23.039 35.261 42.626 1.00 24.49 54 SER D O 1
ATOM 5118 N N . ILE D 1 32 ? 22.041 36.545 41.066 1.00 20.68 55 ILE D N 1
ATOM 5119 C CA . ILE D 1 32 ? 21.371 37.401 42.053 1.00 20.05 55 ILE D CA 1
ATOM 5120 C C . ILE D 1 32 ? 20.298 36.575 42.790 1.00 23.16 55 ILE D C 1
ATOM 5121 O O . ILE D 1 32 ? 20.205 36.664 44.014 1.00 24.00 55 ILE D O 1
ATOM 5126 N N . THR D 1 33 ? 19.530 35.740 42.064 1.00 19.39 56 THR D N 1
ATOM 5127 C CA . THR D 1 33 ? 18.538 34.854 42.698 1.00 18.69 56 THR D CA 1
ATOM 5128 C C . THR D 1 33 ? 19.285 33.734 43.433 1.00 22.75 56 THR D C 1
ATOM 5129 O O . THR D 1 33 ? 18.929 33.422 44.568 1.00 20.41 56 THR D O 1
ATOM 5133 N N . ASP D 1 34 ? 20.341 33.152 42.802 1.00 20.95 57 ASP D N 1
ATOM 5134 C CA . ASP D 1 34 ? 21.143 32.066 43.397 1.00 21.50 57 ASP D CA 1
ATOM 5135 C C . ASP D 1 34 ? 21.878 32.540 44.654 1.00 26.94 57 ASP D C 1
ATOM 5136 O O . ASP D 1 34 ? 22.145 31.735 45.537 1.00 28.61 57 ASP D O 1
ATOM 5141 N N . GLY D 1 35 ? 22.144 33.842 44.724 1.00 22.54 58 GLY D N 1
ATOM 5142 C CA . GLY D 1 35 ? 22.819 34.468 45.851 1.00 23.10 58 GLY D CA 1
ATOM 5143 C C . GLY D 1 35 ? 21.898 34.851 46.995 1.00 25.21 58 GLY D C 1
ATOM 5144 O O . GLY D 1 35 ? 22.387 35.214 48.065 1.00 23.31 58 GLY D O 1
ATOM 5145 N N . TRP D 1 36 ? 20.557 34.773 46.792 1.00 21.36 59 TRP D N 1
ATOM 5146 C CA . TRP D 1 36 ? 19.604 35.129 47.842 1.00 21.94 59 TRP D CA 1
ATOM 5147 C C . TRP D 1 36 ? 19.707 34.168 49.048 1.00 29.77 59 TRP D C 1
ATOM 5148 O O . TRP D 1 36 ? 19.835 34.659 50.177 1.00 29.74 59 TRP D O 1
ATOM 5159 N N . TRP D 1 37 ? 19.711 32.822 48.811 1.00 29.57 60 TRP D N 1
ATOM 5160 C CA . TRP D 1 37 ? 19.783 31.809 49.875 1.00 32.51 60 TRP D CA 1
ATOM 5161 C C . TRP D 1 37 ? 21.032 32.002 50.773 1.00 38.25 60 TRP D C 1
ATOM 5162 O O . TRP D 1 37 ? 20.827 32.120 51.977 1.00 38.31 60 TRP D O 1
ATOM 5173 N N . PRO D 1 38 ? 22.302 32.101 50.286 1.00 36.37 61 PRO D N 1
ATOM 5174 C CA . PRO D 1 38 ? 23.419 32.298 51.237 1.00 37.01 61 PRO D CA 1
ATOM 5175 C C . PRO D 1 38 ? 23.294 33.579 52.076 1.00 40.82 61 PRO D C 1
ATOM 5176 O O . PRO D 1 38 ? 23.757 33.593 53.215 1.00 41.28 61 PRO D O 1
ATOM 5180 N N . ALA D 1 39 ? 22.638 34.630 51.543 1.00 36.03 62 ALA D N 1
ATOM 5181 C CA . ALA D 1 39 ? 22.453 35.887 52.274 1.00 35.50 62 ALA D CA 1
ATOM 5182 C C . ALA D 1 39 ? 21.323 35.802 53.303 1.00 38.25 62 ALA D C 1
ATOM 5183 O O . ALA D 1 39 ? 21.438 36.391 54.379 1.00 38.79 62 ALA D O 1
ATOM 5185 N N . ASP D 1 40 ? 20.226 35.093 52.963 1.00 33.46 63 ASP D N 1
ATOM 5186 C CA . ASP D 1 40 ? 19.035 34.945 53.803 1.00 33.03 63 ASP D CA 1
ATOM 5187 C C . ASP D 1 40 ? 18.448 33.552 53.570 1.00 37.38 63 ASP D C 1
ATOM 5188 O O . ASP D 1 40 ? 17.495 33.395 52.799 1.00 35.50 63 ASP D O 1
ATOM 5193 N N . SER D 1 41 ? 19.029 32.541 54.258 1.00 36.19 64 SER D N 1
ATOM 5194 C CA . SER D 1 41 ? 18.733 31.111 54.109 1.00 36.30 64 SER D CA 1
ATOM 5195 C C . SER D 1 41 ? 17.259 30.719 54.281 1.00 39.88 64 SER D C 1
ATOM 5196 O O . SER D 1 41 ? 16.872 29.683 53.746 1.00 40.44 64 SER D O 1
ATOM 5199 N N . THR D 1 42 ? 16.443 31.525 54.977 1.00 35.55 65 THR D N 1
ATOM 5200 C CA . THR D 1 42 ? 15.042 31.169 55.200 1.00 34.49 65 THR D CA 1
ATOM 5201 C C . THR D 1 42 ? 14.041 32.006 54.372 1.00 35.81 65 THR D C 1
ATOM 5202 O O . THR D 1 42 ? 12.838 31.766 54.513 1.00 36.70 65 THR D O 1
ATOM 5206 N N . PHE D 1 43 ? 14.502 32.933 53.497 1.00 27.99 66 PHE D N 1
ATOM 5207 C CA . PHE D 1 43 ? 13.592 33.779 52.699 1.00 25.91 66 PHE D CA 1
ATOM 5208 C C . PHE D 1 43 ? 12.579 32.961 51.858 1.00 26.48 66 PHE D C 1
ATOM 5209 O O . PHE D 1 43 ? 11.391 33.288 51.822 1.00 25.55 66 PHE D O 1
ATOM 5217 N N . PHE D 1 44 ? 13.046 31.936 51.163 1.00 23.75 67 PHE D N 1
ATOM 5218 C CA . PHE D 1 44 ? 12.154 31.150 50.317 1.00 22.98 67 PHE D CA 1
ATOM 5219 C C . PHE D 1 44 ? 11.253 30.226 51.154 1.00 29.35 67 PHE D C 1
ATOM 5220 O O . PHE D 1 44 ? 10.041 30.209 50.938 1.00 28.25 67 PHE D O 1
ATOM 5228 N N . ILE D 1 45 ? 11.833 29.508 52.128 1.00 28.38 68 ILE D N 1
ATOM 5229 C CA . ILE D 1 45 ? 11.119 28.571 52.999 1.00 29.88 68 ILE D CA 1
ATOM 5230 C C . ILE D 1 45 ? 9.995 29.275 53.819 1.00 34.58 68 ILE D C 1
ATOM 5231 O O . ILE D 1 45 ? 8.878 28.754 53.847 1.00 35.28 68 ILE D O 1
ATOM 5236 N N . ARG D 1 46 ? 10.276 30.438 54.461 1.00 30.55 69 ARG D N 1
ATOM 5237 C CA . ARG D 1 46 ? 9.281 31.132 55.301 1.00 30.41 69 ARG D CA 1
ATOM 5238 C C . ARG D 1 46 ? 8.109 31.699 54.491 1.00 32.27 69 ARG D C 1
ATOM 5239 O O . ARG D 1 46 ? 7.047 31.938 55.058 1.00 32.12 69 ARG D O 1
ATOM 5247 N N . ASN D 1 47 ? 8.293 31.898 53.185 1.00 27.15 70 ASN D N 1
ATOM 5248 C CA . ASN D 1 47 ? 7.241 32.437 52.329 1.00 26.43 70 ASN D CA 1
ATOM 5249 C C . ASN D 1 47 ? 6.627 31.387 51.398 1.00 29.13 70 ASN D C 1
ATOM 5250 O O . ASN D 1 47 ? 5.731 31.723 50.616 1.00 28.33 70 ASN D O 1
ATOM 5255 N N . ASN D 1 48 ? 7.122 30.131 51.467 1.00 25.18 71 ASN D N 1
ATOM 5256 C CA . ASN D 1 48 ? 6.719 29.013 50.603 1.00 24.55 71 ASN D CA 1
ATOM 5257 C C . ASN D 1 48 ? 7.010 29.371 49.134 1.00 27.03 71 ASN D C 1
ATOM 5258 O O . ASN D 1 48 ? 6.140 29.274 48.267 1.00 27.34 71 ASN D O 1
ATOM 5263 N N . PHE D 1 49 ? 8.239 29.844 48.880 1.00 22.32 72 PHE D N 1
ATOM 5264 C CA . PHE D 1 49 ? 8.728 30.172 47.537 1.00 20.99 72 PHE D CA 1
ATOM 5265 C C . PHE D 1 49 ? 9.709 29.100 47.100 1.00 24.47 72 PHE D C 1
ATOM 5266 O O . PHE D 1 49 ? 10.391 28.495 47.945 1.00 25.05 72 PHE D O 1
ATOM 5274 N N . VAL D 1 50 ? 9.783 28.861 45.794 1.00 19.11 73 VAL D N 1
ATOM 5275 C CA . VAL D 1 50 ? 10.704 27.886 45.218 1.00 18.46 73 VAL D CA 1
ATOM 5276 C C . VAL D 1 50 ? 11.841 28.671 44.579 1.00 22.78 73 VAL D C 1
ATOM 5277 O O . VAL D 1 50 ? 11.599 29.520 43.714 1.00 22.39 73 VAL D O 1
ATOM 5281 N N . ASP D 1 51 ? 13.060 28.406 45.020 1.00 19.07 74 ASP D N 1
ATOM 5282 C CA . ASP D 1 51 ? 14.262 29.061 44.513 1.00 18.61 74 ASP D CA 1
ATOM 5283 C C . ASP D 1 51 ? 14.829 28.254 43.353 1.00 21.86 74 ASP D C 1
ATOM 5284 O O . ASP D 1 51 ? 15.252 27.112 43.531 1.00 20.56 74 ASP D O 1
ATOM 5289 N N . ARG D 1 52 ? 14.821 28.856 42.156 1.00 19.08 75 ARG D N 1
ATOM 5290 C CA . ARG D 1 52 ? 15.341 28.194 40.965 1.00 18.65 75 ARG D CA 1
ATOM 5291 C C . ARG D 1 52 ? 16.388 29.084 40.251 1.00 20.88 75 ARG D C 1
ATOM 5292 O O . ARG D 1 52 ? 16.526 29.034 39.031 1.00 20.43 75 ARG D O 1
ATOM 5300 N N . GLY D 1 53 ? 17.173 29.807 41.046 1.00 16.76 76 GLY D N 1
ATOM 5301 C CA . GLY D 1 53 ? 18.255 30.654 40.554 1.00 15.90 76 GLY D CA 1
ATOM 5302 C C . GLY D 1 53 ? 19.512 29.857 40.264 1.00 18.64 76 GLY D C 1
ATOM 5303 O O . GLY D 1 53 ? 19.856 28.939 41.014 1.00 17.48 76 GLY D O 1
ATOM 5304 N N . ILE D 1 54 ? 20.186 30.155 39.144 1.00 15.19 77 ILE D N 1
ATOM 5305 C CA . ILE D 1 54 ? 21.441 29.455 38.817 1.00 14.61 77 ILE D CA 1
ATOM 5306 C C . ILE D 1 54 ? 22.492 30.483 38.412 1.00 18.59 77 ILE D C 1
ATOM 5307 O O . ILE D 1 54 ? 22.332 31.162 37.392 1.00 15.83 77 ILE D O 1
ATOM 5312 N N . SER D 1 55 ? 23.592 30.556 39.184 1.00 17.79 78 SER D N 1
ATOM 5313 C CA . SER D 1 55 ? 24.711 31.469 38.918 1.00 18.03 78 SER D CA 1
ATOM 5314 C C . SER D 1 55 ? 25.203 31.418 37.480 1.00 21.89 78 SER D C 1
ATOM 5315 O O . SER D 1 55 ? 25.326 30.330 36.898 1.00 22.13 78 SER D O 1
ATOM 5318 N N . GLY D 1 56 ? 25.466 32.603 36.932 1.00 18.55 79 GLY D N 1
ATOM 5319 C CA . GLY D 1 56 ? 26.025 32.821 35.598 1.00 19.02 79 GLY D CA 1
ATOM 5320 C C . GLY D 1 56 ? 25.122 32.623 34.394 1.00 23.41 79 GLY D C 1
ATOM 5321 O O . GLY D 1 56 ? 25.562 32.834 33.259 1.00 23.14 79 GLY D O 1
ATOM 5322 N N . GLN D 1 57 ? 23.855 32.223 34.620 1.00 18.33 80 GLN D N 1
ATOM 5323 C CA . GLN D 1 57 ? 22.944 31.933 33.517 1.00 15.83 80 GLN D CA 1
ATOM 5324 C C . GLN D 1 57 ? 22.433 33.185 32.825 1.00 19.13 80 GLN D C 1
ATOM 5325 O O . GLN D 1 57 ? 22.223 34.225 33.452 1.00 17.72 80 GLN D O 1
ATOM 5331 N N . THR D 1 58 ? 22.256 33.070 31.508 1.00 15.47 81 THR D N 1
ATOM 5332 C CA . THR D 1 58 ? 21.688 34.126 30.679 1.00 14.34 81 THR D CA 1
ATOM 5333 C C . THR D 1 58 ? 20.223 33.749 30.416 1.00 18.68 81 THR D C 1
ATOM 5334 O O . THR D 1 58 ? 19.781 32.665 30.819 1.00 18.09 81 THR D O 1
ATOM 5338 N N . THR D 1 59 ? 19.485 34.608 29.713 1.00 15.88 82 THR D N 1
ATOM 5339 C CA . THR D 1 59 ? 18.079 34.352 29.380 1.00 14.78 82 THR D CA 1
ATOM 5340 C C . THR D 1 59 ? 17.948 33.113 28.457 1.00 15.50 82 THR D C 1
ATOM 5341 O O . THR D 1 59 ? 16.889 32.482 28.455 1.00 12.82 82 THR D O 1
ATOM 5345 N N . SER D 1 60 ? 19.019 32.769 27.688 1.00 11.24 83 SER D N 1
ATOM 5346 C CA . SER D 1 60 ? 18.999 31.598 26.790 1.00 11.90 83 SER D CA 1
ATOM 5347 C C . SER D 1 60 ? 18.905 30.297 27.578 1.00 16.01 83 SER D C 1
ATOM 5348 O O . SER D 1 60 ? 18.003 29.503 27.294 1.00 16.28 83 SER D O 1
ATOM 5351 N N . GLU D 1 61 ? 19.769 30.109 28.615 1.00 13.04 84 GLU D N 1
ATOM 5352 C CA . GLU D 1 61 ? 19.721 28.904 29.469 1.00 12.74 84 GLU D CA 1
ATOM 5353 C C . GLU D 1 61 ? 18.384 28.815 30.208 1.00 16.72 84 GLU D C 1
ATOM 5354 O O . GLU D 1 61 ? 17.823 27.739 30.336 1.00 16.93 84 GLU D O 1
ATOM 5368 N N . LEU D 1 63 ? 15.435 30.122 29.331 1.00 11.81 86 LEU D N 1
ATOM 5369 C CA . LEU D 1 63 ? 14.322 29.767 28.441 1.00 10.65 86 LEU D CA 1
ATOM 5370 C C . LEU D 1 63 ? 14.276 28.249 28.227 1.00 13.77 86 LEU D C 1
ATOM 5371 O O . LEU D 1 63 ? 13.192 27.671 28.235 1.00 13.18 86 LEU D O 1
ATOM 5376 N N . VAL D 1 64 ? 15.447 27.606 28.060 1.00 12.51 87 VAL D N 1
ATOM 5377 C CA . VAL D 1 64 ? 15.546 26.158 27.836 1.00 12.48 87 VAL D CA 1
ATOM 5378 C C . VAL D 1 64 ? 15.190 25.393 29.142 1.00 17.63 87 VAL D C 1
ATOM 5379 O O . VAL D 1 64 ? 14.470 24.400 29.097 1.00 16.06 87 VAL D O 1
ATOM 5383 N N . ARG D 1 65 ? 15.653 25.885 30.288 1.00 17.07 88 ARG D N 1
ATOM 5384 C CA . ARG D 1 65 ? 15.421 25.266 31.606 1.00 18.13 88 ARG D CA 1
ATOM 5385 C C . ARG D 1 65 ? 13.983 25.551 32.159 1.00 21.98 88 ARG D C 1
ATOM 5386 O O . ARG D 1 65 ? 13.536 24.862 33.091 1.00 20.59 88 ARG D O 1
ATOM 5394 N N . PHE D 1 66 ? 13.268 26.543 31.568 1.00 18.01 89 PHE D N 1
ATOM 5395 C CA . PHE D 1 66 ? 11.940 27.025 31.990 1.00 16.07 89 PHE D CA 1
ATOM 5396 C C . PHE D 1 66 ? 10.875 25.931 32.141 1.00 18.67 89 PHE D C 1
ATOM 5397 O O . PHE D 1 66 ? 10.104 25.978 33.096 1.00 16.82 89 PHE D O 1
ATOM 5405 N N . ARG D 1 67 ? 10.814 24.964 31.208 1.00 16.09 90 ARG D N 1
ATOM 5406 C CA . ARG D 1 67 ? 9.831 23.885 31.275 1.00 16.48 90 ARG D CA 1
ATOM 5407 C C . ARG D 1 67 ? 10.003 23.020 32.551 1.00 19.80 90 ARG D C 1
ATOM 5408 O O . ARG D 1 67 ? 9.008 22.754 33.231 1.00 17.40 90 ARG D O 1
ATOM 5416 N N . GLN D 1 68 ? 11.255 22.608 32.861 1.00 16.72 91 GLN D N 1
ATOM 5417 C CA A GLN D 1 68 ? 11.577 21.757 34.003 0.50 16.82 91 GLN D CA 1
ATOM 5418 C CA B GLN D 1 68 ? 11.543 21.755 34.012 0.50 16.93 91 GLN D CA 1
ATOM 5419 C C . GLN D 1 68 ? 11.447 22.508 35.340 1.00 21.71 91 GLN D C 1
ATOM 5420 O O . GLN D 1 68 ? 10.825 21.999 36.285 1.00 21.49 91 GLN D O 1
ATOM 5431 N N . ASP D 1 69 ? 12.067 23.696 35.430 1.00 17.29 92 ASP D N 1
ATOM 5432 C CA . ASP D 1 69 ? 12.115 24.456 36.672 1.00 16.68 92 ASP D CA 1
ATOM 5433 C C . ASP D 1 69 ? 10.970 25.434 36.915 1.00 18.78 92 ASP D C 1
ATOM 5434 O O . ASP D 1 69 ? 10.912 26.000 38.008 1.00 20.47 92 ASP D O 1
ATOM 5439 N N . VAL D 1 70 ? 10.036 25.593 35.977 1.00 12.79 93 VAL D N 1
ATOM 5440 C CA . VAL D 1 70 ? 8.890 26.488 36.208 1.00 11.85 93 VAL D CA 1
ATOM 5441 C C . VAL D 1 70 ? 7.578 25.799 35.825 1.00 15.74 93 VAL D C 1
ATOM 5442 O O . VAL D 1 70 ? 6.768 25.538 36.717 1.00 14.61 93 VAL D O 1
ATOM 5446 N N . ILE D 1 71 ? 7.371 25.529 34.509 1.00 13.10 94 ILE D N 1
ATOM 5447 C CA A ILE D 1 71 ? 6.139 24.937 33.971 0.50 14.17 94 ILE D CA 1
ATOM 5448 C CA B ILE D 1 71 ? 6.123 24.957 33.993 0.50 14.04 94 ILE D CA 1
ATOM 5449 C C . ILE D 1 71 ? 5.754 23.650 34.720 1.00 18.28 94 ILE D C 1
ATOM 5450 O O . ILE D 1 71 ? 4.615 23.528 35.176 1.00 17.20 94 ILE D O 1
ATOM 5459 N N . ASN D 1 72 ? 6.693 22.696 34.834 1.00 14.54 95 ASN D N 1
ATOM 5460 C CA . ASN D 1 72 ? 6.413 21.401 35.462 1.00 16.35 95 ASN D CA 1
ATOM 5461 C C . ASN D 1 72 ? 6.094 21.491 36.967 1.00 22.91 95 ASN D C 1
ATOM 5462 O O . ASN D 1 72 ? 5.521 20.550 37.525 1.00 24.45 95 ASN D O 1
ATOM 5467 N N . LEU D 1 73 ? 6.407 22.632 37.615 1.00 19.48 96 LEU D N 1
ATOM 5468 C CA . LEU D 1 73 ? 6.099 22.824 39.040 1.00 19.27 96 LEU D CA 1
ATOM 5469 C C . LEU D 1 73 ? 4.685 23.413 39.235 1.00 23.84 96 LEU D C 1
ATOM 5470 O O . LEU D 1 73 ? 4.205 23.522 40.367 1.00 24.55 96 LEU D O 1
ATOM 5475 N N . LYS D 1 74 ? 4.013 23.769 38.122 1.00 20.92 97 LYS D N 1
ATOM 5476 C CA . LYS D 1 74 ? 2.654 24.350 38.098 1.00 20.86 97 LYS D CA 1
ATOM 5477 C C . LYS D 1 74 ? 2.462 25.441 39.201 1.00 23.72 97 LYS D C 1
ATOM 5478 O O . LYS D 1 74 ? 1.543 25.314 40.022 1.00 24.03 97 LYS D O 1
ATOM 5484 N N . PRO D 1 75 ? 3.317 26.499 39.270 1.00 17.24 98 PRO D N 1
ATOM 5485 C CA . PRO D 1 75 ? 3.104 27.521 40.302 1.00 16.51 98 PRO D CA 1
ATOM 5486 C C . PRO D 1 75 ? 1.988 28.490 39.936 1.00 20.89 98 PRO D C 1
ATOM 5487 O O . PRO D 1 75 ? 1.579 28.565 38.772 1.00 19.70 98 PRO D O 1
ATOM 5491 N N . LYS D 1 76 ? 1.519 29.259 40.931 1.00 19.18 99 LYS D N 1
ATOM 5492 C CA . LYS D 1 76 ? 0.538 30.319 40.721 1.00 18.00 99 LYS D CA 1
ATOM 5493 C C . LYS D 1 76 ? 1.216 31.440 39.941 1.00 18.91 99 LYS D C 1
ATOM 5494 O O . LYS D 1 76 ? 0.619 32.048 39.060 1.00 17.50 99 LYS D O 1
ATOM 5500 N N . ALA D 1 77 ? 2.494 31.701 40.266 1.00 15.42 100 ALA D N 1
ATOM 5501 C CA . ALA D 1 77 ? 3.263 32.753 39.634 1.00 15.04 100 ALA D CA 1
ATOM 5502 C C . ALA D 1 77 ? 4.741 32.413 39.530 1.00 17.90 100 ALA D C 1
ATOM 5503 O O . ALA D 1 77 ? 5.241 31.555 40.257 1.00 18.53 100 ALA D O 1
ATOM 5505 N N . VAL D 1 78 ? 5.429 33.091 38.616 1.00 13.09 101 VAL D N 1
ATOM 5506 C CA . VAL D 1 78 ? 6.890 32.981 38.445 1.00 13.01 101 VAL D CA 1
ATOM 5507 C C . VAL D 1 78 ? 7.468 34.400 38.533 1.00 16.52 101 VAL D C 1
ATOM 5508 O O . VAL D 1 78 ? 6.922 35.328 37.936 1.00 17.35 101 VAL D O 1
ATOM 5512 N N . VAL D 1 79 ? 8.513 34.566 39.329 1.00 13.00 102 VAL D N 1
ATOM 5513 C CA . VAL D 1 79 ? 9.209 35.841 39.507 1.00 12.30 102 VAL D CA 1
ATOM 5514 C C . VAL D 1 79 ? 10.469 35.733 38.661 1.00 16.45 102 VAL D C 1
ATOM 5515 O O . VAL D 1 79 ? 11.300 34.851 38.915 1.00 17.16 102 VAL D O 1
ATOM 5519 N N . ILE D 1 80 ? 10.590 36.578 37.615 1.00 12.66 103 ILE D N 1
ATOM 5520 C CA . ILE D 1 80 ? 11.735 36.483 36.705 1.00 13.02 103 ILE D CA 1
ATOM 5521 C C . ILE D 1 80 ? 12.668 37.675 36.876 1.00 19.01 103 ILE D C 1
ATOM 5522 O O . ILE D 1 80 ? 12.256 38.810 36.686 1.00 19.19 103 ILE D O 1
ATOM 5527 N N . LEU D 1 81 ? 13.934 37.400 37.195 1.00 17.99 104 LEU D N 1
ATOM 5528 C CA . LEU D 1 81 ? 14.987 38.405 37.266 1.00 17.39 104 LEU D CA 1
ATOM 5529 C C . LEU D 1 81 ? 16.125 37.870 36.416 1.00 20.77 104 LEU D C 1
ATOM 5530 O O . LEU D 1 81 ? 16.829 36.945 36.841 1.00 19.83 104 LEU D O 1
ATOM 5535 N N . ALA D 1 82 ? 16.264 38.401 35.192 1.00 16.28 105 ALA D N 1
ATOM 5536 C CA . ALA D 1 82 ? 17.244 37.887 34.230 1.00 17.69 105 ALA D CA 1
ATOM 5537 C C . ALA D 1 82 ? 17.659 38.908 33.192 1.00 19.24 105 ALA D C 1
ATOM 5538 O O . ALA D 1 82 ? 16.899 39.828 32.897 1.00 18.72 105 ALA D O 1
ATOM 5540 N N . GLY D 1 83 ? 18.858 38.723 32.634 1.00 15.20 106 GLY D N 1
ATOM 5541 C CA . GLY D 1 83 ? 19.364 39.582 31.574 1.00 14.84 106 GLY D CA 1
ATOM 5542 C C . GLY D 1 83 ? 20.732 40.186 31.802 1.00 19.41 106 GLY D C 1
ATOM 5543 O O . GLY D 1 83 ? 21.398 40.537 30.824 1.00 19.96 106 GLY D O 1
ATOM 5544 N N . ILE D 1 84 ? 21.169 40.334 33.078 1.00 14.63 107 ILE D N 1
ATOM 5545 C CA . ILE D 1 84 ? 22.479 40.938 33.366 1.00 14.39 107 ILE D CA 1
ATOM 5546 C C . ILE D 1 84 ? 23.633 40.098 32.801 1.00 16.52 107 ILE D C 1
ATOM 5547 O O . ILE D 1 84 ? 24.608 40.677 32.300 1.00 16.07 107 ILE D O 1
ATOM 5552 N N . ASN D 1 85 ? 23.521 38.754 32.841 1.00 13.63 108 ASN D N 1
ATOM 5553 C CA . ASN D 1 85 ? 24.605 37.914 32.323 1.00 13.55 108 ASN D CA 1
ATOM 5554 C C . ASN D 1 85 ? 24.622 37.931 30.788 1.00 17.67 108 ASN D C 1
ATOM 5555 O O . ASN D 1 85 ? 25.687 37.746 30.202 1.00 18.33 108 ASN D O 1
ATOM 5560 N N . ASP D 1 86 ? 23.476 38.244 30.146 1.00 14.54 109 ASP D N 1
ATOM 5561 C CA . ASP D 1 86 ? 23.412 38.424 28.688 1.00 14.15 109 ASP D CA 1
ATOM 5562 C C . ASP D 1 86 ? 24.165 39.692 28.311 1.00 16.30 109 ASP D C 1
ATOM 5563 O O . ASP D 1 86 ? 24.834 39.722 27.280 1.00 15.65 109 ASP D O 1
ATOM 5568 N N . ILE D 1 87 ? 24.020 40.758 29.145 1.00 12.40 110 ILE D N 1
ATOM 5569 C CA . ILE D 1 87 ? 24.700 42.055 28.953 1.00 13.23 110 ILE D CA 1
ATOM 5570 C C . ILE D 1 87 ? 26.216 41.846 29.132 1.00 19.50 110 ILE D C 1
ATOM 5571 O O . ILE D 1 87 ? 27.011 42.442 28.389 1.00 20.98 110 ILE D O 1
ATOM 5576 N N . ALA D 1 88 ? 26.609 40.930 30.042 1.00 16.57 111 ALA D N 1
ATOM 5577 C CA . ALA D 1 88 ? 28.017 40.578 30.275 1.00 16.03 111 ALA D CA 1
ATOM 5578 C C . ALA D 1 88 ? 28.555 39.586 29.218 1.00 20.00 111 ALA D C 1
ATOM 5579 O O . ALA D 1 88 ? 29.755 39.271 29.225 1.00 18.45 111 ALA D O 1
ATOM 5581 N N . HIS D 1 89 ? 27.675 39.100 28.309 1.00 16.13 112 HIS D N 1
ATOM 5582 C CA . HIS D 1 89 ? 27.987 38.134 27.247 1.00 16.40 112 HIS D CA 1
ATOM 5583 C C . HIS D 1 89 ? 28.503 36.796 27.828 1.00 19.73 112 HIS D C 1
ATOM 5584 O O . HIS D 1 89 ? 29.415 36.195 27.256 1.00 18.60 112 HIS D O 1
ATOM 5591 N N . ASN D 1 90 ? 27.895 36.313 28.942 1.00 16.44 113 ASN D N 1
ATOM 5592 C CA . ASN D 1 90 ? 28.289 35.029 29.556 1.00 16.70 113 ASN D CA 1
ATOM 5593 C C . ASN D 1 90 ? 28.100 33.845 28.593 1.00 21.65 113 ASN D C 1
ATOM 5594 O O . ASN D 1 90 ? 28.870 32.891 28.649 1.00 21.17 113 ASN D O 1
ATOM 5599 N N . ASN D 1 91 ? 27.065 33.898 27.736 1.00 18.77 114 ASN D N 1
ATOM 5600 C CA . ASN D 1 91 ? 26.819 32.852 26.742 1.00 18.19 114 ASN D CA 1
ATOM 5601 C C . ASN D 1 91 ? 27.209 33.361 25.336 1.00 21.46 114 ASN D C 1
ATOM 5602 O O . ASN D 1 91 ? 26.703 32.883 24.316 1.00 22.04 114 ASN D O 1
ATOM 5607 N N . GLY D 1 92 ? 28.142 34.304 25.302 1.00 17.66 115 GLY D N 1
ATOM 5608 C CA . GLY D 1 92 ? 28.614 34.889 24.058 1.00 18.09 115 GLY D CA 1
ATOM 5609 C C . GLY D 1 92 ? 27.855 36.145 23.697 1.00 20.58 115 GLY D C 1
ATOM 5610 O O . GLY D 1 92 ? 26.977 36.581 24.449 1.00 20.58 115 GLY D O 1
ATOM 5611 N N . VAL D 1 93 ? 28.199 36.724 22.535 1.00 17.38 116 VAL D N 1
ATOM 5612 C CA A VAL D 1 93 ? 27.597 37.959 22.033 0.50 16.73 116 VAL D CA 1
ATOM 5613 C CA B VAL D 1 93 ? 27.589 37.957 22.037 0.50 16.93 116 VAL D CA 1
ATOM 5614 C C . VAL D 1 93 ? 26.103 37.712 21.741 1.00 20.50 116 VAL D C 1
ATOM 5615 O O . VAL D 1 93 ? 25.745 36.685 21.162 1.00 20.58 116 VAL D O 1
ATOM 5622 N N . ILE D 1 94 ? 25.242 38.649 22.159 1.00 16.11 117 ILE D N 1
ATOM 5623 C CA . ILE D 1 94 ? 23.803 38.580 21.925 1.00 14.22 117 ILE D CA 1
ATOM 5624 C C . ILE D 1 94 ? 23.260 40.011 21.850 1.00 18.24 117 ILE D C 1
ATOM 5625 O O . ILE D 1 94 ? 23.629 40.845 22.681 1.00 16.70 117 ILE D O 1
ATOM 5630 N N . ALA D 1 95 ? 22.429 40.309 20.828 1.00 16.02 118 ALA D N 1
ATOM 5631 C CA . ALA D 1 95 ? 21.815 41.637 20.699 1.00 17.31 118 ALA D CA 1
ATOM 5632 C C . ALA D 1 95 ? 20.783 41.821 21.818 1.00 19.09 118 ALA D C 1
ATOM 5633 O O . ALA D 1 95 ? 20.101 40.860 22.180 1.00 17.93 118 ALA D O 1
ATOM 5635 N N . LEU D 1 96 ? 20.713 43.024 22.403 1.00 16.52 119 LEU D N 1
ATOM 5636 C CA . LEU D 1 96 ? 19.815 43.329 23.519 1.00 15.58 119 LEU D CA 1
ATOM 5637 C C . LEU D 1 96 ? 18.353 43.007 23.183 1.00 17.12 119 LEU D C 1
ATOM 5638 O O . LEU D 1 96 ? 17.645 42.537 24.065 1.00 16.15 119 LEU D O 1
ATOM 5643 N N . GLU D 1 97 ? 17.916 43.210 21.910 1.00 13.70 120 GLU D N 1
ATOM 5644 C CA . GLU D 1 97 ? 16.542 42.886 21.507 1.00 14.36 120 GLU D CA 1
ATOM 5645 C C . GLU D 1 97 ? 16.268 41.363 21.572 1.00 16.20 120 GLU D C 1
ATOM 5646 O O . GLU D 1 97 ? 15.134 40.969 21.815 1.00 14.14 120 GLU D O 1
ATOM 5652 N N . ASN D 1 98 ? 17.306 40.521 21.386 1.00 13.15 121 ASN D N 1
ATOM 5653 C CA . ASN D 1 98 ? 17.176 39.065 21.435 1.00 12.55 121 ASN D CA 1
ATOM 5654 C C . ASN D 1 98 ? 17.147 38.582 22.890 1.00 16.16 121 ASN D C 1
ATOM 5655 O O . ASN D 1 98 ? 16.534 37.543 23.173 1.00 14.77 121 ASN D O 1
ATOM 5660 N N . VAL D 1 99 ? 17.762 39.355 23.807 1.00 12.03 122 VAL D N 1
ATOM 5661 C CA . VAL D 1 99 ? 17.711 39.134 25.272 1.00 10.65 122 VAL D CA 1
ATOM 5662 C C . VAL D 1 99 ? 16.254 39.359 25.694 1.00 16.02 122 VAL D C 1
ATOM 5663 O O . VAL D 1 99 ? 15.656 38.516 26.364 1.00 15.38 122 VAL D O 1
ATOM 5667 N N . PHE D 1 100 ? 15.665 40.476 25.232 1.00 14.10 123 PHE D N 1
ATOM 5668 C CA . PHE D 1 100 ? 14.264 40.820 25.474 1.00 13.31 123 PHE D CA 1
ATOM 5669 C C . PHE D 1 100 ? 13.339 39.743 24.893 1.00 19.00 123 PHE D C 1
ATOM 5670 O O . PHE D 1 100 ? 12.379 39.364 25.556 1.00 19.95 123 PHE D O 1
ATOM 5678 N N . GLY D 1 101 ? 13.663 39.247 23.692 1.00 15.24 124 GLY D N 1
ATOM 5679 C CA . GLY D 1 101 ? 12.918 38.187 23.009 1.00 14.38 124 GLY D CA 1
ATOM 5680 C C . GLY D 1 101 ? 12.823 36.905 23.814 1.00 16.29 124 GLY D C 1
ATOM 5681 O O . GLY D 1 101 ? 11.760 36.272 23.853 1.00 16.14 124 GLY D O 1
ATOM 5682 N N . ASN D 1 102 ? 13.937 36.521 24.491 1.00 11.25 125 ASN D N 1
ATOM 5683 C CA . ASN D 1 102 ? 13.964 35.346 25.362 1.00 11.18 125 ASN D CA 1
ATOM 5684 C C . ASN D 1 102 ? 13.019 35.517 26.547 1.00 15.05 125 ASN D C 1
ATOM 5685 O O . ASN D 1 102 ? 12.340 34.549 26.929 1.00 12.24 125 ASN D O 1
ATOM 5690 N N . LEU D 1 103 ? 12.968 36.749 27.115 1.00 12.03 126 LEU D N 1
ATOM 5691 C CA . LEU D 1 103 ? 12.083 37.084 28.238 1.00 12.06 126 LEU D CA 1
ATOM 5692 C C . LEU D 1 103 ? 10.627 37.023 27.791 1.00 17.31 126 LEU D C 1
ATOM 5693 O O . LEU D 1 103 ? 9.791 36.503 28.534 1.00 17.37 126 LEU D O 1
ATOM 5698 N N . VAL D 1 104 ? 10.331 37.481 26.551 1.00 14.04 127 VAL D N 1
ATOM 5699 C CA . VAL D 1 104 ? 8.973 37.441 25.970 1.00 13.34 127 VAL D CA 1
ATOM 5700 C C . VAL D 1 104 ? 8.558 35.971 25.789 1.00 15.43 127 VAL D C 1
ATOM 5701 O O . VAL D 1 104 ? 7.424 35.610 26.096 1.00 14.75 127 VAL D O 1
ATOM 5705 N N . SER D 1 105 ? 9.478 35.122 25.313 1.00 11.77 128 SER D N 1
ATOM 5706 C CA . SER D 1 105 ? 9.182 33.698 25.116 1.00 11.25 128 SER D CA 1
ATOM 5707 C C . SER D 1 105 ? 8.887 33.013 26.461 1.00 14.60 128 SER D C 1
ATOM 5708 O O . SER D 1 105 ? 7.927 32.236 26.531 1.00 15.49 128 SER D O 1
ATOM 5719 N N . ALA D 1 107 ? 7.600 34.573 29.137 1.00 14.05 130 ALA D N 1
ATOM 5720 C CA . ALA D 1 107 ? 6.290 35.122 29.517 1.00 14.69 130 ALA D CA 1
ATOM 5721 C C . ALA D 1 107 ? 5.164 34.410 28.771 1.00 18.55 130 ALA D C 1
ATOM 5722 O O . ALA D 1 107 ? 4.151 34.078 29.381 1.00 19.19 130 ALA D O 1
ATOM 5724 N N . GLU D 1 108 ? 5.358 34.142 27.462 1.00 13.25 131 GLU D N 1
ATOM 5725 C CA . GLU D 1 108 ? 4.356 33.471 26.630 1.00 13.40 131 GLU D CA 1
ATOM 5726 C C . GLU D 1 108 ? 4.181 32.004 27.039 1.00 17.87 131 GLU D C 1
ATOM 5727 O O . GLU D 1 108 ? 3.048 31.529 27.041 1.00 18.07 131 GLU D O 1
ATOM 5733 N N . LEU D 1 109 ? 5.273 31.305 27.419 1.00 13.36 132 LEU D N 1
ATOM 5734 C CA . LEU D 1 109 ? 5.200 29.913 27.887 1.00 13.33 132 LEU D CA 1
ATOM 5735 C C . LEU D 1 109 ? 4.460 29.835 29.234 1.00 15.77 132 LEU D C 1
ATOM 5736 O O . LEU D 1 109 ? 3.640 28.931 29.441 1.00 14.39 132 LEU D O 1
ATOM 5741 N N . ALA D 1 110 ? 4.723 30.809 30.125 1.00 12.76 133 ALA D N 1
ATOM 5742 C CA . ALA D 1 110 ? 4.053 30.866 31.426 1.00 13.52 133 ALA D CA 1
ATOM 5743 C C . ALA D 1 110 ? 2.553 31.138 31.246 1.00 17.60 133 ALA D C 1
ATOM 5744 O O . ALA D 1 110 ? 1.741 30.452 31.863 1.00 17.82 133 ALA D O 1
ATOM 5746 N N . LYS D 1 111 ? 2.188 32.091 30.361 1.00 14.45 134 LYS D N 1
ATOM 5747 C CA . LYS D 1 111 ? 0.782 32.442 30.093 1.00 15.25 134 LYS D CA 1
ATOM 5748 C C . LYS D 1 111 ? 0.010 31.257 29.519 1.00 19.47 134 LYS D C 1
ATOM 5749 O O . LYS D 1 111 ? -1.117 30.998 29.951 1.00 20.00 134 LYS D O 1
ATOM 5755 N N . ALA D 1 112 ? 0.621 30.524 28.570 1.00 16.70 135 ALA D N 1
ATOM 5756 C CA . ALA D 1 112 ? 0.028 29.344 27.935 1.00 17.71 135 ALA D CA 1
ATOM 5757 C C . ALA D 1 112 ? -0.246 28.223 28.952 1.00 21.06 135 ALA D C 1
ATOM 5758 O O . ALA D 1 112 ? -1.135 27.404 28.732 1.00 20.31 135 ALA D O 1
ATOM 5760 N N . ASN D 1 113 ? 0.485 28.229 30.079 1.00 17.07 136 ASN D N 1
ATOM 5761 C CA . ASN D 1 113 ? 0.367 27.236 31.135 1.00 17.09 136 ASN D CA 1
ATOM 5762 C C . ASN D 1 113 ? -0.328 27.804 32.389 1.00 21.09 136 ASN D C 1
ATOM 5763 O O . ASN D 1 113 ? -0.331 27.161 33.442 1.00 21.11 136 ASN D O 1
ATOM 5768 N N . HIS D 1 114 ? -0.968 28.977 32.236 1.00 16.13 137 HIS D N 1
ATOM 5769 C CA . HIS D 1 114 ? -1.770 29.703 33.230 1.00 16.10 137 HIS D CA 1
ATOM 5770 C C . HIS D 1 114 ? -0.962 30.060 34.483 1.00 19.56 137 HIS D C 1
ATOM 5771 O O . HIS D 1 114 ? -1.479 30.023 35.600 1.00 19.83 137 HIS D O 1
ATOM 5778 N N . ILE D 1 115 ? 0.295 30.466 34.271 1.00 14.75 138 ILE D N 1
ATOM 5779 C CA . ILE D 1 115 ? 1.194 30.934 35.322 1.00 14.66 138 ILE D CA 1
ATOM 5780 C C . ILE D 1 115 ? 1.309 32.458 35.185 1.00 19.09 138 ILE D C 1
ATOM 5781 O O . ILE D 1 115 ? 1.584 32.951 34.083 1.00 18.64 138 ILE D O 1
ATOM 5786 N N . LYS D 1 116 ? 1.087 33.194 36.288 1.00 15.49 139 LYS D N 1
ATOM 5787 C CA . LYS D 1 116 ? 1.195 34.654 36.313 1.00 15.45 139 LYS D CA 1
ATOM 5788 C C . LYS D 1 116 ? 2.656 35.050 36.298 1.00 20.28 139 LYS D C 1
ATOM 5789 O O . LYS D 1 116 ? 3.447 34.492 37.064 1.00 18.92 139 LYS D O 1
ATOM 5795 N N . VAL D 1 117 ? 3.039 35.975 35.396 1.00 17.65 140 VAL D N 1
ATOM 5796 C CA . VAL D 1 117 ? 4.442 36.401 35.308 1.00 16.35 140 VAL D CA 1
ATOM 5797 C C . VAL D 1 117 ? 4.642 37.697 36.076 1.00 20.55 140 VAL D C 1
ATOM 5798 O O . VAL D 1 117 ? 3.944 38.687 35.839 1.00 21.67 140 VAL D O 1
ATOM 5802 N N . ILE D 1 118 ? 5.642 37.691 36.953 1.00 15.22 141 ILE D N 1
ATOM 5803 C CA . ILE D 1 118 ? 6.071 38.859 37.695 1.00 14.97 141 ILE D CA 1
ATOM 5804 C C . ILE D 1 118 ? 7.468 39.161 37.179 1.00 18.18 141 ILE D C 1
ATOM 5805 O O . ILE D 1 118 ? 8.404 38.399 37.446 1.00 15.98 141 ILE D O 1
ATOM 5810 N N . PHE D 1 119 ? 7.594 40.231 36.383 1.00 17.19 142 PHE D N 1
ATOM 5811 C CA . PHE D 1 119 ? 8.884 40.627 35.823 1.00 16.68 142 PHE D CA 1
ATOM 5812 C C . PHE D 1 119 ? 9.596 41.572 36.766 1.00 21.24 142 PHE D C 1
ATOM 5813 O O . PHE D 1 119 ? 8.962 42.469 37.323 1.00 20.81 142 PHE D O 1
ATOM 5821 N N . CYS D 1 120 ? 10.914 41.379 36.928 1.00 18.69 143 CYS D N 1
ATOM 5822 C CA . CYS D 1 120 ? 11.757 42.236 37.761 1.00 18.82 143 CYS D CA 1
ATOM 5823 C C . CYS D 1 120 ? 12.687 43.045 36.893 1.00 20.93 143 CYS D C 1
ATOM 5824 O O . CYS D 1 120 ? 13.276 42.522 35.943 1.00 19.47 143 CYS D O 1
ATOM 5827 N N . SER D 1 121 ? 12.885 44.296 37.277 1.00 18.19 144 SER D N 1
ATOM 5828 C CA . SER D 1 121 ? 13.868 45.168 36.657 1.00 16.85 144 SER D CA 1
ATOM 5829 C C . SER D 1 121 ? 15.248 44.552 36.850 1.00 19.30 144 SER D C 1
ATOM 5830 O O . SER D 1 121 ? 15.564 44.108 37.962 1.00 16.91 144 SER D O 1
ATOM 5833 N N . VAL D 1 122 ? 16.067 44.537 35.802 1.00 15.93 145 VAL D N 1
ATOM 5834 C CA . VAL D 1 122 ? 17.460 44.100 35.917 1.00 14.81 145 VAL D CA 1
ATOM 5835 C C . VAL D 1 122 ? 18.112 45.087 36.896 1.00 18.27 145 VAL D C 1
ATOM 5836 O O . VAL D 1 122 ? 17.824 46.289 36.829 1.00 19.05 145 VAL D O 1
ATOM 5840 N N . LEU D 1 123 ? 18.903 44.587 37.855 1.00 14.84 146 LEU D N 1
ATOM 5841 C CA . LEU D 1 123 ? 19.524 45.452 38.857 1.00 14.77 146 LEU D CA 1
ATOM 5842 C C . LEU D 1 123 ? 20.530 46.431 38.238 1.00 16.80 146 LEU D C 1
ATOM 5843 O O . LEU D 1 123 ? 21.136 46.110 37.212 1.00 15.84 146 LEU D O 1
ATOM 5848 N N . PRO D 1 124 ? 20.741 47.617 38.861 1.00 14.65 147 PRO D N 1
ATOM 5849 C CA . PRO D 1 124 ? 21.767 48.540 38.347 1.00 14.35 147 PRO D CA 1
ATOM 5850 C C . PRO D 1 124 ? 23.150 47.889 38.385 1.00 18.90 147 PRO D C 1
ATOM 5851 O O . PRO D 1 124 ? 23.417 47.053 39.246 1.00 17.29 147 PRO D O 1
ATOM 5855 N N . ALA D 1 125 ? 23.986 48.205 37.399 1.00 17.14 148 ALA D N 1
ATOM 5856 C CA . ALA D 1 125 ? 25.367 47.736 37.293 1.00 17.40 148 ALA D CA 1
ATOM 5857 C C . ALA D 1 125 ? 26.141 48.740 36.491 1.00 22.57 148 ALA D C 1
ATOM 5858 O O . ALA D 1 125 ? 25.769 49.050 35.356 1.00 22.35 148 ALA D O 1
ATOM 5860 N N . TYR D 1 126 ? 27.197 49.291 37.097 1.00 20.64 149 TYR D N 1
ATOM 5861 C CA . TYR D 1 126 ? 28.050 50.275 36.441 1.00 20.75 149 TYR D CA 1
ATOM 5862 C C . TYR D 1 126 ? 29.196 49.589 35.686 1.00 24.21 149 TYR D C 1
ATOM 5863 O O . TYR D 1 126 ? 29.656 50.116 34.673 1.00 25.13 149 TYR D O 1
ATOM 5872 N N . ASP D 1 127 ? 29.671 48.429 36.190 1.00 18.76 150 ASP D N 1
ATOM 5873 C CA . ASP D 1 127 ? 30.791 47.704 35.587 1.00 18.42 150 ASP D CA 1
ATOM 5874 C C . ASP D 1 127 ? 30.853 46.266 36.081 1.00 23.47 150 ASP D C 1
ATOM 5875 O O . ASP D 1 127 ? 30.426 45.981 37.209 1.00 23.45 150 ASP D O 1
ATOM 5880 N N . PHE D 1 128 ? 31.392 45.358 35.236 1.00 19.16 151 PHE D N 1
ATOM 5881 C CA . PHE D 1 128 ? 31.611 43.955 35.589 1.00 18.29 151 PHE D CA 1
ATOM 5882 C C . PHE D 1 128 ? 33.103 43.798 35.885 1.00 22.84 151 PHE D C 1
ATOM 5883 O O . PHE D 1 128 ? 33.896 43.904 34.950 1.00 21.19 151 PHE D O 1
ATOM 5891 N N . PRO D 1 129 ? 33.542 43.653 37.156 1.00 20.74 152 PRO D N 1
ATOM 5892 C CA . PRO D 1 129 ? 34.996 43.586 37.419 1.00 21.68 152 PRO D CA 1
ATOM 5893 C C . PRO D 1 129 ? 35.690 42.452 36.657 1.00 25.84 152 PRO D C 1
ATOM 5894 O O . PRO D 1 129 ? 36.825 42.624 36.223 1.00 25.19 152 PRO D O 1
ATOM 5898 N N . TRP D 1 130 ? 34.984 41.341 36.417 1.00 24.25 153 TRP D N 1
ATOM 5899 C CA . TRP D 1 130 ? 35.537 40.183 35.704 1.00 25.17 153 TRP D CA 1
ATOM 5900 C C . TRP D 1 130 ? 35.374 40.293 34.187 1.00 27.72 153 TRP D C 1
ATOM 5901 O O . TRP D 1 130 ? 35.920 39.456 33.462 1.00 26.23 153 TRP D O 1
ATOM 5912 N N . ARG D 1 131 ? 34.628 41.311 33.719 1.00 24.98 154 ARG D N 1
ATOM 5913 C CA . ARG D 1 131 ? 34.395 41.624 32.298 1.00 25.81 154 ARG D CA 1
ATOM 5914 C C . ARG D 1 131 ? 34.470 43.161 32.118 1.00 29.36 154 ARG D C 1
ATOM 5915 O O . ARG D 1 131 ? 33.436 43.809 31.922 1.00 28.96 154 ARG D O 1
ATOM 5923 N N . PRO D 1 132 ? 35.666 43.771 32.294 1.00 26.48 155 PRO D N 1
ATOM 5924 C CA . PRO D 1 132 ? 35.769 45.242 32.233 1.00 26.91 155 PRO D CA 1
ATOM 5925 C C . PRO D 1 132 ? 35.464 45.880 30.871 1.00 32.10 155 PRO D C 1
ATOM 5926 O O . PRO D 1 132 ? 35.564 45.237 29.823 1.00 30.72 155 PRO D O 1
ATOM 5930 N N . GLY D 1 133 ? 35.092 47.156 30.927 1.00 31.08 156 GLY D N 1
ATOM 5931 C CA . GLY D 1 133 ? 34.794 47.990 29.768 1.00 31.76 156 GLY D CA 1
ATOM 5932 C C . GLY D 1 133 ? 33.556 47.622 28.979 1.00 36.20 156 GLY D C 1
ATOM 5933 O O . GLY D 1 133 ? 33.478 47.943 27.791 1.00 38.69 156 GLY D O 1
ATOM 5942 N N . GLN D 1 135 ? 30.492 48.723 29.847 1.00 23.77 158 GLN D N 1
ATOM 5943 C CA . GLN D 1 135 ? 29.563 49.839 30.093 1.00 22.78 158 GLN D CA 1
ATOM 5944 C C . GLN D 1 135 ? 28.085 49.342 30.220 1.00 25.11 158 GLN D C 1
ATOM 5945 O O . GLN D 1 135 ? 27.238 49.700 29.394 1.00 24.66 158 GLN D O 1
ATOM 5951 N N . PRO D 1 136 ? 27.757 48.502 31.237 1.00 20.28 159 PRO D N 1
ATOM 5952 C CA . PRO D 1 136 ? 26.394 47.940 31.297 1.00 18.52 159 PRO D CA 1
ATOM 5953 C C . PRO D 1 136 ? 25.260 48.879 31.724 1.00 22.86 159 PRO D C 1
ATOM 5954 O O . PRO D 1 136 ? 24.110 48.539 31.444 1.00 22.39 159 PRO D O 1
ATOM 5958 N N . ALA D 1 137 ? 25.551 49.999 32.438 1.00 19.77 160 ALA D N 1
ATOM 5959 C CA . ALA D 1 137 ? 24.536 50.897 33.031 1.00 18.61 160 ALA D CA 1
ATOM 5960 C C . ALA D 1 137 ? 23.371 51.250 32.106 1.00 21.66 160 ALA D C 1
ATOM 5961 O O . ALA D 1 137 ? 22.227 51.022 32.491 1.00 19.65 160 ALA D O 1
ATOM 5963 N N . ASP D 1 138 ? 23.649 51.789 30.904 1.00 20.12 161 ASP D N 1
ATOM 5964 C CA . ASP D 1 138 ? 22.615 52.226 29.964 1.00 19.41 161 ASP D CA 1
ATOM 5965 C C . ASP D 1 138 ? 21.930 51.065 29.270 1.00 22.46 161 ASP D C 1
ATOM 5966 O O . ASP D 1 138 ? 20.778 51.218 28.859 1.00 21.82 161 ASP D O 1
ATOM 5971 N N . LYS D 1 139 ? 22.623 49.908 29.142 1.00 18.29 162 LYS D N 1
ATOM 5972 C CA . LYS D 1 139 ? 22.073 48.681 28.540 1.00 15.65 162 LYS D CA 1
ATOM 5973 C C . LYS D 1 139 ? 21.005 48.112 29.464 1.00 17.13 162 LYS D C 1
ATOM 5974 O O . LYS D 1 139 ? 19.933 47.750 28.998 1.00 16.01 162 LYS D O 1
ATOM 5980 N N . VAL D 1 140 ? 21.284 48.099 30.787 1.00 14.26 163 VAL D N 1
ATOM 5981 C CA . VAL D 1 140 ? 20.336 47.674 31.838 1.00 13.21 163 VAL D CA 1
ATOM 5982 C C . VAL D 1 140 ? 19.079 48.559 31.762 1.00 18.18 163 VAL D C 1
ATOM 5983 O O . VAL D 1 140 ? 17.963 48.028 31.791 1.00 15.21 163 VAL D O 1
ATOM 5987 N N . ILE D 1 141 ? 19.268 49.902 31.642 1.00 15.52 164 ILE D N 1
ATOM 5988 C CA . ILE D 1 141 ? 18.163 50.861 31.568 1.00 14.54 164 ILE D CA 1
ATOM 5989 C C . ILE D 1 141 ? 17.333 50.613 30.306 1.00 20.43 164 ILE D C 1
ATOM 5990 O O . ILE D 1 141 ? 16.107 50.602 30.410 1.00 19.91 164 ILE D O 1
ATOM 5995 N N . GLN D 1 142 ? 17.981 50.364 29.147 1.00 17.87 165 GLN D N 1
ATOM 5996 C CA . GLN D 1 142 ? 17.256 50.119 27.892 1.00 17.82 165 GLN D CA 1
ATOM 5997 C C . GLN D 1 142 ? 16.419 48.834 27.987 1.00 19.56 165 GLN D C 1
ATOM 5998 O O . GLN D 1 142 ? 15.229 48.847 27.639 1.00 19.05 165 GLN D O 1
ATOM 6004 N N . LEU D 1 143 ? 17.033 47.743 28.455 1.00 13.66 166 LEU D N 1
ATOM 6005 C CA . LEU D 1 143 ? 16.342 46.464 28.629 1.00 12.64 166 LEU D CA 1
ATOM 6006 C C . LEU D 1 143 ? 15.160 46.611 29.584 1.00 16.77 166 LEU D C 1
ATOM 6007 O O . LEU D 1 143 ? 14.083 46.115 29.264 1.00 17.26 166 LEU D O 1
ATOM 6012 N N . ASN D 1 144 ? 15.335 47.336 30.715 1.00 13.35 167 ASN D N 1
ATOM 6013 C CA . ASN D 1 144 ? 14.263 47.561 31.697 1.00 12.46 167 ASN D CA 1
ATOM 6014 C C . ASN D 1 144 ? 13.101 48.353 31.115 1.00 16.21 167 ASN D C 1
ATOM 6015 O O . ASN D 1 144 ? 11.956 48.095 31.493 1.00 15.95 167 ASN D O 1
ATOM 6020 N N . LYS D 1 145 ? 13.385 49.295 30.192 1.00 14.03 168 LYS D N 1
ATOM 6021 C CA . LYS D 1 145 ? 12.361 50.093 29.518 1.00 15.10 168 LYS D CA 1
ATOM 6022 C C . LYS D 1 145 ? 11.447 49.166 28.709 1.00 18.63 168 LYS D C 1
ATOM 6023 O O . LYS D 1 145 ? 10.226 49.316 28.747 1.00 16.52 168 LYS D O 1
ATOM 6029 N N . TRP D 1 146 ? 12.050 48.213 27.986 1.00 15.52 169 TRP D N 1
ATOM 6030 C CA . TRP D 1 146 ? 11.348 47.218 27.171 1.00 15.15 169 TRP D CA 1
ATOM 6031 C C . TRP D 1 146 ? 10.546 46.262 28.040 1.00 17.55 169 TRP D C 1
ATOM 6032 O O . TRP D 1 146 ? 9.378 45.999 27.734 1.00 15.20 169 TRP D O 1
ATOM 6043 N N . ILE D 1 147 ? 11.156 45.752 29.128 1.00 14.68 170 ILE D N 1
ATOM 6044 C CA . ILE D 1 147 ? 10.487 44.845 30.071 1.00 13.86 170 ILE D CA 1
ATOM 6045 C C . ILE D 1 147 ? 9.252 45.540 30.675 1.00 19.79 170 ILE D C 1
ATOM 6046 O O . ILE D 1 147 ? 8.166 44.952 30.664 1.00 20.76 170 ILE D O 1
ATOM 6051 N N . LYS D 1 148 ? 9.419 46.783 31.183 1.00 16.23 171 LYS D N 1
ATOM 6052 C CA . LYS D 1 148 ? 8.319 47.548 31.793 1.00 16.48 171 LYS D CA 1
ATOM 6053 C C . LYS D 1 148 ? 7.177 47.819 30.799 1.00 21.18 171 LYS D C 1
ATOM 6054 O O . LYS D 1 148 ? 6.008 47.650 31.162 1.00 21.03 171 LYS D O 1
ATOM 6060 N N . GLU D 1 149 ? 7.504 48.232 29.567 1.00 18.50 172 GLU D N 1
ATOM 6061 C CA . GLU D 1 149 ? 6.516 48.492 28.514 1.00 19.86 172 GLU D CA 1
ATOM 6062 C C . GLU D 1 149 ? 5.756 47.200 28.149 1.00 22.96 172 GLU D C 1
ATOM 6063 O O . GLU D 1 149 ? 4.536 47.235 28.010 1.00 24.16 172 GLU D O 1
ATOM 6069 N N . TYR D 1 150 ? 6.464 46.059 28.066 1.00 17.70 173 TYR D N 1
ATOM 6070 C CA . TYR D 1 150 ? 5.850 44.755 27.796 1.00 17.83 173 TYR D CA 1
ATOM 6071 C C . TYR D 1 150 ? 4.905 44.353 28.951 1.00 22.70 173 TYR D C 1
ATOM 6072 O O . TYR D 1 150 ? 3.775 43.925 28.693 1.00 22.28 173 TYR D O 1
ATOM 6081 N N . ALA D 1 151 ? 5.376 44.486 30.212 1.00 20.15 174 ALA D N 1
ATOM 6082 C CA . ALA D 1 151 ? 4.592 44.149 31.403 1.00 20.60 174 ALA D CA 1
ATOM 6083 C C . ALA D 1 151 ? 3.305 44.993 31.476 1.00 24.08 174 ALA D C 1
ATOM 6084 O O . ALA D 1 151 ? 2.226 44.434 31.694 1.00 23.62 174 ALA D O 1
ATOM 6086 N N . ASP D 1 152 ? 3.409 46.316 31.224 1.00 21.34 175 ASP D N 1
ATOM 6087 C CA . ASP D 1 152 ? 2.262 47.237 31.245 1.00 23.50 175 ASP D CA 1
ATOM 6088 C C . ASP D 1 152 ? 1.231 46.875 30.169 1.00 27.87 175 ASP D C 1
ATOM 6089 O O . ASP D 1 152 ? 0.036 46.806 30.467 1.00 28.85 175 ASP D O 1
ATOM 6094 N N . LYS D 1 153 ? 1.698 46.620 28.938 1.00 23.91 176 LYS D N 1
ATOM 6095 C CA . LYS D 1 153 ? 0.868 46.266 27.782 1.00 24.64 176 LYS D CA 1
ATOM 6096 C C . LYS D 1 153 ? 0.178 44.901 27.954 1.00 28.37 176 LYS D C 1
ATOM 6097 O O . LYS D 1 153 ? -0.879 44.688 27.360 1.00 28.74 176 LYS D O 1
ATOM 6103 N N . ASN D 1 154 ? 0.762 43.988 28.756 1.00 23.87 177 ASN D N 1
ATOM 6104 C CA . ASN D 1 154 ? 0.214 42.641 28.915 1.00 23.36 177 ASN D CA 1
ATOM 6105 C C . ASN D 1 154 ? -0.385 42.356 30.317 1.00 27.60 177 ASN D C 1
ATOM 6106 O O . ASN D 1 154 ? -0.675 41.200 30.635 1.00 27.44 177 ASN D O 1
ATOM 6111 N N . GLY D 1 155 ? -0.605 43.404 31.108 1.00 23.79 178 GLY D N 1
ATOM 6112 C CA . GLY D 1 155 ? -1.182 43.301 32.449 1.00 23.93 178 GLY D CA 1
ATOM 6113 C C . GLY D 1 155 ? -0.357 42.480 33.419 1.00 26.78 178 GLY D C 1
ATOM 6114 O O . GLY D 1 155 ? -0.913 41.797 34.279 1.00 26.56 178 GLY D O 1
ATOM 6115 N N . LEU D 1 156 ? 0.976 42.524 33.271 1.00 22.38 179 LEU D N 1
ATOM 6116 C CA . LEU D 1 156 ? 1.905 41.792 34.138 1.00 21.89 179 LEU D CA 1
ATOM 6117 C C . LEU D 1 156 ? 2.471 42.745 35.176 1.00 27.44 179 LEU D C 1
ATOM 6118 O O . LEU D 1 156 ? 2.636 43.937 34.893 1.00 28.63 179 LEU D O 1
ATOM 6123 N N . THR D 1 157 ? 2.754 42.233 36.375 1.00 23.36 180 THR D N 1
ATOM 6124 C CA . THR D 1 157 ? 3.329 43.031 37.464 1.00 22.86 180 THR D CA 1
ATOM 6125 C C . THR D 1 157 ? 4.812 43.300 37.172 1.00 24.33 180 THR D C 1
ATOM 6126 O O . THR D 1 157 ? 5.530 42.376 36.783 1.00 22.68 180 THR D O 1
ATOM 6130 N N . TYR D 1 158 ? 5.258 44.567 37.358 1.00 18.99 181 TYR D N 1
ATOM 6131 C CA . TYR D 1 158 ? 6.669 44.935 37.172 1.00 17.26 181 TYR D CA 1
ATOM 6132 C C . TYR D 1 158 ? 7.252 45.305 38.531 1.00 22.05 181 TYR D C 1
ATOM 6133 O O . TYR D 1 158 ? 6.679 46.129 39.238 1.00 23.63 181 TYR D O 1
ATOM 6142 N N . VAL D 1 159 ? 8.350 44.643 38.920 1.00 17.17 182 VAL D N 1
ATOM 6143 C CA . VAL D 1 159 ? 9.027 44.851 40.202 1.00 16.86 182 VAL D CA 1
ATOM 6144 C C . VAL D 1 159 ? 10.223 45.764 39.926 1.00 20.86 182 VAL D C 1
ATOM 6145 O O . VAL D 1 159 ? 11.195 45.340 39.296 1.00 21.25 182 VAL D O 1
ATOM 6149 N N . ASP D 1 160 ? 10.140 47.011 40.379 1.00 16.50 183 ASP D N 1
ATOM 6150 C CA . ASP D 1 160 ? 11.181 47.985 40.108 1.00 16.38 183 ASP D CA 1
ATOM 6151 C C . ASP D 1 160 ? 12.242 48.027 41.202 1.00 18.47 183 ASP D C 1
ATOM 6152 O O . ASP D 1 160 ? 12.305 48.967 42.003 1.00 17.78 183 ASP D O 1
ATOM 6157 N N . TYR D 1 161 ? 13.129 47.028 41.187 1.00 16.05 184 TYR D N 1
ATOM 6158 C CA . TYR D 1 161 ? 14.282 47.004 42.087 1.00 16.16 184 TYR D CA 1
ATOM 6159 C C . TYR D 1 161 ? 15.235 48.138 41.747 1.00 20.17 184 TYR D C 1
ATOM 6160 O O . TYR D 1 161 ? 15.807 48.750 42.640 1.00 20.74 184 TYR D O 1
ATOM 6169 N N . HIS D 1 162 ? 15.428 48.376 40.433 1.00 16.55 185 HIS D N 1
ATOM 6170 C CA . HIS D 1 162 ? 16.384 49.323 39.859 1.00 16.67 185 HIS D CA 1
ATOM 6171 C C . HIS D 1 162 ? 16.228 50.753 40.410 1.00 19.63 185 HIS D C 1
ATOM 6172 O O . HIS D 1 162 ? 17.219 51.302 40.882 1.00 17.89 185 HIS D O 1
ATOM 6179 N N . SER D 1 163 ? 15.012 51.345 40.378 1.00 17.76 186 SER D N 1
ATOM 6180 C CA . SER D 1 163 ? 14.809 52.711 40.890 1.00 18.69 186 SER D CA 1
ATOM 6181 C C . SER D 1 163 ? 15.065 52.824 42.398 1.00 22.96 186 SER D C 1
ATOM 6182 O O . SER D 1 163 ? 15.508 53.878 42.870 1.00 22.29 186 SER D O 1
ATOM 6185 N N . ALA D 1 164 ? 14.791 51.741 43.144 1.00 20.04 187 ALA D N 1
ATOM 6186 C CA . ALA D 1 164 ? 14.961 51.685 44.594 1.00 19.93 187 ALA D CA 1
ATOM 6187 C C . ALA D 1 164 ? 16.414 51.509 45.012 1.00 22.65 187 ALA D C 1
ATOM 6188 O O . ALA D 1 164 ? 16.738 51.807 46.160 1.00 24.34 187 ALA D O 1
ATOM 6198 N N . LYS D 1 166 ? 19.429 52.164 42.615 1.00 15.59 189 LYS D N 1
ATOM 6199 C CA . LYS D 1 166 ? 20.445 52.866 41.810 1.00 16.49 189 LYS D CA 1
ATOM 6200 C C . LYS D 1 166 ? 21.066 54.080 42.503 1.00 23.46 189 LYS D C 1
ATOM 6201 O O . LYS D 1 166 ? 20.417 54.737 43.331 1.00 24.71 189 LYS D O 1
ATOM 6207 N N . ASP D 1 167 ? 22.333 54.368 42.155 1.00 21.83 190 ASP D N 1
ATOM 6208 C CA . ASP D 1 167 ? 23.059 55.556 42.596 1.00 22.18 190 ASP D CA 1
ATOM 6209 C C . ASP D 1 167 ? 23.062 56.554 41.419 1.00 27.55 190 ASP D C 1
ATOM 6210 O O . ASP D 1 167 ? 22.400 56.286 40.407 1.00 26.46 190 ASP D O 1
ATOM 6215 N N . GLU D 1 168 ? 23.811 57.671 41.534 1.00 25.07 191 GLU D N 1
ATOM 6216 C CA . GLU D 1 168 ? 23.886 58.736 40.523 1.00 26.30 191 GLU D CA 1
ATOM 6217 C C . GLU D 1 168 ? 24.462 58.283 39.165 1.00 30.80 191 GLU D C 1
ATOM 6218 O O . GLU D 1 168 ? 24.202 58.950 38.164 1.00 31.62 191 GLU D O 1
ATOM 6224 N N . ARG D 1 169 ? 25.239 57.184 39.122 1.00 26.33 192 ARG D N 1
ATOM 6225 C CA . ARG D 1 169 ? 25.832 56.707 37.875 1.00 25.81 192 ARG D CA 1
ATOM 6226 C C . ARG D 1 169 ? 25.129 55.435 37.362 1.00 27.20 192 ARG D C 1
ATOM 6227 O O . ARG D 1 169 ? 25.666 54.738 36.500 1.00 26.82 192 ARG D O 1
ATOM 6235 N N . ASN D 1 170 ? 23.907 55.168 37.871 1.00 22.37 193 ASN D N 1
ATOM 6236 C CA . ASN D 1 170 ? 23.041 54.023 37.527 1.00 20.96 193 ASN D CA 1
ATOM 6237 C C . ASN D 1 170 ? 23.719 52.660 37.807 1.00 23.23 193 ASN D C 1
ATOM 6238 O O . ASN D 1 170 ? 23.501 51.673 37.095 1.00 20.06 193 ASN D O 1
ATOM 6243 N N . GLY D 1 171 ? 24.490 52.633 38.887 1.00 19.91 194 GLY D N 1
ATOM 6244 C CA . GLY D 1 171 ? 25.140 51.433 39.382 1.00 19.85 194 GLY D CA 1
ATOM 6245 C C . GLY D 1 171 ? 24.624 51.149 40.772 1.00 22.38 194 GLY D C 1
ATOM 6246 O O . GLY D 1 171 ? 23.694 51.815 41.228 1.00 21.13 194 GLY D O 1
ATOM 6247 N N . LEU D 1 172 ? 25.219 50.166 41.453 1.00 18.75 195 LEU D N 1
ATOM 6248 C CA . LEU D 1 172 ? 24.875 49.847 42.842 1.00 17.89 195 LEU D CA 1
ATOM 6249 C C . LEU D 1 172 ? 25.870 50.505 43.805 1.00 23.06 195 LEU D C 1
ATOM 6250 O O . LEU D 1 172 ? 27.082 50.376 43.601 1.00 23.22 195 LEU D O 1
ATOM 6255 N N . PRO D 1 173 ? 25.408 51.205 44.865 1.00 20.16 196 PRO D N 1
ATOM 6256 C CA . PRO D 1 173 ? 26.367 51.791 45.818 1.00 21.37 196 PRO D CA 1
ATOM 6257 C C . PRO D 1 173 ? 27.010 50.711 46.688 1.00 25.85 196 PRO D C 1
ATOM 6258 O O . PRO D 1 173 ? 26.462 49.614 46.810 1.00 24.75 196 PRO D O 1
ATOM 6262 N N . ALA D 1 174 ? 28.177 51.026 47.274 1.00 24.55 197 ALA D N 1
ATOM 6263 C CA . ALA D 1 174 ? 28.998 50.133 48.101 1.00 24.55 197 ALA D CA 1
ATOM 6264 C C . ALA D 1 174 ? 28.218 49.435 49.235 1.00 27.45 197 ALA D C 1
ATOM 6265 O O . ALA D 1 174 ? 28.486 48.266 49.509 1.00 27.21 197 ALA D O 1
ATOM 6267 N N . ASN D 1 175 ? 27.257 50.117 49.869 1.00 23.34 198 ASN D N 1
ATOM 6268 C CA . ASN D 1 175 ? 26.480 49.522 50.963 1.00 23.48 198 ASN D CA 1
ATOM 6269 C C . ASN D 1 175 ? 25.503 48.450 50.457 1.00 25.16 198 ASN D C 1
ATOM 6270 O O . ASN D 1 175 ? 25.154 47.542 51.212 1.00 24.76 198 ASN D O 1
ATOM 6275 N N . LEU D 1 176 ? 25.088 48.538 49.181 1.00 20.05 199 LEU D N 1
ATOM 6276 C CA . LEU D 1 176 ? 24.141 47.584 48.596 1.00 18.84 199 LEU D CA 1
ATOM 6277 C C . LEU D 1 176 ? 24.833 46.493 47.785 1.00 21.83 199 LEU D C 1
ATOM 6278 O O . LEU D 1 176 ? 24.197 45.494 47.459 1.00 20.77 199 LEU D O 1
ATOM 6283 N N . SER D 1 177 ? 26.123 46.704 47.434 1.00 19.79 200 SER D N 1
ATOM 6284 C CA . SER D 1 177 ? 26.907 45.725 46.667 1.00 18.55 200 SER D CA 1
ATOM 6285 C C . SER D 1 177 ? 28.400 45.946 46.831 1.00 24.51 200 SER D C 1
ATOM 6286 O O . SER D 1 177 ? 28.886 47.065 46.636 1.00 24.75 200 SER D O 1
ATOM 6289 N N . LYS D 1 178 ? 29.140 44.866 47.133 1.00 22.61 201 LYS D N 1
ATOM 6290 C CA . LYS D 1 178 ? 30.603 44.945 47.258 1.00 23.21 201 LYS D CA 1
ATOM 6291 C C . LYS D 1 178 ? 31.268 45.006 45.867 1.00 26.66 201 LYS D C 1
ATOM 6292 O O . LYS D 1 178 ? 32.149 45.838 45.657 1.00 27.72 201 LYS D O 1
ATOM 6298 N N . ASP D 1 179 ? 30.877 44.114 44.936 1.00 22.36 202 ASP D N 1
ATOM 6299 C CA . ASP D 1 179 ? 31.485 44.042 43.595 1.00 21.93 202 ASP D CA 1
ATOM 6300 C C . ASP D 1 179 ? 30.820 44.986 42.572 1.00 26.71 202 ASP D C 1
ATOM 6301 O O . ASP D 1 179 ? 31.400 45.236 41.516 1.00 25.71 202 ASP D O 1
ATOM 6306 N N . GLY D 1 180 ? 29.641 45.517 42.913 1.00 23.36 203 GLY D N 1
ATOM 6307 C CA . GLY D 1 180 ? 28.886 46.435 42.068 1.00 21.94 203 GLY D CA 1
ATOM 6308 C C . GLY D 1 180 ? 27.838 45.723 41.239 1.00 22.75 203 GLY D C 1
ATOM 6309 O O . GLY D 1 180 ? 27.074 46.362 40.513 1.00 21.80 203 GLY D O 1
ATOM 6310 N N . VAL D 1 181 ? 27.770 44.397 41.374 1.00 17.72 204 VAL D N 1
ATOM 6311 C CA . VAL D 1 181 ? 26.829 43.570 40.625 1.00 15.91 204 VAL D CA 1
ATOM 6312 C C . VAL D 1 181 ? 25.912 42.821 41.593 1.00 20.05 204 VAL D C 1
ATOM 6313 O O . VAL D 1 181 ? 24.690 42.953 41.487 1.00 19.39 204 VAL D O 1
ATOM 6317 N N . HIS D 1 182 ? 26.491 41.999 42.503 1.00 17.57 205 HIS D N 1
ATOM 6318 C CA . HIS D 1 182 ? 25.727 41.155 43.426 1.00 17.65 205 HIS D CA 1
ATOM 6319 C C . HIS D 1 182 ? 25.355 41.909 44.694 1.00 20.75 205 HIS D C 1
ATOM 6320 O O . HIS D 1 182 ? 26.231 42.515 45.339 1.00 19.57 205 HIS D O 1
ATOM 6327 N N . PRO D 1 183 ? 24.075 41.845 45.117 1.00 17.16 206 PRO D N 1
ATOM 6328 C CA . PRO D 1 183 ? 23.708 42.567 46.343 1.00 17.32 206 PRO D CA 1
ATOM 6329 C C . PRO D 1 183 ? 24.255 41.966 47.633 1.00 20.94 206 PRO D C 1
ATOM 6330 O O . PRO D 1 183 ? 24.525 40.770 47.730 1.00 20.03 206 PRO D O 1
ATOM 6334 N N . THR D 1 184 ? 24.409 42.846 48.633 1.00 18.38 207 THR D N 1
ATOM 6335 C CA . THR D 1 184 ? 24.721 42.525 50.031 1.00 19.00 207 THR D CA 1
ATOM 6336 C C . THR D 1 184 ? 23.385 42.136 50.672 1.00 23.32 207 THR D C 1
ATOM 6337 O O . THR D 1 184 ? 22.339 42.301 50.023 1.00 21.65 207 THR D O 1
ATOM 6341 N N . LEU D 1 185 ? 23.383 41.705 51.945 1.00 21.72 208 LEU D N 1
ATOM 6342 C CA . LEU D 1 185 ? 22.141 41.427 52.661 1.00 21.95 208 LEU D CA 1
ATOM 6343 C C . LEU D 1 185 ? 21.258 42.711 52.694 1.00 25.97 208 LEU D C 1
ATOM 6344 O O . LEU D 1 185 ? 20.046 42.615 52.521 1.00 24.47 208 LEU D O 1
ATOM 6349 N N . GLU D 1 186 ? 21.880 43.906 52.846 1.00 23.46 209 GLU D N 1
ATOM 6350 C CA . GLU D 1 186 ? 21.178 45.196 52.813 1.00 23.08 209 GLU D CA 1
ATOM 6351 C C . GLU D 1 186 ? 20.429 45.356 51.495 1.00 24.64 209 GLU D C 1
ATOM 6352 O O . GLU D 1 186 ? 19.277 45.790 51.500 1.00 24.09 209 GLU D O 1
ATOM 6358 N N . GLY D 1 187 ? 21.085 44.991 50.388 1.00 20.38 210 GLY D N 1
ATOM 6359 C CA . GLY D 1 187 ? 20.488 45.030 49.054 1.00 19.03 210 GLY D CA 1
ATOM 6360 C C . GLY D 1 187 ? 19.322 44.063 48.930 1.00 21.12 210 GLY D C 1
ATOM 6361 O O . GLY D 1 187 ? 18.264 44.433 48.422 1.00 18.56 210 GLY D O 1
ATOM 6362 N N . TYR D 1 188 ? 19.489 42.828 49.449 1.00 19.56 211 TYR D N 1
ATOM 6363 C CA . TYR D 1 188 ? 18.444 41.789 49.419 1.00 18.46 211 TYR D CA 1
ATOM 6364 C C . TYR D 1 188 ? 17.222 42.150 50.268 1.00 21.81 211 TYR D C 1
ATOM 6365 O O . TYR D 1 188 ? 16.110 41.761 49.917 1.00 21.62 211 TYR D O 1
ATOM 6374 N N . LYS D 1 189 ? 17.419 42.886 51.361 1.00 19.24 212 LYS D N 1
ATOM 6375 C CA . LYS D 1 189 ? 16.308 43.313 52.228 1.00 20.15 212 LYS D CA 1
ATOM 6376 C C . LYS D 1 189 ? 15.444 44.382 51.524 1.00 22.86 212 LYS D C 1
ATOM 6377 O O . LYS D 1 189 ? 14.218 44.369 51.680 1.00 22.04 212 LYS D O 1
ATOM 6383 N N . ILE D 1 190 ? 16.066 45.251 50.689 1.00 18.70 213 ILE D N 1
ATOM 6384 C CA . ILE D 1 190 ? 15.328 46.233 49.873 1.00 18.13 213 ILE D CA 1
ATOM 6385 C C . ILE D 1 190 ? 14.454 45.452 48.889 1.00 19.03 213 ILE D C 1
ATOM 6386 O O . ILE D 1 190 ? 13.252 45.711 48.772 1.00 19.26 213 ILE D O 1
ATOM 6399 N N . GLU D 1 192 ? 13.482 42.236 49.034 1.00 14.01 215 GLU D N 1
ATOM 6400 C CA . GLU D 1 192 ? 12.487 41.434 49.744 1.00 15.29 215 GLU D CA 1
ATOM 6401 C C . GLU D 1 192 ? 11.186 42.228 49.973 1.00 21.10 215 GLU D C 1
ATOM 6402 O O . GLU D 1 192 ? 10.105 41.707 49.684 1.00 20.17 215 GLU D O 1
ATOM 6408 N N . LYS D 1 193 ? 11.293 43.486 50.458 1.00 19.44 216 LYS D N 1
ATOM 6409 C CA . LYS D 1 193 ? 10.139 44.341 50.734 1.00 20.63 216 LYS D CA 1
ATOM 6410 C C . LYS D 1 193 ? 9.326 44.609 49.463 1.00 24.92 216 LYS D C 1
ATOM 6411 O O . LYS D 1 193 ? 8.103 44.470 49.487 1.00 23.38 216 LYS D O 1
ATOM 6415 N N . ILE D 1 194 ? 10.006 44.941 48.353 1.00 22.75 217 ILE D N 1
ATOM 6416 C CA . ILE D 1 194 ? 9.385 45.270 47.067 1.00 22.36 217 ILE D CA 1
ATOM 6417 C C . ILE D 1 194 ? 8.723 44.031 46.423 1.00 24.03 217 ILE D C 1
ATOM 6418 O O . ILE D 1 194 ? 7.584 44.132 45.959 1.00 22.64 217 ILE D O 1
ATOM 6423 N N . VAL D 1 195 ? 9.425 42.892 46.375 1.00 18.99 218 VAL D N 1
ATOM 6424 C CA . VAL D 1 195 ? 8.893 41.691 45.729 1.00 18.26 218 VAL D CA 1
ATOM 6425 C C . VAL D 1 195 ? 7.735 41.075 46.550 1.00 22.27 218 VAL D C 1
ATOM 6426 O O . VAL D 1 195 ? 6.788 40.559 45.948 1.00 19.79 218 VAL D O 1
ATOM 6430 N N . LEU D 1 196 ? 7.779 41.166 47.904 1.00 20.84 219 LEU D N 1
ATOM 6431 C CA . LEU D 1 196 ? 6.684 40.633 48.727 1.00 22.14 219 LEU D CA 1
ATOM 6432 C C . LEU D 1 196 ? 5.393 41.414 48.475 1.00 27.44 219 LEU D C 1
ATOM 6433 O O . LEU D 1 196 ? 4.326 40.809 48.382 1.00 27.35 219 LEU D O 1
ATOM 6438 N N . GLU D 1 197 ? 5.495 42.749 48.323 1.00 25.35 220 GLU D N 1
ATOM 6439 C CA . GLU D 1 197 ? 4.355 43.632 48.039 1.00 26.74 220 GLU D CA 1
ATOM 6440 C C . GLU D 1 197 ? 3.782 43.305 46.651 1.00 28.84 220 GLU D C 1
ATOM 6441 O O . GLU D 1 197 ? 2.562 43.228 46.496 1.00 28.28 220 GLU D O 1
ATOM 6447 N N . ALA D 1 198 ? 4.664 43.064 45.661 1.00 23.18 221 ALA D N 1
ATOM 6448 C CA . ALA D 1 198 ? 4.247 42.729 44.297 1.00 21.76 221 ALA D CA 1
ATOM 6449 C C . ALA D 1 198 ? 3.537 41.369 44.242 1.00 25.75 221 ALA D C 1
ATOM 6450 O O . ALA D 1 198 ? 2.495 41.268 43.592 1.00 27.04 221 ALA D O 1
ATOM 6452 N N . ILE D 1 199 ? 4.068 40.346 44.950 1.00 19.12 222 ILE D N 1
ATOM 6453 C CA . ILE D 1 199 ? 3.484 38.999 45.008 1.00 18.49 222 ILE D CA 1
ATOM 6454 C C . ILE D 1 199 ? 2.080 39.060 45.676 1.00 25.25 222 ILE D C 1
ATOM 6455 O O . ILE D 1 199 ? 1.148 38.474 45.120 1.00 25.22 222 ILE D O 1
ATOM 6460 N N . HIS D 1 200 ? 1.936 39.784 46.829 1.00 24.09 223 HIS D N 1
ATOM 6461 C CA A HIS D 1 200 ? 0.669 39.955 47.574 0.60 26.22 223 HIS D CA 1
ATOM 6462 C CA B HIS D 1 200 ? 0.662 39.909 47.555 0.40 26.20 223 HIS D CA 1
ATOM 6463 C C . HIS D 1 200 ? -0.426 40.580 46.707 1.00 32.29 223 HIS D C 1
ATOM 6464 O O . HIS D 1 200 ? -1.602 40.229 46.843 1.00 33.60 223 HIS D O 1
ATOM 6477 N N . LYS D 1 201 ? -0.037 41.532 45.844 1.00 30.29 224 LYS D N 1
ATOM 6478 C CA A LYS D 1 201 ? -0.930 42.252 44.932 0.60 31.02 224 LYS D CA 1
ATOM 6479 C CA B LYS D 1 201 ? -0.946 42.239 44.937 0.40 30.87 224 LYS D CA 1
ATOM 6480 C C . LYS D 1 201 ? -1.367 41.359 43.752 1.00 34.24 224 LYS D C 1
ATOM 6481 O O . LYS D 1 201 ? -2.494 41.475 43.273 1.00 36.02 224 LYS D O 1
ATOM 6492 N N . THR D 1 202 ? -0.468 40.480 43.283 1.00 29.11 225 THR D N 1
ATOM 6493 C CA . THR D 1 202 ? -0.651 39.596 42.119 1.00 27.93 225 THR D CA 1
ATOM 6494 C C . THR D 1 202 ? -1.266 38.220 42.435 1.00 31.84 225 THR D C 1
ATOM 6495 O O . THR D 1 202 ? -2.098 37.735 41.665 1.00 31.33 225 THR D O 1
ATOM 6499 N N . VAL D 1 203 ? -0.806 37.572 43.517 1.00 28.90 226 VAL D N 1
ATOM 6500 C CA . VAL D 1 203 ? -1.189 36.213 43.907 1.00 49.61 226 VAL D CA 1
ATOM 6501 C C . VAL D 1 203 ? -2.155 36.260 45.094 1.00 85.15 226 VAL D C 1
ATOM 6502 O O . VAL D 1 203 ? -1.817 36.802 46.146 1.00 55.30 226 VAL D O 1
#